Protein AF-0000000066098433 (afdb_homodimer)

Structure (mmCIF, N/CA/C/O backbone):
data_AF-0000000066098433-model_v1
#
loop_
_entity.id
_entity.type
_entity.pdbx_description
1 polymer 'Bifunctional purine biosynthesis protein PurH'
#
loop_
_atom_site.group_PDB
_atom_site.id
_atom_site.type_symbol
_atom_site.label_atom_id
_atom_site.label_alt_id
_atom_site.label_comp_id
_atom_site.label_asym_id
_atom_site.label_entity_id
_atom_site.label_seq_id
_atom_site.pdbx_PDB_ins_code
_atom_site.Cartn_x
_atom_site.Cartn_y
_atom_site.Cartn_z
_atom_site.occupancy
_atom_site.B_iso_or_equiv
_atom_site.auth_seq_id
_atom_site.auth_comp_id
_atom_site.auth_asym_id
_atom_site.auth_atom_id
_atom_site.pdbx_PDB_model_num
ATOM 1 N N . MET A 1 1 ? 29.031 -22.375 -23.031 1 30.39 1 MET A N 1
ATOM 2 C CA . MET A 1 1 ? 28.344 -21.531 -24.016 1 30.39 1 MET A CA 1
ATOM 3 C C . MET A 1 1 ? 26.906 -21.984 -24.219 1 30.39 1 MET A C 1
ATOM 5 O O . MET A 1 1 ? 26.656 -23.125 -24.594 1 30.39 1 MET A O 1
ATOM 9 N N . ILE A 1 2 ? 26.047 -21.672 -23.312 1 41.44 2 ILE A N 1
ATOM 10 C CA . ILE A 1 2 ? 24.641 -22.016 -23.422 1 41.44 2 ILE A CA 1
ATOM 11 C C . ILE A 1 2 ? 24.172 -21.812 -24.859 1 41.44 2 ILE A C 1
ATOM 13 O O . ILE A 1 2 ? 24.219 -20.703 -25.391 1 41.44 2 ILE A O 1
ATOM 17 N N . GLY A 1 3 ? 24.453 -22.688 -25.75 1 43.81 3 GLY A N 1
ATOM 18 C CA . GLY A 1 3 ? 24.234 -22.734 -27.188 1 43.81 3 GLY A CA 1
ATOM 19 C C . GLY A 1 3 ? 22.938 -22.078 -27.609 1 43.81 3 GLY A C 1
ATOM 20 O O . GLY A 1 3 ? 22.031 -21.875 -26.781 1 43.81 3 GLY A O 1
ATOM 21 N N . GLU A 1 4 ? 23.016 -21.25 -28.703 1 53.62 4 GLU A N 1
ATOM 22 C CA . GLU A 1 4 ? 21.922 -20.641 -29.453 1 53.62 4 GLU A CA 1
ATOM 23 C C . GLU A 1 4 ? 20.75 -21.609 -29.594 1 53.62 4 GLU A C 1
ATOM 25 O O . GLU A 1 4 ? 20.844 -22.625 -30.281 1 53.62 4 GLU A O 1
ATOM 30 N N . GLU A 1 5 ? 19.953 -21.797 -28.484 1 64.69 5 GLU A N 1
ATOM 31 C CA . GLU A 1 5 ? 18.875 -22.797 -28.547 1 64.69 5 GLU A CA 1
ATOM 32 C C . GLU A 1 5 ? 17.859 -22.438 -29.641 1 64.69 5 GLU A C 1
ATOM 34 O O . GLU A 1 5 ? 17.203 -21.406 -29.562 1 64.69 5 GLU A O 1
ATOM 39 N N . ARG A 1 6 ? 18.016 -23.031 -30.734 1 83.06 6 ARG A N 1
ATOM 40 C CA . ARG A 1 6 ? 17.094 -22.906 -31.859 1 83.06 6 ARG A CA 1
ATOM 41 C C . ARG A 1 6 ? 15.695 -23.391 -31.469 1 83.06 6 ARG A C 1
ATOM 43 O O . ARG A 1 6 ? 15.562 -24.422 -30.797 1 83.06 6 ARG A O 1
ATOM 50 N N . VAL A 1 7 ? 14.641 -22.547 -31.688 1 92.88 7 VAL A N 1
ATOM 51 C CA . VAL A 1 7 ? 13.25 -22.922 -31.453 1 92.88 7 VAL A CA 1
ATOM 52 C C . VAL A 1 7 ? 12.766 -23.812 -32.594 1 92.88 7 VAL A C 1
ATOM 54 O O . VAL A 1 7 ? 12.75 -23.406 -33.75 1 92.88 7 VAL A O 1
ATOM 57 N N . VAL A 1 8 ? 12.414 -25.047 -32.25 1 95.19 8 VAL A N 1
ATOM 58 C CA . VAL A 1 8 ? 12.016 -26.016 -33.25 1 95.19 8 VAL A CA 1
ATOM 59 C C . VAL A 1 8 ? 10.555 -26.422 -33.031 1 95.19 8 VAL A C 1
ATOM 61 O O . VAL A 1 8 ? 9.875 -26.844 -33.969 1 95.19 8 VAL A O 1
ATOM 64 N N . ARG A 1 9 ? 10.07 -26.281 -31.812 1 97.81 9 ARG A N 1
ATOM 65 C CA . ARG A 1 9 ? 8.727 -26.75 -31.453 1 97.81 9 ARG A CA 1
ATOM 66 C C . ARG A 1 9 ? 8.055 -25.766 -30.5 1 97.81 9 ARG A C 1
ATOM 68 O O . ARG A 1 9 ? 8.688 -25.297 -29.547 1 97.81 9 ARG A O 1
ATOM 75 N N . ALA A 1 10 ? 6.828 -25.406 -30.844 1 98.5 10 ALA A N 1
ATOM 76 C CA . ALA A 1 10 ? 6.043 -24.484 -30.031 1 98.5 10 ALA A CA 1
ATOM 77 C C . ALA A 1 10 ? 4.734 -25.125 -29.594 1 98.5 10 ALA A C 1
ATOM 79 O O . ALA A 1 10 ? 4.105 -25.875 -30.344 1 98.5 10 ALA A O 1
ATOM 80 N N . LEU A 1 11 ? 4.363 -24.891 -28.344 1 98.75 11 LEU A N 1
ATOM 81 C CA . LEU A 1 11 ? 3.064 -25.297 -27.828 1 98.75 11 LEU A CA 1
ATOM 82 C C . LEU A 1 11 ? 2.166 -24.094 -27.578 1 98.75 11 LEU A C 1
ATOM 84 O O . LEU A 1 11 ? 2.549 -23.172 -26.844 1 98.75 11 LEU A O 1
ATOM 88 N N . MET A 1 12 ? 0.951 -24.078 -28.219 1 98.44 12 MET A N 1
ATOM 89 C CA . MET A 1 12 ? 0.042 -22.953 -28.125 1 98.44 12 MET A CA 1
ATOM 90 C C . MET A 1 12 ? -1.306 -23.375 -27.547 1 98.44 12 MET A C 1
ATOM 92 O O . MET A 1 12 ? -1.923 -24.312 -28.047 1 98.44 12 MET A O 1
ATOM 96 N N . SER A 1 13 ? -1.738 -22.781 -26.531 1 97.69 13 SER A N 1
ATOM 97 C CA . SER A 1 13 ? -3.039 -22.953 -25.891 1 97.69 13 SER A CA 1
ATOM 98 C C . SER A 1 13 ? -3.535 -21.641 -25.281 1 97.69 13 SER A C 1
ATOM 100 O O . SER A 1 13 ? -3.24 -21.344 -24.125 1 97.69 13 SER A O 1
ATOM 102 N N . VAL A 1 14 ? -4.336 -20.859 -26.062 1 97.62 14 VAL A N 1
ATOM 103 C CA . VAL A 1 14 ? -4.684 -19.5 -25.641 1 97.62 14 VAL A CA 1
ATOM 104 C C . VAL A 1 14 ? -6.203 -19.359 -25.562 1 97.62 14 VAL A C 1
ATOM 106 O O . VAL A 1 14 ? -6.93 -19.938 -26.375 1 97.62 14 VAL A O 1
ATOM 109 N N . TYR A 1 15 ? -6.656 -18.703 -24.562 1 96.06 15 TYR A N 1
ATOM 110 C CA . TYR A 1 15 ? -8.047 -18.266 -24.5 1 96.06 15 TYR A CA 1
ATOM 111 C C . TYR A 1 15 ? -8.273 -17.031 -25.359 1 96.06 15 TYR A C 1
ATOM 113 O O . TYR A 1 15 ? -9.148 -17.016 -26.234 1 96.06 15 TYR A O 1
ATOM 121 N N . ASP A 1 16 ? -7.527 -15.984 -25.016 1 95.94 16 ASP A N 1
ATOM 122 C CA . ASP A 1 16 ? -7.504 -14.789 -25.859 1 95.94 16 ASP A CA 1
ATOM 123 C C . ASP A 1 16 ? -6.785 -15.07 -27.188 1 95.94 16 ASP A C 1
ATOM 125 O O . ASP A 1 16 ? -5.559 -15.203 -27.219 1 95.94 16 ASP A O 1
ATOM 129 N N . LYS A 1 17 ? -7.457 -15.047 -28.25 1 96.88 17 LYS A N 1
ATOM 130 C CA . LYS A 1 17 ? -6.918 -15.477 -29.531 1 96.88 17 LYS A CA 1
ATOM 131 C C . LYS A 1 17 ? -6.402 -14.281 -30.344 1 96.88 17 LYS A C 1
ATOM 133 O O . LYS A 1 17 ? -6.09 -14.414 -31.531 1 96.88 17 LYS A O 1
ATOM 138 N N . THR A 1 18 ? -6.262 -13.172 -29.672 1 97.12 18 THR A N 1
ATOM 139 C CA . THR A 1 18 ? -5.777 -11.977 -30.359 1 97.12 18 THR A CA 1
ATOM 140 C C . THR A 1 18 ? -4.414 -12.234 -31 1 97.12 18 THR A C 1
ATOM 142 O O . THR A 1 18 ? -3.445 -12.539 -30.297 1 97.12 18 THR A O 1
ATOM 145 N N . GLY A 1 19 ? -4.367 -12.188 -32.312 1 97.88 19 GLY A N 1
ATOM 146 C CA . GLY A 1 19 ? -3.121 -12.211 -33.062 1 97.88 19 GLY A CA 1
ATOM 147 C C . GLY A 1 19 ? -2.508 -13.594 -33.156 1 97.88 19 GLY A C 1
ATOM 148 O O . GLY A 1 19 ? -1.406 -13.758 -33.688 1 97.88 19 GLY A O 1
ATOM 149 N N . ILE A 1 20 ? -3.209 -14.641 -32.688 1 98.19 20 ILE A N 1
ATOM 150 C CA . ILE A 1 20 ? -2.582 -15.953 -32.531 1 98.19 20 ILE A CA 1
ATOM 151 C C . ILE A 1 20 ? -2.377 -16.578 -33.938 1 98.19 20 ILE A C 1
ATOM 153 O O . ILE A 1 20 ? -1.396 -17.281 -34.156 1 98.19 20 ILE A O 1
ATOM 157 N N . VAL A 1 21 ? -3.283 -16.312 -34.844 1 98.44 21 VAL A N 1
ATOM 158 C CA . VAL A 1 21 ? -3.197 -16.891 -36.188 1 98.44 21 VAL A CA 1
ATOM 159 C C . VAL A 1 21 ? -1.983 -16.328 -36.938 1 98.44 21 VAL A C 1
ATOM 161 O O . VAL A 1 21 ? -1.161 -17.078 -37.469 1 98.44 21 VAL A O 1
ATOM 164 N N . GLU A 1 22 ? -1.842 -14.977 -36.906 1 98.44 22 GLU A N 1
ATOM 165 C CA . GLU A 1 22 ? -0.705 -14.328 -37.531 1 98.44 22 GLU A CA 1
ATOM 166 C C . GLU A 1 22 ? 0.613 -14.773 -36.906 1 98.44 22 GLU A C 1
ATOM 168 O O . GLU A 1 22 ? 1.592 -15.016 -37.625 1 98.44 22 GLU A O 1
ATOM 173 N N . PHE A 1 23 ? 0.611 -14.867 -35.688 1 98.44 23 PHE A N 1
ATOM 174 C CA . PHE A 1 23 ? 1.812 -15.281 -34.969 1 98.44 23 PHE A CA 1
ATOM 175 C C . PHE A 1 23 ? 2.193 -16.703 -35.344 1 98.44 23 PHE A C 1
ATOM 177 O O . PHE A 1 23 ? 3.35 -16.984 -35.656 1 98.44 23 PHE A O 1
ATOM 184 N N . ALA A 1 24 ? 1.218 -17.641 -35.281 1 98.5 24 ALA A N 1
ATOM 185 C CA . ALA A 1 24 ? 1.436 -19.047 -35.594 1 98.5 24 ALA A CA 1
ATOM 186 C C . ALA A 1 24 ? 1.896 -19.219 -37.031 1 98.5 24 ALA A C 1
ATOM 188 O O . ALA A 1 24 ? 2.75 -20.047 -37.344 1 98.5 24 ALA A O 1
ATOM 189 N N . GLN A 1 25 ? 1.317 -18.438 -37.906 1 98.38 25 GLN A N 1
ATOM 190 C CA . GLN A 1 25 ? 1.718 -18.484 -39.312 1 98.38 25 GLN A CA 1
ATOM 191 C C . GLN A 1 25 ? 3.186 -18.094 -39.5 1 98.38 25 GLN A C 1
ATOM 193 O O . GLN A 1 25 ? 3.916 -18.734 -40.25 1 98.38 25 GLN A O 1
ATOM 198 N N . ALA A 1 26 ? 3.531 -17.047 -38.844 1 98.19 26 ALA A N 1
ATOM 199 C CA . ALA A 1 26 ? 4.922 -16.609 -38.875 1 98.19 26 ALA A CA 1
ATOM 200 C C . ALA A 1 26 ? 5.859 -17.688 -38.375 1 98.19 26 ALA A C 1
ATOM 202 O O . ALA A 1 26 ? 6.93 -17.922 -38.938 1 98.19 26 ALA A O 1
ATOM 203 N N . LEU A 1 27 ? 5.504 -18.359 -37.281 1 98 27 LEU A N 1
ATOM 204 C CA . LEU A 1 27 ? 6.316 -19.438 -36.719 1 98 27 LEU A CA 1
ATOM 205 C C . LEU A 1 27 ? 6.414 -20.609 -37.688 1 98 27 LEU A C 1
ATOM 207 O O . LEU A 1 27 ? 7.492 -21.172 -37.875 1 98 27 LEU A O 1
ATOM 211 N N . HIS A 1 28 ? 5.316 -20.922 -38.281 1 98 28 HIS A N 1
ATOM 212 C CA . HIS A 1 28 ? 5.289 -21.984 -39.25 1 98 28 HIS A CA 1
ATOM 213 C C . HIS A 1 28 ? 6.211 -21.688 -40.438 1 98 28 HIS A C 1
ATOM 215 O O . HIS A 1 28 ? 6.914 -22.562 -40.938 1 98 28 HIS A O 1
ATOM 221 N N . ASN A 1 29 ? 6.18 -20.484 -40.844 1 97.31 29 ASN A N 1
ATOM 222 C CA . ASN A 1 29 ? 7.035 -20.047 -41.938 1 97.31 29 ASN A CA 1
ATOM 223 C C . ASN A 1 29 ? 8.516 -20.156 -41.562 1 97.31 29 ASN A C 1
ATOM 225 O O . ASN A 1 29 ? 9.367 -20.281 -42.469 1 97.31 29 ASN A O 1
ATOM 229 N N . LEU A 1 30 ? 8.82 -20.094 -40.375 1 96.19 30 LEU A N 1
ATOM 230 C CA . LEU A 1 30 ? 10.195 -20.219 -39.906 1 96.19 30 LEU A CA 1
ATOM 231 C C . LEU A 1 30 ? 10.562 -21.688 -39.719 1 96.19 30 LEU A C 1
ATOM 233 O O . LEU A 1 30 ? 11.664 -22 -39.281 1 96.19 30 LEU A O 1
ATOM 237 N N . GLY A 1 31 ? 9.602 -22.578 -39.938 1 96.06 31 GLY A N 1
ATOM 238 C CA . GLY A 1 31 ? 9.859 -24.016 -39.875 1 96.06 31 GLY A CA 1
ATOM 239 C C . GLY A 1 31 ? 9.625 -24.578 -38.5 1 96.06 31 GLY A C 1
ATOM 240 O O . GLY A 1 31 ? 10.086 -25.688 -38.188 1 96.06 31 GLY A O 1
ATOM 241 N N . ILE A 1 32 ? 8.953 -23.906 -37.625 1 97.19 32 ILE A N 1
ATOM 242 C CA . ILE A 1 32 ? 8.703 -24.344 -36.25 1 97.19 32 ILE A CA 1
ATOM 243 C C . ILE A 1 32 ? 7.434 -25.188 -36.219 1 97.19 32 ILE A C 1
ATOM 245 O O . ILE A 1 32 ? 6.391 -24.797 -36.719 1 97.19 32 ILE A O 1
ATOM 249 N N . GLU A 1 33 ? 7.531 -26.375 -35.625 1 98.12 33 GLU A N 1
ATOM 250 C CA . GLU A 1 33 ? 6.375 -27.25 -35.438 1 98.12 33 GLU A CA 1
ATOM 251 C C . GLU A 1 33 ? 5.457 -26.703 -34.344 1 98.12 33 GLU A C 1
ATOM 253 O O . GLU A 1 33 ? 5.926 -26.281 -33.281 1 98.12 33 GLU A O 1
ATOM 258 N N . ILE A 1 34 ? 4.18 -26.734 -34.625 1 98.38 34 ILE A N 1
ATOM 259 C CA . ILE A 1 34 ? 3.227 -26.172 -33.688 1 98.38 34 ILE A CA 1
ATOM 260 C C . ILE A 1 34 ? 2.373 -27.281 -33.094 1 98.38 34 ILE A C 1
ATOM 262 O O . ILE A 1 34 ? 1.786 -28.078 -33.812 1 98.38 34 ILE A O 1
ATOM 266 N N . ILE A 1 35 ? 2.393 -27.375 -31.75 1 98.38 35 ILE A N 1
ATOM 267 C CA . ILE A 1 35 ? 1.49 -28.219 -30.953 1 98.38 35 ILE A CA 1
ATOM 268 C C . ILE A 1 35 ? 0.381 -27.359 -30.359 1 98.38 35 ILE A C 1
ATOM 270 O O . ILE A 1 35 ? 0.627 -26.219 -29.922 1 98.38 35 ILE A O 1
ATOM 274 N N . SER A 1 36 ? -0.822 -27.828 -30.359 1 97.38 36 SER A N 1
ATOM 275 C CA . SER A 1 36 ? -1.912 -27.047 -29.797 1 97.38 36 SER A CA 1
ATOM 276 C C . SER A 1 36 ? -3.02 -27.938 -29.25 1 97.38 36 SER A C 1
ATOM 278 O O . SER A 1 36 ? -2.904 -29.172 -29.281 1 97.38 36 SER A O 1
ATOM 280 N N . THR A 1 37 ? -3.973 -27.344 -28.562 1 91 37 THR A N 1
ATOM 281 C CA . THR A 1 37 ? -5.07 -28.125 -27.984 1 91 37 THR A CA 1
ATOM 282 C C . THR A 1 37 ? -6.383 -27.344 -28.094 1 91 37 THR A C 1
ATOM 284 O O . THR A 1 37 ? -6.383 -26.125 -28.281 1 91 37 THR A O 1
ATOM 287 N N . GLY A 1 38 ? -7.449 -28.188 -28.094 1 89.06 38 GLY A N 1
ATOM 288 C CA . GLY A 1 38 ? -8.781 -27.625 -27.922 1 89.06 38 GLY A CA 1
ATOM 289 C C . GLY A 1 38 ? -9.141 -26.609 -28.969 1 89.06 38 GLY A C 1
ATOM 290 O O . GLY A 1 38 ? -8.984 -26.844 -30.172 1 89.06 38 GLY A O 1
ATOM 291 N N . GLN A 1 39 ? -9.656 -25.453 -28.484 1 90.25 39 GLN A N 1
ATOM 292 C CA . GLN A 1 39 ? -10.18 -24.406 -29.344 1 90.25 39 GLN A CA 1
ATOM 293 C C . GLN A 1 39 ? -9.055 -23.719 -30.109 1 90.25 39 GLN A C 1
ATOM 295 O O . GLN A 1 39 ? -9.242 -23.312 -31.266 1 90.25 39 GLN A O 1
ATOM 300 N N . THR A 1 40 ? -7.906 -23.625 -29.516 1 95.81 40 THR A N 1
ATOM 301 C CA . THR A 1 40 ? -6.77 -23.016 -30.203 1 95.81 40 THR A CA 1
ATOM 302 C C . THR A 1 40 ? -6.379 -23.828 -31.422 1 95.81 40 THR A C 1
ATOM 304 O O . THR A 1 40 ? -6.145 -23.266 -32.5 1 95.81 40 THR A O 1
ATOM 307 N N . GLN A 1 41 ? -6.336 -25.125 -31.297 1 95.62 41 GLN A N 1
ATOM 308 C CA . GLN A 1 41 ? -5.996 -26.016 -32.406 1 95.62 41 GLN A CA 1
ATOM 309 C C . GLN A 1 41 ? -6.973 -25.828 -33.562 1 95.62 41 GLN A C 1
ATOM 311 O O . GLN A 1 41 ? -6.559 -25.75 -34.719 1 95.62 41 GLN A O 1
ATOM 316 N N . ARG A 1 42 ? -8.234 -25.781 -33.188 1 95.44 42 ARG A N 1
ATOM 317 C CA . ARG A 1 42 ? -9.266 -25.625 -34.219 1 95.44 42 ARG A CA 1
ATOM 318 C C . ARG A 1 42 ? -9.07 -24.328 -35 1 95.44 42 ARG A C 1
ATOM 320 O O . ARG A 1 42 ? -9.141 -24.328 -36.219 1 95.44 42 ARG A O 1
ATOM 327 N N . VAL A 1 43 ? -8.797 -23.25 -34.312 1 97.19 43 VAL A N 1
ATOM 328 C CA . VAL A 1 43 ? -8.625 -21.938 -34.906 1 97.19 43 VAL A CA 1
ATOM 329 C C . VAL A 1 43 ? -7.422 -21.969 -35.844 1 97.19 43 VAL A C 1
ATOM 331 O O . VAL A 1 43 ? -7.48 -21.422 -36.969 1 97.19 43 VAL A O 1
ATOM 334 N N . LEU A 1 44 ? -6.336 -22.578 -35.469 1 97.94 44 LEU A N 1
ATOM 335 C CA . LEU A 1 44 ? -5.133 -22.656 -36.281 1 97.94 44 LEU A CA 1
ATOM 336 C C . LEU A 1 44 ? -5.371 -23.5 -37.531 1 97.94 44 LEU A C 1
ATOM 338 O O . LEU A 1 44 ? -4.996 -23.109 -38.625 1 97.94 44 LEU A O 1
ATOM 342 N N . ARG A 1 45 ? -6.027 -24.594 -37.375 1 96.81 45 ARG A N 1
ATOM 343 C CA . ARG A 1 45 ? -6.305 -25.484 -38.5 1 96.81 45 ARG A CA 1
ATOM 344 C C . ARG A 1 45 ? -7.238 -24.812 -39.5 1 96.81 45 ARG A C 1
ATOM 346 O O . ARG A 1 45 ? -7.055 -24.953 -40.719 1 96.81 45 ARG A O 1
ATOM 353 N N . GLU A 1 46 ? -8.227 -24.219 -38.969 1 97.62 46 GLU A N 1
ATOM 354 C CA . GLU A 1 46 ? -9.164 -23.5 -39.844 1 97.62 46 GLU A CA 1
ATOM 355 C C . GLU A 1 46 ? -8.453 -22.422 -40.625 1 97.62 46 GLU A C 1
ATOM 357 O O . GLU A 1 46 ? -8.883 -22.078 -41.75 1 97.62 46 GLU A O 1
ATOM 362 N N . ALA A 1 47 ? -7.371 -21.891 -40.094 1 97.56 47 ALA A N 1
ATOM 363 C CA . ALA A 1 47 ? -6.59 -20.875 -40.781 1 97.56 47 ALA A CA 1
ATOM 364 C C . ALA A 1 47 ? -5.57 -21.5 -41.75 1 97.56 47 ALA A C 1
ATOM 366 O O . ALA A 1 47 ? -4.781 -20.797 -42.375 1 97.56 47 ALA A O 1
ATOM 367 N N . GLY A 1 48 ? -5.48 -22.812 -41.781 1 97.5 48 GLY A N 1
ATOM 368 C CA . GLY A 1 48 ? -4.594 -23.531 -42.688 1 97.5 48 GLY A CA 1
ATOM 369 C C . GLY A 1 48 ? -3.205 -23.75 -42.125 1 97.5 48 GLY A C 1
ATOM 370 O O . GLY A 1 48 ? -2.266 -24.047 -42.875 1 97.5 48 GLY A O 1
ATOM 371 N N . ILE A 1 49 ? -3.006 -23.531 -40.906 1 98 49 ILE A N 1
ATOM 372 C CA . ILE A 1 49 ? -1.717 -23.734 -40.25 1 98 49 ILE A CA 1
ATOM 373 C C . ILE A 1 49 ? -1.65 -25.125 -39.625 1 98 49 ILE A C 1
ATOM 375 O O . ILE A 1 49 ? -2.469 -25.469 -38.781 1 98 49 ILE A O 1
ATOM 379 N N . PRO A 1 50 ? -0.739 -25.953 -40.094 1 96.94 50 PRO A N 1
ATOM 380 C CA . PRO A 1 50 ? -0.62 -27.266 -39.469 1 96.94 50 PRO A CA 1
ATOM 381 C C . PRO A 1 50 ? -0.313 -27.188 -37.969 1 96.94 50 PRO A C 1
ATOM 383 O O . PRO A 1 50 ? 0.64 -26.516 -37.562 1 96.94 50 PRO A O 1
ATOM 386 N N . ALA A 1 51 ? -1.106 -27.797 -37.188 1 96.88 51 ALA A N 1
ATOM 387 C CA . ALA A 1 51 ? -0.931 -27.859 -35.719 1 96.88 51 ALA A CA 1
ATOM 388 C C . ALA A 1 51 ? -1.193 -29.266 -35.188 1 96.88 51 ALA A C 1
ATOM 390 O O . ALA A 1 51 ? -2.293 -29.797 -35.344 1 96.88 51 ALA A O 1
ATOM 391 N N . LEU A 1 52 ? -0.212 -29.844 -34.562 1 96.5 52 LEU A N 1
ATOM 392 C CA . LEU A 1 52 ? -0.298 -31.188 -34 1 96.5 52 LEU A CA 1
ATOM 393 C C . LEU A 1 52 ? -1.102 -31.172 -32.688 1 96.5 52 LEU A C 1
ATOM 395 O O . LEU A 1 52 ? -0.788 -30.422 -31.781 1 96.5 52 LEU A O 1
ATOM 399 N N . PRO A 1 53 ? -2.188 -31.969 -32.656 1 96.38 53 PRO A N 1
ATOM 400 C CA . PRO A 1 53 ? -2.918 -32.031 -31.375 1 96.38 53 PRO A CA 1
ATOM 401 C C . PRO A 1 53 ? -2.08 -32.594 -30.234 1 96.38 53 PRO A C 1
ATOM 403 O O . PRO A 1 53 ? -1.298 -33.5 -30.438 1 96.38 53 PRO A O 1
ATOM 406 N N . VAL A 1 54 ? -2.266 -32.062 -29.062 1 96.38 54 VAL A N 1
ATOM 407 C CA . VAL A 1 54 ? -1.51 -32.469 -27.875 1 96.38 54 VAL A CA 1
ATOM 408 C C . VAL A 1 54 ? -1.704 -33.969 -27.641 1 96.38 54 VAL A C 1
ATOM 410 O O . VAL A 1 54 ? -0.78 -34.656 -27.219 1 96.38 54 VAL A O 1
ATOM 413 N N . SER A 1 55 ? -2.867 -34.5 -27.938 1 95.5 55 SER A N 1
ATOM 414 C CA . SER A 1 55 ? -3.166 -35.938 -27.75 1 95.5 55 SER A CA 1
ATOM 415 C C . SER A 1 55 ? -2.248 -36.812 -28.594 1 95.5 55 SER A C 1
ATOM 417 O O . SER A 1 55 ? -1.917 -37.938 -28.188 1 95.5 55 SER A O 1
ATOM 419 N N . ASP A 1 56 ? -1.795 -36.25 -29.688 1 95.38 56 ASP A N 1
ATOM 420 C CA . ASP A 1 56 ? -0.876 -37 -30.547 1 95.38 56 ASP A CA 1
ATOM 421 C C . ASP A 1 56 ? 0.521 -37.062 -29.938 1 95.38 56 ASP A C 1
ATOM 423 O O . ASP A 1 56 ? 1.274 -38 -30.172 1 95.38 56 ASP A O 1
ATOM 427 N N . VAL A 1 57 ? 0.802 -36.094 -29.203 1 95.69 57 VAL A N 1
ATOM 428 C CA . VAL A 1 57 ? 2.104 -36 -28.547 1 95.69 57 VAL A CA 1
ATOM 429 C C . VAL A 1 57 ? 2.109 -36.875 -27.297 1 95.69 57 VAL A C 1
ATOM 431 O O . VAL A 1 57 ? 3.082 -37.594 -27.047 1 95.69 57 VAL A O 1
ATOM 434 N N . THR A 1 58 ? 1.001 -36.938 -26.547 1 95.38 58 THR A N 1
ATOM 435 C CA . THR A 1 58 ? 0.945 -37.594 -25.25 1 95.38 58 THR A CA 1
ATOM 436 C C . THR A 1 58 ? 0.505 -39.031 -25.406 1 95.38 58 THR A C 1
ATOM 438 O O . THR A 1 58 ? 0.773 -39.875 -24.531 1 95.38 58 THR A O 1
ATOM 441 N N . GLY A 1 59 ? -0.319 -39.281 -26.438 1 94.06 59 GLY A N 1
ATOM 442 C CA . GLY A 1 59 ? -0.958 -40.594 -26.578 1 94.06 59 GLY A CA 1
ATOM 443 C C . GLY A 1 59 ? -2.123 -40.812 -25.625 1 94.06 59 GLY A C 1
ATOM 444 O O . GLY A 1 59 ? -2.564 -41.938 -25.422 1 94.06 59 GLY A O 1
ATOM 445 N N . PHE A 1 60 ? -2.559 -39.844 -24.984 1 93.88 60 PHE A N 1
ATOM 446 C CA . PHE A 1 60 ? -3.66 -39.844 -24.031 1 93.88 60 PHE A CA 1
ATOM 447 C C . PHE A 1 60 ? -4.746 -38.875 -24.453 1 93.88 60 PHE A C 1
ATOM 449 O O . PHE A 1 60 ? -4.449 -37.75 -24.844 1 93.88 60 PHE A O 1
ATOM 456 N N . PRO A 1 61 ? -6.023 -39.281 -24.391 1 93.44 61 PRO A N 1
ATOM 457 C CA . PRO A 1 61 ? -7.105 -38.375 -24.828 1 93.44 61 PRO A CA 1
ATOM 458 C C . PRO A 1 61 ? -7.383 -37.25 -23.812 1 93.44 61 PRO A C 1
ATOM 460 O O . PRO A 1 61 ? -6.988 -37.375 -22.656 1 93.44 61 PRO A O 1
ATOM 463 N N . GLU A 1 62 ? -8 -36.219 -24.312 1 92.94 62 GLU A N 1
ATOM 464 C CA . GLU A 1 62 ? -8.555 -35.219 -23.406 1 92.94 62 GLU A CA 1
ATOM 465 C C . GLU A 1 62 ? -9.758 -35.781 -22.641 1 92.94 62 GLU A C 1
ATOM 467 O O . GLU A 1 62 ? -10.68 -36.312 -23.25 1 92.94 62 GLU A O 1
ATOM 472 N N . ILE A 1 63 ? -9.781 -35.625 -21.312 1 95.19 63 ILE A N 1
ATOM 473 C CA . ILE A 1 63 ? -10.883 -36.188 -20.547 1 95.19 63 ILE A CA 1
ATOM 474 C C . ILE A 1 63 ? -11.391 -35.156 -19.547 1 95.19 63 ILE A C 1
ATOM 476 O O . ILE A 1 63 ? -10.781 -34.094 -19.375 1 95.19 63 ILE A O 1
ATOM 480 N N . LEU A 1 64 ? -12.664 -35.5 -18.922 1 97.44 64 LEU A N 1
ATOM 481 C CA . LEU A 1 64 ? -13.281 -34.656 -17.891 1 97.44 64 LEU A CA 1
ATOM 482 C C . LEU A 1 64 ? -13.602 -33.25 -18.438 1 97.44 64 LEU A C 1
ATOM 484 O O . LEU A 1 64 ? -13.258 -32.25 -17.812 1 97.44 64 LEU A O 1
ATOM 488 N N . ASP A 1 65 ? -14.117 -33.25 -19.625 1 93.69 65 ASP A N 1
ATOM 489 C CA . ASP A 1 65 ? -14.539 -32 -20.281 1 93.69 65 ASP A CA 1
ATOM 490 C C . ASP A 1 65 ? -13.359 -31.047 -20.469 1 93.69 65 ASP A C 1
ATOM 492 O O . ASP A 1 65 ? -13.492 -29.844 -20.234 1 93.69 65 ASP A O 1
ATOM 496 N N . GLY A 1 66 ? -12.148 -31.641 -20.75 1 92.12 66 GLY A N 1
ATOM 497 C CA . GLY A 1 66 ? -10.992 -30.828 -21.094 1 92.12 66 GLY A CA 1
ATOM 498 C C . GLY A 1 66 ? -10.164 -30.438 -19.875 1 92.12 66 GLY A C 1
ATOM 499 O O . GLY A 1 66 ? -9.148 -29.75 -20 1 92.12 66 GLY A O 1
ATOM 500 N N . ARG A 1 67 ? -10.516 -30.875 -18.656 1 94.88 67 ARG A N 1
ATOM 501 C CA . ARG A 1 67 ? -9.789 -30.547 -17.438 1 94.88 67 ARG A CA 1
ATOM 502 C C . ARG A 1 67 ? -8.398 -31.156 -17.438 1 94.88 67 ARG A C 1
ATOM 504 O O . ARG A 1 67 ? -7.484 -30.641 -16.797 1 94.88 67 ARG A O 1
ATOM 511 N N . VAL A 1 68 ? -8.227 -32.25 -18.125 1 95.88 68 VAL A N 1
ATOM 512 C CA . VAL A 1 68 ? -6.938 -32.906 -18.234 1 95.88 68 VAL A CA 1
ATOM 513 C C . VAL A 1 68 ? -6.574 -33.125 -19.703 1 95.88 68 VAL A C 1
ATOM 515 O O . VAL A 1 68 ? -7.18 -33.938 -20.391 1 95.88 68 VAL A O 1
ATOM 518 N N . LYS A 1 69 ? -5.645 -32.312 -20.141 1 93 69 LYS A N 1
ATOM 519 C CA . LYS A 1 69 ? -5.219 -32.375 -21.531 1 93 69 LYS A CA 1
ATOM 520 C C . LYS A 1 69 ? -3.701 -32.312 -21.641 1 93 69 LYS A C 1
ATOM 522 O O . LYS A 1 69 ? -3.082 -33.062 -22.375 1 93 69 LYS A O 1
ATOM 527 N N . THR A 1 70 ? -3.15 -31.406 -20.875 1 95.06 70 THR A N 1
ATOM 528 C CA . THR A 1 70 ? -1.73 -31.125 -21.062 1 95.06 70 THR A CA 1
ATOM 529 C C . THR A 1 70 ? -0.917 -31.656 -19.891 1 95.06 70 THR A C 1
ATOM 531 O O . THR A 1 70 ? 0.314 -31.703 -19.953 1 95.06 70 THR A O 1
ATOM 534 N N . LEU A 1 71 ? -1.522 -32.031 -18.781 1 97.44 71 LEU A N 1
ATOM 535 C CA . LEU A 1 71 ? -0.828 -32.531 -17.594 1 97.44 71 LEU A CA 1
ATOM 536 C C . LEU A 1 71 ? -0.306 -33.938 -17.828 1 97.44 71 LEU A C 1
ATOM 538 O O . LEU A 1 71 ? -0.881 -34.906 -17.344 1 97.44 71 LEU A O 1
ATOM 542 N N . HIS A 1 72 ? 0.825 -34 -18.547 1 97.75 72 HIS A N 1
ATOM 543 C CA . HIS A 1 72 ? 1.398 -35.25 -19.016 1 97.75 72 HIS A CA 1
ATOM 544 C C . HIS A 1 72 ? 2.922 -35.188 -19.062 1 97.75 72 HIS A C 1
ATOM 546 O O . HIS A 1 72 ? 3.488 -34.156 -19.422 1 97.75 72 HIS A O 1
ATOM 552 N N . PRO A 1 73 ? 3.629 -36.281 -18.75 1 97.62 73 PRO A N 1
ATOM 553 C CA . PRO A 1 73 ? 5.094 -36.25 -18.766 1 97.62 73 PRO A CA 1
ATOM 554 C C . PRO A 1 73 ? 5.668 -35.906 -20.141 1 97.62 73 PRO A C 1
ATOM 556 O O . PRO A 1 73 ? 6.699 -35.25 -20.219 1 97.62 73 PRO A O 1
ATOM 559 N N . ALA A 1 74 ? 4.996 -36.312 -21.172 1 97.38 74 ALA A N 1
ATOM 560 C CA . ALA A 1 74 ? 5.492 -36.062 -22.531 1 97.38 74 ALA A CA 1
ATOM 561 C C . ALA A 1 74 ? 5.566 -34.562 -22.812 1 97.38 74 ALA A C 1
ATOM 563 O O . ALA A 1 74 ? 6.398 -34.125 -23.594 1 97.38 74 ALA A O 1
ATOM 564 N N . ILE A 1 75 ? 4.695 -33.844 -22.203 1 98.31 75 ILE A N 1
ATOM 565 C CA . ILE A 1 75 ? 4.684 -32.375 -22.359 1 98.31 75 ILE A CA 1
ATOM 566 C C . ILE A 1 75 ? 5.668 -31.75 -21.391 1 98.31 75 ILE A C 1
ATOM 568 O O . ILE A 1 75 ? 6.586 -31.047 -21.797 1 98.31 75 ILE A O 1
ATOM 572 N N . HIS A 1 76 ? 5.609 -32.125 -20.156 1 98.69 76 HIS A N 1
ATOM 573 C CA . HIS A 1 76 ? 6.34 -31.391 -19.109 1 98.69 76 HIS A CA 1
ATOM 574 C C . HIS A 1 76 ? 7.801 -31.828 -19.062 1 98.69 76 HIS A C 1
ATOM 576 O O . HIS A 1 76 ? 8.68 -31.031 -18.719 1 98.69 76 HIS A O 1
ATOM 582 N N . ALA A 1 77 ? 8.078 -33.094 -19.422 1 98.5 77 ALA A N 1
ATOM 583 C CA . ALA A 1 77 ? 9.492 -33.438 -19.578 1 98.5 77 ALA A CA 1
ATOM 584 C C . ALA A 1 77 ? 10.141 -32.656 -20.703 1 98.5 77 ALA A C 1
ATOM 586 O O . ALA A 1 77 ? 11.297 -32.219 -20.578 1 98.5 77 ALA A O 1
ATOM 587 N N . GLY A 1 78 ? 9.406 -32.469 -21.766 1 98.25 78 GLY A N 1
ATOM 588 C CA . GLY A 1 78 ? 9.906 -31.656 -22.875 1 98.25 78 GLY A CA 1
ATOM 589 C C . GLY A 1 78 ? 10.172 -30.219 -22.484 1 98.25 78 GLY A C 1
ATOM 590 O O . GLY A 1 78 ? 11.094 -29.578 -23 1 98.25 78 GLY A O 1
ATOM 591 N N . LEU A 1 79 ? 9.438 -29.672 -21.578 1 98.62 79 LEU A N 1
ATOM 592 C CA . LEU A 1 79 ? 9.57 -28.281 -21.156 1 98.62 79 LEU A CA 1
ATOM 593 C C . LEU A 1 79 ? 10.641 -28.156 -20.078 1 98.62 79 LEU A C 1
ATOM 595 O O . LEU A 1 79 ? 11.367 -27.156 -20.031 1 98.62 79 LEU A O 1
ATOM 599 N N . LEU A 1 80 ? 10.805 -29.172 -19.203 1 98.62 80 LEU A N 1
ATOM 600 C CA . LEU A 1 80 ? 11.547 -29.016 -17.969 1 98.62 80 LEU A CA 1
ATOM 601 C C . LEU A 1 80 ? 12.969 -29.562 -18.109 1 98.62 80 LEU A C 1
ATOM 603 O O . LEU A 1 80 ? 13.828 -29.297 -17.266 1 98.62 80 LEU A O 1
ATOM 607 N N . ALA A 1 81 ? 13.258 -30.328 -19.172 1 98.25 81 ALA A N 1
ATOM 608 C CA . ALA A 1 81 ? 14.609 -30.844 -19.359 1 98.25 81 ALA A CA 1
ATOM 609 C C . ALA A 1 81 ? 15.609 -29.703 -19.562 1 98.25 81 ALA A C 1
ATOM 611 O O . ALA A 1 81 ? 15.422 -28.844 -20.406 1 98.25 81 ALA A O 1
ATOM 612 N N . ARG A 1 82 ? 16.609 -29.75 -18.734 1 96.88 82 ARG A N 1
ATOM 613 C CA . ARG A 1 82 ? 17.734 -28.859 -18.953 1 96.88 82 ARG A CA 1
ATOM 614 C C . ARG A 1 82 ? 18.562 -29.297 -20.141 1 96.88 82 ARG A C 1
ATOM 616 O O . ARG A 1 82 ? 19.125 -30.406 -20.141 1 96.88 82 ARG A O 1
ATOM 623 N N . ARG A 1 83 ? 18.719 -28.375 -21.016 1 95.5 83 ARG A N 1
ATOM 624 C CA . ARG A 1 83 ? 19.359 -28.75 -22.266 1 95.5 83 ARG A CA 1
ATOM 625 C C . ARG A 1 83 ? 20.875 -28.844 -22.094 1 95.5 83 ARG A C 1
ATOM 627 O O . ARG A 1 83 ? 21.562 -29.484 -22.906 1 95.5 83 ARG A O 1
ATOM 634 N N . ASP A 1 84 ? 21.391 -28.188 -21.078 1 93.12 84 ASP A N 1
ATOM 635 C CA . ASP A 1 84 ? 22.828 -28.188 -20.828 1 93.12 84 ASP A CA 1
ATOM 636 C C . ASP A 1 84 ? 23.234 -29.391 -19.969 1 93.12 84 ASP A C 1
ATOM 638 O O . ASP A 1 84 ? 24.422 -29.578 -19.703 1 93.12 84 ASP A O 1
ATOM 642 N N . VAL A 1 85 ? 22.312 -30.234 -19.594 1 95.81 85 VAL A N 1
ATOM 643 C CA . VAL A 1 85 ? 22.594 -31.406 -18.781 1 95.81 85 VAL A CA 1
ATOM 644 C C . VAL A 1 85 ? 22.453 -32.656 -19.625 1 95.81 85 VAL A C 1
ATOM 646 O O . VAL A 1 85 ? 21.328 -33.125 -19.875 1 95.81 85 VAL A O 1
ATOM 649 N N . PRO A 1 86 ? 23.5 -33.312 -19.969 1 96.88 86 PRO A N 1
ATOM 650 C CA . PRO A 1 86 ? 23.453 -34.469 -20.859 1 96.88 86 PRO A CA 1
ATOM 651 C C . PRO A 1 86 ? 22.547 -35.594 -20.328 1 96.88 86 PRO A C 1
ATOM 653 O O . PRO A 1 86 ? 21.844 -36.219 -21.109 1 96.88 86 PRO A O 1
ATOM 656 N N . ALA A 1 87 ? 22.516 -35.781 -19.078 1 97.38 87 ALA A N 1
ATOM 657 C CA . ALA A 1 87 ? 21.672 -36.812 -18.484 1 97.38 87 ALA A CA 1
ATOM 658 C C . ALA A 1 87 ? 20.203 -36.531 -18.75 1 97.38 87 ALA A C 1
ATOM 660 O O . ALA A 1 87 ? 19.422 -37.469 -18.953 1 97.38 87 ALA A O 1
ATOM 661 N N . HIS A 1 88 ? 19.766 -35.312 -18.719 1 97.56 88 HIS A N 1
ATOM 662 C CA . HIS A 1 88 ? 18.391 -34.969 -19.031 1 97.56 88 HIS A CA 1
ATOM 663 C C . HIS A 1 88 ? 18.047 -35.312 -20.484 1 97.56 88 HIS A C 1
ATOM 665 O O . HIS A 1 88 ? 17 -35.906 -20.75 1 97.56 88 HIS A O 1
ATOM 671 N N . MET A 1 89 ? 18.969 -35 -21.344 1 97.19 89 MET A N 1
ATOM 672 C CA . MET A 1 89 ? 18.734 -35.25 -22.75 1 97.19 89 MET A CA 1
ATOM 673 C C . MET A 1 89 ? 18.703 -36.75 -23.047 1 97.19 89 MET A C 1
ATOM 675 O O . MET A 1 89 ? 17.922 -37.219 -23.875 1 97.19 89 MET A O 1
ATOM 679 N N . ALA A 1 90 ? 19.516 -37.438 -22.375 1 97.88 90 ALA A N 1
ATOM 680 C CA . ALA A 1 90 ? 19.547 -38.906 -22.516 1 97.88 90 ALA A CA 1
ATOM 681 C C . ALA A 1 90 ? 18.234 -39.531 -22.047 1 97.88 90 ALA A C 1
ATOM 683 O O . ALA A 1 90 ? 17.734 -40.469 -22.656 1 97.88 90 ALA A O 1
ATOM 684 N N . GLU A 1 91 ? 17.719 -39 -21.016 1 97.25 91 GLU A N 1
ATOM 685 C CA . GLU A 1 91 ? 16.453 -39.5 -20.484 1 97.25 91 GLU A CA 1
ATOM 686 C C . GLU A 1 91 ? 15.297 -39.219 -21.438 1 97.25 91 GLU A C 1
ATOM 688 O O . GLU A 1 91 ? 14.406 -40.062 -21.625 1 97.25 91 GLU A O 1
ATOM 693 N N . LEU A 1 92 ? 15.273 -38.031 -22.031 1 97.44 92 LEU A N 1
ATOM 694 C CA . LEU A 1 92 ? 14.258 -37.75 -23.047 1 97.44 92 LEU A CA 1
ATOM 695 C C . LEU A 1 92 ? 14.312 -38.781 -24.172 1 97.44 92 LEU A C 1
ATOM 697 O O . LEU A 1 92 ? 13.281 -39.312 -24.562 1 97.44 92 LEU A O 1
ATOM 701 N N . ALA A 1 93 ? 15.5 -39.031 -24.609 1 97.38 93 ALA A N 1
ATOM 702 C CA . ALA A 1 93 ? 15.688 -39.969 -25.703 1 97.38 93 ALA A CA 1
ATOM 703 C C . ALA A 1 93 ? 15.234 -41.375 -25.312 1 97.38 93 ALA A C 1
ATOM 705 O O . ALA A 1 93 ? 14.562 -42.062 -26.078 1 97.38 93 ALA A O 1
ATOM 706 N N . ALA A 1 94 ? 15.555 -41.719 -24.125 1 97.38 94 ALA A N 1
ATOM 707 C CA . ALA A 1 94 ? 15.234 -43.062 -23.641 1 97.38 94 ALA A CA 1
ATOM 708 C C . ALA A 1 94 ? 13.727 -43.281 -23.562 1 97.38 94 ALA A C 1
ATOM 710 O O . ALA A 1 94 ? 13.242 -44.406 -23.719 1 97.38 94 ALA A O 1
ATOM 711 N N . HIS A 1 95 ? 12.977 -42.25 -23.359 1 96 95 HIS A N 1
ATOM 712 C CA . HIS A 1 95 ? 11.531 -42.344 -23.219 1 96 95 HIS A CA 1
ATOM 713 C C . HIS A 1 95 ? 10.82 -41.812 -24.469 1 96 95 HIS A C 1
ATOM 715 O O . HIS A 1 95 ? 9.602 -41.625 -24.453 1 96 95 HIS A O 1
ATOM 721 N N . ASN A 1 96 ? 11.562 -41.5 -25.516 1 95.94 96 ASN A N 1
ATOM 722 C CA . ASN A 1 96 ? 11.031 -41 -26.797 1 95.94 96 ASN A CA 1
ATOM 723 C C . ASN A 1 96 ? 10.242 -39.719 -26.609 1 95.94 96 ASN A C 1
ATOM 725 O O . ASN A 1 96 ? 9.117 -39.594 -27.094 1 95.94 96 ASN A O 1
ATOM 729 N N . LEU A 1 97 ? 10.766 -38.906 -25.797 1 96.75 97 LEU A N 1
ATOM 730 C CA . LEU A 1 97 ? 10.188 -37.594 -25.547 1 96.75 97 LEU A CA 1
ATOM 731 C C . LEU A 1 97 ? 10.969 -36.5 -26.266 1 96.75 97 LEU A C 1
ATOM 733 O O . LEU A 1 97 ? 12.188 -36.594 -26.422 1 96.75 97 LEU A O 1
ATOM 737 N N . GLN A 1 98 ? 10.305 -35.469 -26.719 1 96.69 98 GLN A N 1
ATOM 738 C CA . GLN A 1 98 ? 10.938 -34.406 -27.469 1 96.69 98 GLN A CA 1
ATOM 739 C C . GLN A 1 98 ? 10.828 -33.062 -26.719 1 96.69 98 GLN A C 1
ATOM 741 O O . GLN A 1 98 ? 9.812 -32.781 -26.078 1 96.69 98 GLN A O 1
ATOM 746 N N . PRO A 1 99 ? 11.859 -32.219 -26.875 1 97.38 99 PRO A N 1
ATOM 747 C CA . PRO A 1 99 ? 11.805 -30.891 -26.234 1 97.38 99 PRO A CA 1
ATOM 748 C C . PRO A 1 99 ? 10.742 -29.984 -26.844 1 97.38 99 PRO A C 1
ATOM 750 O O . PRO A 1 99 ? 10.344 -30.172 -28 1 97.38 99 PRO A O 1
ATOM 753 N N . ILE A 1 100 ? 10.219 -29.109 -26.109 1 98.31 100 ILE A N 1
ATOM 754 C CA . ILE A 1 100 ? 9.375 -27.984 -26.5 1 98.31 100 ILE A CA 1
ATOM 755 C C . ILE A 1 100 ? 10.078 -26.672 -26.172 1 98.31 100 ILE A C 1
ATOM 757 O O . ILE A 1 100 ? 10.531 -26.469 -25.047 1 98.31 100 ILE A O 1
ATOM 761 N N . ASP A 1 101 ? 10.148 -25.719 -27.125 1 97.88 101 ASP A N 1
ATOM 762 C CA . ASP A 1 101 ? 11.062 -24.594 -27.016 1 97.88 101 ASP A CA 1
ATOM 763 C C . ASP A 1 101 ? 10.305 -23.281 -26.781 1 97.88 101 ASP A C 1
ATOM 765 O O . ASP A 1 101 ? 10.898 -22.281 -26.406 1 97.88 101 ASP A O 1
ATOM 769 N N . LEU A 1 102 ? 9.062 -23.266 -27.062 1 98.44 102 LEU A N 1
ATOM 770 C CA . LEU A 1 102 ? 8.234 -22.062 -26.969 1 98.44 102 LEU A CA 1
ATOM 771 C C . LEU A 1 102 ? 6.828 -22.422 -26.484 1 98.44 102 LEU A C 1
ATOM 773 O O . LEU A 1 102 ? 6.195 -23.328 -27.031 1 98.44 102 LEU A O 1
ATOM 777 N N . VAL A 1 103 ? 6.422 -21.766 -25.438 1 98.88 103 VAL A N 1
ATOM 778 C CA . VAL A 1 103 ? 5.07 -21.938 -24.922 1 98.88 103 VAL A CA 1
ATOM 779 C C . VAL A 1 103 ? 4.297 -20.625 -25.047 1 98.88 103 VAL A C 1
ATOM 781 O O . VAL A 1 103 ? 4.762 -19.578 -24.578 1 98.88 103 VAL A O 1
ATOM 784 N N . VAL A 1 104 ? 3.182 -20.609 -25.719 1 98.75 104 VAL A N 1
ATOM 785 C CA . VAL A 1 104 ? 2.27 -19.469 -25.828 1 98.75 104 VAL A CA 1
ATOM 786 C C . VAL A 1 104 ? 0.936 -19.812 -25.156 1 98.75 104 VAL A C 1
ATOM 788 O O . VAL A 1 104 ? 0.115 -20.531 -25.75 1 98.75 104 VAL A O 1
ATOM 791 N N . VAL A 1 105 ? 0.756 -19.344 -23.984 1 98.5 105 VAL A N 1
ATOM 792 C CA . VAL A 1 105 ? -0.43 -19.672 -23.203 1 98.5 105 VAL A CA 1
ATOM 793 C C . VAL A 1 105 ? -0.953 -18.422 -22.5 1 98.5 105 VAL A C 1
ATOM 795 O O . VAL A 1 105 ? -0.177 -17.656 -21.922 1 98.5 105 VAL A O 1
ATOM 798 N N . ASN A 1 106 ? -2.154 -18.109 -22.656 1 97.31 106 ASN A N 1
ATOM 799 C CA . ASN A 1 106 ? -2.846 -17.219 -21.734 1 97.31 106 ASN A CA 1
ATOM 800 C C . ASN A 1 106 ? -4.039 -17.906 -21.078 1 97.31 106 ASN A C 1
ATOM 802 O O . ASN A 1 106 ? -4.594 -18.859 -21.641 1 97.31 106 ASN A O 1
ATOM 806 N N . LEU A 1 107 ? -4.422 -17.516 -19.922 1 97.31 107 LEU A N 1
ATOM 807 C CA . LEU A 1 107 ? -5.25 -18.297 -19.016 1 97.31 107 LEU A CA 1
ATOM 808 C C . LEU A 1 107 ? -6.723 -17.938 -19.172 1 97.31 107 LEU A C 1
ATOM 810 O O . LEU A 1 107 ? -7.055 -16.906 -19.75 1 97.31 107 LEU A O 1
ATOM 814 N N . TYR A 1 108 ? -7.617 -18.797 -18.656 1 94.62 108 TYR A N 1
ATOM 815 C CA . TYR A 1 108 ? -9.055 -18.531 -18.641 1 94.62 108 TYR A CA 1
ATOM 816 C C . TYR A 1 108 ? -9.352 -17.219 -17.906 1 94.62 108 TYR A C 1
ATOM 818 O O . TYR A 1 108 ? -8.648 -16.859 -16.969 1 94.62 108 TYR A O 1
ATOM 826 N N . PRO A 1 109 ? -10.359 -16.594 -18.328 1 95.19 109 PRO A N 1
ATOM 827 C CA . PRO A 1 109 ? -10.648 -15.258 -17.812 1 95.19 109 PRO A CA 1
ATOM 828 C C . PRO A 1 109 ? -11.367 -15.281 -16.469 1 95.19 109 PRO A C 1
ATOM 830 O O . PRO A 1 109 ? -12.508 -14.828 -16.375 1 95.19 109 PRO A O 1
ATOM 833 N N . PHE A 1 110 ? -10.727 -15.742 -15.445 1 97.44 110 PHE A N 1
ATOM 834 C CA . PHE A 1 110 ? -11.328 -15.891 -14.125 1 97.44 110 PHE A CA 1
ATOM 835 C C . PHE A 1 110 ? -11.859 -14.562 -13.617 1 97.44 110 PHE A C 1
ATOM 837 O O . PHE A 1 110 ? -13.031 -14.461 -13.227 1 97.44 110 PHE A O 1
ATOM 844 N N . ALA A 1 111 ? -11.008 -13.523 -13.648 1 95.38 111 ALA A N 1
ATOM 845 C CA . ALA A 1 111 ? -11.391 -12.211 -13.133 1 95.38 111 ALA A CA 1
ATOM 846 C C . ALA A 1 111 ? -12.633 -11.68 -13.836 1 95.38 111 ALA A C 1
ATOM 848 O O . ALA A 1 111 ? -13.555 -11.172 -13.188 1 95.38 111 ALA A O 1
ATOM 849 N N . ALA A 1 112 ? -12.648 -11.773 -15.141 1 94.56 112 ALA A N 1
ATOM 850 C CA . ALA A 1 112 ? -13.797 -11.32 -15.906 1 94.56 112 ALA A CA 1
ATOM 851 C C . ALA A 1 112 ? -15.047 -12.125 -15.555 1 94.56 112 ALA A C 1
ATOM 853 O O . ALA A 1 112 ? -16.156 -11.57 -15.5 1 94.56 112 ALA A O 1
ATOM 854 N N . THR A 1 113 ? -14.883 -13.383 -15.297 1 95.94 113 THR A N 1
ATOM 855 C CA . THR A 1 113 ? -16 -14.266 -14.992 1 95.94 113 THR A CA 1
ATOM 856 C C . THR A 1 113 ? -16.641 -13.883 -13.656 1 95.94 113 THR A C 1
ATOM 858 O O . THR A 1 113 ? -17.859 -13.742 -13.562 1 95.94 113 THR A O 1
ATOM 861 N N . ILE A 1 114 ? -15.859 -13.695 -12.656 1 96.25 114 ILE A N 1
ATOM 862 C CA . ILE A 1 114 ? -16.406 -13.453 -11.328 1 96.25 114 ILE A CA 1
ATOM 863 C C . ILE A 1 114 ? -16.953 -12.031 -11.242 1 96.25 114 ILE A C 1
ATOM 865 O O . ILE A 1 114 ? -17.656 -11.68 -10.297 1 96.25 114 ILE A O 1
ATOM 869 N N . ALA A 1 115 ? -16.578 -11.18 -12.18 1 92.69 115 ALA A N 1
ATOM 870 C CA . ALA A 1 115 ? -17.094 -9.82 -12.219 1 92.69 115 ALA A CA 1
ATOM 871 C C . ALA A 1 115 ? -18.547 -9.797 -12.703 1 92.69 115 ALA A C 1
ATOM 873 O O . ALA A 1 115 ? -19.234 -8.797 -12.547 1 92.69 115 ALA A O 1
ATOM 874 N N . ARG A 1 116 ? -18.984 -10.93 -13.352 1 93.5 116 ARG A N 1
ATOM 875 C CA . ARG A 1 116 ? -20.359 -11.023 -13.805 1 93.5 116 ARG A CA 1
ATOM 876 C C . ARG A 1 116 ? -21.312 -11.156 -12.617 1 93.5 116 ARG A C 1
ATOM 878 O O . ARG A 1 116 ? -21.062 -11.914 -11.68 1 93.5 116 ARG A O 1
ATOM 885 N N . PRO A 1 117 ? -22.484 -10.43 -12.867 1 90.12 117 PRO A N 1
ATOM 886 C CA . PRO A 1 117 ? -23.469 -10.586 -11.797 1 90.12 117 PRO A CA 1
ATOM 887 C C . PRO A 1 117 ? -24.031 -12 -11.711 1 90.12 117 PRO A C 1
ATOM 889 O O . PRO A 1 117 ? -24.188 -12.672 -12.742 1 90.12 117 PRO A O 1
ATOM 892 N N . ASP A 1 118 ? -24.125 -12.719 -10.688 1 92.69 118 ASP A N 1
ATOM 893 C CA . ASP A 1 118 ? -24.828 -13.961 -10.406 1 92.69 118 ASP A CA 1
ATOM 894 C C . ASP A 1 118 ? -23.953 -15.172 -10.719 1 92.69 118 ASP A C 1
ATOM 896 O O . ASP A 1 118 ? -24.469 -16.281 -10.93 1 92.69 118 ASP A O 1
ATOM 900 N N . VAL A 1 119 ? -22.703 -14.922 -11.094 1 96.12 119 VAL A N 1
ATOM 901 C CA . VAL A 1 119 ? -21.812 -16.047 -11.305 1 96.12 119 VAL A CA 1
ATOM 902 C C . VAL A 1 119 ? -21.922 -17.031 -10.133 1 96.12 119 VAL A C 1
ATOM 904 O O . VAL A 1 119 ? -22.047 -16.609 -8.977 1 96.12 119 VAL A O 1
ATOM 907 N N . THR A 1 120 ? -22 -18.281 -10.398 1 95.81 120 THR A N 1
ATOM 908 C CA . THR A 1 120 ? -22.031 -19.297 -9.344 1 95.81 120 THR A CA 1
ATOM 909 C C . THR A 1 120 ? -20.625 -19.781 -9.023 1 95.81 120 THR A C 1
ATOM 911 O O . THR A 1 120 ? -19.703 -19.609 -9.828 1 95.81 120 THR A O 1
ATOM 914 N N . MET A 1 121 ? -20.484 -20.375 -7.855 1 94.94 121 MET A N 1
ATOM 915 C CA . MET A 1 121 ? -19.219 -20.969 -7.449 1 94.94 121 MET A CA 1
ATOM 916 C C . MET A 1 121 ? -18.75 -22 -8.469 1 94.94 121 MET A C 1
ATOM 918 O O . MET A 1 121 ? -17.578 -22.047 -8.82 1 94.94 121 MET A O 1
ATOM 922 N N . ALA A 1 122 ? -19.641 -22.781 -8.961 1 94.25 122 ALA A N 1
ATOM 923 C CA . ALA A 1 122 ? -19.328 -23.844 -9.922 1 94.25 122 ALA A CA 1
ATOM 924 C C . ALA A 1 122 ? -18.797 -23.25 -11.227 1 94.25 122 ALA A C 1
ATOM 926 O O . ALA A 1 122 ? -17.828 -23.75 -11.797 1 94.25 122 ALA A O 1
ATOM 927 N N . GLU A 1 123 ? -19.406 -22.172 -11.688 1 95.38 123 GLU A N 1
ATOM 928 C CA . GLU A 1 123 ? -18.969 -21.484 -12.906 1 95.38 123 GLU A CA 1
ATOM 929 C C . GLU A 1 123 ? -17.562 -20.891 -12.719 1 95.38 123 GLU A C 1
ATOM 931 O O . GLU A 1 123 ? -16.719 -21 -13.609 1 95.38 123 GLU A O 1
ATOM 936 N N . ALA A 1 124 ? -17.359 -20.234 -11.562 1 97.25 124 ALA A N 1
ATOM 937 C CA . ALA A 1 124 ? -16.062 -19.641 -11.266 1 97.25 124 ALA A CA 1
ATOM 938 C C . ALA A 1 124 ? -14.969 -20.703 -11.219 1 97.25 124 ALA A C 1
ATOM 940 O O . ALA A 1 124 ? -13.891 -20.516 -11.781 1 97.25 124 ALA A O 1
ATOM 941 N N . GLN A 1 125 ? -15.258 -21.812 -10.602 1 96.56 125 GLN A N 1
ATOM 942 C CA . GLN A 1 125 ? -14.289 -22.906 -10.445 1 96.56 125 GLN A CA 1
ATOM 943 C C . GLN A 1 125 ? -13.852 -23.453 -11.805 1 96.56 125 GLN A C 1
ATOM 945 O O . GLN A 1 125 ? -12.695 -23.844 -11.977 1 96.56 125 GLN A O 1
ATOM 950 N N . GLU A 1 126 ? -14.758 -23.438 -12.711 1 96 126 GLU A N 1
ATOM 951 C CA . GLU A 1 126 ? -14.445 -23.969 -14.039 1 96 126 GLU A CA 1
ATOM 952 C C . GLU A 1 126 ? -13.453 -23.078 -14.773 1 96 126 GLU A C 1
ATOM 954 O O . GLU A 1 126 ? -12.844 -23.5 -15.758 1 96 126 GLU A O 1
ATOM 959 N N . GLN A 1 127 ? -13.328 -21.844 -14.32 1 96.94 127 GLN A N 1
ATOM 960 C CA . GLN A 1 127 ? -12.43 -20.906 -14.977 1 96.94 127 GLN A CA 1
ATOM 961 C C . GLN A 1 127 ? -11.047 -20.922 -14.32 1 96.94 127 GLN A C 1
ATOM 963 O O . GLN A 1 127 ? -10.164 -20.156 -14.703 1 96.94 127 GLN A O 1
ATOM 968 N N . ILE A 1 128 ? -10.875 -21.812 -13.336 1 98.38 128 ILE A N 1
ATOM 969 C CA . ILE A 1 128 ? -9.547 -21.969 -12.75 1 98.38 128 ILE A CA 1
ATOM 970 C C . ILE A 1 128 ? -8.703 -22.891 -13.625 1 98.38 128 ILE A C 1
ATOM 972 O O . ILE A 1 128 ? -8.984 -24.094 -13.734 1 98.38 128 ILE A O 1
ATOM 976 N N . ASP A 1 129 ? -7.77 -22.344 -14.219 1 97.81 129 ASP A N 1
ATOM 977 C CA . ASP A 1 129 ? -6.91 -23.047 -15.172 1 97.81 129 ASP A CA 1
ATOM 978 C C . ASP A 1 129 ? -5.797 -23.812 -14.453 1 97.81 129 ASP A C 1
ATOM 980 O O . ASP A 1 129 ? -4.996 -23.203 -13.734 1 97.81 129 ASP A O 1
ATOM 984 N N . ILE A 1 130 ? -5.691 -25.094 -14.609 1 98.31 130 ILE A N 1
ATOM 985 C CA . ILE A 1 130 ? -4.664 -25.922 -13.977 1 98.31 130 ILE A CA 1
ATOM 986 C C . ILE A 1 130 ? -3.539 -26.203 -14.969 1 98.31 130 ILE A C 1
ATOM 988 O O . ILE A 1 130 ? -2.379 -25.859 -14.719 1 98.31 130 ILE A O 1
ATOM 992 N N . GLY A 1 131 ? -3.91 -26.688 -16.125 1 97.69 131 GLY A N 1
ATOM 993 C CA . GLY A 1 131 ? -2.934 -27.047 -17.141 1 97.69 131 GLY A CA 1
ATOM 994 C C . GLY A 1 131 ? -2.15 -25.859 -17.672 1 97.69 131 GLY A C 1
ATOM 995 O O . GLY A 1 131 ? -0.924 -25.922 -17.781 1 97.69 131 GLY A O 1
ATOM 996 N N . GLY A 1 132 ? -2.904 -24.781 -18 1 98 132 GLY A N 1
ATOM 997 C CA . GLY A 1 132 ? -2.252 -23.594 -18.516 1 98 132 GLY A CA 1
ATOM 998 C C . GLY A 1 132 ? -1.197 -23.047 -17.562 1 98 132 GLY A C 1
ATOM 999 O O . GLY A 1 132 ? -0.09 -22.703 -18 1 98 132 GLY A O 1
ATOM 1000 N N . VAL A 1 133 ? -1.536 -23 -16.312 1 98.69 133 VAL A N 1
ATOM 1001 C CA . VAL A 1 133 ? -0.596 -22.484 -15.32 1 98.69 133 VAL A CA 1
ATOM 1002 C C . VAL A 1 133 ? 0.62 -23.406 -15.234 1 98.69 133 VAL A C 1
ATOM 1004 O O . VAL A 1 133 ? 1.758 -22.938 -15.148 1 98.69 133 VAL A O 1
ATOM 1007 N N . ALA A 1 134 ? 0.415 -24.672 -15.273 1 98.62 134 ALA A N 1
ATOM 1008 C CA . ALA A 1 134 ? 1.521 -25.625 -15.211 1 98.62 134 ALA A CA 1
ATOM 1009 C C . ALA A 1 134 ? 2.463 -25.453 -16.406 1 98.62 134 ALA A C 1
ATOM 1011 O O . ALA A 1 134 ? 3.686 -25.5 -16.25 1 98.62 134 ALA A O 1
ATOM 1012 N N . LEU A 1 135 ? 1.918 -25.25 -17.594 1 98.75 135 LEU A N 1
ATOM 1013 C CA . LEU A 1 135 ? 2.717 -25.031 -18.781 1 98.75 135 LEU A CA 1
ATOM 1014 C C . LEU A 1 135 ? 3.566 -23.766 -18.656 1 98.75 135 LEU A C 1
ATOM 1016 O O . LEU A 1 135 ? 4.77 -23.797 -18.922 1 98.75 135 LEU A O 1
ATOM 1020 N N . LEU A 1 136 ? 2.906 -22.719 -18.219 1 98.88 136 LEU A N 1
ATOM 1021 C CA . LEU A 1 136 ? 3.588 -21.438 -18.078 1 98.88 136 LEU A CA 1
ATOM 1022 C C . LEU A 1 136 ? 4.742 -21.531 -17.094 1 98.88 136 LEU A C 1
ATOM 1024 O O . LEU A 1 136 ? 5.855 -21.078 -17.375 1 98.88 136 LEU A O 1
ATOM 1028 N N . ARG A 1 137 ? 4.473 -22.156 -16 1 98.81 137 ARG A N 1
ATOM 1029 C CA . ARG A 1 137 ? 5.492 -22.234 -14.961 1 98.81 137 ARG A CA 1
ATOM 1030 C C . ARG A 1 137 ? 6.66 -23.109 -15.406 1 98.81 137 ARG A C 1
ATOM 1032 O O . ARG A 1 137 ? 7.82 -22.781 -15.164 1 98.81 137 ARG A O 1
ATOM 1039 N N . ALA A 1 138 ? 6.363 -24.219 -16.031 1 98.81 138 ALA A N 1
ATOM 1040 C CA . ALA A 1 138 ? 7.414 -25.109 -16.516 1 98.81 138 ALA A CA 1
ATOM 1041 C C . ALA A 1 138 ? 8.32 -24.406 -17.516 1 98.81 138 ALA A C 1
ATOM 1043 O O . ALA A 1 138 ? 9.547 -24.484 -17.406 1 98.81 138 ALA A O 1
ATOM 1044 N N . ALA A 1 139 ? 7.691 -23.734 -18.422 1 98.81 139 ALA A N 1
ATOM 1045 C CA . ALA A 1 139 ? 8.453 -22.984 -19.438 1 98.81 139 ALA A CA 1
ATOM 1046 C C . ALA A 1 139 ? 9.281 -21.875 -18.781 1 98.81 139 ALA A C 1
ATOM 1048 O O . ALA A 1 139 ? 10.469 -21.734 -19.094 1 98.81 139 ALA A O 1
ATOM 1049 N N . ALA A 1 140 ? 8.656 -21.141 -17.891 1 98.81 140 ALA A N 1
ATOM 1050 C CA . ALA A 1 140 ? 9.32 -20.016 -17.25 1 98.81 140 ALA A CA 1
ATOM 1051 C C . ALA A 1 140 ? 10.492 -20.484 -16.391 1 98.81 140 ALA A C 1
ATOM 1053 O O . ALA A 1 140 ? 11.531 -19.844 -16.328 1 98.81 140 ALA A O 1
ATOM 1054 N N . LYS A 1 141 ? 10.281 -21.625 -15.648 1 98.56 141 LYS A N 1
ATOM 1055 C CA . LYS A 1 141 ? 11.375 -22.188 -14.867 1 98.56 141 LYS A CA 1
ATOM 1056 C C . LYS A 1 141 ? 12.594 -22.469 -15.742 1 98.56 141 LYS A C 1
ATOM 1058 O O . LYS A 1 141 ? 13.727 -22.266 -15.312 1 98.56 141 LYS A O 1
ATOM 1063 N N . ASN A 1 142 ? 12.398 -22.891 -16.922 1 98.19 142 ASN A N 1
ATOM 1064 C CA . ASN A 1 142 ? 13.469 -23.281 -17.844 1 98.19 142 ASN A CA 1
ATOM 1065 C C . ASN A 1 142 ? 13.688 -22.234 -18.922 1 98.19 142 ASN A C 1
ATOM 1067 O O . ASN A 1 142 ? 14 -22.562 -20.062 1 98.19 142 ASN A O 1
ATOM 1071 N N . PHE A 1 143 ? 13.633 -20.969 -18.562 1 97.62 143 PHE A N 1
ATOM 1072 C CA . PHE A 1 143 ? 13.57 -19.859 -19.516 1 97.62 143 PHE A CA 1
ATOM 1073 C C . PHE A 1 143 ? 14.859 -19.781 -20.328 1 97.62 143 PHE A C 1
ATOM 1075 O O . PHE A 1 143 ? 14.867 -19.25 -21.438 1 97.62 143 PHE A O 1
ATOM 1082 N N . PRO A 1 144 ? 16.047 -20.25 -19.844 1 96.25 144 PRO A N 1
ATOM 1083 C CA . PRO A 1 144 ? 17.219 -20.203 -20.719 1 96.25 144 PRO A CA 1
ATOM 1084 C C . PRO A 1 144 ? 17.031 -21.031 -21.984 1 96.25 144 PRO A C 1
ATOM 1086 O O . PRO A 1 144 ? 17.609 -20.719 -23.031 1 96.25 144 PRO A O 1
ATOM 1089 N N . ALA A 1 145 ? 16.156 -22.109 -21.891 1 95.88 145 ALA A N 1
ATOM 1090 C CA . ALA A 1 145 ? 15.977 -23.016 -23.031 1 95.88 145 ALA A CA 1
ATOM 1091 C C . ALA A 1 145 ? 14.594 -22.859 -23.641 1 95.88 145 ALA A C 1
ATOM 1093 O O . ALA A 1 145 ? 14.383 -23.234 -24.797 1 95.88 145 ALA A O 1
ATOM 1094 N N . VAL A 1 146 ? 13.641 -22.328 -22.922 1 98.06 146 VAL A N 1
ATOM 1095 C CA . VAL A 1 146 ? 12.258 -22.312 -23.359 1 98.06 146 VAL A CA 1
ATOM 1096 C C . VAL A 1 146 ? 11.695 -20.891 -23.297 1 98.06 146 VAL A C 1
ATOM 1098 O O . VAL A 1 146 ? 11.734 -20.266 -22.234 1 98.06 146 VAL A O 1
ATOM 1101 N N . LEU A 1 147 ? 11.188 -20.359 -24.375 1 98.12 147 LEU A N 1
ATOM 1102 C CA . LEU A 1 147 ? 10.477 -19.094 -24.391 1 98.12 147 LEU A CA 1
ATOM 1103 C C . LEU A 1 147 ? 9.055 -19.25 -23.875 1 98.12 147 LEU A C 1
ATOM 1105 O O . LEU A 1 147 ? 8.406 -20.281 -24.125 1 98.12 147 LEU A O 1
ATOM 1109 N N . VAL A 1 148 ? 8.586 -18.297 -23.172 1 98.81 148 VAL A N 1
ATOM 1110 C CA . VAL A 1 148 ? 7.23 -18.344 -22.641 1 98.81 148 VAL A CA 1
ATOM 1111 C C . VAL A 1 148 ? 6.516 -17.016 -22.922 1 98.81 148 VAL A C 1
ATOM 1113 O O . VAL A 1 148 ? 7.047 -15.945 -22.641 1 98.81 148 VAL A O 1
ATOM 1116 N N . LEU A 1 149 ? 5.328 -17.078 -23.5 1 98.69 149 LEU A N 1
ATOM 1117 C CA . LEU A 1 149 ? 4.527 -15.898 -23.828 1 98.69 149 LEU A CA 1
ATOM 1118 C C . LEU A 1 149 ? 3.143 -15.992 -23.188 1 98.69 149 LEU A C 1
ATOM 1120 O O . LEU A 1 149 ? 2.414 -16.953 -23.422 1 98.69 149 LEU A O 1
ATOM 1124 N N . VAL A 1 150 ? 2.756 -15.023 -22.438 1 98.25 150 VAL A N 1
ATOM 1125 C CA . VAL A 1 150 ? 1.439 -15.008 -21.812 1 98.25 150 VAL A CA 1
ATOM 1126 C C . VAL A 1 150 ? 0.603 -13.875 -22.391 1 98.25 150 VAL A C 1
ATOM 1128 O O . VAL A 1 150 ? -0.614 -13.82 -22.203 1 98.25 150 VAL A O 1
ATOM 1131 N N . ASP A 1 151 ? 1.199 -12.961 -23.172 1 96.94 151 ASP A N 1
ATOM 1132 C CA . ASP A 1 151 ? 0.602 -11.711 -23.625 1 96.94 151 ASP A CA 1
ATOM 1133 C C . ASP A 1 151 ? 0.796 -11.508 -25.125 1 96.94 151 ASP A C 1
ATOM 1135 O O . ASP A 1 151 ? 1.93 -11.461 -25.609 1 96.94 151 ASP A O 1
ATOM 1139 N N . PRO A 1 152 ? -0.3 -11.32 -25.828 1 97.81 152 PRO A N 1
ATOM 1140 C CA . PRO A 1 152 ? -0.18 -11.086 -27.266 1 97.81 152 PRO A CA 1
ATOM 1141 C C . PRO A 1 152 ? 0.721 -9.898 -27.609 1 97.81 152 PRO A C 1
ATOM 1143 O O . PRO A 1 152 ? 1.344 -9.875 -28.672 1 97.81 152 PRO A O 1
ATOM 1146 N N . ALA A 1 153 ? 0.846 -8.977 -26.719 1 96.62 153 ALA A N 1
ATOM 1147 C CA . ALA A 1 153 ? 1.653 -7.781 -26.953 1 96.62 153 ALA A CA 1
ATOM 1148 C C . ALA A 1 153 ? 3.127 -8.141 -27.125 1 96.62 153 ALA A C 1
ATOM 1150 O O . ALA A 1 153 ? 3.912 -7.34 -27.641 1 96.62 153 ALA A O 1
ATOM 1151 N N . ASP A 1 154 ? 3.555 -9.336 -26.734 1 97.56 154 ASP A N 1
ATOM 1152 C CA . ASP A 1 154 ? 4.957 -9.742 -26.797 1 97.56 154 ASP A CA 1
ATOM 1153 C C . ASP A 1 154 ? 5.246 -10.5 -28.094 1 97.56 154 ASP A C 1
ATOM 1155 O O . ASP A 1 154 ? 6.402 -10.789 -28.406 1 97.56 154 ASP A O 1
ATOM 1159 N N . TYR A 1 155 ? 4.191 -10.875 -28.922 1 98.25 155 TYR A N 1
ATOM 1160 C CA . TYR A 1 155 ? 4.363 -11.711 -30.109 1 98.25 155 TYR A CA 1
ATOM 1161 C C . TYR A 1 155 ? 5.371 -11.086 -31.078 1 98.25 155 TYR A C 1
ATOM 1163 O O . TYR A 1 155 ? 6.32 -11.742 -31.5 1 98.25 155 TYR A O 1
ATOM 1171 N N . ALA A 1 156 ? 5.211 -9.781 -31.328 1 97.38 156 ALA A N 1
ATOM 1172 C CA . ALA A 1 156 ? 6.02 -9.109 -32.344 1 97.38 156 ALA A CA 1
ATOM 1173 C C . ALA A 1 156 ? 7.492 -9.094 -31.953 1 97.38 156 ALA A C 1
ATOM 1175 O O . ALA A 1 156 ? 8.367 -9.398 -32.781 1 97.38 156 ALA A O 1
ATOM 1176 N N . GLY A 1 157 ? 7.742 -8.711 -30.703 1 96.19 157 GLY A N 1
ATOM 1177 C CA . GLY A 1 157 ? 9.117 -8.656 -30.25 1 96.19 157 GLY A CA 1
ATOM 1178 C C . GLY A 1 157 ? 9.82 -10 -30.297 1 96.19 157 GLY A C 1
ATOM 1179 O O . GLY A 1 157 ? 10.984 -10.086 -30.703 1 96.19 157 GLY A O 1
ATOM 1180 N N . VAL A 1 158 ? 9.188 -11.047 -29.891 1 97.38 158 VAL A N 1
ATOM 1181 C CA . VAL A 1 158 ? 9.773 -12.383 -29.875 1 97.38 158 VAL A CA 1
ATOM 1182 C C . VAL A 1 158 ? 10 -12.867 -31.297 1 97.38 158 VAL A C 1
ATOM 1184 O O . VAL A 1 158 ? 11.031 -13.469 -31.609 1 97.38 158 VAL A O 1
ATOM 1187 N N . LEU A 1 159 ? 9.047 -12.586 -32.219 1 96.94 159 LEU A N 1
ATOM 1188 C CA . LEU A 1 159 ? 9.188 -12.961 -33.625 1 96.94 159 LEU A CA 1
ATOM 1189 C C . LEU A 1 159 ? 10.414 -12.305 -34.219 1 96.94 159 LEU A C 1
ATOM 1191 O O . LEU A 1 159 ? 11.148 -12.945 -35 1 96.94 159 LEU A O 1
ATOM 1195 N N . ASP A 1 160 ? 10.594 -11.039 -33.906 1 96.5 160 ASP A N 1
ATOM 1196 C CA . ASP A 1 160 ? 11.773 -10.336 -34.406 1 96.5 160 ASP A CA 1
ATOM 1197 C C . ASP A 1 160 ? 13.055 -11.023 -33.938 1 96.5 160 ASP A C 1
ATOM 1199 O O . ASP A 1 160 ? 14 -11.172 -34.719 1 96.5 160 ASP A O 1
ATOM 1203 N N . GLY A 1 161 ? 13.055 -11.383 -32.688 1 95.5 161 GLY A N 1
ATOM 1204 C CA . GLY A 1 161 ? 14.211 -12.094 -32.156 1 95.5 161 GLY A CA 1
ATOM 1205 C C . GLY A 1 161 ? 14.453 -13.422 -32.844 1 95.5 161 GLY A C 1
ATOM 1206 O O . GLY A 1 161 ? 15.594 -13.766 -33.156 1 95.5 161 GLY A O 1
ATOM 1207 N N . LEU A 1 162 ? 13.422 -14.203 -33.125 1 95.69 162 LEU A N 1
ATOM 1208 C CA . LEU A 1 162 ? 13.523 -15.508 -33.781 1 95.69 162 LEU A CA 1
ATOM 1209 C C . LEU A 1 162 ? 14.039 -15.352 -35.219 1 95.69 162 LEU A C 1
ATOM 1211 O O . LEU A 1 162 ? 14.867 -16.141 -35.656 1 95.69 162 LEU A O 1
ATOM 1215 N N . ARG A 1 163 ? 13.602 -14.328 -35.875 1 94.62 163 ARG A N 1
ATOM 1216 C CA . ARG A 1 163 ? 14.055 -14.055 -37.25 1 94.62 163 ARG A CA 1
ATOM 1217 C C . ARG A 1 163 ? 15.531 -13.68 -37.281 1 94.62 163 ARG A C 1
ATOM 1219 O O . ARG A 1 163 ? 16.25 -14.008 -38.219 1 94.62 163 ARG A O 1
ATOM 1226 N N . ALA A 1 164 ? 15.844 -12.992 -36.25 1 92.12 164 ALA A N 1
ATOM 1227 C CA . ALA A 1 164 ? 17.25 -12.586 -36.125 1 92.12 164 ALA A CA 1
ATOM 1228 C C . ALA A 1 164 ? 18.125 -13.75 -35.688 1 92.12 164 ALA A C 1
ATOM 1230 O O . ALA A 1 164 ? 19.359 -13.656 -35.75 1 92.12 164 ALA A O 1
ATOM 1231 N N . GLY A 1 165 ? 17.641 -14.82 -35.375 1 86.81 165 GLY A N 1
ATOM 1232 C CA . GLY A 1 165 ? 18.375 -16.047 -35.094 1 86.81 165 GLY A CA 1
ATOM 1233 C C . GLY A 1 165 ? 18.359 -16.422 -33.625 1 86.81 165 GLY A C 1
ATOM 1234 O O . GLY A 1 165 ? 18.641 -17.562 -33.281 1 86.81 165 GLY A O 1
ATOM 1235 N N . ASP A 1 166 ? 18.203 -15.383 -32.781 1 84 166 ASP A N 1
ATOM 1236 C CA . ASP A 1 166 ? 18.156 -15.773 -31.391 1 84 166 ASP A CA 1
ATOM 1237 C C . ASP A 1 166 ? 17.469 -14.711 -30.547 1 84 166 ASP A C 1
ATOM 1239 O O . ASP A 1 166 ? 17.516 -13.523 -30.875 1 84 166 ASP A O 1
ATOM 1243 N N . VAL A 1 167 ? 16.703 -15.125 -29.5 1 94.38 167 VAL A N 1
ATOM 1244 C CA . VAL A 1 167 ? 16.156 -14.258 -28.469 1 94.38 167 VAL A CA 1
ATOM 1245 C C . VAL A 1 167 ? 17.109 -14.188 -27.281 1 94.38 167 VAL A C 1
ATOM 1247 O O . VAL A 1 167 ? 17.406 -15.211 -26.656 1 94.38 167 VAL A O 1
ATOM 1250 N N . PRO A 1 168 ? 17.609 -13.016 -26.969 1 94.38 168 PRO A N 1
ATOM 1251 C CA . PRO A 1 168 ? 18.609 -12.883 -25.906 1 94.38 168 PRO A CA 1
ATOM 1252 C C . PRO A 1 168 ? 18.125 -13.391 -24.562 1 94.38 168 PRO A C 1
ATOM 1254 O O . PRO A 1 168 ? 16.922 -13.336 -24.281 1 94.38 168 PRO A O 1
ATOM 1257 N N . LEU A 1 169 ? 19.094 -13.844 -23.703 1 95.31 169 LEU A N 1
ATOM 1258 C CA . LEU A 1 169 ? 18.797 -14.406 -22.391 1 95.31 169 LEU A CA 1
ATOM 1259 C C . LEU A 1 169 ? 18.047 -13.391 -21.531 1 95.31 169 LEU A C 1
ATOM 1261 O O . LEU A 1 169 ? 17.156 -13.758 -20.766 1 95.31 169 LEU A O 1
ATOM 1265 N N . SER A 1 170 ? 18.438 -12.133 -21.656 1 95.56 170 SER A N 1
ATOM 1266 C CA . SER A 1 170 ? 17.781 -11.086 -20.875 1 95.56 170 SER A CA 1
ATOM 1267 C C . SER A 1 170 ? 16.297 -10.984 -21.203 1 95.56 170 SER A C 1
ATOM 1269 O O . SER A 1 170 ? 15.461 -10.789 -20.312 1 95.56 170 SER A O 1
ATOM 1271 N N . GLU A 1 171 ? 16 -11.109 -22.453 1 96.25 171 GLU A N 1
ATOM 1272 C CA . GLU A 1 171 ? 14.602 -11.078 -22.875 1 96.25 171 GLU A CA 1
ATOM 1273 C C . GLU A 1 171 ? 13.859 -12.328 -22.422 1 96.25 171 GLU A C 1
ATOM 1275 O O . GLU A 1 171 ? 12.703 -12.258 -22.016 1 96.25 171 GLU A O 1
ATOM 1280 N N . ARG A 1 172 ? 14.5 -13.469 -22.516 1 97.44 172 ARG A N 1
ATOM 1281 C CA . ARG A 1 172 ? 13.906 -14.711 -22.031 1 97.44 172 ARG A CA 1
ATOM 1282 C C . ARG A 1 172 ? 13.57 -14.617 -20.547 1 97.44 172 ARG A C 1
ATOM 1284 O O . ARG A 1 172 ? 12.492 -15.039 -20.125 1 97.44 172 ARG A O 1
ATOM 1291 N N . GLN A 1 173 ? 14.5 -14.039 -19.812 1 97.88 173 GLN A N 1
ATOM 1292 C CA . GLN A 1 173 ? 14.289 -13.852 -18.391 1 97.88 173 GLN A CA 1
ATOM 1293 C C . GLN A 1 173 ? 13.125 -12.898 -18.125 1 97.88 173 GLN A C 1
ATOM 1295 O O . GLN A 1 173 ? 12.305 -13.148 -17.234 1 97.88 173 GLN A O 1
ATOM 1300 N N . ARG A 1 174 ? 13.07 -11.797 -18.875 1 97.56 174 ARG A N 1
ATOM 1301 C CA . ARG A 1 174 ? 11.977 -10.844 -18.734 1 97.56 174 ARG A CA 1
ATOM 1302 C C . ARG A 1 174 ? 10.625 -11.516 -18.969 1 97.56 174 ARG A C 1
ATOM 1304 O O . ARG A 1 174 ? 9.672 -11.289 -18.219 1 97.56 174 ARG A O 1
ATOM 1311 N N . LEU A 1 175 ? 10.555 -12.32 -19.969 1 98.19 175 LEU A N 1
ATOM 1312 C CA . LEU A 1 175 ? 9.32 -13.023 -20.312 1 98.19 175 LEU A CA 1
ATOM 1313 C C . LEU A 1 175 ? 8.953 -14.031 -19.234 1 98.19 175 LEU A C 1
ATOM 1315 O O . LEU A 1 175 ? 7.773 -14.211 -18.922 1 98.19 175 LEU A O 1
ATOM 1319 N N . ALA A 1 176 ? 9.969 -14.703 -18.656 1 98.75 176 ALA A N 1
ATOM 1320 C CA . ALA A 1 176 ? 9.734 -15.633 -17.562 1 98.75 176 ALA A CA 1
ATOM 1321 C C . ALA A 1 176 ? 9.172 -14.906 -16.344 1 98.75 176 ALA A C 1
ATOM 1323 O O . ALA A 1 176 ? 8.211 -15.367 -15.719 1 98.75 176 ALA A O 1
ATOM 1324 N N . ALA A 1 177 ? 9.773 -13.766 -16.016 1 98.56 177 ALA A N 1
ATOM 1325 C CA . ALA A 1 177 ? 9.281 -12.945 -14.914 1 98.56 177 ALA A CA 1
ATOM 1326 C C . ALA A 1 177 ? 7.824 -12.539 -15.148 1 98.56 177 ALA A C 1
ATOM 1328 O O . ALA A 1 177 ? 7.004 -12.602 -14.227 1 98.56 177 ALA A O 1
ATOM 1329 N N . LYS A 1 178 ? 7.543 -12.164 -16.375 1 98.12 178 LYS A N 1
ATOM 1330 C CA . LYS A 1 178 ? 6.191 -11.766 -16.75 1 98.12 178 LYS A CA 1
ATOM 1331 C C . LYS A 1 178 ? 5.211 -12.922 -16.578 1 98.12 178 LYS A C 1
ATOM 1333 O O . LYS A 1 178 ? 4.082 -12.727 -16.125 1 98.12 178 LYS A O 1
ATOM 1338 N N . ALA A 1 179 ? 5.641 -14.078 -16.891 1 98.75 179 ALA A N 1
ATOM 1339 C CA . ALA A 1 179 ? 4.793 -15.266 -16.766 1 98.75 179 ALA A CA 1
ATOM 1340 C C . ALA A 1 179 ? 4.477 -15.555 -15.297 1 98.75 179 ALA A C 1
ATOM 1342 O O . ALA A 1 179 ? 3.324 -15.812 -14.945 1 98.75 179 ALA A O 1
ATOM 1343 N N . PHE A 1 180 ? 5.5 -15.516 -14.438 1 98.81 180 PHE A N 1
ATOM 1344 C CA . PHE A 1 180 ? 5.27 -15.766 -13.023 1 98.81 180 PHE A CA 1
ATOM 1345 C C . PHE A 1 180 ? 4.422 -14.656 -12.406 1 98.81 180 PHE A C 1
ATOM 1347 O O . PHE A 1 180 ? 3.621 -14.914 -11.5 1 98.81 180 PHE A O 1
ATOM 1354 N N . ALA A 1 181 ? 4.582 -13.438 -12.867 1 98.56 181 ALA A N 1
ATOM 1355 C CA . ALA A 1 181 ? 3.711 -12.352 -12.414 1 98.56 181 ALA A CA 1
ATOM 1356 C C . ALA A 1 181 ? 2.262 -12.617 -12.812 1 98.56 181 ALA A C 1
ATOM 1358 O O . ALA A 1 181 ? 1.341 -12.367 -12.031 1 98.56 181 ALA A O 1
ATOM 1359 N N . HIS A 1 182 ? 2.102 -13.109 -14 1 98.25 182 HIS A N 1
ATOM 1360 C CA . HIS A 1 182 ? 0.775 -13.414 -14.516 1 98.25 182 HIS A CA 1
ATOM 1361 C C . HIS A 1 182 ? 0.099 -14.508 -13.688 1 98.25 182 HIS A C 1
ATOM 1363 O O . HIS A 1 182 ? -1.071 -14.375 -13.32 1 98.25 182 HIS A O 1
ATOM 1369 N N . THR A 1 183 ? 0.813 -15.516 -13.359 1 98.75 183 THR A N 1
ATOM 1370 C CA . THR A 1 183 ? 0.231 -16.594 -12.57 1 98.75 183 THR A CA 1
ATOM 1371 C C . THR A 1 183 ? -0.004 -16.156 -11.133 1 98.75 183 THR A C 1
ATOM 1373 O O . THR A 1 183 ? -0.963 -16.594 -10.492 1 98.75 183 THR A O 1
ATOM 1376 N N . ALA A 1 184 ? 0.87 -15.328 -10.602 1 98.69 184 ALA A N 1
ATOM 1377 C CA . ALA A 1 184 ? 0.658 -14.773 -9.266 1 98.69 184 ALA A CA 1
ATOM 1378 C C . ALA A 1 184 ? -0.626 -13.945 -9.211 1 98.69 184 ALA A C 1
ATOM 1380 O O . ALA A 1 184 ? -1.417 -14.078 -8.273 1 98.69 184 ALA A O 1
ATOM 1381 N N . GLU A 1 185 ? -0.81 -13.086 -10.219 1 98.38 185 GLU A N 1
ATOM 1382 C CA . GLU A 1 185 ? -2.033 -12.297 -10.312 1 98.38 185 GLU A CA 1
ATOM 1383 C C . GLU A 1 185 ? -3.266 -13.195 -10.383 1 98.38 185 GLU A C 1
ATOM 1385 O O . GLU A 1 185 ? -4.266 -12.938 -9.711 1 98.38 185 GLU A O 1
ATOM 1390 N N . TYR A 1 186 ? -3.178 -14.219 -11.219 1 98.62 186 TYR A N 1
ATOM 1391 C CA . TYR A 1 186 ? -4.266 -15.172 -11.414 1 98.62 186 TYR A CA 1
ATOM 1392 C C . TYR A 1 186 ? -4.652 -15.828 -10.094 1 98.62 186 TYR A C 1
ATOM 1394 O O . TYR A 1 186 ? -5.824 -15.805 -9.703 1 98.62 186 TYR A O 1
ATOM 1402 N N . ASP A 1 187 ? -3.682 -16.328 -9.359 1 98.81 187 ASP A N 1
ATOM 1403 C CA . ASP A 1 187 ? -3.936 -17.031 -8.109 1 98.81 187 ASP A CA 1
ATOM 1404 C C . ASP A 1 187 ? -4.371 -16.078 -7.004 1 98.81 187 ASP A C 1
ATOM 1406 O O . ASP A 1 187 ? -5.176 -16.422 -6.141 1 98.81 187 ASP A O 1
ATOM 1410 N N . ALA A 1 188 ? -3.828 -14.867 -6.992 1 98.5 188 ALA A N 1
ATOM 1411 C CA . ALA A 1 188 ? -4.281 -13.875 -6.027 1 98.5 188 ALA A CA 1
ATOM 1412 C C . ALA A 1 188 ? -5.773 -13.594 -6.184 1 98.5 188 ALA A C 1
ATOM 1414 O O . ALA A 1 188 ? -6.496 -13.461 -5.195 1 98.5 188 ALA A O 1
ATOM 1415 N N . THR A 1 189 ? -6.223 -13.492 -7.406 1 98.25 189 THR A N 1
ATOM 1416 C CA . THR A 1 189 ? -7.629 -13.234 -7.695 1 98.25 189 THR A CA 1
ATOM 1417 C C . THR A 1 189 ? -8.5 -14.391 -7.223 1 98.25 189 THR A C 1
ATOM 1419 O O . THR A 1 189 ? -9.562 -14.18 -6.633 1 98.25 189 THR A O 1
ATOM 1422 N N . ILE A 1 190 ? -8.055 -15.594 -7.449 1 98.75 190 ILE A N 1
ATOM 1423 C CA . ILE A 1 190 ? -8.797 -16.781 -7.035 1 98.75 190 ILE A CA 1
ATOM 1424 C C . ILE A 1 190 ? -8.859 -16.844 -5.512 1 98.75 190 ILE A C 1
ATOM 1426 O O . ILE A 1 190 ? -9.922 -17.094 -4.938 1 98.75 190 ILE A O 1
ATOM 1430 N N . ALA A 1 191 ? -7.715 -16.641 -4.852 1 98.5 191 ALA A N 1
ATOM 1431 C CA . ALA A 1 191 ? -7.664 -16.641 -3.391 1 98.5 191 ALA A CA 1
ATOM 1432 C C . ALA A 1 191 ? -8.656 -15.641 -2.807 1 98.5 191 ALA A C 1
ATOM 1434 O O . ALA A 1 191 ? -9.367 -15.945 -1.846 1 98.5 191 ALA A O 1
ATOM 1435 N N . ALA A 1 192 ? -8.703 -14.453 -3.363 1 96.94 192 ALA A N 1
ATOM 1436 C CA . ALA A 1 192 ? -9.602 -13.414 -2.887 1 96.94 192 ALA A CA 1
ATOM 1437 C C . ALA A 1 192 ? -11.062 -13.836 -3.041 1 96.94 192 ALA A C 1
ATOM 1439 O O . ALA A 1 192 ? -11.898 -13.531 -2.184 1 96.94 192 ALA A O 1
ATOM 1440 N N . TYR A 1 193 ? -11.383 -14.492 -4.105 1 97.25 193 TYR A N 1
ATOM 1441 C CA . TYR A 1 193 ? -12.75 -14.922 -4.383 1 97.25 193 TYR A CA 1
ATOM 1442 C C . TYR A 1 193 ? -13.188 -16.016 -3.41 1 97.25 193 TYR A C 1
ATOM 1444 O O . TYR A 1 193 ? -14.336 -16.047 -2.98 1 97.25 193 TYR A O 1
ATOM 1452 N N . LEU A 1 194 ? -12.211 -16.859 -3.043 1 97.75 194 LEU A N 1
ATOM 1453 C CA . LEU A 1 194 ? -12.547 -18.031 -2.238 1 97.75 194 LEU A CA 1
ATOM 1454 C C . LEU A 1 194 ? -12.453 -17.719 -0.75 1 97.75 194 LEU A C 1
ATOM 1456 O O . LEU A 1 194 ? -12.953 -18.484 0.083 1 97.75 194 LEU A O 1
ATOM 1460 N N . ARG A 1 195 ? -11.773 -16.656 -0.394 1 95.25 195 ARG A N 1
ATOM 1461 C CA . ARG A 1 195 ? -11.445 -16.406 1.006 1 95.25 195 ARG A CA 1
ATOM 1462 C C . ARG A 1 195 ? -12.711 -16.25 1.843 1 95.25 195 ARG A C 1
ATOM 1464 O O . ARG A 1 195 ? -13.695 -15.656 1.39 1 95.25 195 ARG A O 1
ATOM 1471 N N . THR A 1 196 ? -12.68 -16.766 3.018 1 92.06 196 THR A N 1
ATOM 1472 C CA . THR A 1 196 ? -13.789 -16.703 3.955 1 92.06 196 THR A CA 1
ATOM 1473 C C . THR A 1 196 ? -13.516 -15.664 5.043 1 92.06 196 THR A C 1
ATOM 1475 O O . THR A 1 196 ? -14.438 -15.211 5.723 1 92.06 196 THR A O 1
ATOM 1478 N N . GLU A 1 197 ? -12.266 -15.352 5.223 1 91.75 197 GLU A N 1
ATOM 1479 C CA . GLU A 1 197 ? -11.836 -14.305 6.152 1 91.75 197 GLU A CA 1
ATOM 1480 C C . GLU A 1 197 ? -11.273 -13.102 5.402 1 91.75 197 GLU A C 1
ATOM 1482 O O . GLU A 1 197 ? -10.375 -13.242 4.574 1 91.75 197 GLU A O 1
ATOM 1487 N N . PRO A 1 198 ? -11.766 -11.922 5.711 1 92 198 PRO A N 1
ATOM 1488 C CA . PRO A 1 198 ? -11.383 -10.742 4.938 1 92 198 PRO A CA 1
ATOM 1489 C C . PRO A 1 198 ? -9.891 -10.422 5.055 1 92 198 PRO A C 1
ATOM 1491 O O . PRO A 1 198 ? -9.297 -9.906 4.105 1 92 198 PRO A O 1
ATOM 1494 N N . LEU A 1 199 ? -9.289 -10.633 6.211 1 96.44 199 LEU A N 1
ATOM 1495 C CA . LEU A 1 199 ? -7.867 -10.414 6.438 1 96.44 199 LEU A CA 1
ATOM 1496 C C . LEU A 1 199 ? -7.156 -11.734 6.742 1 96.44 199 LEU A C 1
ATOM 1498 O O . LEU A 1 199 ? -6.898 -12.047 7.906 1 96.44 199 LEU A O 1
ATOM 1502 N N . PRO A 1 200 ? -6.773 -12.438 5.664 1 96.38 200 PRO A N 1
ATOM 1503 C CA . PRO A 1 200 ? -6.266 -13.805 5.812 1 96.38 200 PRO A CA 1
ATOM 1504 C C . PRO A 1 200 ? -4.828 -13.852 6.32 1 96.38 200 PRO A C 1
ATOM 1506 O O . PRO A 1 200 ? -4.191 -12.805 6.48 1 96.38 200 PRO A O 1
ATOM 1509 N N . ASP A 1 201 ? -4.316 -15.047 6.586 1 95.31 201 ASP A N 1
ATOM 1510 C CA . ASP A 1 201 ? -2.957 -15.25 7.074 1 95.31 201 ASP A CA 1
ATOM 1511 C C . ASP A 1 201 ? -1.93 -14.836 6.023 1 95.31 201 ASP A C 1
ATOM 1513 O O . ASP A 1 201 ? -0.876 -14.289 6.355 1 95.31 201 ASP A O 1
ATOM 1517 N N . VAL A 1 202 ? -2.258 -15.195 4.773 1 97.12 202 VAL A N 1
ATOM 1518 C CA . VAL A 1 202 ? -1.472 -14.734 3.637 1 97.12 202 VAL A CA 1
ATOM 1519 C C . VAL A 1 202 ? -2.33 -13.836 2.746 1 97.12 202 VAL A C 1
ATOM 1521 O O . VAL A 1 202 ? -3.443 -14.211 2.367 1 97.12 202 VAL A O 1
ATOM 1524 N N . LEU A 1 203 ? -1.79 -12.641 2.502 1 97.81 203 LEU A N 1
ATOM 1525 C CA . LEU A 1 203 ? -2.523 -11.68 1.686 1 97.81 203 LEU A CA 1
ATOM 1526 C C . LEU A 1 203 ? -1.812 -11.438 0.358 1 97.81 203 LEU A C 1
ATOM 1528 O O . LEU A 1 203 ? -0.934 -10.578 0.267 1 97.81 203 LEU A O 1
ATOM 1532 N N . PRO A 1 204 ? -2.18 -12.172 -0.675 1 98.12 204 PRO A N 1
ATOM 1533 C CA . PRO A 1 204 ? -1.635 -11.883 -2.004 1 98.12 204 PRO A CA 1
ATOM 1534 C C . PRO A 1 204 ? -2.422 -10.805 -2.742 1 98.12 204 PRO A C 1
ATOM 1536 O O . PRO A 1 204 ? -3.656 -10.812 -2.719 1 98.12 204 PRO A O 1
ATOM 1539 N N . LEU A 1 205 ? -1.739 -9.883 -3.299 1 97.38 205 LEU A N 1
ATOM 1540 C CA . LEU A 1 205 ? -2.316 -8.844 -4.145 1 97.38 205 LEU A CA 1
ATOM 1541 C C . LEU A 1 205 ? -1.518 -8.68 -5.43 1 97.38 205 LEU A C 1
ATOM 1543 O O . LEU A 1 205 ? -0.332 -9.016 -5.477 1 97.38 205 LEU A O 1
ATOM 1547 N N . ALA A 1 206 ? -2.145 -8.25 -6.441 1 97.81 206 ALA A N 1
ATOM 1548 C CA . ALA A 1 206 ? -1.487 -7.941 -7.707 1 97.81 206 ALA A CA 1
ATOM 1549 C C . ALA A 1 206 ? -2.207 -6.812 -8.445 1 97.81 206 ALA A C 1
ATOM 1551 O O . ALA A 1 206 ? -3.439 -6.754 -8.445 1 97.81 206 ALA A O 1
ATOM 1552 N N . TRP A 1 207 ? -1.427 -5.922 -9.062 1 97.44 207 TRP A N 1
ATOM 1553 C CA . TRP A 1 207 ? -1.984 -4.82 -9.844 1 97.44 207 TRP A CA 1
ATOM 1554 C C . TRP A 1 207 ? -1.28 -4.695 -11.188 1 97.44 207 TRP A C 1
ATOM 1556 O O . TRP A 1 207 ? -0.088 -4.988 -11.305 1 97.44 207 TRP A O 1
ATOM 1566 N N . ARG A 1 208 ? -1.949 -4.324 -12.18 1 97.5 208 ARG A N 1
ATOM 1567 C CA . ARG A 1 208 ? -1.36 -3.971 -13.469 1 97.5 208 ARG A CA 1
ATOM 1568 C C . ARG A 1 208 ? -1.012 -2.486 -13.516 1 97.5 208 ARG A C 1
ATOM 1570 O O . ARG A 1 208 ? -1.757 -1.649 -13.008 1 97.5 208 ARG A O 1
ATOM 1577 N N . LYS A 1 209 ? 0.074 -2.201 -14.188 1 97.81 209 LYS A N 1
ATOM 1578 C CA . LYS A 1 209 ? 0.525 -0.815 -14.281 1 97.81 209 LYS A CA 1
ATOM 1579 C C . LYS A 1 209 ? -0.467 0.036 -15.07 1 97.81 209 LYS A C 1
ATOM 1581 O O . LYS A 1 209 ? -0.863 -0.328 -16.172 1 97.81 209 LYS A O 1
ATOM 1586 N N . TYR A 1 210 ? -0.931 1.113 -14.438 1 97.81 210 TYR A N 1
ATOM 1587 C CA . TYR A 1 210 ? -1.792 2.072 -15.117 1 97.81 210 TYR A CA 1
ATOM 1588 C C . TYR A 1 210 ? -0.967 3.08 -15.906 1 97.81 210 TYR A C 1
ATOM 1590 O O . TYR A 1 210 ? -1.232 3.318 -17.094 1 97.81 210 TYR A O 1
ATOM 1598 N N . GLN A 1 211 ? 0.101 3.604 -15.266 1 97.5 211 GLN A N 1
ATOM 1599 C CA . GLN A 1 211 ? 1.021 4.508 -15.953 1 97.5 211 GLN A CA 1
ATOM 1600 C C . GLN A 1 211 ? 2.312 4.68 -15.164 1 97.5 211 GLN A C 1
ATOM 1602 O O . GLN A 1 211 ? 2.309 4.602 -13.93 1 97.5 211 GLN A O 1
ATOM 1607 N N . PRO A 1 212 ? 3.449 4.879 -15.859 1 97.25 212 PRO A N 1
ATOM 1608 C CA . PRO A 1 212 ? 4.637 5.363 -15.156 1 97.25 212 PRO A CA 1
ATOM 1609 C C . PRO A 1 212 ? 4.473 6.789 -14.641 1 97.25 212 PRO A C 1
ATOM 1611 O O . PRO A 1 212 ? 3.592 7.52 -15.102 1 97.25 212 PRO A O 1
ATOM 1614 N N . LEU A 1 213 ? 5.195 7.113 -13.648 1 98.25 213 LEU A N 1
ATOM 1615 C CA . LEU A 1 213 ? 5.238 8.484 -13.156 1 98.25 213 LEU A CA 1
ATOM 1616 C C . LEU A 1 213 ? 6.629 9.086 -13.336 1 98.25 213 LEU A C 1
ATOM 1618 O O . LEU A 1 213 ? 7.633 8.375 -13.258 1 98.25 213 LEU A O 1
ATOM 1622 N N . ARG A 1 214 ? 6.645 10.328 -13.586 1 96.75 214 ARG A N 1
ATOM 1623 C CA . ARG A 1 214 ? 7.93 11 -13.75 1 96.75 214 ARG A CA 1
ATOM 1624 C C . ARG A 1 214 ? 8.805 10.805 -12.516 1 96.75 214 ARG A C 1
ATOM 1626 O O . ARG A 1 214 ? 10.016 10.602 -12.633 1 96.75 214 ARG A O 1
ATOM 1633 N N . TYR A 1 215 ? 8.305 10.875 -11.398 1 97.19 215 TYR A N 1
ATOM 1634 C CA . TYR A 1 215 ? 8.938 10.633 -10.109 1 97.19 215 TYR A CA 1
ATOM 1635 C C . TYR A 1 215 ? 7.902 10.461 -9.008 1 97.19 215 TYR A C 1
ATOM 1637 O O . TYR A 1 215 ? 6.695 10.508 -9.273 1 97.19 215 TYR A O 1
ATOM 1645 N N . GLY A 1 216 ? 8.359 10.18 -7.789 1 97.31 216 GLY A N 1
ATOM 1646 C CA . GLY A 1 216 ? 7.48 10.047 -6.641 1 97.31 216 GLY A CA 1
ATOM 1647 C C . GLY A 1 216 ? 7.09 11.375 -6.031 1 97.31 216 GLY A C 1
ATOM 1648 O O . GLY A 1 216 ? 6.871 12.352 -6.75 1 97.31 216 GLY A O 1
ATOM 1649 N N . GLU A 1 217 ? 6.891 11.406 -4.715 1 97.19 217 GLU A N 1
ATOM 1650 C CA . GLU A 1 217 ? 6.617 12.672 -4.043 1 97.19 217 GLU A CA 1
ATOM 1651 C C . GLU A 1 217 ? 7.719 13.695 -4.324 1 97.19 217 GLU A C 1
ATOM 1653 O O . GLU A 1 217 ? 7.461 14.898 -4.359 1 97.19 217 GLU A O 1
ATOM 1658 N N . ASN A 1 218 ? 8.898 13.109 -4.48 1 96.25 218 ASN A N 1
ATOM 1659 C CA . ASN A 1 218 ? 10.07 13.93 -4.777 1 96.25 218 ASN A CA 1
ATOM 1660 C C . ASN A 1 218 ? 10.766 13.469 -6.059 1 96.25 218 ASN A C 1
ATOM 1662 O O . ASN A 1 218 ? 10.672 12.305 -6.438 1 96.25 218 ASN A O 1
ATOM 1666 N N . PRO A 1 219 ? 11.508 14.375 -6.77 1 95.12 219 PRO A N 1
ATOM 1667 C CA . PRO A 1 219 ? 12.07 14.086 -8.094 1 95.12 219 PRO A CA 1
ATOM 1668 C C . PRO A 1 219 ? 13.062 12.93 -8.07 1 95.12 219 PRO A C 1
ATOM 1670 O O . PRO A 1 219 ? 13.234 12.242 -9.078 1 95.12 219 PRO A O 1
ATOM 1673 N N . HIS A 1 220 ? 13.734 12.688 -6.98 1 93.62 220 HIS A N 1
ATOM 1674 C CA . HIS A 1 220 ? 14.766 11.656 -6.934 1 93.62 220 HIS A CA 1
ATOM 1675 C C . HIS A 1 220 ? 14.164 10.289 -6.656 1 93.62 220 HIS A C 1
ATOM 1677 O O . HIS A 1 220 ? 14.883 9.281 -6.656 1 93.62 220 HIS A O 1
ATOM 1683 N N . GLN A 1 221 ? 12.891 10.203 -6.445 1 95.69 221 GLN A N 1
ATOM 1684 C CA . GLN A 1 221 ? 12.211 8.945 -6.141 1 95.69 221 GLN A CA 1
ATOM 1685 C C . GLN A 1 221 ? 11.523 8.383 -7.383 1 95.69 221 GLN A C 1
ATOM 1687 O O . GLN A 1 221 ? 10.609 9 -7.926 1 95.69 221 GLN A O 1
ATOM 1692 N N . ALA A 1 222 ? 11.898 7.152 -7.828 1 96.94 222 ALA A N 1
ATOM 1693 C CA . ALA A 1 222 ? 11.164 6.477 -8.891 1 96.94 222 ALA A CA 1
ATOM 1694 C C . ALA A 1 222 ? 9.766 6.086 -8.43 1 96.94 222 ALA A C 1
ATOM 1696 O O . ALA A 1 222 ? 9.547 5.812 -7.25 1 96.94 222 ALA A O 1
ATOM 1697 N N . ALA A 1 223 ? 8.812 6.066 -9.383 1 98.31 223 ALA A N 1
ATOM 1698 C CA . ALA A 1 223 ? 7.434 5.801 -8.961 1 98.31 223 ALA A CA 1
ATOM 1699 C C . ALA A 1 223 ? 6.582 5.332 -10.133 1 98.31 223 ALA A C 1
ATOM 1701 O O . ALA A 1 223 ? 6.977 5.48 -11.297 1 98.31 223 ALA A O 1
ATOM 1702 N N . ALA A 1 224 ? 5.434 4.719 -9.836 1 98.69 224 ALA A N 1
ATOM 1703 C CA . ALA A 1 224 ? 4.418 4.324 -10.812 1 98.69 224 ALA A CA 1
ATOM 1704 C C . ALA A 1 224 ? 3.041 4.23 -10.156 1 98.69 224 ALA A C 1
ATOM 1706 O O . ALA A 1 224 ? 2.934 4.145 -8.93 1 98.69 224 ALA A O 1
ATOM 1707 N N . LEU A 1 225 ? 2.051 4.363 -10.961 1 98.75 225 LEU A N 1
ATOM 1708 C CA . LEU A 1 225 ? 0.667 4.133 -10.555 1 98.75 225 LEU A CA 1
ATOM 1709 C C . LEU A 1 225 ? 0.18 2.771 -11.047 1 98.75 225 LEU A C 1
ATOM 1711 O O . LEU A 1 225 ? 0.306 2.451 -12.234 1 98.75 225 LEU A O 1
ATOM 1715 N N . TYR A 1 226 ? -0.299 1.942 -10.18 1 98.5 226 TYR A N 1
ATOM 1716 C CA . TYR A 1 226 ? -0.854 0.635 -10.508 1 98.5 226 TYR A CA 1
ATOM 1717 C C . TYR A 1 226 ? -2.348 0.585 -10.211 1 98.5 226 TYR A C 1
ATOM 1719 O O . TYR A 1 226 ? -2.832 1.279 -9.312 1 98.5 226 TYR A O 1
ATOM 1727 N N . GLY A 1 227 ? -3.1 -0.294 -10.914 1 97.12 227 GLY A N 1
ATOM 1728 C CA . GLY A 1 227 ? -4.531 -0.47 -10.719 1 97.12 227 GLY A CA 1
ATOM 1729 C C . GLY A 1 227 ? -5.367 0.125 -11.836 1 97.12 227 GLY A C 1
ATOM 1730 O O . GLY A 1 227 ? -4.957 0.117 -12.992 1 97.12 227 GLY A O 1
ATOM 1731 N N . ASP A 1 228 ? -6.57 0.535 -11.516 1 95.31 228 ASP A N 1
ATOM 1732 C CA . ASP A 1 228 ? -7.508 1.032 -12.523 1 95.31 228 ASP A CA 1
ATOM 1733 C C . ASP A 1 228 ? -8.016 2.426 -12.156 1 95.31 228 ASP A C 1
ATOM 1735 O O . ASP A 1 228 ? -9.219 2.637 -12 1 95.31 228 ASP A O 1
ATOM 1739 N N . PHE A 1 229 ? -7.051 3.369 -12.078 1 96.69 229 PHE A N 1
ATOM 1740 C CA . PHE A 1 229 ? -7.367 4.758 -11.758 1 96.69 229 PHE A CA 1
ATOM 1741 C C . PHE A 1 229 ? -8.32 5.348 -12.789 1 96.69 229 PHE A C 1
ATOM 1743 O O . PHE A 1 229 ? -9.18 6.16 -12.445 1 96.69 229 PHE A O 1
ATOM 1750 N N . GLY A 1 230 ? -8.305 4.84 -14.031 1 95.94 230 GLY A N 1
ATOM 1751 C CA . GLY A 1 230 ? -9.125 5.316 -15.133 1 95.94 230 GLY A CA 1
ATOM 1752 C C . GLY A 1 230 ? -10.586 4.945 -14.992 1 95.94 230 GLY A C 1
ATOM 1753 O O . GLY A 1 230 ? -11.445 5.504 -15.68 1 95.94 230 GLY A O 1
ATOM 1754 N N . ALA A 1 231 ? -10.883 4 -14.156 1 95.38 231 ALA A N 1
ATOM 1755 C CA . ALA A 1 231 ? -12.273 3.654 -13.891 1 95.38 231 ALA A CA 1
ATOM 1756 C C . ALA A 1 231 ? -12.977 4.762 -13.109 1 95.38 231 ALA A C 1
ATOM 1758 O O . ALA A 1 231 ? -14.203 4.855 -13.117 1 95.38 231 ALA A O 1
ATOM 1759 N N . PHE A 1 232 ? -12.172 5.637 -12.5 1 97.25 232 PHE A N 1
ATOM 1760 C CA . PHE A 1 232 ? -12.742 6.652 -11.625 1 97.25 232 PHE A CA 1
ATOM 1761 C C . PHE A 1 232 ? -12.578 8.039 -12.227 1 97.25 232 PHE A C 1
ATOM 1763 O O . PHE A 1 232 ? -13.391 8.938 -11.977 1 97.25 232 PHE A O 1
ATOM 1770 N N . PHE A 1 233 ? -11.461 8.242 -13.023 1 98 233 PHE A N 1
ATOM 1771 C CA . PHE A 1 233 ? -11.141 9.578 -13.523 1 98 233 PHE A CA 1
ATOM 1772 C C . PHE A 1 233 ? -10.711 9.523 -14.984 1 98 233 PHE A C 1
ATOM 1774 O O . PHE A 1 233 ? -9.844 8.727 -15.344 1 98 233 PHE A O 1
ATOM 1781 N N . HIS A 1 234 ? -11.312 10.328 -15.82 1 98.25 234 HIS A N 1
ATOM 1782 C CA . HIS A 1 234 ? -10.859 10.547 -17.188 1 98.25 234 HIS A CA 1
ATOM 1783 C C . HIS A 1 234 ? -10.18 11.906 -17.328 1 98.25 234 HIS A C 1
ATOM 1785 O O . HIS A 1 234 ? -10.781 12.945 -17.031 1 98.25 234 HIS A O 1
ATOM 1791 N N . GLN A 1 235 ? -8.984 11.906 -17.703 1 98.19 235 GLN A N 1
ATOM 1792 C CA . GLN A 1 235 ? -8.281 13.172 -17.906 1 98.19 235 GLN A CA 1
ATOM 1793 C C . GLN A 1 235 ? -8.633 13.797 -19.25 1 98.19 235 GLN A C 1
ATOM 1795 O O . GLN A 1 235 ? -8.312 13.242 -20.297 1 98.19 235 GLN A O 1
ATOM 1800 N N . LEU A 1 236 ? -9.188 14.914 -19.234 1 98.38 236 LEU A N 1
ATOM 1801 C CA . LEU A 1 236 ? -9.695 15.586 -20.422 1 98.38 236 LEU A CA 1
ATOM 1802 C C . LEU A 1 236 ? -8.664 16.547 -20.984 1 98.38 236 LEU A C 1
ATOM 1804 O O . LEU A 1 236 ? -8.75 16.953 -22.141 1 98.38 236 LEU A O 1
ATOM 1808 N N . HIS A 1 237 ? -7.734 16.984 -20.156 1 98.12 237 HIS A N 1
ATOM 1809 C CA . HIS A 1 237 ? -6.777 18 -20.547 1 98.12 237 HIS A CA 1
ATOM 1810 C C . HIS A 1 237 ? -5.559 18 -19.641 1 98.12 237 HIS A C 1
ATOM 1812 O O . HIS A 1 237 ? -5.621 17.5 -18.516 1 98.12 237 HIS A O 1
ATOM 1818 N N . GLY A 1 238 ? -4.465 18.5 -20.156 1 97 238 GLY A N 1
ATOM 1819 C CA . GLY A 1 238 ? -3.271 18.766 -19.375 1 97 238 GLY A CA 1
ATOM 1820 C C . GLY A 1 238 ? -2.223 17.672 -19.484 1 97 238 GLY A C 1
ATOM 1821 O O . GLY A 1 238 ? -2.412 16.703 -20.234 1 97 238 GLY A O 1
ATOM 1822 N N . LYS A 1 239 ? -1.142 17.875 -18.781 1 93.5 239 LYS A N 1
ATOM 1823 C CA . LYS A 1 239 ? -0.03 16.938 -18.781 1 93.5 239 LYS A CA 1
ATOM 1824 C C . LYS A 1 239 ? -0.365 15.695 -17.953 1 93.5 239 LYS A C 1
ATOM 1826 O O . LYS A 1 239 ? -1.391 15.664 -17.266 1 93.5 239 LYS A O 1
ATOM 1831 N N . GLU A 1 240 ? 0.504 14.719 -17.969 1 95.19 240 GLU A N 1
ATOM 1832 C CA . GLU A 1 240 ? 0.35 13.508 -17.172 1 95.19 240 GLU A CA 1
ATOM 1833 C C . GLU A 1 240 ? 0.312 13.836 -15.688 1 95.19 240 GLU A C 1
ATOM 1835 O O . GLU A 1 240 ? 1.037 14.711 -15.219 1 95.19 240 GLU A O 1
ATOM 1840 N N . LEU A 1 241 ? -0.449 13.133 -15.023 1 97.5 241 LEU A N 1
ATOM 1841 C CA . LEU A 1 241 ? -0.581 13.344 -13.586 1 97.5 241 LEU A CA 1
ATOM 1842 C C . LEU A 1 241 ? 0.699 12.945 -12.852 1 97.5 241 LEU A C 1
ATOM 1844 O O . LEU A 1 241 ? 1.321 11.938 -13.188 1 97.5 241 LEU A O 1
ATOM 1848 N N . SER A 1 242 ? 1.122 13.758 -11.906 1 97.25 242 SER A N 1
ATOM 1849 C CA . SER A 1 242 ? 2.227 13.406 -11.023 1 97.25 242 SER A CA 1
ATOM 1850 C C . SER A 1 242 ? 1.74 12.57 -9.844 1 97.25 242 SER A C 1
ATOM 1852 O O . SER A 1 242 ? 0.535 12.422 -9.633 1 97.25 242 SER A O 1
ATOM 1854 N N . TYR A 1 243 ? 2.703 12.039 -9.109 1 98.12 243 TYR A N 1
ATOM 1855 C CA . TYR A 1 243 ? 2.412 11.297 -7.883 1 98.12 243 TYR A CA 1
ATOM 1856 C C . TYR A 1 243 ? 1.535 12.117 -6.945 1 98.12 243 TYR A C 1
ATOM 1858 O O . TYR A 1 243 ? 0.491 11.641 -6.488 1 98.12 243 TYR A O 1
ATOM 1866 N N . ASN A 1 244 ? 1.896 13.297 -6.691 1 97.31 244 ASN A N 1
ATOM 1867 C CA . ASN A 1 244 ? 1.186 14.156 -5.75 1 97.31 244 ASN A CA 1
ATOM 1868 C C . ASN A 1 244 ? -0.167 14.602 -6.301 1 97.31 244 ASN A C 1
ATOM 1870 O O . ASN A 1 244 ? -1.123 14.781 -5.547 1 97.31 244 ASN A O 1
ATOM 1874 N N . ASN A 1 245 ? -0.236 14.789 -7.652 1 97.5 245 ASN A N 1
ATOM 1875 C CA . ASN A 1 245 ? -1.532 15.055 -8.266 1 97.5 245 ASN A CA 1
ATOM 1876 C C . ASN A 1 245 ? -2.549 13.969 -7.926 1 97.5 245 ASN A C 1
ATOM 1878 O O . ASN A 1 245 ? -3.697 14.273 -7.594 1 97.5 245 ASN A O 1
ATOM 1882 N N . ILE A 1 246 ? -2.098 12.75 -8.008 1 98.25 246 ILE A N 1
ATOM 1883 C CA . ILE A 1 246 ? -2.986 11.617 -7.809 1 98.25 246 ILE A CA 1
ATOM 1884 C C . ILE A 1 246 ? -3.422 11.547 -6.348 1 98.25 246 ILE A C 1
ATOM 1886 O O . ILE A 1 246 ? -4.598 11.328 -6.051 1 98.25 246 ILE A O 1
ATOM 1890 N N . LEU A 1 247 ? -2.5 11.828 -5.434 1 97 247 LEU A N 1
ATOM 1891 C CA . LEU A 1 247 ? -2.828 11.859 -4.012 1 97 247 LEU A CA 1
ATOM 1892 C C . LEU A 1 247 ? -3.869 12.938 -3.723 1 97 247 LEU A C 1
ATOM 1894 O O . LEU A 1 247 ? -4.863 12.672 -3.039 1 97 247 LEU A O 1
ATOM 1898 N N . ASP A 1 248 ? -3.646 14.086 -4.223 1 97.19 248 ASP A N 1
ATOM 1899 C CA . ASP A 1 248 ? -4.547 15.211 -3.986 1 97.19 248 ASP A CA 1
ATOM 1900 C C . ASP A 1 248 ? -5.91 14.969 -4.633 1 97.19 248 ASP A C 1
ATOM 1902 O O . ASP A 1 248 ? -6.941 15.359 -4.086 1 97.19 248 ASP A O 1
ATOM 1906 N N . THR A 1 249 ? -5.84 14.336 -5.832 1 97.88 249 THR A N 1
ATOM 1907 C CA . THR A 1 249 ? -7.09 14.008 -6.512 1 97.88 249 THR A CA 1
ATOM 1908 C C . THR A 1 249 ? -7.938 13.062 -5.66 1 97.88 249 THR A C 1
ATOM 1910 O O . THR A 1 249 ? -9.141 13.281 -5.496 1 97.88 249 THR A O 1
ATOM 1913 N N . ALA A 1 250 ? -7.285 12.102 -5.129 1 95.94 250 ALA A N 1
ATOM 1914 C CA . ALA A 1 250 ? -7.992 11.156 -4.266 1 95.94 250 ALA A CA 1
ATOM 1915 C C . ALA A 1 250 ? -8.594 11.867 -3.057 1 95.94 250 ALA A C 1
ATOM 1917 O O . ALA A 1 250 ? -9.758 11.641 -2.717 1 95.94 250 ALA A O 1
ATOM 1918 N N . ALA A 1 251 ? -7.844 12.734 -2.426 1 96.06 251 ALA A N 1
ATOM 1919 C CA . ALA A 1 251 ? -8.305 13.469 -1.253 1 96.06 251 ALA A CA 1
ATOM 1920 C C . ALA A 1 251 ? -9.484 14.367 -1.601 1 96.06 251 ALA A C 1
ATOM 1922 O O . ALA A 1 251 ? -10.477 14.414 -0.869 1 96.06 251 ALA A O 1
ATOM 1923 N N . ALA A 1 252 ? -9.406 15.039 -2.715 1 97.5 252 ALA A N 1
ATOM 1924 C CA . ALA A 1 252 ? -10.445 15.969 -3.156 1 97.5 252 ALA A CA 1
ATOM 1925 C C . ALA A 1 252 ? -11.75 15.234 -3.451 1 97.5 252 ALA A C 1
ATOM 1927 O O . ALA A 1 252 ? -12.828 15.672 -3.039 1 97.5 252 ALA A O 1
ATOM 1928 N N . GLN A 1 253 ? -11.562 14.141 -4.129 1 96.94 253 GLN A N 1
ATOM 1929 C CA . GLN A 1 253 ? -12.75 13.375 -4.523 1 96.94 253 GLN A CA 1
ATOM 1930 C C . GLN A 1 253 ? -13.461 12.797 -3.309 1 96.94 253 GLN A C 1
ATOM 1932 O O . GLN A 1 253 ? -14.695 12.82 -3.232 1 96.94 253 GLN A O 1
ATOM 1937 N N . GLU A 1 254 ? -12.703 12.266 -2.381 1 95.06 254 GLU A N 1
ATOM 1938 C CA . GLU A 1 254 ? -13.289 11.727 -1.16 1 95.06 254 GLU A CA 1
ATOM 1939 C C . GLU A 1 254 ? -14.109 12.781 -0.426 1 95.06 254 GLU A C 1
ATOM 1941 O O . GLU A 1 254 ? -15.211 12.508 0.05 1 95.06 254 GLU A O 1
ATOM 1946 N N . LEU A 1 255 ? -13.57 13.945 -0.342 1 96.5 255 LEU A N 1
ATOM 1947 C CA . LEU A 1 255 ? -14.219 15.031 0.382 1 96.5 255 LEU A CA 1
ATOM 1948 C C . LEU A 1 255 ? -15.477 15.5 -0.346 1 96.5 255 LEU A C 1
ATOM 1950 O O . LEU A 1 255 ? -16.531 15.648 0.267 1 96.5 255 LEU A O 1
ATOM 1954 N N . ILE A 1 256 ? -15.352 15.695 -1.666 1 97.19 256 ILE A N 1
ATOM 1955 C CA . ILE A 1 256 ? -16.469 16.281 -2.395 1 97.19 256 ILE A CA 1
ATOM 1956 C C . ILE A 1 256 ? -17.656 15.328 -2.398 1 97.19 256 ILE A C 1
ATOM 1958 O O . ILE A 1 256 ? -18.812 15.75 -2.451 1 97.19 256 ILE A O 1
ATOM 1962 N N . GLU A 1 257 ? -17.391 14.039 -2.27 1 95 257 GLU A N 1
ATOM 1963 C CA . GLU A 1 257 ? -18.453 13.023 -2.273 1 95 257 GLU A CA 1
ATOM 1964 C C . GLU A 1 257 ? -19.266 13.07 -0.983 1 95 257 GLU A C 1
ATOM 1966 O O . GLU A 1 257 ? -20.344 12.477 -0.901 1 95 257 GLU A O 1
ATOM 1971 N N . GLU A 1 258 ? -18.75 13.766 0.056 1 94.62 258 GLU A N 1
ATOM 1972 C CA . GLU A 1 258 ? -19.531 13.984 1.271 1 94.62 258 GLU A CA 1
ATOM 1973 C C . GLU A 1 258 ? -20.766 14.844 0.992 1 94.62 258 GLU A C 1
ATOM 1975 O O . GLU A 1 258 ? -21.672 14.922 1.82 1 94.62 258 GLU A O 1
ATOM 1980 N N . PHE A 1 259 ? -20.766 15.508 -0.136 1 95.81 259 PHE A N 1
ATOM 1981 C CA . PHE A 1 259 ? -21.828 16.469 -0.454 1 95.81 259 PHE A CA 1
ATOM 1982 C C . PHE A 1 259 ? -22.594 16.031 -1.689 1 95.81 259 PHE A C 1
ATOM 1984 O O . PHE A 1 259 ? -22.172 16.297 -2.818 1 95.81 259 PHE A O 1
ATOM 1991 N N . PRO A 1 260 ? -23.75 15.406 -1.51 1 94.06 260 PRO A N 1
ATOM 1992 C CA . PRO A 1 260 ? -24.562 14.984 -2.654 1 94.06 260 PRO A CA 1
ATOM 1993 C C . PRO A 1 260 ? -24.984 16.156 -3.533 1 94.06 260 PRO A C 1
ATOM 1995 O O . PRO A 1 260 ? -25.469 17.172 -3.023 1 94.06 260 PRO A O 1
ATOM 1998 N N . ALA A 1 261 ? -24.891 15.992 -4.793 1 95.88 261 ALA A N 1
ATOM 1999 C CA . ALA A 1 261 ? -25.203 17.047 -5.762 1 95.88 261 ALA A CA 1
ATOM 2000 C C . ALA A 1 261 ? -26.672 17.422 -5.707 1 95.88 261 ALA A C 1
ATOM 2002 O O . ALA A 1 261 ? -27.047 18.547 -6.086 1 95.88 261 ALA A O 1
ATOM 2003 N N . THR A 1 262 ? -27.516 16.531 -5.238 1 96 262 THR A N 1
ATOM 2004 C CA . THR A 1 262 ? -28.953 16.766 -5.16 1 96 262 THR A CA 1
ATOM 2005 C C . THR A 1 262 ? -29.281 17.734 -4.039 1 96 262 THR A C 1
ATOM 2007 O O . THR A 1 262 ? -30.328 18.391 -4.066 1 96 262 THR A O 1
ATOM 2010 N N . GLU A 1 263 ? -28.359 17.891 -3.064 1 94.56 263 GLU A N 1
ATOM 2011 C CA . GLU A 1 263 ? -28.609 18.75 -1.913 1 94.56 263 GLU A CA 1
ATOM 2012 C C . GLU A 1 263 ? -28.156 20.188 -2.182 1 94.56 263 GLU A C 1
ATOM 2014 O O . GLU A 1 263 ? -28.906 21.125 -1.93 1 94.56 263 GLU A O 1
ATOM 2019 N N . ALA A 1 264 ? -27.031 20.312 -2.66 1 97.56 264 ALA A N 1
ATOM 2020 C CA . ALA A 1 264 ? -26.422 21.625 -2.926 1 97.56 264 ALA A CA 1
ATOM 2021 C C . ALA A 1 264 ? -25.219 21.5 -3.842 1 97.56 264 ALA A C 1
ATOM 2023 O O . ALA A 1 264 ? -24.656 20.406 -3.986 1 97.56 264 ALA A O 1
ATOM 2024 N N . ALA A 1 265 ? -24.922 22.625 -4.566 1 98.62 265 ALA A N 1
ATOM 2025 C CA . ALA A 1 265 ? -23.609 22.688 -5.211 1 98.62 265 ALA A CA 1
ATOM 2026 C C . ALA A 1 265 ? -22.484 22.797 -4.176 1 98.62 265 ALA A C 1
ATOM 2028 O O . ALA A 1 265 ? -22.625 23.484 -3.166 1 98.62 265 ALA A O 1
ATOM 2029 N N . ALA A 1 266 ? -21.438 22.078 -4.398 1 98.81 266 ALA A N 1
ATOM 2030 C CA . ALA A 1 266 ? -20.328 22.078 -3.445 1 98.81 266 ALA A CA 1
ATOM 2031 C C . ALA A 1 266 ? -18.984 22.281 -4.16 1 98.81 266 ALA A C 1
ATOM 2033 O O . ALA A 1 266 ? -18.812 21.828 -5.289 1 98.81 266 ALA A O 1
ATOM 2034 N N . VAL A 1 267 ? -18.109 23 -3.551 1 98.88 267 VAL A N 1
ATOM 2035 C CA . VAL A 1 267 ? -16.734 23.188 -4 1 98.88 267 VAL A CA 1
ATOM 2036 C C . VAL A 1 267 ? -15.766 22.844 -2.875 1 98.88 267 VAL A C 1
ATOM 2038 O O . VAL A 1 267 ? -15.953 23.25 -1.729 1 98.88 267 VAL A O 1
ATOM 2041 N N . ALA A 1 268 ? -14.805 22.016 -3.176 1 98.75 268 ALA A N 1
ATOM 2042 C CA . ALA A 1 268 ? -13.703 21.719 -2.266 1 98.75 268 ALA A CA 1
ATOM 2043 C C . ALA A 1 268 ? -12.359 22.125 -2.879 1 98.75 268 ALA A C 1
ATOM 2045 O O . ALA A 1 268 ? -12.039 21.719 -3.996 1 98.75 268 ALA A O 1
ATOM 2046 N N . ILE A 1 269 ? -11.68 22.938 -2.225 1 98.38 269 ILE A N 1
ATOM 2047 C CA . ILE A 1 269 ? -10.344 23.344 -2.641 1 98.38 269 ILE A CA 1
ATOM 2048 C C . ILE A 1 269 ? -9.289 22.625 -1.804 1 98.38 269 ILE A C 1
ATOM 2050 O O . ILE A 1 269 ? -9.273 22.75 -0.577 1 98.38 269 ILE A O 1
ATOM 2054 N N . ILE A 1 270 ? -8.453 21.859 -2.475 1 97.38 270 ILE A N 1
ATOM 2055 C CA . ILE A 1 270 ? -7.5 21 -1.792 1 97.38 270 ILE A CA 1
ATOM 2056 C C . ILE A 1 270 ? -6.074 21.391 -2.17 1 97.38 270 ILE A C 1
ATOM 2058 O O . ILE A 1 270 ? -5.801 21.719 -3.328 1 97.38 270 ILE A O 1
ATOM 2062 N N . LYS A 1 271 ? -5.215 21.344 -1.214 1 94.5 271 LYS A N 1
ATOM 2063 C CA . LYS A 1 271 ? -3.775 21.469 -1.417 1 94.5 271 LYS A CA 1
ATOM 2064 C C . LYS A 1 271 ? -3 20.594 -0.433 1 94.5 271 LYS A C 1
ATOM 2066 O O . LYS A 1 271 ? -3.207 20.688 0.779 1 94.5 271 LYS A O 1
ATOM 2071 N N . HIS A 1 272 ? -2.082 19.75 -0.996 1 93.06 272 HIS A N 1
ATOM 2072 C CA . HIS A 1 272 ? -1.295 18.812 -0.198 1 93.06 272 HIS A CA 1
ATOM 2073 C C . HIS A 1 272 ? -2.191 17.953 0.675 1 93.06 272 HIS A C 1
ATOM 2075 O O . HIS A 1 272 ? -1.98 17.859 1.887 1 93.06 272 HIS A O 1
ATOM 2081 N N . THR A 1 273 ? -3.26 17.438 0.129 1 94.44 273 THR A N 1
ATOM 2082 C CA . THR A 1 273 ? -4.176 16.422 0.632 1 94.44 273 THR A CA 1
ATOM 2083 C C . THR A 1 273 ? -5.09 17 1.707 1 94.44 273 THR A C 1
ATOM 2085 O O . THR A 1 273 ? -5.898 16.281 2.297 1 94.44 273 THR A O 1
ATOM 2088 N N . ASN A 1 274 ? -5.008 18.359 2.014 1 96.5 274 ASN A N 1
ATOM 2089 C CA . ASN A 1 274 ? -5.871 19.016 2.988 1 96.5 274 ASN A CA 1
ATOM 2090 C C . ASN A 1 274 ? -6.797 20.031 2.324 1 96.5 274 ASN A C 1
ATOM 2092 O O . ASN A 1 274 ? -6.398 20.734 1.385 1 96.5 274 ASN A O 1
ATOM 2096 N N . PRO A 1 275 ? -7.996 20.203 2.795 1 97.25 275 PRO A N 1
ATOM 2097 C CA . PRO A 1 275 ? -8.844 21.281 2.287 1 97.25 275 PRO A CA 1
ATOM 2098 C C . PRO A 1 275 ? -8.391 22.672 2.756 1 97.25 275 PRO A C 1
ATOM 2100 O O . PRO A 1 275 ? -7.977 22.828 3.906 1 97.25 275 PRO A O 1
ATOM 2103 N N . CYS A 1 276 ? -8.492 23.625 1.846 1 95.56 276 CYS A N 1
ATOM 2104 C CA . CYS A 1 276 ? -8.242 25.031 2.137 1 95.56 276 CYS A CA 1
ATOM 2105 C C . CYS A 1 276 ? -9.555 25.797 2.297 1 95.56 276 CYS A C 1
ATOM 2107 O O . CYS A 1 276 ? -9.586 26.859 2.912 1 95.56 276 CYS A O 1
ATOM 2109 N N . GLY A 1 277 ? -10.492 25.266 1.713 1 98.06 277 GLY A N 1
ATOM 2110 C CA . GLY A 1 277 ? -11.82 25.844 1.721 1 98.06 277 GLY A CA 1
ATOM 2111 C C . GLY A 1 277 ? -12.875 24.922 1.118 1 98.06 277 GLY A C 1
ATOM 2112 O O . GLY A 1 277 ? -12.633 24.281 0.092 1 98.06 277 GLY A O 1
ATOM 2113 N N . VAL A 1 278 ? -13.938 24.828 1.734 1 98.81 278 VAL A N 1
ATOM 2114 C CA . VAL A 1 278 ? -15.086 24.047 1.282 1 98.81 278 VAL A CA 1
ATOM 2115 C C . VAL A 1 278 ? -16.359 24.844 1.468 1 98.81 278 VAL A C 1
ATOM 2117 O O . VAL A 1 278 ? -16.531 25.531 2.479 1 98.81 278 VAL A O 1
ATOM 2120 N N . ALA A 1 279 ? -17.234 24.797 0.523 1 98.88 279 ALA A N 1
ATOM 2121 C CA . ALA A 1 279 ? -18.5 25.516 0.667 1 98.88 279 ALA A CA 1
ATOM 2122 C C . ALA A 1 279 ? -19.609 24.844 -0.15 1 98.88 279 ALA A C 1
ATOM 2124 O O . ALA A 1 279 ? -19.328 24.078 -1.076 1 98.88 279 ALA A O 1
ATOM 2125 N N . ILE A 1 280 ? -20.781 25.047 0.224 1 98.75 280 ILE A N 1
ATOM 2126 C CA . ILE A 1 280 ? -21.969 24.656 -0.525 1 98.75 280 ILE A CA 1
ATOM 2127 C C . ILE A 1 280 ? -22.812 25.891 -0.826 1 98.75 280 ILE A C 1
ATOM 2129 O O . ILE A 1 280 ? -22.75 26.875 -0.092 1 98.75 280 ILE A O 1
ATOM 2133 N N . ALA A 1 281 ? -23.516 25.891 -1.893 1 98.69 281 ALA A N 1
ATOM 2134 C CA . ALA A 1 281 ? -24.391 26.984 -2.314 1 98.69 281 ALA A CA 1
ATOM 2135 C C . ALA A 1 281 ? -25.406 26.5 -3.359 1 98.69 281 ALA A C 1
ATOM 2137 O O . ALA A 1 281 ? -25.5 25.297 -3.613 1 98.69 281 ALA A O 1
ATOM 2138 N N . ALA A 1 282 ? -26.172 27.469 -3.84 1 97.94 282 ALA A N 1
ATOM 2139 C CA . ALA A 1 282 ? -27.188 27.156 -4.836 1 97.94 282 ALA A CA 1
ATOM 2140 C C . ALA A 1 282 ? -26.547 26.75 -6.164 1 97.94 282 ALA A C 1
ATOM 2142 O O . ALA A 1 282 ? -27.109 25.953 -6.914 1 97.94 282 ALA A O 1
ATOM 2143 N N . ASP A 1 283 ? -25.438 27.359 -6.449 1 98.19 283 ASP A N 1
ATOM 2144 C CA . ASP A 1 283 ? -24.703 27.031 -7.668 1 98.19 283 ASP A CA 1
ATOM 2145 C C . ASP A 1 283 ? -23.188 27.031 -7.414 1 98.19 283 ASP A C 1
ATOM 2147 O O . ASP A 1 283 ? -22.734 27.438 -6.352 1 98.19 283 ASP A O 1
ATOM 2151 N N . LEU A 1 284 ? -22.5 26.531 -8.406 1 98.75 284 LEU A N 1
ATOM 2152 C CA . LEU A 1 284 ? -21.062 26.312 -8.234 1 98.75 284 LEU A CA 1
ATOM 2153 C C . LEU A 1 284 ? -20.328 27.641 -8.102 1 98.75 284 LEU A C 1
ATOM 2155 O O . LEU A 1 284 ? -19.328 27.734 -7.383 1 98.75 284 LEU A O 1
ATOM 2159 N N . HIS A 1 285 ? -20.812 28.656 -8.828 1 98.56 285 HIS A N 1
ATOM 2160 C CA . HIS A 1 285 ? -20.156 29.969 -8.773 1 98.56 285 HIS A CA 1
ATOM 2161 C C . HIS A 1 285 ? -20.172 30.531 -7.363 1 98.56 285 HIS A C 1
ATOM 2163 O O . HIS A 1 285 ? -19.125 30.953 -6.848 1 98.56 285 HIS A O 1
ATOM 2169 N N . ARG A 1 286 ? -21.312 30.516 -6.738 1 98.44 286 ARG A N 1
ATOM 2170 C CA . ARG A 1 286 ? -21.453 31 -5.371 1 98.44 286 ARG A CA 1
ATOM 2171 C C . ARG A 1 286 ? -20.672 30.141 -4.391 1 98.44 286 ARG A C 1
ATOM 2173 O O . ARG A 1 286 ? -20.062 30.656 -3.457 1 98.44 286 ARG A O 1
ATOM 2180 N N . ALA A 1 287 ? -20.688 28.844 -4.578 1 98.75 287 ALA A N 1
ATOM 2181 C CA . ALA A 1 287 ? -19.922 27.953 -3.723 1 98.75 287 ALA A CA 1
ATOM 2182 C C . ALA A 1 287 ? -18.422 28.234 -3.822 1 98.75 287 ALA A C 1
ATOM 2184 O O . ALA A 1 287 ? -17.719 28.219 -2.814 1 98.75 287 ALA A O 1
ATOM 2185 N N . TRP A 1 288 ? -17.969 28.516 -5.035 1 98.44 288 TRP A N 1
ATOM 2186 C CA . TRP A 1 288 ? -16.562 28.859 -5.254 1 98.44 288 TRP A CA 1
ATOM 2187 C C . TRP A 1 288 ? -16.188 30.109 -4.477 1 98.44 288 TRP A C 1
ATOM 2189 O O . TRP A 1 288 ? -15.188 30.125 -3.756 1 98.44 288 TRP A O 1
ATOM 2199 N N . GLU A 1 289 ? -17 31.109 -4.59 1 97.81 289 GLU A N 1
ATOM 2200 C CA . GLU A 1 289 ? -16.703 32.375 -3.906 1 97.81 289 GLU A CA 1
ATOM 2201 C C . GLU A 1 289 ? -16.625 32.156 -2.396 1 97.81 289 GLU A C 1
ATOM 2203 O O . GLU A 1 289 ? -15.703 32.688 -1.751 1 97.81 289 GLU A O 1
ATOM 2208 N N . ALA A 1 290 ? -17.531 31.406 -1.906 1 98.06 290 ALA A N 1
ATOM 2209 C CA . ALA A 1 290 ? -17.578 31.141 -0.469 1 98.06 290 ALA A CA 1
ATOM 2210 C C . ALA A 1 290 ? -16.375 30.312 -0.026 1 98.06 290 ALA A C 1
ATOM 2212 O O . ALA A 1 290 ? -15.742 30.594 0.992 1 98.06 290 ALA A O 1
ATOM 2213 N N . ALA A 1 291 ? -16.078 29.266 -0.757 1 98.44 291 ALA A N 1
ATOM 2214 C CA . ALA A 1 291 ? -14.938 28.422 -0.422 1 98.44 291 ALA A CA 1
ATOM 2215 C C . ALA A 1 291 ? -13.625 29.188 -0.503 1 98.44 291 ALA A C 1
ATOM 2217 O O . ALA A 1 291 ? -12.781 29.094 0.391 1 98.44 291 ALA A O 1
ATOM 2218 N N . PHE A 1 292 ? -13.492 29.953 -1.56 1 97.5 292 PHE A N 1
ATOM 2219 C CA . PHE A 1 292 ? -12.273 30.703 -1.813 1 97.5 292 PHE A CA 1
ATOM 2220 C C . PHE A 1 292 ? -12.055 31.766 -0.737 1 97.5 292 PHE A C 1
ATOM 2222 O O . PHE A 1 292 ? -10.914 32.094 -0.412 1 97.5 292 PHE A O 1
ATOM 2229 N N . ALA A 1 293 ? -13.109 32.25 -0.177 1 96.56 293 ALA A N 1
ATOM 2230 C CA . ALA A 1 293 ? -13.039 33.281 0.842 1 96.56 293 ALA A CA 1
ATOM 2231 C C . ALA A 1 293 ? -12.406 32.75 2.125 1 96.56 293 ALA A C 1
ATOM 2233 O O . ALA A 1 293 ? -11.906 33.531 2.945 1 96.56 293 ALA A O 1
ATOM 2234 N N . THR A 1 294 ? -12.438 31.453 2.332 1 96.75 294 THR A N 1
ATOM 2235 C CA . THR A 1 294 ? -11.859 30.859 3.531 1 96.75 294 THR A CA 1
ATOM 2236 C C . THR A 1 294 ? -10.352 31.094 3.578 1 96.75 294 THR A C 1
ATOM 2238 O O . THR A 1 294 ? -9.797 31.391 4.641 1 96.75 294 THR A O 1
ATOM 2241 N N . ASP A 1 295 ? -9.711 30.922 2.531 1 93.81 295 ASP A N 1
ATOM 2242 C CA . ASP A 1 295 ? -8.273 31.109 2.326 1 93.81 295 ASP A CA 1
ATOM 2243 C C . ASP A 1 295 ? -7.977 31.516 0.885 1 93.81 295 ASP A C 1
ATOM 2245 O O . ASP A 1 295 ? -8.125 30.719 -0.037 1 93.81 295 ASP A O 1
ATOM 2249 N N . ARG A 1 296 ? -7.504 32.656 0.66 1 91.88 296 ARG A N 1
ATOM 2250 C CA . ARG A 1 296 ? -7.297 33.156 -0.699 1 91.88 296 ARG A CA 1
ATOM 2251 C C . ARG A 1 296 ? -5.859 32.906 -1.152 1 91.88 296 ARG A C 1
ATOM 2253 O O . ARG A 1 296 ? -5.535 33.094 -2.326 1 91.88 296 ARG A O 1
ATOM 2260 N N . GLU A 1 297 ? -5.051 32.406 -0.278 1 86.25 297 GLU A N 1
ATOM 2261 C CA . GLU A 1 297 ? -3.631 32.25 -0.576 1 86.25 297 GLU A CA 1
ATOM 2262 C C . GLU A 1 297 ? -3.309 30.797 -0.931 1 86.25 297 GLU A C 1
ATOM 2264 O O . GLU A 1 297 ? -2.67 30.531 -1.95 1 86.25 297 GLU A O 1
ATOM 2269 N N . ALA A 1 298 ? -3.76 29.859 -0.223 1 86 298 ALA A N 1
ATOM 2270 C CA . ALA A 1 298 ? -3.355 28.469 -0.286 1 86 298 ALA A CA 1
ATOM 2271 C C . ALA A 1 298 ? -3.797 27.828 -1.6 1 86 298 ALA A C 1
ATOM 2273 O O . ALA A 1 298 ? -3.092 26.984 -2.154 1 86 298 ALA A O 1
ATOM 2274 N N . PRO A 1 299 ? -4.906 28.266 -2.225 1 86.56 299 PRO A N 1
ATOM 2275 C CA . PRO A 1 299 ? -5.457 27.547 -3.381 1 86.56 299 PRO A CA 1
ATOM 2276 C C . PRO A 1 299 ? -4.562 27.641 -4.613 1 86.56 299 PRO A C 1
ATOM 2278 O O . PRO A 1 299 ? -4.754 26.906 -5.578 1 86.56 299 PRO A O 1
ATOM 2281 N N . PHE A 1 300 ? -3.695 28.562 -4.594 1 85.12 300 PHE A N 1
ATOM 2282 C CA . PHE A 1 300 ? -2.846 28.719 -5.77 1 85.12 300 PHE A CA 1
ATOM 2283 C C . PHE A 1 300 ? -2.082 27.422 -6.051 1 85.12 300 PHE A C 1
ATOM 2285 O O . PHE A 1 300 ? -1.31 26.969 -5.207 1 85.12 300 PHE A O 1
ATOM 2292 N N . GLY A 1 301 ? -2.326 26.891 -7.219 1 88.75 301 GLY A N 1
ATOM 2293 C CA . GLY A 1 301 ? -1.685 25.641 -7.602 1 88.75 301 GLY A CA 1
ATOM 2294 C C . GLY A 1 301 ? -2.32 24.422 -6.957 1 88.75 301 GLY A C 1
ATOM 2295 O O . GLY A 1 301 ? -1.723 23.344 -6.93 1 88.75 301 GLY A O 1
ATOM 2296 N N . GLY A 1 302 ? -3.461 24.625 -6.422 1 94.25 302 GLY A N 1
ATOM 2297 C CA . GLY A 1 302 ? -4.133 23.531 -5.75 1 94.25 302 GLY A CA 1
ATOM 2298 C C . GLY A 1 302 ? -5.105 22.781 -6.648 1 94.25 302 GLY A C 1
ATOM 2299 O O . GLY A 1 302 ? -4.973 22.812 -7.875 1 94.25 302 GLY A O 1
ATOM 2300 N N . ILE A 1 303 ? -5.953 21.984 -6.066 1 97.69 303 ILE A N 1
ATOM 2301 C CA . ILE A 1 303 ? -6.953 21.172 -6.746 1 97.69 303 ILE A CA 1
ATOM 2302 C C . ILE A 1 303 ? -8.352 21.625 -6.336 1 97.69 303 ILE A C 1
ATOM 2304 O O . ILE A 1 303 ? -8.594 21.906 -5.164 1 97.69 303 ILE A O 1
ATOM 2308 N N . ILE A 1 304 ? -9.211 21.75 -7.297 1 98.5 304 ILE A N 1
ATOM 2309 C CA . ILE A 1 304 ? -10.594 22.141 -7.047 1 98.5 304 ILE A CA 1
ATOM 2310 C C . ILE A 1 304 ? -11.523 21.016 -7.48 1 98.5 304 ILE A C 1
ATOM 2312 O O . ILE A 1 304 ? -11.477 20.562 -8.625 1 98.5 304 ILE A O 1
ATOM 2316 N N . ALA A 1 305 ? -12.312 20.469 -6.645 1 98.75 305 ALA A N 1
ATOM 2317 C CA . ALA A 1 305 ? -13.312 19.453 -6.953 1 98.75 305 ALA A CA 1
ATOM 2318 C C . ALA A 1 305 ? -14.727 20 -6.77 1 98.75 305 ALA A C 1
ATOM 2320 O O . ALA A 1 305 ? -15 20.719 -5.805 1 98.75 305 ALA A O 1
ATOM 2321 N N . VAL A 1 306 ? -15.602 19.703 -7.672 1 98.88 306 VAL A N 1
ATOM 2322 C CA . VAL A 1 306 ? -17 20.141 -7.586 1 98.88 306 VAL A CA 1
ATOM 2323 C C . VAL A 1 306 ? -17.922 18.922 -7.773 1 98.88 306 VAL A C 1
ATOM 2325 O O . VAL A 1 306 ? -17.5 17.906 -8.336 1 98.88 306 VAL A O 1
ATOM 2328 N N . ASN A 1 307 ? -19.141 19.016 -7.266 1 98.5 307 ASN A N 1
ATOM 2329 C CA . ASN A 1 307 ? -20.031 17.859 -7.262 1 98.5 307 ASN A CA 1
ATOM 2330 C C . ASN A 1 307 ? -21.094 17.969 -8.359 1 98.5 307 ASN A C 1
ATOM 2332 O O . ASN A 1 307 ? -22 17.141 -8.43 1 98.5 307 ASN A O 1
ATOM 2336 N N . ARG A 1 308 ? -21.016 19.047 -9.164 1 98.62 308 ARG A N 1
ATOM 2337 C CA . ARG A 1 308 ? -21.922 19.25 -10.281 1 98.62 308 ARG A CA 1
ATOM 2338 C C . ARG A 1 308 ? -21.141 19.609 -11.555 1 98.62 308 ARG A C 1
ATOM 2340 O O . ARG A 1 308 ? -19.953 19.953 -11.492 1 98.62 308 ARG A O 1
ATOM 2347 N N . PRO A 1 309 ? -21.781 19.5 -12.75 1 98.69 309 PRO A N 1
ATOM 2348 C CA . PRO A 1 309 ? -21.094 19.875 -13.984 1 98.69 309 PRO A CA 1
ATOM 2349 C C . PRO A 1 309 ? -20.641 21.328 -13.977 1 98.69 309 PRO A C 1
ATOM 2351 O O . PRO A 1 309 ? -21.359 22.203 -13.492 1 98.69 309 PRO A O 1
ATOM 2354 N N . VAL A 1 310 ? -19.484 21.562 -14.477 1 98.75 310 VAL A N 1
ATOM 2355 C CA . VAL A 1 310 ? -18.891 22.891 -14.516 1 98.75 310 VAL A CA 1
ATOM 2356 C C . VAL A 1 310 ? -19.562 23.734 -15.602 1 98.75 310 VAL A C 1
ATOM 2358 O O . VAL A 1 310 ? -19.625 23.312 -16.766 1 98.75 310 VAL A O 1
ATOM 2361 N N . ASP A 1 311 ? -20.078 24.844 -15.234 1 98.44 311 ASP A N 1
ATOM 2362 C CA . ASP A 1 311 ? -20.656 25.781 -16.188 1 98.44 311 ASP A CA 1
ATOM 2363 C C . ASP A 1 311 ? -19.719 26.938 -16.453 1 98.44 311 ASP A C 1
ATOM 2365 O O . ASP A 1 311 ? -18.641 27.016 -15.859 1 98.44 311 ASP A O 1
ATOM 2369 N N . ILE A 1 312 ? -20.094 27.812 -17.328 1 98.38 312 ILE A N 1
ATOM 2370 C CA . ILE A 1 312 ? -19.219 28.875 -17.781 1 98.38 312 ILE A CA 1
ATOM 2371 C C . ILE A 1 312 ? -19 29.891 -16.656 1 98.38 312 ILE A C 1
ATOM 2373 O O . ILE A 1 312 ? -17.922 30.469 -16.547 1 98.38 312 ILE A O 1
ATOM 2377 N N . ALA A 1 313 ? -20.016 30.109 -15.859 1 98.25 313 ALA A N 1
ATOM 2378 C CA . ALA A 1 313 ? -19.906 31.078 -14.766 1 98.25 313 ALA A CA 1
ATOM 2379 C C . ALA A 1 313 ? -18.844 30.641 -13.766 1 98.25 313 ALA A C 1
ATOM 2381 O O . ALA A 1 313 ? -17.984 31.438 -13.383 1 98.25 313 ALA A O 1
ATOM 2382 N N . PHE A 1 314 ? -18.906 29.422 -13.359 1 98.56 314 PHE A N 1
ATOM 2383 C CA . PHE A 1 314 ? -17.891 28.875 -12.469 1 98.56 314 PHE A CA 1
ATOM 2384 C C . PHE A 1 314 ? -16.516 28.875 -13.133 1 98.56 314 PHE A C 1
ATOM 2386 O O . PHE A 1 314 ? -15.523 29.281 -12.516 1 98.56 314 PHE A O 1
ATOM 2393 N N . ALA A 1 315 ? -16.469 28.422 -14.344 1 98.62 315 ALA A N 1
ATOM 2394 C CA . ALA A 1 315 ? -15.203 28.312 -15.078 1 98.62 315 ALA A CA 1
ATOM 2395 C C . ALA A 1 315 ? -14.5 29.672 -15.141 1 98.62 315 ALA A C 1
ATOM 2397 O O . ALA A 1 315 ? -13.289 29.75 -14.93 1 98.62 315 ALA A O 1
ATOM 2398 N N . GLU A 1 316 ? -15.242 30.703 -15.461 1 98.19 316 GLU A N 1
ATOM 2399 C CA . GLU A 1 316 ? -14.672 32.031 -15.547 1 98.19 316 GLU A CA 1
ATOM 2400 C C . GLU A 1 316 ? -14.109 32.5 -14.203 1 98.19 316 GLU A C 1
ATOM 2402 O O . GLU A 1 316 ? -13.023 33.094 -14.148 1 98.19 316 GLU A O 1
ATOM 2407 N N . ALA A 1 317 ? -14.812 32.219 -13.156 1 97.44 317 ALA A N 1
ATOM 2408 C CA . ALA A 1 317 ? -14.391 32.625 -11.82 1 97.44 317 ALA A CA 1
ATOM 2409 C C . ALA A 1 317 ? -13.125 31.906 -11.391 1 97.44 317 ALA A C 1
ATOM 2411 O O . ALA A 1 317 ? -12.172 32.531 -10.922 1 97.44 317 ALA A O 1
ATOM 2412 N N . VAL A 1 318 ? -13.086 30.625 -11.57 1 96.94 318 VAL A N 1
ATOM 2413 C CA . VAL A 1 318 ? -11.977 29.828 -11.086 1 96.94 318 VAL A CA 1
ATOM 2414 C C . VAL A 1 318 ? -10.742 30.078 -11.945 1 96.94 318 VAL A C 1
ATOM 2416 O O . VAL A 1 318 ? -9.609 29.953 -11.469 1 96.94 318 VAL A O 1
ATOM 2419 N N . ASP A 1 319 ? -10.961 30.453 -13.195 1 96.56 319 ASP A N 1
ATOM 2420 C CA . ASP A 1 319 ? -9.859 30.672 -14.133 1 96.56 319 ASP A CA 1
ATOM 2421 C C . ASP A 1 319 ? -9.047 31.906 -13.734 1 96.56 319 ASP A C 1
ATOM 2423 O O . ASP A 1 319 ? -7.965 32.156 -14.281 1 96.56 319 ASP A O 1
ATOM 2427 N N . GLU A 1 320 ? -9.547 32.656 -12.812 1 93.69 320 GLU A N 1
ATOM 2428 C CA . GLU A 1 320 ? -8.82 33.844 -12.328 1 93.69 320 GLU A CA 1
ATOM 2429 C C . GLU A 1 320 ? -7.543 33.438 -11.602 1 93.69 320 GLU A C 1
ATOM 2431 O O . GLU A 1 320 ? -6.602 34.219 -11.508 1 93.69 320 GLU A O 1
ATOM 2436 N N . ILE A 1 321 ? -7.551 32.25 -11.062 1 90.44 321 ILE A N 1
ATOM 2437 C CA . ILE A 1 321 ? -6.328 31.734 -10.453 1 90.44 321 ILE A CA 1
ATOM 2438 C C . ILE A 1 321 ? -5.902 30.453 -11.164 1 90.44 321 ILE A C 1
ATOM 2440 O O . ILE A 1 321 ? -6.707 29.828 -11.867 1 90.44 321 ILE A O 1
ATOM 2444 N N . PHE A 1 322 ? -4.641 30.156 -11.008 1 90.5 322 PHE A N 1
ATOM 2445 C CA . PHE A 1 322 ? -4.188 28.891 -11.562 1 90.5 322 PHE A CA 1
ATOM 2446 C C . PHE A 1 322 ? -4.438 27.75 -10.586 1 90.5 322 PHE A C 1
ATOM 2448 O O . PHE A 1 322 ? -3.992 27.797 -9.438 1 90.5 322 PHE A O 1
ATOM 2455 N N . SER A 1 323 ? -5.195 26.844 -11.047 1 94.56 323 SER A N 1
ATOM 2456 C CA . SER A 1 323 ? -5.375 25.562 -10.352 1 94.56 323 SER A CA 1
ATOM 2457 C C . SER A 1 323 ? -4.73 24.422 -11.125 1 94.56 323 SER A C 1
ATOM 2459 O O . SER A 1 323 ? -4.848 24.344 -12.352 1 94.56 323 SER A O 1
ATOM 2461 N N . GLU A 1 324 ? -4.062 23.594 -10.43 1 96.38 324 GLU A N 1
ATOM 2462 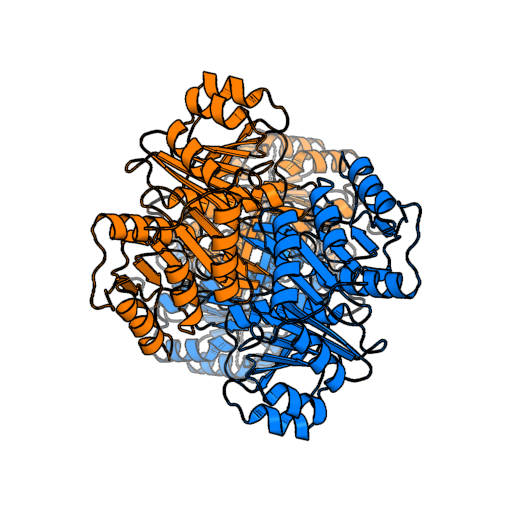C CA . GLU A 1 324 ? -3.385 22.469 -11.055 1 96.38 324 GLU A CA 1
ATOM 2463 C C . GLU A 1 324 ? -4.391 21.484 -11.656 1 96.38 324 GLU A C 1
ATOM 2465 O O . GLU A 1 324 ? -4.148 20.922 -12.727 1 96.38 324 GLU A O 1
ATOM 2470 N N . ILE A 1 325 ? -5.414 21.203 -10.938 1 98.5 325 ILE A N 1
ATOM 2471 C CA . ILE A 1 325 ? -6.41 20.234 -11.375 1 98.5 325 ILE A CA 1
ATOM 2472 C C . ILE A 1 325 ? -7.812 20.75 -11.031 1 98.5 325 ILE A C 1
ATOM 2474 O O . ILE A 1 325 ? -8.031 21.281 -9.953 1 98.5 325 ILE A O 1
ATOM 2478 N N . ILE A 1 326 ? -8.727 20.625 -11.906 1 98.69 326 ILE A N 1
ATOM 2479 C CA . ILE A 1 326 ? -10.148 20.781 -11.641 1 98.69 326 ILE A CA 1
ATOM 2480 C C . ILE A 1 326 ? -10.867 19.453 -11.898 1 98.69 326 ILE A C 1
ATOM 2482 O O . ILE A 1 326 ? -10.742 18.875 -12.977 1 98.69 326 ILE A O 1
ATOM 2486 N N . ILE A 1 327 ? -11.562 18.922 -10.953 1 98.81 327 ILE A N 1
ATOM 2487 C CA . ILE A 1 327 ? -12.297 17.672 -11.031 1 98.81 327 ILE A CA 1
ATOM 2488 C C . ILE A 1 327 ? -13.797 17.953 -11.023 1 98.81 327 ILE A C 1
ATOM 2490 O O . ILE A 1 327 ? -14.297 18.688 -10.164 1 98.81 327 ILE A O 1
ATOM 2494 N N . ALA A 1 328 ? -14.516 17.406 -11.891 1 98.88 328 ALA A N 1
ATOM 2495 C CA . ALA A 1 328 ? -15.961 17.578 -11.961 1 98.88 328 ALA A CA 1
ATOM 2496 C C . ALA A 1 328 ? -16.625 16.344 -12.578 1 98.88 328 ALA A C 1
ATOM 2498 O O . ALA A 1 328 ? -15.984 15.594 -13.305 1 98.88 328 ALA A O 1
ATOM 2499 N N . PRO A 1 329 ? -17.875 16.141 -12.25 1 98.56 329 PRO A N 1
ATOM 2500 C CA . PRO A 1 329 ? -18.562 15.047 -12.93 1 98.56 329 PRO A CA 1
ATOM 2501 C C . PRO A 1 329 ? -18.688 15.258 -14.438 1 98.56 329 PRO A C 1
ATOM 2503 O O . PRO A 1 329 ? -18.781 14.289 -15.195 1 98.56 329 PRO A O 1
ATOM 2506 N N . ASP A 1 330 ? -18.719 16.531 -14.812 1 98.56 330 ASP A N 1
ATOM 2507 C CA . ASP A 1 330 ? -18.797 16.891 -16.219 1 98.56 330 ASP A CA 1
ATOM 2508 C C . ASP A 1 330 ? -18.422 18.359 -16.438 1 98.56 330 ASP A C 1
ATOM 2510 O O . ASP A 1 330 ? -18.281 19.109 -15.469 1 98.56 330 ASP A O 1
ATOM 2514 N N . PHE A 1 331 ? -18.188 18.734 -17.703 1 98.69 331 PHE A N 1
ATOM 2515 C CA . PHE A 1 331 ? -17.875 20.094 -18.094 1 98.69 331 PHE A CA 1
ATOM 2516 C C . PHE A 1 331 ? -18.75 20.531 -19.266 1 98.69 331 PHE A C 1
ATOM 2518 O O . PHE A 1 331 ? -18.797 19.859 -20.297 1 98.69 331 PHE A O 1
ATOM 2525 N N . ALA A 1 332 ? -19.422 21.672 -19.062 1 98.56 332 ALA A N 1
ATOM 2526 C CA . ALA A 1 332 ? -20.109 22.25 -20.219 1 98.56 332 ALA A CA 1
ATOM 2527 C C . ALA A 1 332 ? -19.109 22.578 -21.328 1 98.56 332 ALA A C 1
ATOM 2529 O O . ALA A 1 332 ? -17.984 23.016 -21.047 1 98.56 332 ALA A O 1
ATOM 2530 N N . PRO A 1 333 ? -19.516 22.438 -22.625 1 98.38 333 PRO A N 1
ATOM 2531 C CA . PRO A 1 333 ? -18.578 22.625 -23.734 1 98.38 333 PRO A CA 1
ATOM 2532 C C . PRO A 1 333 ? -17.875 23.969 -23.688 1 98.38 333 PRO A C 1
ATOM 2534 O O . PRO A 1 333 ? -16.656 24.047 -23.922 1 98.38 333 PRO A O 1
ATOM 2537 N N . ASP A 1 334 ? -18.578 25.016 -23.406 1 98.44 334 ASP A N 1
ATOM 2538 C CA . ASP A 1 334 ? -17.969 26.344 -23.359 1 98.44 334 ASP A CA 1
ATOM 2539 C C . ASP A 1 334 ? -17.031 26.484 -22.156 1 98.44 334 ASP A C 1
ATOM 2541 O O . ASP A 1 334 ? -15.969 27.109 -22.266 1 98.44 334 ASP A O 1
ATOM 2545 N N . ALA A 1 335 ? -17.422 25.938 -21.016 1 98.56 335 ALA A N 1
ATOM 2546 C CA . ALA A 1 335 ? -16.562 25.922 -19.844 1 98.56 335 ALA A CA 1
ATOM 2547 C C . ALA A 1 335 ? -15.266 25.141 -20.109 1 98.56 335 ALA A C 1
ATOM 2549 O O . ALA A 1 335 ? -14.18 25.594 -19.75 1 98.56 335 ALA A O 1
ATOM 2550 N N . LEU A 1 336 ? -15.406 24 -20.734 1 98.5 336 LEU A N 1
ATOM 2551 C CA . LEU A 1 336 ? -14.266 23.156 -21.078 1 98.5 336 LEU A CA 1
ATOM 2552 C C . LEU A 1 336 ? -13.305 23.906 -22 1 98.5 336 LEU A C 1
ATOM 2554 O O . LEU A 1 336 ? -12.094 23.875 -21.797 1 98.5 336 LEU A O 1
ATOM 2558 N N . ALA A 1 337 ? -13.875 24.516 -23.031 1 98.31 337 ALA A N 1
ATOM 2559 C CA . ALA A 1 337 ? -13.07 25.266 -23.984 1 98.31 337 ALA A CA 1
ATOM 2560 C C . ALA A 1 337 ? -12.273 26.359 -23.281 1 98.31 337 ALA A C 1
ATOM 2562 O O . ALA A 1 337 ? -11.086 26.562 -23.578 1 98.31 337 ALA A O 1
ATOM 2563 N N . LEU A 1 338 ? -12.898 27.078 -22.406 1 98.38 338 LEU A N 1
ATOM 2564 C CA . LEU A 1 338 ? -12.227 28.141 -21.656 1 98.38 338 LEU A CA 1
ATOM 2565 C C . LEU A 1 338 ? -11.094 27.578 -20.797 1 98.38 338 LEU A C 1
ATOM 2567 O O . LEU A 1 338 ? -9.969 28.062 -20.859 1 98.38 338 LEU A O 1
ATOM 2571 N N . LEU A 1 339 ? -11.383 26.531 -20 1 98.12 339 LEU A N 1
ATOM 2572 C CA . LEU A 1 339 ? -10.445 26 -19.031 1 98.12 339 LEU A CA 1
ATOM 2573 C C . LEU A 1 339 ? -9.258 25.328 -19.719 1 98.12 339 LEU A C 1
ATOM 2575 O O . LEU A 1 339 ? -8.195 25.172 -19.109 1 98.12 339 LEU A O 1
ATOM 2579 N N . ARG A 1 340 ? -9.398 24.906 -20.969 1 97.62 340 ARG A N 1
ATOM 2580 C CA . ARG A 1 340 ? -8.352 24.234 -21.734 1 97.62 340 ARG A CA 1
ATOM 2581 C C . ARG A 1 340 ? -7.309 25.234 -22.219 1 97.62 340 ARG A C 1
ATOM 2583 O O . ARG A 1 340 ? -6.25 24.844 -22.719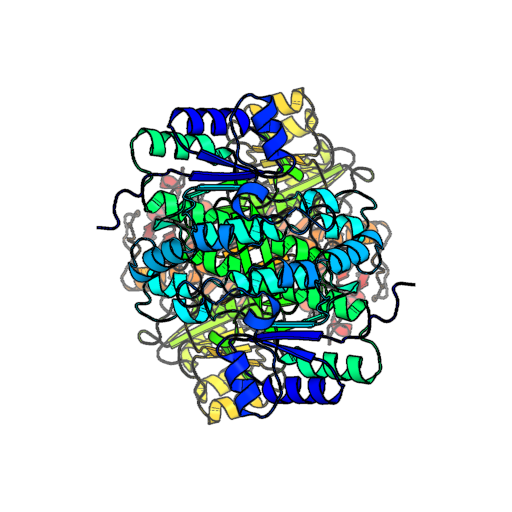 1 97.62 340 ARG A O 1
ATOM 2590 N N . ARG A 1 341 ? -7.609 26.5 -22.062 1 96.88 341 ARG A N 1
ATOM 2591 C CA . ARG A 1 341 ? -6.684 27.516 -22.547 1 96.88 341 ARG A CA 1
ATOM 2592 C C . ARG A 1 341 ? -5.371 27.469 -21.766 1 96.88 341 ARG A C 1
ATOM 2594 O O . ARG A 1 341 ? -4.316 27.812 -22.312 1 96.88 341 ARG A O 1
ATOM 2601 N N . LYS A 1 342 ? -5.43 27.156 -20.531 1 95.44 342 LYS A N 1
ATOM 2602 C CA . LYS A 1 342 ? -4.207 26.953 -19.75 1 95.44 342 LYS A CA 1
ATOM 2603 C C . LYS A 1 342 ? -3.65 25.547 -19.953 1 95.44 342 LYS A C 1
ATOM 2605 O O . LYS A 1 342 ? -4.203 24.578 -19.438 1 95.44 342 LYS A O 1
ATOM 2610 N N . LYS A 1 343 ? -2.545 25.484 -20.547 1 94 343 LYS A N 1
ATOM 2611 C CA . LYS A 1 343 ? -2.006 24.234 -21.062 1 94 343 LYS A CA 1
ATOM 2612 C C . LYS A 1 343 ? -1.632 23.281 -19.938 1 94 343 LYS A C 1
ATOM 2614 O O . LYS A 1 343 ? -1.751 22.062 -20.078 1 94 343 LYS A O 1
ATOM 2619 N N . ASN A 1 344 ? -1.204 23.781 -18.812 1 93.38 344 ASN A N 1
ATOM 2620 C CA . ASN A 1 344 ? -0.664 22.938 -17.75 1 93.38 344 ASN A CA 1
ATOM 2621 C C . ASN A 1 344 ? -1.753 22.484 -16.781 1 93.38 344 ASN A C 1
ATOM 2623 O O . ASN A 1 344 ? -1.518 21.625 -15.93 1 93.38 344 ASN A O 1
ATOM 2627 N N . ARG A 1 345 ? -2.934 23.047 -16.891 1 96.56 345 ARG A N 1
ATOM 2628 C CA . ARG A 1 345 ? -4.047 22.672 -16.031 1 96.56 345 ARG A CA 1
ATOM 2629 C C . ARG A 1 345 ? -4.613 21.312 -16.406 1 96.56 345 ARG A C 1
ATOM 2631 O O . ARG A 1 345 ? -4.875 21.047 -17.578 1 96.56 345 ARG A O 1
ATOM 2638 N N . ARG A 1 346 ? -4.719 20.469 -15.492 1 98.38 346 ARG A N 1
ATOM 2639 C CA . ARG A 1 346 ? -5.387 19.203 -15.734 1 98.38 346 ARG A CA 1
ATOM 2640 C C . ARG A 1 346 ? -6.883 19.297 -15.453 1 98.38 346 ARG A C 1
ATOM 2642 O O . ARG A 1 346 ? -7.293 19.922 -14.469 1 98.38 346 ARG A O 1
ATOM 2649 N N . LEU A 1 347 ? -7.68 18.828 -16.297 1 98.75 347 LEU A N 1
ATOM 2650 C CA . LEU A 1 347 ? -9.117 18.688 -16.125 1 98.75 347 LEU A CA 1
ATOM 2651 C C . LEU A 1 347 ? -9.516 17.219 -16.047 1 98.75 347 LEU A C 1
ATOM 2653 O O . LEU A 1 347 ? -9.25 16.453 -16.969 1 98.75 347 LEU A O 1
ATOM 2657 N N . LEU A 1 348 ? -10.07 16.812 -14.922 1 98.81 348 LEU A N 1
ATOM 2658 C CA . LEU A 1 348 ? -10.445 15.43 -14.695 1 98.81 348 LEU A CA 1
ATOM 2659 C C . LEU A 1 348 ? -11.961 15.281 -14.578 1 98.81 348 LEU A C 1
ATOM 2661 O O . LEU A 1 348 ? -12.594 16 -13.805 1 98.81 348 LEU A O 1
ATOM 2665 N N . GLN A 1 349 ? -12.516 14.43 -15.305 1 98.75 349 GLN A N 1
ATOM 2666 C CA . GLN A 1 349 ? -13.906 14.039 -15.133 1 98.75 349 GLN A CA 1
ATOM 2667 C C . GLN A 1 349 ? -14.039 12.891 -14.133 1 98.75 349 GLN A C 1
ATOM 2669 O O . GLN A 1 349 ? -13.438 11.828 -14.312 1 98.75 349 GLN A O 1
ATOM 2674 N N . SER A 1 350 ? -14.742 13.094 -13.039 1 97.88 350 SER A N 1
ATOM 2675 C CA . SER A 1 350 ? -15.062 12.023 -12.094 1 97.88 350 SER A CA 1
ATOM 2676 C C . SER A 1 350 ? -16.172 11.133 -12.625 1 97.88 350 SER A C 1
ATOM 2678 O O . SER A 1 350 ? -17.344 11.531 -12.664 1 97.88 350 SER A O 1
ATOM 2680 N N . VAL A 1 351 ? -15.836 9.914 -12.969 1 95.44 351 VAL A N 1
ATOM 2681 C CA . VAL A 1 351 ? -16.781 9.086 -13.719 1 95.44 351 VAL A CA 1
ATOM 2682 C C . VAL A 1 351 ? -17.516 8.156 -12.758 1 95.44 351 VAL A C 1
ATOM 2684 O O . VAL A 1 351 ? -18.641 7.715 -13.047 1 95.44 351 VAL A O 1
ATOM 2687 N N . ARG A 1 352 ? -16.922 7.793 -11.656 1 93.56 352 ARG A N 1
ATOM 2688 C CA . ARG A 1 352 ? -17.562 6.961 -10.648 1 93.56 352 ARG A CA 1
ATOM 2689 C C . ARG A 1 352 ? -17.109 7.355 -9.242 1 93.56 352 ARG A C 1
ATOM 2691 O O . ARG A 1 352 ? -15.992 7.84 -9.062 1 93.56 352 ARG A O 1
ATOM 2698 N N . PRO A 1 353 ? -18 7.191 -8.203 1 93.25 353 PRO A N 1
ATOM 2699 C CA . PRO A 1 353 ? -17.578 7.473 -6.832 1 93.25 353 PRO A CA 1
ATOM 2700 C C . PRO A 1 353 ? -16.438 6.566 -6.359 1 93.25 353 PRO A C 1
ATOM 2702 O O . PRO A 1 353 ? -16.344 5.422 -6.809 1 93.25 353 PRO A O 1
ATOM 2705 N N . ILE A 1 354 ? -15.594 7.156 -5.57 1 92.31 354 ILE A N 1
ATOM 2706 C CA . ILE A 1 354 ? -14.5 6.332 -5.074 1 92.31 354 ILE A CA 1
ATOM 2707 C C . ILE A 1 354 ? -14.891 5.711 -3.734 1 92.31 354 ILE A C 1
ATOM 2709 O O . ILE A 1 354 ? -14.25 4.758 -3.277 1 92.31 354 ILE A O 1
ATOM 2713 N N . THR A 1 355 ? -15.961 6.293 -3.117 1 83.94 355 THR A N 1
ATOM 2714 C CA . THR A 1 355 ? -16.406 5.77 -1.832 1 83.94 355 THR A CA 1
ATOM 2715 C C . THR A 1 355 ? -17.078 4.406 -2.006 1 83.94 355 THR A C 1
ATOM 2717 O O . THR A 1 355 ? -17.938 4.234 -2.873 1 83.94 355 THR A O 1
ATOM 2720 N N . GLY A 1 356 ? -16.594 3.314 -1.43 1 74.94 356 GLY A N 1
ATOM 2721 C CA . GLY A 1 356 ? -17.188 1.987 -1.493 1 74.94 356 GLY A CA 1
ATOM 2722 C C . GLY A 1 356 ? -16.531 1.085 -2.514 1 74.94 356 GLY A C 1
ATOM 2723 O O . GLY A 1 356 ? -16.859 -0.098 -2.617 1 74.94 356 GLY A O 1
ATOM 2724 N N . ALA A 1 357 ? -15.672 1.677 -3.34 1 74.94 357 ALA A N 1
ATOM 2725 C CA . ALA A 1 357 ? -15.062 0.904 -4.422 1 74.94 357 ALA A CA 1
ATOM 2726 C C . ALA A 1 357 ? -14 -0.047 -3.885 1 74.94 357 ALA A C 1
ATOM 2728 O O . ALA A 1 357 ? -13.875 -1.183 -4.352 1 74.94 357 ALA A O 1
ATOM 2729 N N . ASP A 1 358 ? -13.258 0.483 -2.85 1 80.31 358 ASP A N 1
ATOM 2730 C CA . ASP A 1 358 ? -12.164 -0.335 -2.324 1 80.31 358 ASP A CA 1
ATOM 2731 C C . ASP A 1 358 ? -12.492 -0.848 -0.923 1 80.31 358 ASP A C 1
ATOM 2733 O O . ASP A 1 358 ? -12.969 -0.09 -0.073 1 80.31 358 ASP A O 1
ATOM 2737 N N . ARG A 1 359 ? -12.18 -2.02 -0.703 1 86.06 359 ARG A N 1
ATOM 2738 C CA . ARG A 1 359 ? -12.477 -2.596 0.605 1 86.06 359 ARG A CA 1
ATOM 2739 C C . ARG A 1 359 ? -11.359 -2.289 1.602 1 86.06 359 ARG A C 1
ATOM 2741 O O . ARG A 1 359 ? -11.609 -2.156 2.801 1 86.06 359 ARG A O 1
ATOM 2748 N N . TRP A 1 360 ? -10.125 -2.184 1.081 1 94.94 360 TRP A N 1
ATOM 2749 C CA . TRP A 1 360 ? -8.984 -2.031 1.977 1 94.94 360 TRP A CA 1
ATOM 2750 C C . TRP A 1 360 ? -8.078 -0.893 1.519 1 94.94 360 TRP A C 1
ATOM 2752 O O . TRP A 1 360 ? -7.992 -0.605 0.323 1 94.94 360 TRP A O 1
ATOM 2762 N N . GLN A 1 361 ? -7.484 -0.258 2.436 1 96.44 361 GLN A N 1
ATOM 2763 C CA . GLN A 1 361 ? -6.41 0.705 2.217 1 96.44 361 GLN A CA 1
ATOM 2764 C C . GLN A 1 361 ? -5.078 0.172 2.736 1 96.44 361 GLN A C 1
ATOM 2766 O O . GLN A 1 361 ? -5.02 -0.426 3.812 1 96.44 361 GLN A O 1
ATOM 2771 N N . LEU A 1 362 ? -4.09 0.354 1.934 1 97.5 362 LEU A N 1
ATOM 2772 C CA . LEU A 1 362 ? -2.754 -0.123 2.279 1 97.5 362 LEU A CA 1
ATOM 2773 C C . LEU A 1 362 ? -1.81 1.046 2.539 1 97.5 362 LEU A C 1
ATOM 2775 O O . LEU A 1 362 ? -1.888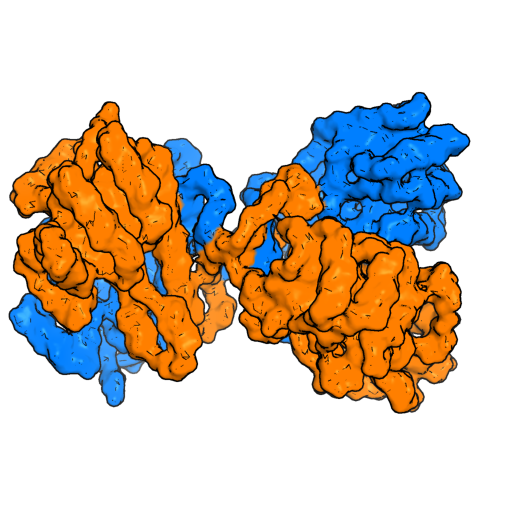 2.074 1.862 1 97.5 362 LEU A O 1
ATOM 2779 N N . ARG A 1 363 ? -0.946 0.85 3.447 1 96.62 363 ARG A N 1
ATOM 2780 C CA . ARG A 1 363 ? 0.148 1.779 3.711 1 96.62 363 ARG A CA 1
ATOM 2781 C C . ARG A 1 363 ? 1.405 1.035 4.148 1 96.62 363 ARG A C 1
ATOM 2783 O O . ARG A 1 363 ? 1.356 0.209 5.062 1 96.62 363 ARG A O 1
ATOM 2790 N N . SER A 1 364 ? 2.504 1.337 3.555 1 97 364 SER A N 1
ATOM 2791 C CA . SER A 1 364 ? 3.754 0.647 3.857 1 97 364 SER A CA 1
ATOM 2792 C C . SER A 1 364 ? 4.262 1.01 5.25 1 97 364 SER A C 1
ATOM 2794 O O . SER A 1 364 ? 4.18 2.168 5.664 1 97 364 SER A O 1
ATOM 2796 N N . VAL A 1 365 ? 4.703 0.117 5.957 1 96.62 365 VAL A N 1
ATOM 2797 C CA . VAL A 1 365 ? 5.484 0.229 7.184 1 96.62 365 VAL A CA 1
ATOM 2798 C C . VAL A 1 365 ? 6.723 -0.659 7.09 1 96.62 365 VAL A C 1
ATOM 2800 O O . VAL A 1 365 ? 6.863 -1.444 6.152 1 96.62 365 VAL A O 1
ATOM 2803 N N . PRO A 1 366 ? 7.672 -0.509 8 1 95.56 366 PRO A N 1
ATOM 2804 C CA . PRO A 1 366 ? 8.891 -1.314 7.895 1 95.56 366 PRO A CA 1
ATOM 2805 C C . PRO A 1 366 ? 8.602 -2.814 7.84 1 95.56 366 PRO A C 1
ATOM 2807 O O . PRO A 1 366 ? 8.016 -3.367 8.766 1 95.56 366 PRO A O 1
ATOM 2810 N N . GLY A 1 367 ? 9.039 -3.451 6.707 1 95.19 367 GLY A N 1
ATOM 2811 C CA . GLY A 1 367 ? 8.961 -4.898 6.582 1 95.19 367 GLY A CA 1
ATOM 2812 C C . GLY A 1 367 ? 7.617 -5.375 6.062 1 95.19 367 GLY A C 1
ATOM 2813 O O . GLY A 1 367 ? 7.391 -6.578 5.926 1 95.19 367 GLY A O 1
ATOM 2814 N N . GLY A 1 368 ? 6.699 -4.348 5.758 1 96.81 368 GLY A N 1
ATOM 2815 C CA . GLY A 1 368 ? 5.398 -4.805 5.301 1 96.81 368 GLY A CA 1
ATOM 2816 C C . GLY A 1 368 ? 4.41 -3.676 5.078 1 96.81 368 GLY A C 1
ATOM 2817 O O . GLY A 1 368 ? 4.777 -2.621 4.551 1 96.81 368 GLY A O 1
ATOM 2818 N N . VAL A 1 369 ? 3.076 -4.004 5.406 1 98.06 369 VAL A N 1
ATOM 2819 C CA . VAL A 1 369 ? 2.02 -3.037 5.129 1 98.06 369 VAL A CA 1
ATOM 2820 C C . VAL A 1 369 ? 0.964 -3.094 6.23 1 98.06 369 VAL A C 1
ATOM 2822 O O . VAL A 1 369 ? 0.72 -4.152 6.812 1 98.06 369 VAL A O 1
ATOM 2825 N N . LEU A 1 370 ? 0.436 -1.976 6.551 1 98.62 370 LEU A N 1
ATOM 2826 C CA . LEU A 1 370 ? -0.82 -1.868 7.289 1 98.62 370 LEU A CA 1
ATOM 2827 C C . LEU A 1 370 ? -2.012 -1.918 6.336 1 98.62 370 LEU A C 1
ATOM 2829 O O . LEU A 1 370 ? -2 -1.274 5.285 1 98.62 370 LEU A O 1
ATOM 2833 N N . VAL A 1 371 ? -2.957 -2.721 6.68 1 98.44 371 VAL A N 1
ATOM 2834 C CA . VAL A 1 371 ? -4.195 -2.84 5.914 1 98.44 371 VAL A CA 1
ATOM 2835 C C . VAL A 1 371 ? -5.383 -2.439 6.785 1 98.44 371 VAL A C 1
ATOM 2837 O O . VAL A 1 371 ? -5.512 -2.906 7.918 1 98.44 371 VAL A O 1
ATOM 2840 N N . GLN A 1 372 ? -6.293 -1.556 6.32 1 97.75 372 GLN A N 1
ATOM 2841 C CA . GLN A 1 372 ? -7.48 -1.173 7.074 1 97.75 372 GLN A CA 1
ATOM 2842 C C . GLN A 1 372 ? -8.656 -0.89 6.141 1 97.75 372 GLN A C 1
ATOM 2844 O O . GLN A 1 372 ? -8.469 -0.677 4.941 1 97.75 372 GLN A O 1
ATOM 2849 N N . GLU A 1 373 ? -9.836 -0.851 6.688 1 95.88 373 GLU A N 1
ATOM 2850 C CA . GLU A 1 373 ? -11.008 -0.344 5.98 1 95.88 373 GLU A CA 1
ATOM 2851 C C . GLU A 1 373 ? -10.93 1.168 5.793 1 95.88 373 GLU A C 1
ATOM 2853 O O . GLU A 1 373 ? -10.406 1.878 6.652 1 95.88 373 GLU A O 1
ATOM 2858 N N . PRO A 1 374 ? -11.445 1.677 4.629 1 94.12 374 PRO A N 1
ATOM 2859 C CA . PRO A 1 374 ? -11.539 3.133 4.508 1 94.12 374 PRO A CA 1
ATOM 2860 C C . PRO A 1 374 ? -12.594 3.736 5.43 1 94.12 374 PRO A C 1
ATOM 2862 O O . PRO A 1 374 ? -13.523 3.041 5.844 1 94.12 374 PRO A O 1
ATOM 2865 N N . ASP A 1 375 ? -12.422 4.938 5.844 1 92.69 375 ASP A N 1
ATOM 2866 C CA . ASP A 1 375 ? -13.375 5.684 6.66 1 92.69 375 ASP A CA 1
ATOM 2867 C C . ASP A 1 375 ? -14.422 6.371 5.789 1 92.69 375 ASP A C 1
ATOM 2869 O O . ASP A 1 375 ? -14.453 7.598 5.691 1 92.69 375 ASP A O 1
ATOM 2873 N N . HIS A 1 376 ? -15.328 5.578 5.109 1 81.06 376 HIS A N 1
ATOM 2874 C CA . HIS A 1 376 ? -16.312 6.125 4.176 1 81.06 376 HIS A CA 1
ATOM 2875 C C . HIS A 1 376 ? -17.688 6.195 4.812 1 81.06 376 HIS A C 1
ATOM 2877 O O . HIS A 1 376 ? -18.641 6.672 4.191 1 81.06 376 HIS A O 1
ATOM 2883 N N . ALA A 1 377 ? -17.828 5.84 6.047 1 67.81 377 ALA A N 1
ATOM 2884 C CA . ALA A 1 377 ? -19.156 5.797 6.652 1 67.81 377 ALA A CA 1
ATOM 2885 C C . ALA A 1 377 ? -19.812 7.176 6.637 1 67.81 377 ALA A C 1
ATOM 2887 O O . ALA A 1 377 ? -19.156 8.18 6.926 1 67.81 377 ALA A O 1
ATOM 2888 N N . PRO A 1 378 ? -21.094 7.098 6.105 1 65.94 378 PRO A N 1
ATOM 2889 C CA . PRO A 1 378 ? -21.797 8.391 6.098 1 65.94 378 PRO A CA 1
ATOM 2890 C C . PRO A 1 378 ? -21.953 8.984 7.496 1 65.94 378 PRO A C 1
ATOM 2892 O O . PRO A 1 378 ? -22.25 8.258 8.445 1 65.94 378 PRO A O 1
ATOM 2895 N N . LEU A 1 379 ? -21.594 10.234 7.609 1 65.75 379 LEU A N 1
ATOM 2896 C CA . LEU A 1 379 ? -21.656 10.953 8.875 1 65.75 379 LEU A CA 1
ATOM 2897 C C . LEU A 1 379 ? -23.094 11.18 9.305 1 65.75 379 LEU A C 1
ATOM 2899 O O . LEU A 1 379 ? -23.391 11.266 10.492 1 65.75 379 LEU A O 1
ATOM 2903 N N . VAL A 1 380 ? -24.016 11.336 8.25 1 57.72 380 VAL A N 1
ATOM 2904 C CA . VAL A 1 380 ? -25.422 11.703 8.484 1 57.72 380 VAL A CA 1
ATOM 2905 C C . VAL A 1 380 ? -26.062 10.672 9.414 1 57.72 380 VAL A C 1
ATOM 2907 O O . VAL A 1 380 ? -26.922 11.023 10.234 1 57.72 380 VAL A O 1
ATOM 2910 N N . ALA A 1 381 ? -25.531 9.523 9.422 1 58.66 381 ALA A N 1
ATOM 2911 C CA . ALA A 1 381 ? -26.188 8.414 10.117 1 58.66 381 ALA A CA 1
ATOM 2912 C C . ALA A 1 381 ? -25.734 8.344 11.578 1 58.66 381 ALA A C 1
ATOM 2914 O O . ALA A 1 381 ? -26.281 7.574 12.359 1 58.66 381 ALA A O 1
ATOM 2915 N N . GLU A 1 382 ? -24.953 9.359 11.93 1 64.69 382 GLU A N 1
ATOM 2916 C CA . GLU A 1 382 ? -24.391 9.203 13.273 1 64.69 382 GLU A CA 1
ATOM 2917 C C . GLU A 1 382 ? -25.312 9.812 14.328 1 64.69 382 GLU A C 1
ATOM 2919 O O . GLU A 1 382 ? -25.844 10.914 14.133 1 64.69 382 GLU A O 1
ATOM 2924 N N . GLU A 1 383 ? -25.797 9.078 15.148 1 78.44 383 GLU A N 1
ATOM 2925 C CA . GLU A 1 383 ? -26.594 9.562 16.266 1 78.44 383 GLU A CA 1
ATOM 2926 C C . GLU A 1 383 ? -25.781 10.492 17.172 1 78.44 383 GLU A C 1
ATOM 2928 O O . GLU A 1 383 ? -24.688 10.141 17.609 1 78.44 383 GLU A O 1
ATOM 2933 N N . TRP A 1 384 ? -26.141 11.844 17.078 1 89.5 384 TRP A N 1
ATOM 2934 C CA . TRP A 1 384 ? -25.484 12.82 17.938 1 89.5 384 TRP A CA 1
ATOM 2935 C C . TRP A 1 384 ? -26.172 12.883 19.297 1 89.5 384 TRP A C 1
ATOM 2937 O O . TRP A 1 384 ? -27.391 12.719 19.391 1 89.5 384 TRP A O 1
ATOM 2947 N N . ARG A 1 385 ? -25.422 12.906 20.375 1 94.12 385 ARG A N 1
ATOM 2948 C CA . ARG A 1 385 ? -25.969 13.133 21.719 1 94.12 385 ARG A CA 1
ATOM 2949 C C . ARG A 1 385 ? -25.625 14.531 22.219 1 94.12 385 ARG A C 1
ATOM 2951 O O . ARG A 1 385 ? -24.453 14.891 22.344 1 94.12 385 ARG A O 1
ATOM 2958 N N . VAL A 1 386 ? -26.688 15.328 22.422 1 97.44 386 VAL A N 1
ATOM 2959 C CA . VAL A 1 386 ? -26.453 16.625 23.047 1 97.44 386 VAL A CA 1
ATOM 2960 C C . VAL A 1 386 ? -25.984 16.438 24.484 1 97.44 386 VAL A C 1
ATOM 2962 O O . VAL A 1 386 ? -26.672 15.805 25.297 1 97.44 386 VAL A O 1
ATOM 2965 N N . VAL A 1 387 ? -24.844 17.031 24.859 1 98.19 387 VAL A N 1
ATOM 2966 C CA . VAL A 1 387 ? -24.281 16.734 26.172 1 98.19 387 VAL A CA 1
ATOM 2967 C C . VAL A 1 387 ? -24.266 18 27.031 1 98.19 387 VAL A C 1
ATOM 2969 O O . VAL A 1 387 ? -24 17.953 28.234 1 98.19 387 VAL A O 1
ATOM 2972 N N . THR A 1 388 ? -24.5 19.141 26.406 1 98.44 388 THR A N 1
ATOM 2973 C CA . THR A 1 388 ? -24.594 20.391 27.141 1 98.44 388 THR A CA 1
ATOM 2974 C C . THR A 1 388 ? -26.047 20.688 27.516 1 98.44 388 THR A C 1
ATOM 2976 O O . THR A 1 388 ? -26.969 20.031 27.031 1 98.44 388 THR A O 1
ATOM 2979 N N . LYS A 1 389 ? -26.219 21.703 28.328 1 98 389 LYS A N 1
ATOM 2980 C CA . LYS A 1 389 ? -27.547 22.141 28.719 1 98 389 LYS A CA 1
ATOM 2981 C C . LYS A 1 389 ? -28.312 22.719 27.516 1 98 389 LYS A C 1
ATOM 2983 O O . LYS A 1 389 ? -29.484 22.422 27.328 1 98 389 LYS A O 1
ATOM 2988 N N . ARG A 1 390 ? -27.547 23.453 26.766 1 97.69 390 ARG A N 1
ATOM 2989 C CA . ARG A 1 390 ? -28.125 24.031 25.562 1 97.69 390 ARG A CA 1
ATOM 2990 C C . ARG A 1 390 ? -27.984 23.078 24.375 1 97.69 390 ARG A C 1
ATOM 2992 O O . ARG A 1 390 ? -26.891 22.531 24.141 1 97.69 390 ARG A O 1
ATOM 2999 N N . ALA A 1 391 ? -29.078 22.953 23.703 1 97.38 391 ALA A N 1
ATOM 3000 C CA . ALA A 1 391 ? -29.016 22.234 22.422 1 97.38 391 ALA A CA 1
ATOM 3001 C C . ALA A 1 391 ? -28.703 23.172 21.281 1 97.38 391 ALA A C 1
ATOM 3003 O O . ALA A 1 391 ? -28.984 24.375 21.344 1 97.38 391 ALA A O 1
ATOM 3004 N N . PRO A 1 392 ? -28.078 22.672 20.25 1 97.62 392 PRO A N 1
ATOM 3005 C CA . PRO A 1 392 ? -27.859 23.531 19.078 1 97.62 392 PRO A CA 1
ATOM 3006 C C . PRO A 1 392 ? -29.172 23.984 18.438 1 97.62 392 PRO A C 1
ATOM 3008 O O . PRO A 1 392 ? -30.156 23.234 18.406 1 97.62 392 PRO A O 1
ATOM 3011 N N . THR A 1 393 ? -29.188 25.203 17.953 1 97.19 393 THR A N 1
ATOM 3012 C CA . THR A 1 393 ? -30.297 25.641 17.109 1 97.19 393 THR A CA 1
ATOM 3013 C C . THR A 1 393 ? -30.281 24.875 15.781 1 97.19 393 THR A C 1
ATOM 3015 O O . THR A 1 393 ? -29.328 24.141 15.484 1 97.19 393 THR A O 1
ATOM 3018 N N . ASP A 1 394 ? -31.312 25.047 15.008 1 95.62 394 ASP A N 1
ATOM 3019 C CA . ASP A 1 394 ? -31.375 24.391 13.695 1 95.62 394 ASP A CA 1
ATOM 3020 C C . ASP A 1 394 ? -30.219 24.859 12.805 1 95.62 394 ASP A C 1
ATOM 3022 O O . ASP A 1 394 ? -29.609 24.047 12.102 1 95.62 394 ASP A O 1
ATOM 3026 N N . ALA A 1 395 ? -29.984 26.094 12.875 1 96.19 395 ALA A N 1
ATOM 3027 C CA . ALA A 1 395 ? -28.891 26.672 12.078 1 96.19 395 ALA A CA 1
ATOM 3028 C C . ALA A 1 395 ? -27.547 26.109 12.531 1 96.19 395 ALA A C 1
ATOM 3030 O O . ALA A 1 395 ? -26.703 25.781 11.695 1 96.19 395 ALA A O 1
ATOM 3031 N N . GLU A 1 396 ? -27.391 26.047 13.852 1 97.31 396 GLU A N 1
ATOM 3032 C CA . GLU A 1 396 ? -26.156 25.484 14.391 1 97.31 396 GLU A CA 1
ATOM 3033 C C . GLU A 1 396 ? -26 24.016 14.031 1 97.31 396 GLU A C 1
ATOM 3035 O O . GLU A 1 396 ? -24.906 23.547 13.703 1 97.31 396 GLU A O 1
ATOM 3040 N N . ALA A 1 397 ? -27.109 23.328 14.062 1 95.44 397 ALA A N 1
ATOM 3041 C CA . ALA A 1 397 ? -27.094 21.906 13.727 1 95.44 397 ALA A CA 1
ATOM 3042 C C . ALA A 1 397 ? -26.672 21.703 12.273 1 95.44 397 ALA A C 1
ATOM 3044 O O . ALA A 1 397 ? -25.891 20.781 11.969 1 95.44 397 ALA A O 1
ATOM 3045 N N . ALA A 1 398 ? -27.203 22.516 11.422 1 94.75 398 ALA A N 1
ATOM 3046 C CA . ALA A 1 398 ? -26.828 22.438 10.016 1 94.75 398 ALA A CA 1
ATOM 3047 C C . ALA A 1 398 ? -25.328 22.734 9.836 1 94.75 398 ALA A C 1
ATOM 3049 O O . ALA A 1 398 ? -24.641 22.062 9.07 1 94.75 398 ALA A O 1
ATOM 3050 N N . ALA A 1 399 ? -24.859 23.688 10.547 1 97.25 399 ALA A N 1
ATOM 3051 C CA . ALA A 1 399 ? -23.438 24.047 10.484 1 97.25 399 ALA A CA 1
ATOM 3052 C C . ALA A 1 399 ? -22.562 22.938 11.031 1 97.25 399 ALA A C 1
ATOM 3054 O O . ALA A 1 399 ? -21.5 22.656 10.484 1 97.25 399 ALA A O 1
ATOM 3055 N N . LEU A 1 400 ? -23.031 22.328 12.117 1 97 400 LEU A N 1
ATOM 3056 C CA . LEU A 1 400 ? -22.281 21.219 12.711 1 97 400 LEU A CA 1
ATOM 3057 C C . LEU A 1 400 ? -22.188 20.047 11.742 1 97 400 LEU A C 1
ATOM 3059 O O . LEU A 1 400 ? -21.125 19.438 11.625 1 97 400 LEU A O 1
ATOM 3063 N N . ARG A 1 401 ? -23.25 19.766 11.039 1 94.88 401 ARG A N 1
ATOM 3064 C CA . ARG A 1 401 ? -23.219 18.672 10.07 1 94.88 401 ARG A CA 1
ATOM 3065 C C . ARG A 1 401 ? -22.25 18.969 8.938 1 94.88 401 ARG A C 1
ATOM 3067 O O . ARG A 1 401 ? -21.484 18.094 8.516 1 94.88 401 ARG A O 1
ATOM 3074 N N . PHE A 1 402 ? -22.297 20.188 8.477 1 96.31 402 PHE A N 1
ATOM 3075 C CA . PHE A 1 402 ? -21.375 20.609 7.434 1 96.31 402 PHE A CA 1
ATOM 3076 C C . PHE A 1 402 ? -19.922 20.469 7.902 1 96.31 402 PHE A C 1
ATOM 3078 O O . PHE A 1 402 ? -19.109 19.859 7.215 1 96.31 402 PHE A O 1
ATOM 3085 N N . ALA A 1 403 ? -19.641 20.984 9.062 1 97.31 403 ALA A N 1
ATOM 3086 C CA . ALA A 1 403 ? -18.281 20.969 9.609 1 97.31 403 ALA A CA 1
ATOM 3087 C C . ALA A 1 403 ? -17.797 19.547 9.828 1 97.31 403 ALA A C 1
ATOM 3089 O O . ALA A 1 403 ? -16.625 19.234 9.609 1 97.31 403 ALA A O 1
ATOM 3090 N N . TRP A 1 404 ? -18.688 18.719 10.281 1 96.12 404 TRP A N 1
ATOM 3091 C CA . TRP A 1 404 ? -18.359 17.328 10.578 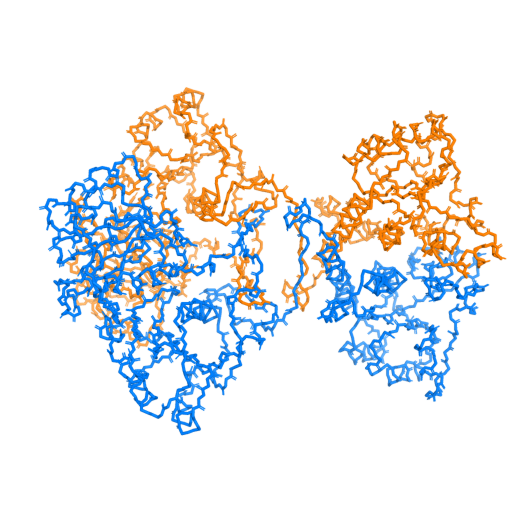1 96.12 404 TRP A CA 1
ATOM 3092 C C . TRP A 1 404 ? -17.953 16.578 9.312 1 96.12 404 TRP A C 1
ATOM 3094 O O . TRP A 1 404 ? -16.984 15.82 9.312 1 96.12 404 TRP A O 1
ATOM 3104 N N . ARG A 1 405 ? -18.625 16.844 8.18 1 95.31 405 ARG A N 1
ATOM 3105 C CA . ARG A 1 405 ? -18.281 16.266 6.891 1 95.31 405 ARG A CA 1
ATOM 3106 C C . ARG A 1 405 ? -16.875 16.656 6.461 1 95.31 405 ARG A C 1
ATOM 3108 O O . ARG A 1 405 ? -16.125 15.844 5.914 1 95.31 405 ARG A O 1
ATOM 3115 N N . VAL A 1 406 ? -16.516 17.891 6.785 1 97.25 406 VAL A N 1
ATOM 3116 C CA . VAL A 1 406 ? -15.25 18.438 6.305 1 97.25 406 VAL A CA 1
ATOM 3117 C C . VAL A 1 406 ? -14.102 17.938 7.188 1 97.25 406 VAL A C 1
ATOM 3119 O O . VAL A 1 406 ? -13.062 17.516 6.684 1 97.25 406 VAL A O 1
ATOM 3122 N N . VAL A 1 407 ? -14.297 17.922 8.539 1 97.06 407 VAL A N 1
ATOM 3123 C CA . VAL A 1 407 ? -13.203 17.656 9.469 1 97.06 407 VAL A CA 1
ATOM 3124 C C . VAL A 1 407 ? -12.703 16.219 9.281 1 97.06 407 VAL A C 1
ATOM 3126 O O . VAL A 1 407 ? -11.516 15.945 9.484 1 97.06 407 VAL A O 1
ATOM 3129 N N . LYS A 1 408 ? -13.562 15.344 8.812 1 95.56 408 LYS A N 1
ATOM 3130 C CA . LYS A 1 408 ? -13.234 13.953 8.516 1 95.56 408 LYS A CA 1
ATOM 3131 C C . LYS A 1 408 ? -12.086 13.859 7.512 1 95.56 408 LYS A C 1
ATOM 3133 O O . LYS A 1 408 ? -11.352 12.875 7.484 1 95.56 408 LYS A O 1
ATOM 3138 N N . HIS A 1 409 ? -11.906 14.875 6.73 1 96.38 409 HIS A N 1
ATOM 3139 C CA . HIS A 1 409 ? -10.984 14.836 5.602 1 96.38 409 HIS A CA 1
ATOM 3140 C C . HIS A 1 409 ? -9.797 15.766 5.836 1 96.38 409 HIS A C 1
ATOM 3142 O O . HIS A 1 409 ? -9.047 16.062 4.906 1 96.38 409 HIS A O 1
ATOM 3148 N N . VAL A 1 410 ? -9.641 16.297 7.035 1 97.06 410 VAL A N 1
ATOM 3149 C CA . VAL A 1 410 ? -8.508 17.125 7.422 1 97.06 410 VAL A CA 1
ATOM 3150 C C . VAL A 1 410 ? -7.504 16.297 8.219 1 97.06 410 VAL A C 1
ATOM 3152 O O . VAL A 1 410 ? -7.891 15.523 9.094 1 97.06 410 VAL A O 1
ATOM 3155 N N . LYS A 1 411 ? -6.277 16.438 7.914 1 96.31 411 LYS A N 1
ATOM 3156 C CA . LYS A 1 411 ? -5.238 15.703 8.633 1 96.31 411 LYS A CA 1
ATOM 3157 C C . LYS A 1 411 ? -5.312 15.977 10.133 1 96.31 411 LYS A C 1
ATOM 3159 O O . LYS A 1 411 ? -5.508 17.125 10.555 1 96.31 411 LYS A O 1
ATOM 3164 N N . SER A 1 412 ? -5.105 14.969 10.93 1 95.81 412 SER A N 1
ATOM 3165 C CA . SER A 1 412 ? -5.184 15.055 12.383 1 95.81 412 SER A CA 1
ATOM 3166 C C . SER A 1 412 ? -3.9 15.625 12.977 1 95.81 412 SER A C 1
ATOM 3168 O O . SER A 1 412 ? -2.814 15.422 12.43 1 95.81 412 SER A O 1
ATOM 3170 N N . ASN A 1 413 ? -4.07 16.219 14.164 1 94.75 413 ASN A N 1
ATOM 3171 C CA . ASN A 1 413 ? -5.328 16.641 14.773 1 94.75 413 ASN A CA 1
ATOM 3172 C C . ASN A 1 413 ? -5.988 17.75 13.969 1 94.75 413 ASN A C 1
ATOM 3174 O O . ASN A 1 413 ? -5.32 18.688 13.539 1 94.75 413 ASN A O 1
ATOM 3178 N N . ALA A 1 414 ? -7.277 17.641 13.852 1 96.88 414 ALA A N 1
ATOM 3179 C CA . ALA A 1 414 ? -7.984 18.547 12.961 1 96.88 414 ALA A CA 1
ATOM 3180 C C . ALA A 1 414 ? -9.07 19.312 13.711 1 96.88 414 ALA A C 1
ATOM 3182 O O . ALA A 1 414 ? -9.797 18.734 14.523 1 96.88 414 ALA A O 1
ATOM 3183 N N . ILE A 1 415 ? -9.156 20.609 13.477 1 97.62 415 ILE A N 1
ATOM 3184 C CA . ILE A 1 415 ? -10.234 21.469 13.945 1 97.62 415 ILE A CA 1
ATOM 3185 C C . ILE A 1 415 ? -10.797 22.281 12.781 1 97.62 415 ILE A C 1
ATOM 3187 O O . ILE A 1 415 ? -10.031 22.891 12.016 1 97.62 415 ILE A O 1
ATOM 3191 N N . VAL A 1 416 ? -12.086 22.297 12.609 1 98.38 416 VAL A N 1
ATOM 3192 C CA . VAL A 1 416 ? -12.711 23.062 11.539 1 98.38 416 VAL A CA 1
ATOM 3193 C C . VAL A 1 416 ? -13.742 24.016 12.133 1 98.38 416 VAL A C 1
ATOM 3195 O O . VAL A 1 416 ? -14.648 23.609 12.859 1 98.38 416 VAL A O 1
ATOM 3198 N N . TYR A 1 417 ? -13.602 25.312 11.93 1 98.62 417 TYR A N 1
ATOM 3199 C CA . TYR A 1 417 ? -14.633 26.312 12.148 1 98.62 417 TYR A CA 1
ATOM 3200 C C . TYR A 1 417 ? -15.508 26.484 10.906 1 98.62 417 TYR A C 1
ATOM 3202 O O . TYR A 1 417 ? -14.992 26.578 9.789 1 98.62 417 TYR A O 1
ATOM 3210 N N . ALA A 1 418 ? -16.766 26.531 11.133 1 98.62 418 ALA A N 1
ATOM 3211 C CA . ALA A 1 418 ? -17.609 26.578 9.945 1 98.62 418 ALA A CA 1
ATOM 3212 C C . ALA A 1 418 ? -18.906 27.344 10.219 1 98.62 418 ALA A C 1
ATOM 3214 O O . ALA A 1 418 ? -19.328 27.469 11.367 1 98.62 418 ALA A O 1
ATOM 3215 N N . ALA A 1 419 ? -19.453 27.922 9.203 1 98 419 ALA A N 1
ATOM 3216 C CA . ALA A 1 419 ? -20.859 28.281 9.102 1 98 419 ALA A CA 1
ATOM 3217 C C . ALA A 1 419 ? -21.656 27.156 8.453 1 98 419 ALA A C 1
ATOM 3219 O O . ALA A 1 419 ? -21.125 26.062 8.195 1 98 419 ALA A O 1
ATOM 3220 N N . HIS A 1 420 ? -22.938 27.391 8.258 1 96 420 HIS A N 1
ATOM 3221 C CA . HIS A 1 420 ? -23.797 26.328 7.754 1 96 420 HIS A CA 1
ATOM 3222 C C . HIS A 1 420 ? -23.469 26 6.301 1 96 420 HIS A C 1
ATOM 3224 O O . HIS A 1 420 ? -23.828 24.922 5.805 1 96 420 HIS A O 1
ATOM 3230 N N . ASP A 1 421 ? -22.656 26.875 5.633 1 97.62 421 ASP A N 1
ATOM 3231 C CA . ASP A 1 421 ? -22.516 26.656 4.191 1 97.62 421 ASP A CA 1
ATOM 3232 C C . ASP A 1 421 ? -21.062 26.719 3.768 1 97.62 421 ASP A C 1
ATOM 3234 O O . ASP A 1 421 ? -20.734 26.547 2.59 1 97.62 421 ASP A O 1
ATOM 3238 N N . ARG A 1 422 ? -20.109 26.969 4.723 1 98.56 422 ARG A N 1
ATOM 3239 C CA . ARG A 1 422 ? -18.719 27.094 4.312 1 98.56 422 ARG A CA 1
ATOM 3240 C C . ARG A 1 422 ? -17.781 26.922 5.504 1 98.56 422 ARG A C 1
ATOM 3242 O O . ARG A 1 422 ? -18.188 27.094 6.656 1 98.56 422 ARG A O 1
ATOM 3249 N N . THR A 1 423 ? -16.641 26.594 5.211 1 98.75 423 THR A N 1
ATOM 3250 C CA . THR A 1 423 ? -15.586 26.641 6.223 1 98.75 423 THR A CA 1
ATOM 3251 C C . THR A 1 423 ? -15.148 28.078 6.488 1 98.75 423 THR A C 1
ATOM 3253 O O . THR A 1 423 ? -15.148 28.906 5.578 1 98.75 423 THR A O 1
ATOM 3256 N N . LEU A 1 424 ? -14.758 28.328 7.723 1 98.5 424 LEU A N 1
ATOM 3257 C CA . LEU A 1 424 ? -14.289 29.641 8.117 1 98.5 424 LEU A CA 1
ATOM 3258 C C . LEU A 1 424 ? -12.836 29.594 8.562 1 98.5 424 LEU A C 1
ATOM 3260 O O . LEU A 1 424 ? -12.117 30.594 8.453 1 98.5 424 LEU A O 1
ATOM 3264 N N . GLY A 1 425 ? -12.406 28.547 9.055 1 97.31 425 GLY A N 1
ATOM 3265 C CA . GLY A 1 425 ? -11.047 28.281 9.492 1 97.31 425 GLY A CA 1
ATOM 3266 C C . GLY A 1 425 ? -10.742 26.797 9.609 1 97.31 425 GLY A C 1
ATOM 3267 O O . GLY A 1 425 ? -11.555 26.031 10.141 1 97.31 425 GLY A O 1
ATOM 3268 N N . ILE A 1 426 ? -9.617 26.406 9.102 1 97.12 426 ILE A N 1
ATOM 3269 C CA . ILE A 1 426 ? -9.234 25 9.117 1 97.12 426 ILE A CA 1
ATOM 3270 C C . ILE A 1 426 ? -7.863 24.844 9.773 1 97.12 426 ILE A C 1
ATOM 3272 O O . ILE A 1 426 ? -6.867 25.391 9.297 1 97.12 426 ILE A O 1
ATOM 3276 N N . GLY A 1 427 ? -7.793 24.203 10.93 1 95.38 427 GLY A N 1
ATOM 3277 C CA . GLY A 1 427 ? -6.559 23.797 11.578 1 95.38 427 GLY A CA 1
ATOM 3278 C C . GLY A 1 427 ? -6.184 22.359 11.312 1 95.38 427 GLY A C 1
ATOM 3279 O O . GLY A 1 427 ? -6.711 21.438 11.953 1 95.38 427 GLY A O 1
ATOM 3280 N N . ALA A 1 428 ? -5.133 22.141 10.477 1 94.56 428 ALA A N 1
ATOM 3281 C CA . ALA A 1 428 ? -4.832 20.797 9.992 1 94.56 428 ALA A CA 1
ATOM 3282 C C . ALA A 1 428 ? -3.5 20.297 10.547 1 94.56 428 ALA A C 1
ATOM 3284 O O . ALA A 1 428 ? -2.531 21.062 10.625 1 94.56 428 ALA A O 1
ATOM 3285 N N . GLY A 1 429 ? -3.418 19.016 10.93 1 90.5 429 GLY A N 1
ATOM 3286 C CA . GLY A 1 429 ? -2.205 18.219 11.008 1 90.5 429 GLY A CA 1
ATOM 3287 C C . GLY A 1 429 ? -1.274 18.656 12.125 1 90.5 429 GLY A C 1
ATOM 3288 O O . GLY A 1 429 ? -0.056 18.688 11.945 1 90.5 429 GLY A O 1
ATOM 3289 N N . GLN A 1 430 ? -1.81 19.062 13.242 1 90.56 430 GLN A N 1
ATOM 3290 C CA . GLN A 1 430 ? -0.933 19.484 14.328 1 90.56 430 GLN A CA 1
ATOM 3291 C C . GLN A 1 430 ? -0.774 18.375 15.367 1 90.56 430 GLN A C 1
ATOM 3293 O O . GLN A 1 430 ? -1.637 17.5 15.492 1 90.56 430 GLN A O 1
ATOM 3298 N N . MET A 1 431 ? 0.316 18.344 16.062 1 90.56 431 MET A N 1
ATOM 3299 C CA . MET A 1 431 ? 0.615 17.359 17.094 1 90.56 431 MET A CA 1
ATOM 3300 C C . MET A 1 431 ? -0.294 17.547 18.297 1 90.56 431 MET A C 1
ATOM 3302 O O . MET A 1 431 ? -0.556 16.594 19.031 1 90.56 431 MET A O 1
ATOM 3306 N N . SER A 1 432 ? -0.78 18.75 18.5 1 90.12 432 SER A N 1
ATOM 3307 C CA . SER A 1 432 ? -1.723 19.031 19.578 1 90.12 432 SER A CA 1
ATOM 3308 C C . SER A 1 432 ? -3.023 19.609 19.031 1 90.12 432 SER A C 1
ATOM 3310 O O . SER A 1 432 ? -3.008 20.438 18.109 1 90.12 432 SER A O 1
ATOM 3312 N N . ARG A 1 433 ? -4.102 19.219 19.656 1 90.56 433 ARG A N 1
ATOM 3313 C CA . ARG A 1 433 ? -5.41 19.656 19.188 1 90.56 433 ARG A CA 1
ATOM 3314 C C . ARG A 1 433 ? -5.617 21.141 19.469 1 90.56 433 ARG A C 1
ATOM 3316 O O . ARG A 1 433 ? -6.242 21.844 18.672 1 90.56 433 ARG A O 1
ATOM 3323 N N . VAL A 1 434 ? -5.105 21.609 20.562 1 89 434 VAL A N 1
ATOM 3324 C CA . VAL A 1 434 ? -5.242 23.031 20.875 1 89 434 VAL A CA 1
ATOM 3325 C C . VAL A 1 434 ? -4.504 23.875 19.844 1 89 434 VAL A C 1
ATOM 3327 O O . VAL A 1 434 ? -4.957 24.953 19.484 1 89 434 VAL A O 1
ATOM 3330 N N . ASP A 1 435 ? -3.359 23.344 19.328 1 89.12 435 ASP A N 1
ATOM 3331 C CA . ASP A 1 435 ? -2.627 24.047 18.281 1 89.12 435 ASP A CA 1
ATOM 3332 C C . ASP A 1 435 ? -3.439 24.094 17 1 89.12 435 ASP A C 1
ATOM 3334 O O . ASP A 1 435 ? -3.41 25.109 16.281 1 89.12 435 ASP A O 1
ATOM 3338 N N . SER A 1 436 ? -4.168 23.062 16.734 1 92.12 436 SER A N 1
ATOM 3339 C CA . SER A 1 436 ? -5.039 23.062 15.555 1 92.12 436 SER A CA 1
ATOM 3340 C C . SER A 1 436 ? -6.129 24.125 15.688 1 92.12 436 SER A C 1
ATOM 3342 O O . SER A 1 436 ? -6.453 24.812 14.719 1 92.12 436 SER A O 1
ATOM 3344 N N . SER A 1 437 ? -6.703 24.219 16.891 1 91.69 437 SER A N 1
ATOM 3345 C CA . SER A 1 437 ? -7.73 25.234 17.125 1 91.69 437 SER A CA 1
ATOM 3346 C C . SER A 1 437 ? -7.172 26.641 16.953 1 91.69 437 SER A C 1
ATOM 3348 O O . SER A 1 437 ? -7.754 27.453 16.234 1 91.69 437 SER A O 1
ATOM 3350 N N . ARG A 1 438 ? -6.055 26.891 17.531 1 88.88 438 ARG A N 1
ATOM 3351 C CA . ARG A 1 438 ? -5.414 28.188 17.438 1 88.88 438 ARG A CA 1
ATOM 3352 C C . ARG A 1 438 ? -5.035 28.516 16 1 88.88 438 ARG A C 1
ATOM 3354 O O . ARG A 1 438 ? -5.188 29.656 15.562 1 88.88 438 ARG A O 1
ATOM 3361 N N . LEU A 1 439 ? -4.535 27.531 15.344 1 91.94 439 LEU A N 1
ATOM 3362 C CA . LEU A 1 439 ? -4.164 27.703 13.945 1 91.94 439 LEU A CA 1
ATOM 3363 C C . LEU A 1 439 ? -5.375 28.109 13.102 1 91.94 439 LEU A C 1
ATOM 3365 O O . LEU A 1 439 ? -5.293 29.031 12.289 1 91.94 439 LEU A O 1
ATOM 3369 N N . ALA A 1 440 ? -6.465 27.422 13.297 1 94.44 440 ALA A N 1
ATOM 3370 C CA . ALA A 1 440 ? -7.688 27.734 12.562 1 94.44 440 ALA A CA 1
ATOM 3371 C C . ALA A 1 440 ? -8.125 29.172 12.812 1 94.44 440 ALA A C 1
ATOM 3373 O O . ALA A 1 440 ? -8.5 29.891 11.883 1 94.44 440 ALA A O 1
ATOM 3374 N N . VAL A 1 441 ? -8.07 29.578 14.055 1 93.88 441 VAL A N 1
ATOM 3375 C CA . VAL A 1 441 ? -8.461 30.938 14.438 1 93.88 441 VAL A CA 1
ATOM 3376 C C . VAL A 1 441 ? -7.531 31.938 13.773 1 93.88 441 VAL A C 1
ATOM 3378 O O . VAL A 1 441 ? -7.988 32.938 13.203 1 93.88 441 VAL A O 1
ATOM 3381 N N . TRP A 1 442 ? -6.312 31.656 13.859 1 91.31 442 TRP A N 1
ATOM 3382 C CA . TRP A 1 442 ? -5.312 32.531 13.258 1 91.31 442 TRP A CA 1
ATOM 3383 C C . TRP A 1 442 ? -5.551 32.688 11.758 1 91.31 442 TRP A C 1
ATOM 3385 O O . TRP A 1 442 ? -5.512 33.812 11.234 1 91.31 442 TRP A O 1
ATOM 3395 N N . LYS A 1 443 ? -5.777 31.641 11.117 1 92.12 443 LYS A N 1
ATOM 3396 C CA . LYS A 1 443 ? -6.004 31.672 9.672 1 92.12 443 LYS A CA 1
ATOM 3397 C C . LYS A 1 443 ? -7.266 32.469 9.336 1 92.12 443 LYS A C 1
ATOM 3399 O O . LYS A 1 443 ? -7.289 33.219 8.359 1 92.12 443 LYS A O 1
ATOM 3404 N N . ALA A 1 444 ? -8.297 32.281 10.078 1 95.5 444 ALA A N 1
ATOM 3405 C CA . ALA A 1 444 ? -9.523 33.031 9.891 1 95.5 444 ALA A CA 1
ATOM 3406 C C . ALA A 1 444 ? -9.258 34.531 10.031 1 95.5 444 ALA A C 1
ATOM 3408 O O . ALA A 1 444 ? -9.727 35.344 9.219 1 95.5 444 ALA A O 1
ATOM 3409 N N . GLN A 1 445 ? -8.484 34.844 11.023 1 92.75 445 GLN A N 1
ATOM 3410 C CA . GLN A 1 445 ? -8.141 36.25 11.258 1 92.75 445 GLN A CA 1
ATOM 3411 C C . GLN A 1 445 ? -7.359 36.812 10.078 1 92.75 445 GLN A C 1
ATOM 3413 O O . GLN A 1 445 ? -7.637 37.938 9.633 1 92.75 445 GLN A O 1
ATOM 3418 N N . GLN A 1 446 ? -6.418 36.094 9.609 1 88.38 446 GLN A N 1
ATOM 3419 C CA . GLN A 1 446 ? -5.617 36.531 8.477 1 88.38 446 GLN A CA 1
ATOM 3420 C C . GLN A 1 446 ? -6.492 36.781 7.246 1 88.38 446 GLN A C 1
ATOM 3422 O O . GLN A 1 446 ? -6.215 37.656 6.441 1 88.38 446 GLN A O 1
ATOM 3427 N N . ALA A 1 447 ? -7.523 36 7.137 1 92.56 447 ALA A N 1
ATOM 3428 C CA . ALA A 1 447 ? -8.43 36.094 5.996 1 92.56 447 ALA A CA 1
ATOM 3429 C C . ALA A 1 447 ? -9.5 37.156 6.242 1 92.56 447 ALA A C 1
ATOM 3431 O O . ALA A 1 447 ? -10.344 37.438 5.383 1 92.56 447 ALA A O 1
ATOM 3432 N N . GLY A 1 448 ? -9.539 37.812 7.395 1 95 448 GLY A N 1
ATOM 3433 C CA . GLY A 1 448 ? -10.539 38.812 7.746 1 95 448 GLY A CA 1
ATOM 3434 C C . GLY A 1 448 ? -11.906 38.219 8.023 1 95 448 GLY A C 1
ATOM 3435 O O . GLY A 1 448 ? -12.922 38.844 7.805 1 95 448 GLY A O 1
ATOM 3436 N N . ILE A 1 449 ? -11.906 37 8.438 1 96.88 449 ILE A N 1
ATOM 3437 C CA . ILE A 1 449 ? -13.172 36.312 8.68 1 96.88 449 ILE A CA 1
ATOM 3438 C C . ILE A 1 449 ? -13.531 36.375 10.164 1 96.88 449 ILE A C 1
ATOM 3440 O O . ILE A 1 449 ? -12.703 36.062 11.023 1 96.88 449 ILE A O 1
ATOM 3444 N N . ASP A 1 450 ? -14.711 36.781 10.43 1 96.62 450 ASP A N 1
ATOM 3445 C CA . ASP A 1 450 ? -15.25 36.812 11.781 1 96.62 450 ASP A CA 1
ATOM 3446 C C . ASP A 1 450 ? -15.812 35.469 12.195 1 96.62 450 ASP A C 1
ATOM 3448 O O . ASP A 1 450 ? -16.672 34.906 11.516 1 96.62 450 ASP A O 1
ATOM 3452 N N . LEU A 1 451 ? -15.352 34.906 13.297 1 97.94 451 LEU A N 1
ATOM 3453 C CA . LEU A 1 451 ? -15.734 33.562 13.727 1 97.94 451 LEU A CA 1
ATOM 3454 C C . LEU A 1 451 ? -16.922 33.625 14.688 1 97.94 451 LEU A C 1
ATOM 3456 O O . LEU A 1 451 ? -17.438 32.594 15.094 1 97.94 451 LEU A O 1
ATOM 3460 N N . ARG A 1 452 ? -17.344 34.844 15.086 1 96.69 452 ARG A N 1
ATOM 3461 C CA . ARG A 1 452 ? -18.5 34.969 15.977 1 96.69 452 ARG A CA 1
ATOM 3462 C C . ARG A 1 452 ? -19.734 34.312 15.359 1 96.69 452 ARG A C 1
ATOM 3464 O O . ARG A 1 452 ? -20.109 34.625 14.234 1 96.69 452 ARG A O 1
ATOM 3471 N N . GLY A 1 453 ? -20.281 33.375 16.156 1 97.62 453 GLY A N 1
ATOM 3472 C CA . GLY A 1 453 ? -21.469 32.656 15.711 1 97.62 453 GLY A CA 1
ATOM 3473 C C . GLY A 1 453 ? -21.141 31.391 14.945 1 97.62 453 GLY A C 1
ATOM 3474 O O . GLY A 1 453 ? -22.047 30.656 14.539 1 97.62 453 GLY A O 1
ATOM 3475 N N . SER A 1 454 ? -19.859 31.062 14.734 1 98.44 454 SER A N 1
ATOM 3476 C CA . SER A 1 454 ? -19.438 29.844 14.023 1 98.44 454 SER A CA 1
ATOM 3477 C C . SER A 1 454 ? -19.609 28.609 14.906 1 98.44 454 SER A C 1
ATOM 3479 O O . SER A 1 454 ? -19.953 28.719 16.078 1 98.44 454 SER A O 1
ATOM 3481 N N . VAL A 1 455 ? -19.453 27.469 14.297 1 98.44 455 VAL A N 1
ATOM 3482 C CA . VAL A 1 455 ? -19.391 26.203 15.023 1 98.44 455 VAL A CA 1
ATOM 3483 C C . VAL A 1 455 ? -18 25.594 14.844 1 98.44 455 VAL A C 1
ATOM 3485 O O . VAL A 1 455 ? -17.234 26 13.969 1 98.44 455 VAL A O 1
ATOM 3488 N N . VAL A 1 456 ? -17.719 24.562 15.695 1 98.5 456 VAL A N 1
ATOM 3489 C CA . VAL A 1 456 ? -16.422 23.906 15.617 1 98.5 456 VAL A CA 1
ATOM 3490 C C . VAL A 1 456 ? -16.609 22.391 15.562 1 98.5 456 VAL A C 1
ATOM 3492 O O . VAL A 1 456 ? -17.469 21.844 16.266 1 98.5 456 VAL A O 1
ATOM 3495 N N . ALA A 1 457 ? -15.867 21.766 14.672 1 97.56 457 ALA A N 1
ATOM 3496 C CA . ALA A 1 457 ? -15.773 20.312 14.633 1 97.56 457 ALA A CA 1
ATOM 3497 C C . ALA A 1 457 ? -14.359 19.828 14.945 1 97.56 457 ALA A C 1
ATOM 3499 O O . ALA A 1 457 ? -13.383 20.391 14.438 1 97.56 457 ALA A O 1
ATOM 3500 N N . SER A 1 458 ? -14.289 18.859 15.812 1 97.81 458 SER A N 1
ATOM 3501 C CA . SER A 1 458 ? -13.023 18.203 16.125 1 97.81 458 SER A CA 1
ATOM 3502 C C . SER A 1 458 ? -13.055 16.734 15.727 1 97.81 458 SER A C 1
ATOM 3504 O O . SER A 1 458 ? -13.984 16 16.078 1 97.81 458 SER A O 1
ATOM 3506 N N . ASP A 1 459 ? -12.008 16.234 15.062 1 96.25 459 ASP A N 1
ATOM 3507 C CA . ASP A 1 459 ? -11.992 14.867 14.531 1 96.25 459 ASP A CA 1
ATOM 3508 C C . ASP A 1 459 ? -11.844 13.844 15.656 1 96.25 459 ASP A C 1
ATOM 3510 O O . ASP A 1 459 ? -12.086 12.656 15.453 1 96.25 459 ASP A O 1
ATOM 3514 N N . ALA A 1 460 ? -11.398 14.305 16.797 1 96.5 460 ALA A N 1
ATOM 3515 C CA . ALA A 1 460 ? -11.289 13.477 17.984 1 96.5 460 ALA A CA 1
ATOM 3516 C C . ALA A 1 460 ? -11.672 14.266 19.234 1 96.5 460 ALA A C 1
ATOM 3518 O O . ALA A 1 460 ? -11.984 15.453 19.156 1 96.5 460 ALA A O 1
ATOM 3519 N N . LEU A 1 461 ? -11.695 13.617 20.375 1 96.25 461 LEU A N 1
ATOM 3520 C CA . LEU A 1 461 ? -12.133 14.219 21.625 1 96.25 461 LEU A CA 1
ATOM 3521 C C . LEU A 1 461 ? -11.211 15.359 22.031 1 96.25 461 LEU A C 1
ATOM 3523 O O . LEU A 1 461 ? -10.023 15.352 21.703 1 96.25 461 LEU A O 1
ATOM 3527 N N . PHE A 1 462 ? -11.75 16.344 22.641 1 95.31 462 PHE A N 1
ATOM 3528 C CA . PHE A 1 462 ? -10.922 17.297 23.359 1 95.31 462 PHE A CA 1
ATOM 3529 C C . PHE A 1 462 ? -10.406 16.688 24.656 1 95.31 462 PHE A C 1
ATOM 3531 O O . PHE A 1 462 ? -11.188 16.344 25.547 1 95.31 462 PHE A O 1
ATOM 3538 N N . PRO A 1 463 ? -9.109 16.625 24.719 1 91.19 463 PRO A N 1
ATOM 3539 C CA . PRO A 1 463 ? -8.578 15.984 25.922 1 91.19 463 PRO A CA 1
ATOM 3540 C C . PRO A 1 463 ? -8.781 16.844 27.172 1 91.19 463 PRO A C 1
ATOM 3542 O O . PRO A 1 463 ? -8.867 16.297 28.281 1 91.19 463 PRO A O 1
ATOM 3545 N N . PHE A 1 464 ? -8.773 18.203 26.953 1 91.25 464 PHE A N 1
ATOM 3546 C CA . PHE A 1 464 ? -8.945 19.188 28.031 1 91.25 464 PHE A CA 1
ATOM 3547 C C . PHE A 1 464 ? -9.883 20.312 27.594 1 91.25 464 PHE A C 1
ATOM 3549 O O . PHE A 1 464 ? -10.258 20.391 26.422 1 91.25 464 PHE A O 1
ATOM 3556 N N . ALA A 1 465 ? -10.203 21.094 28.594 1 93.69 465 ALA A N 1
ATOM 3557 C CA . ALA A 1 465 ? -11.156 22.156 28.312 1 93.69 465 ALA A CA 1
ATOM 3558 C C . ALA A 1 465 ? -10.523 23.25 27.469 1 93.69 465 ALA A C 1
ATOM 3560 O O . ALA A 1 465 ? -11.227 24.062 26.859 1 93.69 465 ALA A O 1
ATOM 3561 N N . ASP A 1 466 ? -9.219 23.297 27.391 1 89.75 466 ASP A N 1
ATOM 3562 C CA . ASP A 1 466 ? -8.492 24.391 26.766 1 89.75 466 ASP A CA 1
ATOM 3563 C C . ASP A 1 466 ? -8.867 24.547 25.297 1 89.75 466 ASP A C 1
ATOM 3565 O O . ASP A 1 466 ? -9.039 25.656 24.797 1 89.75 466 ASP A O 1
ATOM 3569 N N . GLY A 1 467 ? -8.977 23.438 24.609 1 89.69 467 GLY A N 1
ATOM 3570 C CA . GLY A 1 467 ? -9.367 23.5 23.203 1 89.69 467 GLY A CA 1
ATOM 3571 C C . GLY A 1 467 ? -10.75 24.078 23 1 89.69 467 GLY A C 1
ATOM 3572 O O . GLY A 1 467 ? -10.961 24.891 22.094 1 89.69 467 GLY A O 1
ATOM 3573 N N . VAL A 1 468 ? -11.625 23.703 23.844 1 94.12 468 VAL A N 1
ATOM 3574 C CA . VAL A 1 468 ? -13 24.203 23.781 1 94.12 468 VAL A CA 1
ATOM 3575 C C . VAL A 1 468 ? -13.039 25.672 24.156 1 94.12 468 VAL A C 1
ATOM 3577 O O . VAL A 1 468 ? -13.719 26.484 23.516 1 94.12 468 VAL A O 1
ATOM 3580 N N . GLU A 1 469 ? -12.32 25.969 25.141 1 94.69 469 GLU A N 1
ATOM 3581 C CA . GLU A 1 469 ? -12.25 27.359 25.578 1 94.69 469 GLU A CA 1
ATOM 3582 C C . GLU A 1 469 ? -11.695 28.266 24.484 1 94.69 469 GLU A C 1
ATOM 3584 O O . GLU A 1 469 ? -12.203 29.359 24.266 1 94.69 469 GLU A O 1
ATOM 3589 N N . ALA A 1 470 ? -10.648 27.781 23.828 1 91.31 470 ALA A N 1
ATOM 3590 C CA . ALA A 1 470 ? -10.078 28.531 22.719 1 91.31 470 ALA A CA 1
ATOM 3591 C C . ALA A 1 470 ? -11.117 28.75 21.625 1 91.31 470 ALA A C 1
ATOM 3593 O O . ALA A 1 470 ? -11.211 29.844 21.047 1 91.31 470 ALA A O 1
ATOM 3594 N N . ALA A 1 471 ? -11.906 27.766 21.344 1 94.31 471 ALA A N 1
ATOM 3595 C CA . ALA A 1 471 ? -12.93 27.844 20.297 1 94.31 471 ALA A CA 1
ATOM 3596 C C . ALA A 1 471 ? -14.016 28.844 20.672 1 94.31 471 ALA A C 1
ATOM 3598 O O . ALA A 1 471 ? -14.445 29.641 19.844 1 94.31 471 ALA A O 1
ATOM 3599 N N . ILE A 1 472 ? -14.414 28.781 21.938 1 95.94 472 ILE A N 1
ATOM 3600 C CA . ILE A 1 472 ? -15.477 29.656 22.438 1 95.94 472 ILE A CA 1
ATOM 3601 C C . ILE A 1 472 ? -14.984 31.109 22.453 1 95.94 472 ILE A C 1
ATOM 3603 O O . ILE A 1 472 ? -15.703 32.031 22.047 1 95.94 472 ILE A O 1
ATOM 3607 N N . ALA A 1 473 ? -13.766 31.266 22.891 1 95.75 473 ALA A N 1
ATOM 3608 C CA . ALA A 1 473 ? -13.172 32.594 22.906 1 95.75 473 ALA A CA 1
ATOM 3609 C C . ALA A 1 473 ? -13.125 33.188 21.516 1 95.75 473 ALA A C 1
ATOM 3611 O O . ALA A 1 473 ? -13.25 34.406 21.344 1 95.75 473 ALA A O 1
ATOM 3612 N N . ALA A 1 474 ? -12.977 32.375 20.516 1 95.62 474 ALA A N 1
ATOM 3613 C CA . ALA A 1 474 ? -12.914 32.812 19.141 1 95.62 474 ALA A CA 1
ATOM 3614 C C . ALA A 1 474 ? -14.305 33.125 18.609 1 95.62 474 ALA A C 1
ATOM 3616 O O . ALA A 1 474 ? -14.445 33.781 17.547 1 95.62 474 ALA A O 1
ATOM 3617 N N . GLY A 1 475 ? -15.352 32.688 19.328 1 97.12 475 GLY A N 1
ATOM 3618 C CA . GLY A 1 475 ? -16.703 33.062 18.953 1 97.12 475 GLY A CA 1
ATOM 3619 C C . GLY A 1 475 ? -17.578 31.891 18.594 1 97.12 475 GLY A C 1
ATOM 3620 O O . GLY A 1 475 ? -18.734 32.062 18.203 1 97.12 475 GLY A O 1
ATOM 3621 N N . ALA A 1 476 ? -17.109 30.703 18.719 1 98.06 476 ALA A N 1
ATOM 3622 C CA . ALA A 1 476 ? -17.906 29.531 18.375 1 98.06 476 ALA A CA 1
ATOM 3623 C C . ALA A 1 476 ? -19.062 29.344 19.359 1 98.06 476 ALA A C 1
ATOM 3625 O O . ALA A 1 476 ? -18.906 29.547 20.562 1 98.06 476 ALA A O 1
ATOM 3626 N N . THR A 1 477 ? -20.203 28.938 18.828 1 98.56 477 THR A N 1
ATOM 3627 C CA . THR A 1 477 ? -21.391 28.828 19.672 1 98.56 477 THR A CA 1
ATOM 3628 C C . THR A 1 477 ? -21.828 27.375 19.812 1 98.56 477 THR A C 1
ATOM 3630 O O . THR A 1 477 ? -22.672 27.062 20.656 1 98.56 477 THR A O 1
ATOM 3633 N N . ALA A 1 478 ? -21.266 26.5 19.031 1 98.44 478 ALA A N 1
ATOM 3634 C CA . ALA A 1 478 ? -21.578 25.078 19.109 1 98.44 478 ALA A CA 1
ATOM 3635 C C . ALA A 1 478 ? -20.375 24.234 18.719 1 98.44 478 ALA A C 1
ATOM 3637 O O . ALA A 1 478 ? -19.547 24.672 17.922 1 98.44 478 ALA A O 1
ATOM 3638 N N . ILE A 1 479 ? -20.297 23.016 19.297 1 98.31 479 ILE A N 1
ATOM 3639 C CA . ILE A 1 479 ? -19.125 22.156 19.109 1 98.31 479 ILE A CA 1
ATOM 3640 C C . ILE A 1 479 ? -19.578 20.719 18.859 1 98.31 479 ILE A C 1
ATOM 3642 O O . ILE A 1 479 ? -20.484 20.219 19.547 1 98.31 479 ILE A O 1
ATOM 3646 N N . ILE A 1 480 ? -19 20.078 17.859 1 96.88 480 ILE A N 1
ATOM 3647 C CA . ILE A 1 480 ? -19.234 18.656 17.609 1 96.88 480 ILE A CA 1
ATOM 3648 C C . ILE A 1 480 ? -17.922 17.891 17.75 1 96.88 480 ILE A C 1
ATOM 3650 O O . ILE A 1 480 ? -16.891 18.297 17.219 1 96.88 480 ILE A O 1
ATOM 3654 N N . GLN A 1 481 ? -17.906 16.812 18.453 1 97 481 GLN A N 1
ATOM 3655 C CA . GLN A 1 481 ? -16.75 15.938 18.688 1 97 481 GLN A CA 1
ATOM 3656 C C . GLN A 1 481 ? -17.203 14.531 19.062 1 97 481 GLN A C 1
ATOM 3658 O O . GLN A 1 481 ? -18.375 14.305 19.359 1 97 481 GLN A O 1
ATOM 3663 N N . PRO A 1 482 ? -16.312 13.562 19.109 1 95.25 482 PRO A N 1
ATOM 3664 C CA . PRO A 1 482 ? -16.703 12.188 19.438 1 95.25 482 PRO A CA 1
ATOM 3665 C C . PRO A 1 482 ? -17.047 12.016 20.922 1 95.25 482 PRO A C 1
ATOM 3667 O O . PRO A 1 482 ? -17.906 11.203 21.281 1 95.25 482 PRO A O 1
ATOM 3670 N N . GLY A 1 483 ? -16.406 12.734 21.812 1 95.44 483 GLY A N 1
ATOM 3671 C CA . GLY A 1 483 ? -16.438 12.414 23.234 1 95.44 483 GLY A CA 1
ATOM 3672 C C . GLY A 1 483 ? -15.555 11.227 23.578 1 95.44 483 GLY A C 1
ATOM 3673 O O . GLY A 1 483 ? -14.883 10.664 22.719 1 95.44 483 GLY A O 1
ATOM 3674 N N . GLY A 1 484 ? -15.438 10.945 24.938 1 93.25 484 GLY A N 1
ATOM 3675 C CA . GLY A 1 484 ? -14.719 9.766 25.375 1 93.25 484 GLY A CA 1
ATOM 3676 C C . GLY A 1 484 ? -13.484 10.094 26.188 1 93.25 484 GLY A C 1
ATOM 3677 O O . GLY A 1 484 ? -12.719 9.203 26.562 1 93.25 484 GLY A O 1
ATOM 3678 N N . SER A 1 485 ? -13.258 11.344 26.391 1 93.06 485 SER A N 1
ATOM 3679 C CA . SER A 1 485 ? -12.156 11.734 27.281 1 93.06 485 SER A CA 1
ATOM 3680 C C . SER A 1 485 ? -12.484 11.453 28.734 1 93.06 485 SER A C 1
ATOM 3682 O O . SER A 1 485 ? -13.641 11.562 29.156 1 93.06 485 SER A O 1
ATOM 3684 N N . VAL A 1 486 ? -11.484 11.148 29.484 1 92.25 486 VAL A N 1
ATOM 3685 C CA . VAL A 1 486 ? -11.656 11.016 30.922 1 92.25 486 VAL A CA 1
ATOM 3686 C C . VAL A 1 486 ? -12.055 12.367 31.531 1 92.25 486 VAL A C 1
ATOM 3688 O O . VAL A 1 486 ? -12.633 12.43 32.625 1 92.25 486 VAL A O 1
ATOM 3691 N N . ARG A 1 487 ? -11.828 13.43 30.75 1 94.69 487 ARG A N 1
ATOM 3692 C CA . ARG A 1 487 ? -12.117 14.773 31.234 1 94.69 487 ARG A CA 1
ATOM 3693 C C . ARG A 1 487 ? -13.305 15.383 30.5 1 94.69 487 ARG A C 1
ATOM 3695 O O . ARG A 1 487 ? -13.391 16.594 30.344 1 94.69 487 ARG A O 1
ATOM 3702 N N . ASP A 1 488 ? -14.133 14.57 29.969 1 96.75 488 ASP A N 1
ATOM 3703 C CA . ASP A 1 488 ? -15.297 15.055 29.219 1 96.75 488 ASP A CA 1
ATOM 3704 C C . ASP A 1 488 ? -16.141 16.016 30.062 1 96.75 488 ASP A C 1
ATOM 3706 O O . ASP A 1 488 ? -16.641 17.016 29.547 1 96.75 488 ASP A O 1
ATOM 3710 N N . GLU A 1 489 ? -16.234 15.68 31.328 1 97.25 489 GLU A N 1
ATOM 3711 C CA . GLU A 1 489 ? -17.078 16.516 32.188 1 97.25 489 GLU A CA 1
ATOM 3712 C C . GLU A 1 489 ? -16.547 17.938 32.281 1 97.25 489 GLU A C 1
ATOM 3714 O O . GLU A 1 489 ? -17.328 18.891 32.25 1 97.25 489 GLU A O 1
ATOM 3719 N N . GLU A 1 490 ? -15.258 18.047 32.344 1 96.81 490 GLU A N 1
ATOM 3720 C CA . GLU A 1 490 ? -14.641 19.359 32.375 1 96.81 490 GLU A CA 1
ATOM 3721 C C . GLU A 1 490 ? -14.859 20.109 31.047 1 96.81 490 GLU A C 1
ATOM 3723 O O . GLU A 1 490 ? -15.102 21.312 31.047 1 96.81 490 GLU A O 1
ATOM 3728 N N . VAL A 1 491 ? -14.766 19.406 29.969 1 97.25 491 VAL A N 1
ATOM 3729 C CA . VAL A 1 491 ? -14.945 19.953 28.641 1 97.25 491 VAL A CA 1
ATOM 3730 C C . VAL A 1 491 ? -16.391 20.438 28.469 1 97.25 491 VAL A C 1
ATOM 3732 O O . VAL A 1 491 ? -16.625 21.547 27.984 1 97.25 491 VAL A O 1
ATOM 3735 N N . ILE A 1 492 ? -17.328 19.625 28.922 1 98.12 492 ILE A N 1
ATOM 3736 C CA . ILE A 1 492 ? -18.75 19.938 28.859 1 98.12 492 ILE A CA 1
ATOM 3737 C C . ILE A 1 492 ? -19.047 21.156 29.734 1 98.12 492 ILE A C 1
ATOM 3739 O O . ILE A 1 492 ? -19.766 22.062 29.328 1 98.12 492 ILE A O 1
ATOM 3743 N N . ALA A 1 493 ? -18.484 21.172 30.875 1 98.06 493 ALA A N 1
ATOM 3744 C CA . ALA A 1 493 ? -18.688 22.266 31.828 1 98.06 493 ALA A CA 1
ATOM 3745 C C . ALA A 1 493 ? -18.234 23.594 31.234 1 98.06 493 ALA A C 1
ATOM 3747 O O . ALA A 1 493 ? -18.875 24.625 31.422 1 98.06 493 ALA A O 1
ATOM 3748 N N . ALA A 1 494 ? -17.078 23.531 30.578 1 97.56 494 ALA A N 1
ATOM 3749 C CA . ALA A 1 494 ? -16.578 24.734 29.922 1 97.56 494 ALA A CA 1
ATOM 3750 C C . ALA A 1 494 ? -17.562 25.25 28.891 1 97.56 494 ALA A C 1
ATOM 3752 O O . ALA A 1 494 ? -17.797 26.469 28.797 1 97.56 494 ALA A O 1
ATOM 3753 N N . ALA A 1 495 ? -18.125 24.422 28.094 1 98.25 495 ALA A N 1
ATOM 3754 C CA . ALA A 1 495 ? -19.125 24.797 27.094 1 98.25 495 ALA A CA 1
ATOM 3755 C C . ALA A 1 495 ? -20.375 25.359 27.75 1 98.25 495 ALA A C 1
ATOM 3757 O O . ALA A 1 495 ? -20.891 26.391 27.344 1 98.25 495 ALA A O 1
ATOM 3758 N N . ASP A 1 496 ? -20.844 24.719 28.812 1 98.38 496 ASP A N 1
ATOM 3759 C CA . ASP A 1 496 ? -22.031 25.156 29.547 1 98.38 496 ASP A CA 1
ATOM 3760 C C . ASP A 1 496 ? -21.828 26.562 30.125 1 98.38 496 ASP A C 1
ATOM 3762 O O . ASP A 1 496 ? -22.734 27.406 30.047 1 98.38 496 ASP A O 1
ATOM 3766 N N . ALA A 1 497 ? -20.703 26.719 30.688 1 98 497 ALA A N 1
ATOM 3767 C CA . ALA A 1 497 ? -20.422 28.016 31.312 1 98 497 ALA A CA 1
ATOM 3768 C C . ALA A 1 497 ? -20.5 29.156 30.297 1 98 497 ALA A C 1
ATOM 3770 O O . ALA A 1 497 ? -20.891 30.266 30.641 1 98 497 ALA A O 1
ATOM 3771 N N . ALA A 1 498 ? -20.156 28.891 29.109 1 97.62 498 ALA A N 1
ATOM 3772 C CA . ALA A 1 498 ? -20.141 29.906 28.062 1 97.62 498 ALA A CA 1
ATOM 3773 C C . ALA A 1 498 ? -21.453 29.922 27.297 1 97.62 498 ALA A C 1
ATOM 3775 O O . ALA A 1 498 ? -21.656 30.734 26.391 1 97.62 498 ALA A O 1
ATOM 3776 N N . GLY A 1 499 ? -22.391 28.969 27.594 1 97.69 499 GLY A N 1
ATOM 3777 C CA . GLY A 1 499 ? -23.656 28.859 26.891 1 97.69 499 GLY A CA 1
ATOM 3778 C C . GLY A 1 499 ? -23.516 28.281 25.5 1 97.69 499 GLY A C 1
ATOM 3779 O O . GLY A 1 499 ? -24.328 28.562 24.609 1 97.69 499 GLY A O 1
ATOM 3780 N N . ALA A 1 500 ? -22.438 27.594 25.219 1 98.44 500 ALA A N 1
ATOM 3781 C CA . ALA A 1 500 ? -22.234 26.922 23.938 1 98.44 500 ALA A CA 1
ATOM 3782 C C . ALA A 1 500 ? -22.859 25.547 23.922 1 98.44 500 ALA A C 1
ATOM 3784 O O . ALA A 1 500 ? -22.875 24.844 24.938 1 98.44 500 ALA A O 1
ATOM 3785 N N . ALA A 1 501 ? -23.375 25.141 22.797 1 98.38 501 ALA A N 1
ATOM 3786 C CA . ALA A 1 501 ? -23.875 23.781 22.641 1 98.38 501 ALA A CA 1
ATOM 3787 C C . ALA A 1 501 ? -22.766 22.812 22.281 1 98.38 501 ALA A C 1
ATOM 3789 O O . ALA A 1 501 ? -21.781 23.188 21.656 1 98.38 501 ALA A O 1
ATOM 3790 N N . MET A 1 502 ? -22.922 21.594 22.734 1 98.44 502 MET A N 1
ATOM 3791 C CA . MET A 1 502 ? -21.953 20.562 22.375 1 98.44 502 MET A CA 1
ATOM 3792 C C . MET A 1 502 ? -22.656 19.234 22.094 1 98.44 502 MET A C 1
ATOM 3794 O O . MET A 1 502 ? -23.578 18.859 22.812 1 98.44 502 MET A O 1
ATOM 3798 N N . VAL A 1 503 ? -22.266 18.609 21.047 1 97.06 503 VAL A N 1
ATOM 3799 C CA . VAL A 1 503 ? -22.797 17.281 20.719 1 97.06 503 VAL A CA 1
ATOM 3800 C C . VAL A 1 503 ? -21.656 16.281 20.625 1 97.06 503 VAL A C 1
ATOM 3802 O O . VAL A 1 503 ? -20.562 16.609 20.125 1 97.06 503 VAL A O 1
ATOM 3805 N N . PHE A 1 504 ? -21.844 15.047 21.109 1 96.94 504 PHE A N 1
ATOM 3806 C CA . PHE A 1 504 ? -20.953 13.906 20.969 1 96.94 504 PHE A CA 1
ATOM 3807 C C . PHE A 1 504 ? -21.453 12.953 19.875 1 96.94 504 PHE A C 1
ATOM 3809 O O . PHE A 1 504 ? -22.641 12.656 19.812 1 96.94 504 PHE A O 1
ATOM 3816 N N . THR A 1 505 ? -20.578 12.547 19 1 94.19 505 THR A N 1
ATOM 3817 C CA . THR A 1 505 ? -20.969 11.625 17.922 1 94.19 505 THR A CA 1
ATOM 3818 C C . THR A 1 505 ? -20.609 10.188 18.297 1 94.19 505 THR A C 1
ATOM 3820 O O . THR A 1 505 ? -21.156 9.242 17.719 1 94.19 505 THR A O 1
ATOM 3823 N N . GLY A 1 506 ? -19.547 10.039 19.172 1 92.75 506 GLY A N 1
ATOM 3824 C CA . GLY A 1 506 ? -19.062 8.711 19.516 1 92.75 506 GLY A CA 1
ATOM 3825 C C . GLY A 1 506 ? -18.125 8.125 18.484 1 92.75 506 GLY A C 1
ATOM 3826 O O . GLY A 1 506 ? -17.594 7.027 18.672 1 92.75 506 GLY A O 1
ATOM 3827 N N . ARG A 1 507 ? -17.859 8.836 17.453 1 92.94 507 ARG A N 1
ATOM 3828 C CA . ARG A 1 507 ? -17.047 8.297 16.375 1 92.94 507 ARG A CA 1
ATOM 3829 C C . ARG A 1 507 ? -15.867 9.211 16.062 1 92.94 507 ARG A C 1
ATOM 3831 O O . ARG A 1 507 ? -16.062 10.398 15.758 1 92.94 507 ARG A O 1
ATOM 3838 N N . ARG A 1 508 ? -14.703 8.695 16.156 1 94.06 508 ARG A N 1
ATOM 3839 C CA . ARG A 1 508 ? -13.469 9.406 15.844 1 94.06 508 ARG A CA 1
ATOM 3840 C C . ARG A 1 508 ? -13.133 9.297 14.359 1 94.06 508 ARG A C 1
ATOM 3842 O O . ARG A 1 508 ? -13.352 8.258 13.742 1 94.06 508 ARG A O 1
ATOM 3849 N N . HIS A 1 509 ? -12.547 10.336 13.766 1 95 509 HIS A N 1
ATOM 3850 C CA . HIS A 1 509 ? -12.148 10.336 12.359 1 95 509 HIS A CA 1
ATOM 3851 C C . HIS A 1 509 ? -10.711 10.805 12.203 1 95 509 HIS A C 1
ATOM 3853 O O . HIS A 1 509 ? -10.438 11.742 11.445 1 95 509 HIS A O 1
ATOM 3859 N N . PHE A 1 510 ? -9.797 10.062 12.844 1 95.62 510 PHE A N 1
ATOM 3860 C CA . PHE A 1 510 ? -8.375 10.336 12.656 1 95.62 510 PHE A CA 1
ATOM 3861 C C . PHE A 1 510 ? -7.961 10.094 11.203 1 95.62 510 PHE A C 1
ATOM 3863 O O . PHE A 1 510 ? -8.414 9.133 10.578 1 95.62 510 PHE A O 1
ATOM 3870 N N . ARG A 1 511 ? -7.16 10.969 10.742 1 95 511 ARG A N 1
ATOM 3871 C CA . ARG A 1 511 ? -6.551 10.844 9.422 1 95 511 ARG A CA 1
ATOM 3872 C C . ARG A 1 511 ? -5.062 11.164 9.469 1 95 511 ARG A C 1
ATOM 3874 O O . ARG A 1 511 ? -4.676 12.336 9.492 1 95 511 ARG A O 1
ATOM 3881 N N . HIS A 1 512 ? -4.223 10.102 9.445 1 92.44 512 HIS A N 1
ATOM 3882 C CA . HIS A 1 512 ? -2.781 10.297 9.531 1 92.44 512 HIS A CA 1
ATOM 3883 C C . HIS A 1 512 ? -2.109 10.047 8.18 1 92.44 512 HIS A C 1
ATOM 3885 O O . HIS A 1 512 ? -2.441 9.086 7.488 1 92.44 512 HIS A O 1
ATOM 3891 N N . MET B 1 1 ? -27.5 -33.219 -3.064 1 30.83 1 MET B N 1
ATOM 3892 C CA . MET B 1 1 ? -26.844 -33.406 -1.771 1 30.83 1 MET B CA 1
ATOM 3893 C C . MET B 1 1 ? -25.375 -33.781 -1.95 1 30.83 1 MET B C 1
ATOM 3895 O O . MET B 1 1 ? -25.062 -34.781 -2.598 1 30.83 1 MET B O 1
ATOM 3899 N N . ILE B 1 2 ? -24.547 -32.844 -2.238 1 41.84 2 ILE B N 1
ATOM 3900 C CA . ILE B 1 2 ? -23.109 -33.094 -2.371 1 41.84 2 ILE B CA 1
ATOM 3901 C C . ILE B 1 2 ? -22.641 -34.062 -1.29 1 41.84 2 ILE B C 1
ATOM 3903 O O . ILE B 1 2 ? -22.75 -33.781 -0.096 1 41.84 2 ILE B O 1
ATOM 3907 N N . GLY B 1 3 ? -22.906 -35.312 -1.401 1 44.12 3 GLY B N 1
ATOM 3908 C CA . GLY B 1 3 ? -22.672 -36.438 -0.515 1 44.12 3 GLY B CA 1
ATOM 3909 C C . GLY B 1 3 ? -21.391 -36.312 0.284 1 44.12 3 GLY B C 1
ATOM 3910 O O . GLY B 1 3 ? -20.5 -35.5 -0.066 1 44.12 3 GLY B O 1
ATOM 3911 N N . GLU B 1 4 ? -21.469 -36.656 1.61 1 53.75 4 GLU B N 1
ATOM 3912 C CA . GLU B 1 4 ? -20.391 -36.812 2.574 1 53.75 4 GLU B CA 1
ATOM 3913 C C . GLU B 1 4 ? -19.172 -37.469 1.929 1 53.75 4 GLU B C 1
ATOM 3915 O O . GLU B 1 4 ? -19.203 -38.656 1.578 1 53.75 4 GLU B O 1
ATOM 3920 N N . GLU B 1 5 ? -18.391 -36.719 1.106 1 64.94 5 GLU B N 1
ATOM 3921 C CA . GLU B 1 5 ? -17.281 -37.344 0.396 1 64.94 5 GLU B CA 1
ATOM 3922 C C . GLU B 1 5 ? -16.266 -37.906 1.37 1 64.94 5 GLU B C 1
ATOM 3924 O O . GLU B 1 5 ? -15.633 -37.156 2.127 1 64.94 5 GLU B O 1
ATOM 3929 N N . ARG B 1 6 ? -16.375 -39.156 1.613 1 82.94 6 ARG B N 1
ATOM 3930 C CA . ARG B 1 6 ? -15.422 -39.875 2.439 1 82.94 6 ARG B CA 1
ATOM 3931 C C . ARG B 1 6 ? -14.023 -39.844 1.838 1 82.94 6 ARG B C 1
ATOM 3933 O O . ARG B 1 6 ? -13.859 -39.969 0.623 1 82.94 6 ARG B O 1
ATOM 3940 N N . VAL B 1 7 ? -12.992 -39.438 2.652 1 92.88 7 VAL B N 1
ATOM 3941 C CA . VAL B 1 7 ? -11.594 -39.438 2.236 1 92.88 7 VAL B CA 1
ATOM 3942 C C . VAL B 1 7 ? -11.055 -40.875 2.271 1 92.88 7 VAL B C 1
ATOM 3944 O O . VAL B 1 7 ? -11.039 -41.5 3.326 1 92.88 7 VAL B O 1
ATOM 3947 N N . VAL B 1 8 ? -10.672 -41.344 1.104 1 95.12 8 VAL B N 1
ATOM 3948 C CA . VAL B 1 8 ? -10.219 -42.75 0.995 1 95.12 8 VAL B CA 1
ATOM 3949 C C . VAL B 1 8 ? -8.75 -42.781 0.574 1 95.12 8 VAL B C 1
ATOM 3951 O O . VAL B 1 8 ? -8.039 -43.75 0.862 1 95.12 8 VAL B O 1
ATOM 3954 N N . ARG B 1 9 ? -8.281 -41.75 -0.079 1 97.81 9 ARG B N 1
ATOM 3955 C CA . ARG B 1 9 ? -6.934 -41.688 -0.638 1 97.81 9 ARG B CA 1
ATOM 3956 C C . ARG B 1 9 ? -6.32 -40.312 -0.479 1 97.81 9 ARG B C 1
ATOM 3958 O O . ARG B 1 9 ? -6.98 -39.312 -0.719 1 97.81 9 ARG B O 1
ATOM 3965 N N . ALA B 1 10 ? -5.098 -40.312 0.045 1 98.56 10 ALA B N 1
ATOM 3966 C CA . ALA B 1 10 ? -4.363 -39.062 0.255 1 98.56 10 ALA B CA 1
ATOM 3967 C C . ALA B 1 10 ? -3.037 -39.062 -0.5 1 98.56 10 ALA B C 1
ATOM 3969 O O . ALA B 1 10 ? -2.367 -40.125 -0.574 1 98.56 10 ALA B O 1
ATOM 3970 N N . LEU B 1 11 ? -2.703 -37.938 -1.099 1 98.75 11 LEU B N 1
ATOM 3971 C CA . LEU B 1 11 ? -1.397 -37.75 -1.724 1 98.75 11 LEU B CA 1
ATOM 3972 C C . LEU B 1 11 ? -0.551 -36.781 -0.929 1 98.75 11 LEU B C 1
ATOM 3974 O O . LEU B 1 11 ? -0.978 -35.656 -0.681 1 98.75 11 LEU B O 1
ATOM 3978 N N . MET B 1 12 ? 0.672 -37.219 -0.489 1 98.44 12 MET B N 1
ATOM 3979 C CA . MET B 1 12 ? 1.537 -36.406 0.346 1 98.44 12 MET B CA 1
ATOM 3980 C C . MET B 1 12 ? 2.891 -36.188 -0.322 1 98.44 12 MET B C 1
ATOM 3982 O O . MET B 1 12 ? 3.553 -37.125 -0.72 1 98.44 12 MET B O 1
ATOM 3986 N N . SER B 1 13 ? 3.287 -35 -0.508 1 97.69 13 SER B N 1
ATOM 3987 C CA . SER B 1 13 ? 4.582 -34.562 -1.027 1 97.69 13 SER B CA 1
ATOM 3988 C C . SER B 1 13 ? 5.02 -33.25 -0.399 1 97.69 13 SER B C 1
ATOM 3990 O O . SER B 1 13 ? 4.699 -32.188 -0.912 1 97.69 13 SER B O 1
ATOM 3992 N N . VAL B 1 14 ? 5.809 -33.312 0.729 1 97.62 14 VAL B N 1
ATOM 3993 C CA . VAL B 1 14 ? 6.098 -32.125 1.5 1 97.62 14 VAL B CA 1
ATOM 3994 C C . VAL B 1 14 ? 7.605 -31.906 1.583 1 97.62 14 VAL B C 1
ATOM 3996 O O . VAL B 1 14 ? 8.367 -32.875 1.683 1 97.62 14 VAL B O 1
ATOM 3999 N N . TYR B 1 15 ? 8.016 -30.703 1.476 1 96.12 15 TYR B N 1
ATOM 4000 C CA . TYR B 1 15 ? 9.391 -30.344 1.798 1 96.12 15 TYR B CA 1
ATOM 4001 C C . TYR B 1 15 ? 9.578 -30.203 3.305 1 96.12 15 TYR B C 1
ATOM 4003 O O . TYR B 1 15 ? 10.477 -30.844 3.879 1 96.12 15 TYR B O 1
ATOM 4011 N N . ASP B 1 16 ? 8.789 -29.312 3.883 1 96.06 16 ASP B N 1
ATOM 4012 C CA . ASP B 1 16 ? 8.734 -29.203 5.34 1 96.06 16 ASP B CA 1
ATOM 4013 C C . ASP B 1 16 ? 8.055 -30.422 5.949 1 96.06 16 ASP B C 1
ATOM 4015 O O . ASP B 1 16 ? 6.836 -30.578 5.848 1 96.06 16 ASP B O 1
ATOM 4019 N N . LYS B 1 17 ? 8.75 -31.203 6.66 1 96.94 17 LYS B N 1
ATOM 4020 C CA . LYS B 1 17 ? 8.25 -32.5 7.137 1 96.94 17 LYS B CA 1
ATOM 4021 C C . LYS B 1 17 ? 7.703 -32.375 8.555 1 96.94 17 LYS B C 1
ATOM 4023 O O . LYS B 1 17 ? 7.406 -33.406 9.195 1 96.94 17 LYS B O 1
ATOM 4028 N N . THR B 1 18 ? 7.5 -31.172 8.992 1 97.19 18 THR B N 1
ATOM 4029 C CA . THR B 1 18 ? 6.984 -30.969 10.336 1 97.19 18 THR B CA 1
ATOM 4030 C C . THR B 1 18 ? 5.641 -31.656 10.523 1 97.19 18 THR B C 1
ATOM 4032 O O . THR B 1 18 ? 4.672 -31.359 9.82 1 97.19 18 THR B O 1
ATOM 4035 N N . GLY B 1 19 ? 5.617 -32.656 11.383 1 97.94 19 GLY B N 1
ATOM 4036 C CA . GLY B 1 19 ? 4.391 -33.312 11.82 1 97.94 19 GLY B CA 1
ATOM 4037 C C . GLY B 1 19 ? 3.834 -34.281 10.797 1 97.94 19 GLY B C 1
ATOM 4038 O O . GLY B 1 19 ? 2.748 -34.812 10.984 1 97.94 19 GLY B O 1
ATOM 4039 N N . ILE B 1 20 ? 4.562 -34.531 9.711 1 98.19 20 ILE B N 1
ATOM 4040 C CA . ILE B 1 20 ? 3.982 -35.281 8.602 1 98.19 20 ILE B CA 1
ATOM 4041 C C . ILE B 1 20 ? 3.826 -36.75 8.992 1 98.19 20 ILE B C 1
ATOM 4043 O O . ILE B 1 20 ? 2.879 -37.406 8.562 1 98.19 20 ILE B O 1
ATOM 4047 N N . VAL B 1 21 ? 4.742 -37.281 9.805 1 98.44 21 VAL B N 1
ATOM 4048 C CA . VAL B 1 21 ? 4.703 -38.688 10.203 1 98.44 21 VAL B CA 1
ATOM 4049 C C . VAL B 1 21 ? 3.482 -38.938 11.086 1 98.44 21 VAL B C 1
ATOM 4051 O O . VAL B 1 21 ? 2.699 -39.844 10.82 1 98.44 21 VAL B O 1
ATOM 4054 N N . GLU B 1 22 ? 3.287 -38.062 12.094 1 98.44 22 GLU B N 1
ATOM 4055 C CA . GLU B 1 22 ? 2.137 -38.188 12.984 1 98.44 22 GLU B CA 1
ATOM 4056 C C . GLU B 1 22 ? 0.826 -38.031 12.219 1 98.44 22 GLU B C 1
ATOM 4058 O O . GLU B 1 22 ? -0.13 -38.781 12.461 1 98.44 22 GLU B O 1
ATOM 4063 N N . PHE B 1 23 ? 0.819 -37.156 11.367 1 98.44 23 PHE B N 1
ATOM 4064 C CA . PHE B 1 23 ? -0.377 -36.906 10.57 1 98.44 23 PHE B CA 1
ATOM 4065 C C . PHE B 1 23 ? -0.698 -38.094 9.688 1 98.44 23 PHE B C 1
ATOM 4067 O O . PHE B 1 23 ? -1.839 -38.562 9.656 1 98.44 23 PHE B O 1
ATOM 4074 N N . ALA B 1 24 ? 0.31 -38.625 8.938 1 98.5 24 ALA B N 1
ATOM 4075 C CA . ALA B 1 24 ? 0.15 -39.75 8.055 1 98.5 24 ALA B CA 1
ATOM 4076 C C . ALA B 1 24 ? -0.279 -41 8.844 1 98.5 24 ALA B C 1
ATOM 4078 O O . ALA B 1 24 ? -1.098 -41.781 8.367 1 98.5 24 ALA B O 1
ATOM 4079 N N . GLN B 1 25 ? 0.284 -41.156 10.008 1 98.38 25 GLN B N 1
ATOM 4080 C CA . GLN B 1 25 ? -0.094 -42.281 10.859 1 98.38 25 GLN B CA 1
ATOM 4081 C C . GLN B 1 25 ? -1.571 -42.219 11.234 1 98.38 25 GLN B C 1
ATOM 4083 O O . GLN B 1 25 ? -2.268 -43.25 11.219 1 98.38 25 GLN B O 1
ATOM 4088 N N . ALA B 1 26 ? -1.966 -41.062 11.617 1 98.19 26 ALA B N 1
ATOM 4089 C CA . ALA B 1 26 ? -3.373 -40.875 11.969 1 98.19 26 ALA B CA 1
ATOM 4090 C C . ALA B 1 26 ? -4.277 -41.188 10.781 1 98.19 26 ALA B C 1
ATOM 4092 O O . ALA B 1 26 ? -5.328 -41.812 10.938 1 98.19 26 ALA B O 1
ATOM 4093 N N . LEU B 1 27 ? -3.92 -40.781 9.578 1 98 27 LEU B N 1
ATOM 4094 C CA . LEU B 1 27 ? -4.699 -41.062 8.383 1 98 27 LEU B CA 1
ATOM 4095 C C . LEU B 1 27 ? -4.738 -42.562 8.102 1 98 27 LEU B C 1
ATOM 4097 O O . LEU B 1 27 ? -5.789 -43.094 7.766 1 98 27 LEU B O 1
ATOM 4101 N N . HIS B 1 28 ? -3.615 -43.156 8.242 1 98 28 HIS B N 1
ATOM 4102 C CA . HIS B 1 28 ? -3.529 -44.594 8.039 1 98 28 HIS B CA 1
ATOM 4103 C C . HIS B 1 28 ? -4.441 -45.344 9.008 1 98 28 HIS B C 1
ATOM 4105 O O . HIS B 1 28 ? -5.102 -46.312 8.625 1 98 28 HIS B O 1
ATOM 4111 N N . ASN B 1 29 ? -4.453 -44.875 10.203 1 97.31 29 ASN B N 1
ATOM 4112 C CA . ASN B 1 29 ? -5.305 -45.5 11.219 1 97.31 29 ASN B CA 1
ATOM 4113 C C . ASN B 1 29 ? -6.785 -45.344 10.875 1 97.31 29 ASN B C 1
ATOM 4115 O O . ASN B 1 29 ? -7.617 -46.125 11.32 1 97.31 29 ASN B O 1
ATOM 4119 N N . LEU B 1 30 ? -7.113 -44.406 10.156 1 96.19 30 LEU B N 1
ATOM 4120 C CA . LEU B 1 30 ? -8.484 -44.156 9.727 1 96.19 30 LEU B CA 1
ATOM 4121 C C . LEU B 1 30 ? -8.805 -44.969 8.469 1 96.19 30 LEU B C 1
ATOM 4123 O O . LEU B 1 30 ? -9.906 -44.844 7.914 1 96.19 30 LEU B O 1
ATOM 4127 N N . GLY B 1 31 ? -7.812 -45.656 7.953 1 96.06 31 GLY B N 1
ATOM 4128 C CA . GLY B 1 31 ? -8.023 -46.531 6.793 1 96.06 31 GLY B CA 1
ATOM 4129 C C . GLY B 1 31 ? -7.789 -45.812 5.477 1 96.06 31 GLY B C 1
ATOM 4130 O O . GLY B 1 31 ? -8.211 -46.281 4.422 1 96.06 31 GLY B O 1
ATOM 4131 N N . ILE B 1 32 ? -7.148 -44.688 5.469 1 97.19 32 ILE B N 1
ATOM 4132 C CA . ILE B 1 32 ? -6.91 -43.875 4.27 1 97.19 32 ILE B CA 1
ATOM 4133 C C . ILE B 1 32 ? -5.613 -44.344 3.602 1 97.19 32 ILE B C 1
ATOM 4135 O O . ILE B 1 32 ? -4.574 -44.438 4.258 1 97.19 32 ILE B O 1
ATOM 4139 N N . GLU B 1 33 ? -5.672 -44.656 2.316 1 98.12 33 GLU B N 1
ATOM 4140 C CA . GLU B 1 33 ? -4.488 -45 1.54 1 98.12 33 GLU B CA 1
ATOM 4141 C C . GLU B 1 33 ? -3.609 -43.781 1.284 1 98.12 33 GLU B C 1
ATOM 4143 O O . GLU B 1 33 ? -4.113 -42.719 0.931 1 98.12 33 GLU B O 1
ATOM 4148 N N . ILE B 1 34 ? -2.33 -43.969 1.461 1 98.38 34 ILE B N 1
ATOM 4149 C CA . ILE B 1 34 ? -1.415 -42.844 1.313 1 98.38 34 ILE B CA 1
ATOM 4150 C C . ILE B 1 34 ? -0.532 -43.062 0.086 1 98.38 34 ILE B C 1
ATOM 4152 O O . ILE B 1 34 ? 0.093 -44.125 -0.065 1 98.38 34 ILE B O 1
ATOM 4156 N N . ILE B 1 35 ? -0.57 -42.094 -0.841 1 98.38 35 ILE B N 1
ATOM 4157 C CA . ILE B 1 35 ? 0.347 -41.969 -1.97 1 98.38 35 ILE B CA 1
ATOM 4158 C C . ILE B 1 35 ? 1.411 -40.938 -1.665 1 98.38 35 ILE B C 1
ATOM 4160 O O . ILE B 1 35 ? 1.115 -39.875 -1.066 1 98.38 35 ILE B O 1
ATOM 4164 N N . SER B 1 36 ? 2.635 -41.188 -2.006 1 97.38 36 SER B N 1
ATOM 4165 C CA . SER B 1 36 ? 3.682 -40.188 -1.73 1 97.38 36 SER B CA 1
ATOM 4166 C C . SER B 1 36 ? 4.809 -40.281 -2.752 1 97.38 36 SER B C 1
ATOM 4168 O O . SER B 1 36 ? 4.742 -41.094 -3.686 1 97.38 36 SER B O 1
ATOM 4170 N N . THR B 1 37 ? 5.719 -39.344 -2.711 1 91.12 37 THR B N 1
ATOM 4171 C CA . THR B 1 37 ? 6.828 -39.344 -3.658 1 91.12 37 THR B CA 1
ATOM 4172 C C . THR B 1 37 ? 8.117 -38.906 -2.973 1 91.12 37 THR B C 1
ATOM 4174 O O . THR B 1 37 ? 8.086 -38.281 -1.901 1 91.12 37 THR B O 1
ATOM 4177 N N . GLY B 1 38 ? 9.219 -39.375 -3.607 1 89.19 38 GLY B N 1
ATOM 4178 C CA . GLY B 1 38 ? 10.531 -38.875 -3.268 1 89.19 38 GLY B CA 1
ATOM 4179 C C . GLY B 1 38 ? 10.875 -39.031 -1.797 1 89.19 38 GLY B C 1
ATOM 4180 O O . GLY B 1 38 ? 10.734 -40.094 -1.231 1 89.19 38 GLY B O 1
ATOM 4181 N N . GLN B 1 39 ? 11.344 -37.906 -1.215 1 90.31 39 GLN B N 1
ATOM 4182 C CA . GLN B 1 39 ? 11.844 -37.906 0.155 1 90.31 39 GLN B CA 1
ATOM 4183 C C . GLN B 1 39 ? 10.711 -38.094 1.157 1 90.31 39 GLN B C 1
ATOM 4185 O O . GLN B 1 39 ? 10.898 -38.719 2.201 1 90.31 39 GLN B O 1
ATOM 4190 N N . THR B 1 40 ? 9.547 -37.594 0.842 1 95.81 40 THR B N 1
ATOM 4191 C CA . THR B 1 40 ? 8.398 -37.781 1.729 1 95.81 40 THR B CA 1
ATOM 4192 C C . THR B 1 40 ? 8.062 -39.281 1.869 1 95.81 40 THR B C 1
ATOM 4194 O O . THR B 1 40 ? 7.828 -39.75 2.979 1 95.81 40 THR B O 1
ATOM 4197 N N . GLN B 1 41 ? 8.055 -39.969 0.78 1 95.62 41 GLN B N 1
ATOM 4198 C CA . GLN B 1 41 ? 7.766 -41.406 0.785 1 95.62 41 GLN B CA 1
ATOM 4199 C C . GLN B 1 41 ? 8.75 -42.156 1.669 1 95.62 41 GLN B C 1
ATOM 4201 O O . GLN B 1 41 ? 8.359 -43.031 2.455 1 95.62 41 GLN B O 1
ATOM 4206 N N . ARG B 1 42 ? 10.008 -41.812 1.499 1 95.44 42 ARG B N 1
ATOM 4207 C CA . ARG B 1 42 ? 11.055 -42.469 2.281 1 95.44 42 ARG B CA 1
ATOM 4208 C C . ARG B 1 42 ? 10.828 -42.25 3.775 1 95.44 42 ARG B C 1
ATOM 4210 O O . ARG B 1 42 ? 10.914 -43.219 4.559 1 95.44 42 ARG B O 1
ATOM 4217 N N . VAL B 1 43 ? 10.5 -41.031 4.164 1 97.19 43 VAL B N 1
ATOM 4218 C CA . VAL B 1 43 ? 10.297 -40.688 5.566 1 97.19 43 VAL B CA 1
ATOM 4219 C C . VAL B 1 43 ? 9.109 -41.5 6.125 1 97.19 43 VAL B C 1
ATOM 4221 O O . VAL B 1 43 ? 9.172 -42 7.246 1 97.19 43 VAL B O 1
ATOM 4224 N N . LEU B 1 44 ? 8.047 -41.625 5.383 1 97.94 44 LEU B N 1
ATOM 4225 C CA . LEU B 1 44 ? 6.855 -42.344 5.824 1 97.94 44 LEU B CA 1
ATOM 4226 C C . LEU B 1 44 ? 7.148 -43.812 5.961 1 97.94 44 LEU B C 1
ATOM 4228 O O . LEU B 1 44 ? 6.777 -44.438 6.961 1 97.94 44 LEU B O 1
ATOM 4232 N N . ARG B 1 45 ? 7.84 -44.375 5.02 1 96.75 45 ARG B N 1
ATOM 4233 C CA . ARG B 1 45 ? 8.172 -45.812 5.047 1 96.75 45 ARG B CA 1
ATOM 4234 C C . ARG B 1 45 ? 9.102 -46.125 6.215 1 96.75 45 ARG B C 1
ATOM 4236 O O . ARG B 1 45 ? 8.945 -47.156 6.875 1 96.75 45 ARG B O 1
ATOM 4243 N N . GLU B 1 46 ? 10.055 -45.281 6.367 1 97.62 46 GLU B N 1
ATOM 4244 C CA . GLU B 1 46 ? 10.984 -45.469 7.48 1 97.62 46 GLU B CA 1
ATOM 4245 C C . GLU B 1 46 ? 10.25 -45.438 8.82 1 97.62 46 GLU B C 1
ATOM 4247 O O . GLU B 1 46 ? 10.68 -46.062 9.789 1 97.62 46 GLU B O 1
ATOM 4252 N N . ALA B 1 47 ? 9.141 -44.719 8.867 1 97.56 47 ALA B N 1
ATOM 4253 C CA . ALA B 1 47 ? 8.336 -44.625 10.086 1 97.56 47 ALA B CA 1
ATOM 4254 C C . ALA B 1 47 ? 7.359 -45.812 10.18 1 97.56 47 ALA B C 1
ATOM 4256 O O . ALA B 1 47 ? 6.562 -45.875 11.117 1 97.56 47 ALA B O 1
ATOM 4257 N N . GLY B 1 48 ? 7.316 -46.688 9.195 1 97.5 48 GLY B N 1
ATOM 4258 C CA . GLY B 1 48 ? 6.477 -47.875 9.203 1 97.5 48 GLY B CA 1
ATOM 4259 C C . GLY B 1 48 ? 5.086 -47.625 8.656 1 97.5 48 GLY B C 1
ATOM 4260 O O . GLY B 1 48 ? 4.172 -48.406 8.875 1 97.5 48 GLY B O 1
ATOM 4261 N N . ILE B 1 49 ? 4.855 -46.531 8.031 1 98 49 ILE B N 1
ATOM 4262 C CA . ILE B 1 49 ? 3.561 -46.219 7.453 1 98 49 ILE B CA 1
ATOM 4263 C C . ILE B 1 49 ? 3.531 -46.625 5.98 1 98 49 ILE B C 1
ATOM 4265 O O . ILE B 1 49 ? 4.34 -46.125 5.18 1 98 49 ILE B O 1
ATOM 4269 N N . PRO B 1 50 ? 2.66 -47.5 5.609 1 96.94 50 PRO B N 1
ATOM 4270 C CA . PRO B 1 50 ? 2.572 -47.875 4.188 1 96.94 50 PRO B CA 1
ATOM 4271 C C . PRO B 1 50 ? 2.236 -46.656 3.303 1 96.94 50 PRO B C 1
ATOM 4273 O O . PRO B 1 50 ? 1.253 -45.969 3.555 1 96.94 50 PRO B O 1
ATOM 4276 N N . ALA B 1 51 ? 3.041 -46.406 2.34 1 96.94 51 ALA B N 1
ATOM 4277 C CA . ALA B 1 51 ? 2.842 -45.344 1.38 1 96.94 51 ALA B CA 1
ATOM 4278 C C . ALA B 1 51 ? 3.148 -45.812 -0.041 1 96.94 51 ALA B C 1
ATOM 4280 O O . ALA B 1 51 ? 4.273 -46.219 -0.337 1 96.94 51 ALA B O 1
ATOM 4281 N N . LEU B 1 52 ? 2.182 -45.719 -0.914 1 96.5 52 LEU B N 1
ATOM 4282 C CA . LEU B 1 52 ? 2.309 -46.125 -2.311 1 96.5 52 LEU B CA 1
ATOM 4283 C C . LEU B 1 52 ? 3.09 -45.094 -3.105 1 96.5 52 LEU B C 1
ATOM 4285 O O . LEU B 1 52 ? 2.73 -43.906 -3.111 1 96.5 52 LEU B O 1
ATOM 4289 N N . PRO B 1 53 ? 4.207 -45.5 -3.736 1 96.38 53 PRO B N 1
ATOM 4290 C CA . PRO B 1 53 ? 4.914 -44.531 -4.562 1 96.38 53 PRO B CA 1
ATOM 4291 C C . PRO B 1 53 ? 4.074 -44.031 -5.738 1 96.38 53 PRO B C 1
ATOM 4293 O O . PRO B 1 53 ? 3.328 -44.812 -6.34 1 96.38 53 PRO B O 1
ATOM 4296 N N . VAL B 1 54 ? 4.215 -42.781 -6.07 1 96.38 54 VAL B N 1
ATOM 4297 C CA . VAL B 1 54 ? 3.451 -42.156 -7.148 1 96.38 54 VAL B CA 1
ATOM 4298 C C . VAL B 1 54 ? 3.695 -42.938 -8.453 1 96.38 54 VAL B C 1
ATOM 4300 O O . VAL B 1 54 ? 2.787 -43.062 -9.281 1 96.38 54 VAL B O 1
ATOM 4303 N N . SER B 1 55 ? 4.883 -43.469 -8.672 1 95.56 55 SER B N 1
ATOM 4304 C CA . SER B 1 55 ? 5.23 -44.188 -9.883 1 95.56 55 SER B CA 1
ATOM 4305 C C . SER B 1 55 ? 4.359 -45.438 -10.047 1 95.56 55 SER B C 1
ATOM 4307 O O . SER B 1 55 ? 4.059 -45.844 -11.172 1 95.56 55 SER B O 1
ATOM 4309 N N . ASP B 1 56 ? 3.898 -45.969 -8.938 1 95.44 56 ASP B N 1
ATOM 4310 C CA . ASP B 1 56 ? 3.023 -47.125 -8.992 1 95.44 56 ASP B CA 1
ATOM 4311 C C . ASP B 1 56 ? 1.617 -46.719 -9.438 1 95.44 56 ASP B C 1
ATOM 4313 O O . ASP B 1 56 ? 0.902 -47.531 -10.031 1 95.44 56 ASP B O 1
ATOM 4317 N N . VAL B 1 57 ? 1.295 -45.562 -9.141 1 95.75 57 VAL B N 1
ATOM 4318 C CA . VAL B 1 57 ? -0.022 -45.062 -9.516 1 95.75 57 VAL B CA 1
ATOM 4319 C C . VAL B 1 57 ? -0.02 -44.656 -10.984 1 95.75 57 VAL B C 1
ATOM 4321 O O . VAL B 1 57 ? -0.974 -44.938 -11.711 1 95.75 57 VAL B O 1
ATOM 4324 N N . THR B 1 58 ? 1.077 -44.031 -11.484 1 95.38 58 THR B N 1
ATOM 4325 C CA . THR B 1 58 ? 1.132 -43.469 -12.82 1 95.38 58 THR B CA 1
ATOM 4326 C C . THR B 1 58 ? 1.626 -44.469 -13.836 1 95.38 58 THR B C 1
ATOM 4328 O O . THR B 1 58 ? 1.369 -44.344 -15.039 1 95.38 58 THR B O 1
ATOM 4331 N N . GLY B 1 59 ? 2.48 -45.406 -13.367 1 94.12 59 GLY B N 1
ATOM 4332 C CA . GLY B 1 59 ? 3.17 -46.312 -14.266 1 94.12 59 GLY B CA 1
ATOM 4333 C C . GLY B 1 59 ? 4.324 -45.656 -15.008 1 94.12 59 GLY B C 1
ATOM 4334 O O . GLY B 1 59 ? 4.809 -46.219 -16 1 94.12 59 GLY B O 1
ATOM 4335 N N . PHE B 1 60 ? 4.707 -44.531 -14.672 1 94 60 PHE B N 1
ATOM 4336 C CA . PHE B 1 60 ? 5.793 -43.781 -15.266 1 94 60 PHE B CA 1
ATOM 4337 C C . PHE B 1 60 ? 6.852 -43.438 -14.219 1 94 60 PHE B C 1
ATOM 4339 O O . PHE B 1 60 ? 6.523 -43.031 -13.102 1 94 60 PHE B O 1
ATOM 4346 N N . PRO B 1 61 ? 8.141 -43.594 -14.539 1 93.62 61 PRO B N 1
ATOM 4347 C CA . PRO B 1 61 ? 9.195 -43.344 -13.562 1 93.62 61 PRO B CA 1
ATOM 4348 C C . PRO B 1 61 ? 9.414 -41.844 -13.336 1 93.62 61 PRO B C 1
ATOM 4350 O O . PRO B 1 61 ? 9 -41.031 -14.156 1 93.62 61 PRO B O 1
ATOM 4353 N N . GLU B 1 62 ? 10.008 -41.531 -12.211 1 93.19 62 GLU B N 1
ATOM 4354 C CA . GLU B 1 62 ? 10.508 -40.188 -12 1 93.19 62 GLU B CA 1
ATOM 4355 C C . GLU B 1 62 ? 11.719 -39.906 -12.891 1 93.19 62 GLU B C 1
ATOM 4357 O O . GLU B 1 62 ? 12.664 -40.688 -12.93 1 93.19 62 GLU B O 1
ATOM 4362 N N . ILE B 1 63 ? 11.711 -38.781 -13.625 1 95.38 63 ILE B N 1
ATOM 4363 C CA . ILE B 1 63 ? 12.82 -38.5 -14.531 1 95.38 63 ILE B CA 1
ATOM 4364 C C . ILE B 1 63 ? 13.273 -37.062 -14.352 1 95.38 63 ILE B C 1
ATOM 4366 O O . ILE B 1 63 ? 12.625 -36.281 -13.648 1 95.38 63 ILE B O 1
ATOM 4370 N N . LEU B 1 64 ? 14.539 -36.75 -14.984 1 97.5 64 LEU B N 1
ATOM 4371 C CA . LEU B 1 64 ? 15.109 -35.406 -14.977 1 97.5 64 LEU B CA 1
ATOM 4372 C C . LEU B 1 64 ? 15.391 -34.938 -13.555 1 97.5 64 LEU B C 1
ATOM 4374 O O . LEU B 1 64 ? 15 -33.812 -13.172 1 97.5 64 LEU B O 1
ATOM 4378 N N . ASP B 1 65 ? 15.93 -35.812 -12.766 1 93.88 65 ASP B N 1
ATOM 4379 C CA . ASP B 1 65 ? 16.312 -35.531 -11.383 1 93.88 65 ASP B CA 1
ATOM 4380 C C . ASP B 1 65 ? 15.109 -35.094 -10.547 1 93.88 65 ASP B C 1
ATOM 4382 O O . ASP B 1 65 ? 15.188 -34.156 -9.758 1 93.88 65 ASP B O 1
ATOM 4386 N N . GLY B 1 66 ? 13.922 -35.75 -10.852 1 92.31 66 GLY B N 1
ATOM 4387 C CA . GLY B 1 66 ? 12.742 -35.531 -10.031 1 92.31 66 GLY B CA 1
ATOM 4388 C C . GLY B 1 66 ? 11.883 -34.375 -10.508 1 92.31 66 GLY B C 1
ATOM 4389 O O . GLY B 1 66 ? 10.844 -34.062 -9.914 1 92.31 66 GLY B O 1
ATOM 4390 N N . ARG B 1 67 ? 12.234 -33.688 -11.602 1 95.06 67 ARG B N 1
ATOM 4391 C CA . ARG B 1 67 ? 11.477 -32.562 -12.141 1 95.06 67 ARG B CA 1
ATOM 4392 C C . ARG B 1 67 ? 10.102 -33 -12.633 1 95.06 67 ARG B C 1
ATOM 4394 O O . ARG B 1 67 ? 9.156 -32.219 -12.664 1 95.06 67 ARG B O 1
ATOM 4401 N N . VAL B 1 68 ? 9.977 -34.25 -13.031 1 95.94 68 VAL B N 1
ATOM 4402 C CA . VAL B 1 68 ? 8.719 -34.781 -13.516 1 95.94 68 VAL B CA 1
ATOM 4403 C C . VAL B 1 68 ? 8.391 -36.062 -12.75 1 95.94 68 VAL B C 1
ATOM 4405 O O . VAL B 1 68 ? 9.039 -37.094 -12.938 1 95.94 68 VAL B O 1
ATOM 4408 N N . LYS B 1 69 ? 7.434 -35.938 -11.891 1 93.19 69 LYS B N 1
ATOM 4409 C CA . LYS B 1 69 ? 7.035 -37.062 -11.062 1 93.19 69 LYS B CA 1
ATOM 4410 C C . LYS B 1 69 ? 5.516 -37.156 -10.945 1 93.19 69 LYS B C 1
ATOM 4412 O O . LYS B 1 69 ? 4.938 -38.25 -11.086 1 93.19 69 LYS B O 1
ATOM 4417 N N . THR B 1 70 ? 4.918 -36.031 -10.75 1 95.31 70 THR B N 1
ATOM 4418 C CA . THR B 1 70 ? 3.492 -36.031 -10.438 1 95.31 70 THR B CA 1
ATOM 4419 C C . THR B 1 70 ? 2.674 -35.5 -11.602 1 95.31 70 THR B C 1
ATOM 4421 O O . THR B 1 70 ? 1.449 -35.625 -11.625 1 95.31 70 THR B O 1
ATOM 4424 N N . LEU B 1 71 ? 3.273 -34.844 -12.578 1 97.5 71 LEU B N 1
ATOM 4425 C CA . LEU B 1 71 ? 2.574 -34.281 -13.734 1 97.5 71 LEU B CA 1
ATOM 4426 C C . LEU B 1 71 ? 2.113 -35.375 -14.68 1 97.5 71 LEU B C 1
ATOM 4428 O O . LEU B 1 71 ? 2.715 -35.594 -15.734 1 97.5 71 LEU B O 1
ATOM 4432 N N . HIS B 1 72 ? 0.993 -36 -14.297 1 97.75 72 HIS B N 1
ATOM 4433 C CA . HIS B 1 72 ? 0.475 -37.188 -14.977 1 97.75 72 HIS B CA 1
ATOM 4434 C C . HIS B 1 72 ? -1.048 -37.219 -14.922 1 97.75 72 HIS B C 1
ATOM 4436 O O . HIS B 1 72 ? -1.646 -36.875 -13.898 1 97.75 72 HIS B O 1
ATOM 4442 N N . PRO B 1 73 ? -1.72 -37.719 -15.969 1 97.56 73 PRO B N 1
ATOM 4443 C CA . PRO B 1 73 ? -3.184 -37.781 -15.977 1 97.56 73 PRO B CA 1
ATOM 4444 C C . PRO B 1 73 ? -3.744 -38.625 -14.844 1 97.56 73 PRO B C 1
ATOM 4446 O O . PRO B 1 73 ? -4.797 -38.312 -14.289 1 97.56 73 PRO B O 1
ATOM 4449 N N . ALA B 1 74 ? -3.039 -39.656 -14.5 1 97.31 74 ALA B N 1
ATOM 4450 C CA . ALA B 1 74 ? -3.52 -40.562 -13.453 1 97.31 74 ALA B CA 1
ATOM 4451 C C . ALA B 1 74 ? -3.646 -39.844 -12.117 1 97.31 74 ALA B C 1
ATOM 4453 O O . ALA B 1 74 ? -4.48 -40.188 -11.281 1 97.31 74 ALA B O 1
ATOM 4454 N N . ILE B 1 75 ? -2.809 -38.875 -11.914 1 98.31 75 ILE B N 1
ATOM 4455 C CA . ILE B 1 75 ? -2.85 -38.094 -10.688 1 98.31 75 ILE B CA 1
ATOM 4456 C C . ILE B 1 75 ? -3.875 -36.969 -10.836 1 98.31 75 ILE B C 1
ATOM 4458 O O . ILE B 1 75 ? -4.809 -36.875 -10.039 1 98.31 75 ILE B O 1
ATOM 4462 N N . HIS B 1 76 ? -3.82 -36.219 -11.898 1 98.69 76 HIS B N 1
ATOM 4463 C CA . HIS B 1 76 ? -4.598 -35 -12 1 98.69 76 HIS B CA 1
ATOM 4464 C C . HIS B 1 76 ? -6.043 -35.281 -12.391 1 98.69 76 HIS B C 1
ATOM 4466 O O . HIS B 1 76 ? -6.953 -34.562 -12.023 1 98.69 76 HIS B O 1
ATOM 4472 N N . ALA B 1 77 ? -6.266 -36.375 -13.148 1 98.5 77 ALA B N 1
ATOM 4473 C CA . ALA B 1 77 ? -7.66 -36.781 -13.352 1 98.5 77 ALA B CA 1
ATOM 4474 C C . ALA B 1 77 ? -8.32 -37.156 -12.031 1 98.5 77 ALA B C 1
ATOM 4476 O O . ALA B 1 77 ? -9.492 -36.844 -11.797 1 98.5 77 ALA B O 1
ATOM 4477 N N . GLY B 1 78 ? -7.578 -37.844 -11.203 1 98.25 78 GLY B N 1
ATOM 4478 C CA . GLY B 1 78 ? -8.086 -38.219 -9.883 1 98.25 78 GLY B CA 1
ATOM 4479 C C . GLY B 1 78 ? -8.414 -37 -9.023 1 98.25 78 GLY B C 1
ATOM 4480 O O . GLY B 1 78 ? -9.352 -37.031 -8.227 1 98.25 78 GLY B O 1
ATOM 4481 N N . LEU B 1 79 ? -7.719 -35.938 -9.156 1 98.62 79 LEU B N 1
ATOM 4482 C CA . LEU B 1 79 ? -7.906 -34.719 -8.359 1 98.62 79 LEU B CA 1
ATOM 4483 C C . LEU B 1 79 ? -9 -33.844 -8.961 1 98.62 79 LEU B C 1
ATOM 4485 O O . LEU B 1 79 ? -9.766 -33.219 -8.234 1 98.62 79 LEU B O 1
ATOM 4489 N N . LEU B 1 80 ? -9.141 -33.844 -10.305 1 98.56 80 LEU B N 1
ATOM 4490 C CA . LEU B 1 80 ? -9.914 -32.812 -10.984 1 98.56 80 LEU B CA 1
ATOM 4491 C C . LEU B 1 80 ? -11.312 -33.312 -11.336 1 98.56 80 LEU B C 1
ATOM 4493 O O . LEU B 1 80 ? -12.195 -32.531 -11.68 1 98.56 80 LEU B O 1
ATOM 4497 N N . ALA B 1 81 ? -11.555 -34.625 -11.266 1 98.25 81 ALA B N 1
ATOM 4498 C CA . ALA B 1 81 ? -12.875 -35.156 -11.57 1 98.25 81 ALA B CA 1
ATOM 4499 C C . ALA B 1 81 ? -13.922 -34.625 -10.594 1 98.25 81 ALA B C 1
ATOM 4501 O O . ALA B 1 81 ? -13.75 -34.719 -9.375 1 98.25 81 ALA B O 1
ATOM 4502 N N . ARG B 1 82 ? -14.922 -34.062 -11.164 1 96.88 82 ARG B N 1
ATOM 4503 C CA . ARG B 1 82 ? -16.078 -33.688 -10.352 1 96.88 82 ARG B CA 1
ATOM 4504 C C . ARG B 1 82 ? -16.875 -34.938 -9.961 1 96.88 82 ARG B C 1
ATOM 4506 O O . ARG B 1 82 ? -17.406 -35.625 -10.828 1 96.88 82 ARG B O 1
ATOM 4513 N N . ARG B 1 83 ? -17.047 -35.031 -8.703 1 95.5 83 ARG B N 1
ATOM 4514 C CA . ARG B 1 83 ? -17.656 -36.25 -8.211 1 95.5 83 ARG B CA 1
ATOM 4515 C C . ARG B 1 83 ? -19.156 -36.25 -8.414 1 95.5 83 ARG B C 1
ATOM 4517 O O . ARG B 1 83 ? -19.797 -37.312 -8.406 1 95.5 83 ARG B O 1
ATOM 4524 N N . ASP B 1 84 ? -19.719 -35.062 -8.562 1 93.12 84 ASP B N 1
ATOM 4525 C CA . ASP B 1 84 ? -21.156 -34.906 -8.742 1 93.12 84 ASP B CA 1
ATOM 4526 C C . ASP B 1 84 ? -21.547 -35.031 -10.219 1 93.12 84 ASP B C 1
ATOM 4528 O O . ASP B 1 84 ? -22.719 -35 -10.562 1 93.12 84 ASP B O 1
ATOM 4532 N N . VAL B 1 85 ? -20.594 -35.25 -11.094 1 95.75 85 VAL B N 1
ATOM 4533 C CA . VAL B 1 85 ? -20.844 -35.344 -12.523 1 95.75 85 VAL B CA 1
ATOM 4534 C C . VAL B 1 85 ? -20.641 -36.812 -12.969 1 95.75 85 VAL B C 1
ATOM 4536 O O . VAL B 1 85 ? -19.5 -37.25 -13.148 1 95.75 85 VAL B O 1
ATOM 4539 N N . PRO B 1 86 ? -21.656 -37.5 -13.266 1 96.88 86 PRO B N 1
ATOM 4540 C CA . PRO B 1 86 ? -21.562 -38.938 -13.602 1 96.88 86 PRO B CA 1
ATOM 4541 C C . PRO B 1 86 ? -20.625 -39.188 -14.781 1 96.88 86 PRO B C 1
ATOM 4543 O O . PRO B 1 86 ? -19.875 -40.188 -14.773 1 96.88 86 PRO B O 1
ATOM 4546 N N . ALA B 1 87 ? -20.609 -38.344 -15.727 1 97.38 87 ALA B N 1
ATOM 4547 C CA . ALA B 1 87 ? -19.734 -38.5 -16.891 1 97.38 87 ALA B CA 1
ATOM 4548 C C . ALA B 1 87 ? -18.266 -38.5 -16.484 1 97.38 87 ALA B C 1
ATOM 4550 O O . ALA B 1 87 ? -17.453 -39.219 -17.062 1 97.38 87 ALA B O 1
ATOM 4551 N N . HIS B 1 88 ? -17.875 -37.688 -15.531 1 97.56 88 HIS B N 1
ATOM 4552 C CA . HIS B 1 88 ? -16.516 -37.625 -15.039 1 97.56 88 HIS B CA 1
ATOM 4553 C C . HIS B 1 88 ? -16.125 -38.969 -14.391 1 97.56 88 HIS B C 1
ATOM 4555 O O . HIS B 1 88 ? -15.062 -39.5 -14.672 1 97.56 88 HIS B O 1
ATOM 4561 N N . MET B 1 89 ? -17.047 -39.469 -13.625 1 97.19 89 MET B N 1
ATOM 4562 C CA . MET B 1 89 ? -16.781 -40.719 -12.922 1 97.19 89 MET B CA 1
ATOM 4563 C C . MET B 1 89 ? -16.688 -41.875 -13.891 1 97.19 89 MET B C 1
ATOM 4565 O O . MET B 1 89 ? -15.875 -42.781 -13.719 1 97.19 89 MET B O 1
ATOM 4569 N N . ALA B 1 90 ? -17.484 -41.844 -14.875 1 97.81 90 ALA B N 1
ATOM 4570 C CA . ALA B 1 90 ? -17.453 -42.875 -15.906 1 97.81 90 ALA B CA 1
ATOM 4571 C C . ALA B 1 90 ? -16.125 -42.844 -16.672 1 97.81 90 ALA B C 1
ATOM 4573 O O . ALA B 1 90 ? -15.586 -43.906 -17.016 1 97.81 90 ALA B O 1
ATOM 4574 N N . GLU B 1 91 ? -15.648 -41.719 -16.906 1 97.25 91 GLU B N 1
ATOM 4575 C CA . GLU B 1 91 ? -14.375 -41.562 -17.609 1 97.25 91 GLU B CA 1
ATOM 4576 C C . GLU B 1 91 ? -13.219 -42.094 -16.75 1 97.25 91 GLU B C 1
ATOM 4578 O O . GLU B 1 91 ? -12.289 -42.719 -17.266 1 97.25 91 GLU B O 1
ATOM 4583 N N . LEU B 1 92 ? -13.227 -41.781 -15.461 1 97.38 92 LEU B N 1
ATOM 4584 C CA . LEU B 1 92 ? -12.211 -42.344 -14.586 1 97.38 92 LEU B CA 1
ATOM 4585 C C . LEU B 1 92 ? -12.203 -43.875 -14.656 1 97.38 92 LEU B C 1
ATOM 4587 O O . LEU B 1 92 ? -11.148 -44.5 -14.812 1 97.38 92 LEU B O 1
ATOM 4591 N N . ALA B 1 93 ? -13.375 -44.438 -14.617 1 97.31 93 ALA B N 1
ATOM 4592 C CA . ALA B 1 93 ? -13.508 -45.875 -14.656 1 97.31 93 ALA B CA 1
ATOM 4593 C C . ALA B 1 93 ? -13 -46.438 -15.984 1 97.31 93 ALA B C 1
ATOM 4595 O O . ALA B 1 93 ? -12.289 -47.438 -16 1 97.31 93 ALA B O 1
ATOM 4596 N N . ALA B 1 94 ? -13.328 -45.781 -17 1 97.38 94 ALA B N 1
ATOM 4597 C CA . ALA B 1 94 ? -12.961 -46.219 -18.344 1 97.38 94 ALA B CA 1
ATOM 4598 C C . ALA B 1 94 ? -11.445 -46.25 -18.531 1 97.38 94 ALA B C 1
ATOM 4600 O O . ALA B 1 94 ? -10.922 -47.062 -19.281 1 97.38 94 ALA B O 1
ATOM 4601 N N . HIS B 1 95 ? -10.742 -45.406 -17.844 1 96 95 HIS B N 1
ATOM 4602 C CA . HIS B 1 95 ? -9.297 -45.312 -17.984 1 96 95 HIS B CA 1
ATOM 4603 C C . HIS B 1 95 ? -8.586 -45.906 -16.766 1 96 95 HIS B C 1
ATOM 4605 O O . HIS B 1 95 ? -7.379 -45.75 -16.594 1 96 95 HIS B O 1
ATOM 4611 N N . ASN B 1 96 ? -9.32 -46.562 -15.867 1 95.88 96 ASN B N 1
ATOM 4612 C CA . ASN B 1 96 ? -8.797 -47.188 -14.664 1 95.88 96 ASN B CA 1
ATOM 4613 C C . ASN B 1 96 ? -8.055 -46.219 -13.773 1 95.88 96 ASN B C 1
ATOM 4615 O O . ASN B 1 96 ? -6.93 -46.469 -13.352 1 95.88 96 ASN B O 1
ATOM 4619 N N . LEU B 1 97 ? -8.625 -45.094 -13.648 1 96.69 97 LEU B N 1
ATOM 4620 C CA . LEU B 1 97 ? -8.102 -44.031 -12.789 1 96.69 97 LEU B CA 1
ATOM 4621 C C . LEU B 1 97 ? -8.906 -43.938 -11.5 1 96.69 97 LEU B C 1
ATOM 4623 O O . LEU B 1 97 ? -10.117 -44.156 -11.5 1 96.69 97 LEU B O 1
ATOM 4627 N N . GLN B 1 98 ? -8.281 -43.625 -10.414 1 96.62 98 GLN B N 1
ATOM 4628 C CA . GLN B 1 98 ? -8.938 -43.531 -9.109 1 96.62 98 GLN B CA 1
ATOM 4629 C C . GLN B 1 98 ? -8.891 -42.094 -8.562 1 96.62 98 GLN B C 1
ATOM 4631 O O . GLN B 1 98 ? -7.898 -41.406 -8.742 1 96.62 98 GLN B O 1
ATOM 4636 N N . PRO B 1 99 ? -9.945 -41.719 -7.809 1 97.38 99 PRO B N 1
ATOM 4637 C CA . PRO B 1 99 ? -9.953 -40.406 -7.195 1 97.38 99 PRO B CA 1
ATOM 4638 C C . PRO B 1 99 ? -8.914 -40.25 -6.086 1 97.38 99 PRO B C 1
ATOM 4640 O O . PRO B 1 99 ? -8.484 -41.25 -5.504 1 97.38 99 PRO B O 1
ATOM 4643 N N . ILE B 1 100 ? -8.43 -39.125 -5.871 1 98.31 100 ILE B N 1
ATOM 4644 C CA . ILE B 1 100 ? -7.621 -38.688 -4.738 1 98.31 100 ILE B CA 1
ATOM 4645 C C . ILE B 1 100 ? -8.383 -37.625 -3.947 1 98.31 100 ILE B C 1
ATOM 4647 O O . ILE B 1 100 ? -8.852 -36.625 -4.516 1 98.31 100 ILE B O 1
ATOM 4651 N N . ASP B 1 101 ? -8.469 -37.75 -2.609 1 97.88 101 ASP B N 1
ATOM 4652 C CA . ASP B 1 101 ? -9.43 -36.969 -1.827 1 97.88 101 ASP B CA 1
ATOM 4653 C C . ASP B 1 101 ? -8.727 -35.938 -0.946 1 97.88 101 ASP B C 1
ATOM 4655 O O . ASP B 1 101 ? -9.359 -35.031 -0.42 1 97.88 101 ASP B O 1
ATOM 4659 N N . LEU B 1 102 ? -7.48 -36.094 -0.731 1 98.5 102 LEU B N 1
ATOM 4660 C CA . LEU B 1 102 ? -6.695 -35.25 0.141 1 98.5 102 LEU B CA 1
ATOM 4661 C C . LEU B 1 102 ? -5.285 -35.062 -0.41 1 98.5 102 LEU B C 1
ATOM 4663 O O . LEU B 1 102 ? -4.613 -36.031 -0.753 1 98.5 102 LEU B O 1
ATOM 4667 N N . VAL B 1 103 ? -4.922 -33.812 -0.557 1 98.88 103 VAL B N 1
ATOM 4668 C CA . VAL B 1 103 ? -3.574 -33.469 -0.997 1 98.88 103 VAL B CA 1
ATOM 4669 C C . VAL B 1 103 ? -2.85 -32.688 0.107 1 98.88 103 VAL B C 1
ATOM 4671 O O . VAL B 1 103 ? -3.359 -31.688 0.609 1 98.88 103 VAL B O 1
ATOM 4674 N N . VAL B 1 104 ? -1.726 -33.156 0.567 1 98.75 104 VAL B N 1
ATOM 4675 C CA . VAL B 1 104 ? -0.854 -32.5 1.53 1 98.75 104 VAL B CA 1
ATOM 4676 C C . VAL B 1 104 ? 0.481 -32.156 0.872 1 98.75 104 VAL B C 1
ATOM 4678 O O . VAL B 1 104 ? 1.338 -33.031 0.708 1 98.75 104 VAL B O 1
ATOM 4681 N N . VAL B 1 105 ? 0.619 -30.938 0.492 1 98.5 105 VAL B N 1
ATOM 4682 C CA . VAL B 1 105 ? 1.802 -30.5 -0.243 1 98.5 105 VAL B CA 1
ATOM 4683 C C . VAL B 1 105 ? 2.266 -29.141 0.283 1 98.5 105 VAL B C 1
ATOM 4685 O O . VAL B 1 105 ? 1.451 -28.25 0.499 1 98.5 105 VAL B O 1
ATOM 4688 N N . ASN B 1 106 ? 3.455 -29.031 0.65 1 97.38 106 ASN B N 1
ATOM 4689 C CA . ASN B 1 106 ? 4.098 -27.719 0.76 1 97.38 106 ASN B CA 1
ATOM 4690 C C . ASN B 1 106 ? 5.301 -27.609 -0.169 1 97.38 106 ASN B C 1
ATOM 4692 O O . ASN B 1 106 ? 5.891 -28.625 -0.555 1 97.38 106 ASN B O 1
ATOM 4696 N N . LEU B 1 107 ? 5.66 -26.453 -0.581 1 97.44 107 LEU B N 1
ATOM 4697 C CA . LEU B 1 107 ? 6.5 -26.219 -1.75 1 97.44 107 LEU B CA 1
ATOM 4698 C C . LEU B 1 107 ? 7.961 -26.062 -1.345 1 97.44 107 LEU B C 1
ATOM 4700 O O . LEU B 1 107 ? 8.266 -25.844 -0.168 1 97.44 107 LEU B O 1
ATOM 4704 N N . TYR B 1 108 ? 8.883 -26.156 -2.316 1 94.88 108 TYR B N 1
ATOM 4705 C CA . TYR B 1 108 ? 10.305 -25.922 -2.1 1 94.88 108 TYR B CA 1
ATOM 4706 C C . TYR B 1 108 ? 10.539 -24.516 -1.551 1 94.88 108 TYR B C 1
ATOM 4708 O O . TYR B 1 108 ? 9.797 -23.578 -1.874 1 94.88 108 TYR B O 1
ATOM 4716 N N . PRO B 1 109 ? 11.523 -24.406 -0.771 1 95.38 109 PRO B N 1
ATOM 4717 C CA . PRO B 1 109 ? 11.758 -23.156 -0.054 1 95.38 109 PRO B CA 1
ATOM 4718 C C . PRO B 1 109 ? 12.453 -22.094 -0.916 1 95.38 109 PRO B C 1
ATOM 4720 O O . PRO B 1 109 ? 13.57 -21.688 -0.607 1 95.38 109 PRO B O 1
ATOM 4723 N N . PHE B 1 110 ? 11.812 -21.625 -1.929 1 97.5 110 PHE B N 1
ATOM 4724 C CA . PHE B 1 110 ? 12.391 -20.672 -2.875 1 97.5 110 PHE B CA 1
ATOM 4725 C C . PHE B 1 110 ? 12.867 -19.422 -2.16 1 97.5 110 PHE B C 1
ATOM 4727 O O . PHE B 1 110 ? 14.023 -19.016 -2.305 1 97.5 110 PHE B O 1
ATOM 4734 N N . ALA B 1 111 ? 11.977 -18.812 -1.345 1 95.5 111 ALA B N 1
ATOM 4735 C CA . ALA B 1 111 ? 12.297 -17.562 -0.652 1 95.5 111 ALA B CA 1
ATOM 4736 C C . ALA B 1 111 ? 13.539 -17.734 0.221 1 95.5 111 ALA B C 1
ATOM 4738 O O . ALA B 1 111 ? 14.422 -16.875 0.22 1 95.5 111 ALA B O 1
ATOM 4739 N N . ALA B 1 112 ? 13.578 -18.797 0.967 1 94.75 112 ALA B N 1
ATOM 4740 C CA . ALA B 1 112 ? 14.727 -19.062 1.828 1 94.75 112 ALA B CA 1
ATOM 4741 C C . ALA B 1 112 ? 16 -19.25 1.004 1 94.75 112 ALA B C 1
ATOM 4743 O O . ALA B 1 112 ? 17.078 -18.812 1.412 1 94.75 112 ALA B O 1
ATOM 4744 N N . THR B 1 113 ? 15.875 -19.859 -0.133 1 96.19 113 THR B N 1
ATOM 4745 C CA . THR B 1 113 ? 17.016 -20.141 -0.992 1 96.19 113 THR B CA 1
ATOM 4746 C C . THR B 1 113 ? 17.609 -18.844 -1.533 1 96.19 113 THR B C 1
ATOM 4748 O O . THR B 1 113 ? 18.828 -18.641 -1.461 1 96.19 113 THR B O 1
ATOM 4751 N N . ILE B 1 114 ? 16.812 -17.984 -2.035 1 96.38 114 ILE B N 1
ATOM 4752 C CA . ILE B 1 114 ? 17.328 -16.781 -2.684 1 96.38 114 ILE B CA 1
ATOM 4753 C C . ILE B 1 114 ? 17.812 -15.789 -1.627 1 96.38 114 ILE B C 1
ATOM 4755 O O . ILE B 1 114 ? 18.484 -14.805 -1.95 1 96.38 114 ILE B O 1
ATOM 4759 N N . ALA B 1 115 ? 17.422 -15.992 -0.379 1 92.81 115 ALA B N 1
ATOM 4760 C CA . ALA B 1 115 ? 17.891 -15.133 0.708 1 92.81 115 ALA B CA 1
ATOM 4761 C C . ALA B 1 115 ? 19.359 -15.438 1.05 1 92.81 115 ALA B C 1
ATOM 4763 O O . ALA B 1 115 ? 20.016 -14.648 1.739 1 92.81 115 ALA B O 1
ATOM 4764 N N . ARG B 1 116 ? 19.859 -16.641 0.592 1 93.62 116 ARG B N 1
ATOM 4765 C CA . ARG B 1 116 ? 21.25 -17 0.827 1 93.62 116 ARG B CA 1
ATOM 4766 C C . ARG B 1 116 ? 22.188 -16.125 -0.007 1 93.62 116 ARG B C 1
ATOM 4768 O O . ARG B 1 116 ? 21.938 -15.891 -1.192 1 93.62 116 ARG B O 1
ATOM 4775 N N . PRO B 1 117 ? 23.328 -15.836 0.747 1 89.88 117 PRO B N 1
ATOM 4776 C CA . PRO B 1 117 ? 24.297 -15.055 -0.03 1 89.88 117 PRO B CA 1
ATOM 4777 C C . PRO B 1 117 ? 24.938 -15.867 -1.163 1 89.88 117 PRO B C 1
ATOM 4779 O O . PRO B 1 117 ? 25.125 -17.078 -1.031 1 89.88 117 PRO B O 1
ATOM 4782 N N . ASP B 1 118 ? 24.969 -15.547 -2.379 1 92.81 118 ASP B N 1
ATOM 4783 C CA . ASP B 1 118 ? 25.719 -16.078 -3.508 1 92.81 118 ASP B CA 1
ATOM 4784 C C . ASP B 1 118 ? 24.906 -17.125 -4.27 1 92.81 118 ASP B C 1
ATOM 4786 O O . ASP B 1 118 ? 25.453 -17.953 -4.988 1 92.81 118 ASP B O 1
ATOM 4790 N N . VAL B 1 119 ? 23.656 -17.281 -3.844 1 96.19 119 VAL B N 1
ATOM 4791 C CA . VAL B 1 119 ? 22.812 -18.188 -4.602 1 96.19 119 VAL B CA 1
ATOM 4792 C C . VAL B 1 119 ? 22.938 -17.906 -6.094 1 96.19 119 VAL B C 1
ATOM 4794 O O . VAL B 1 119 ? 23.031 -16.75 -6.504 1 96.19 119 VAL B O 1
ATOM 4797 N N . THR B 1 120 ? 23.078 -18.891 -6.898 1 95.88 120 THR B N 1
ATOM 4798 C CA . THR B 1 120 ? 23.125 -18.719 -8.352 1 95.88 120 THR B CA 1
ATOM 4799 C C . THR B 1 120 ? 21.734 -18.828 -8.953 1 95.88 120 THR B C 1
ATOM 4801 O O . THR B 1 120 ? 20.812 -19.375 -8.336 1 95.88 120 THR B O 1
ATOM 4804 N N . MET B 1 121 ? 21.594 -18.312 -10.148 1 95 121 MET B N 1
ATOM 4805 C CA . MET B 1 121 ? 20.344 -18.422 -10.891 1 95 121 MET B CA 1
ATOM 4806 C C . MET B 1 121 ? 19.938 -19.875 -11.062 1 95 121 MET B C 1
ATOM 4808 O O . MET B 1 121 ? 18.766 -20.234 -10.891 1 95 121 MET B O 1
ATOM 4812 N N . ALA B 1 122 ? 20.859 -20.719 -11.336 1 94.38 122 ALA B N 1
ATOM 4813 C CA . ALA B 1 122 ? 20.609 -22.141 -11.539 1 94.38 122 ALA B CA 1
ATOM 4814 C C . ALA B 1 122 ? 20.062 -22.797 -10.266 1 94.38 122 ALA B C 1
ATOM 4816 O O . ALA B 1 122 ? 19.125 -23.594 -10.32 1 94.38 122 ALA B O 1
ATOM 4817 N N . GLU B 1 123 ? 20.656 -22.453 -9.133 1 95.44 123 GLU B N 1
ATOM 4818 C CA . GLU B 1 123 ? 20.203 -22.984 -7.852 1 95.44 123 GLU B CA 1
ATOM 4819 C C . GLU B 1 123 ? 18.781 -22.516 -7.535 1 95.44 123 GLU B C 1
ATOM 4821 O O . GLU B 1 123 ? 17.953 -23.312 -7.074 1 95.44 123 GLU B O 1
ATOM 4826 N N . ALA B 1 124 ? 18.531 -21.219 -7.758 1 97.31 124 ALA B N 1
ATOM 4827 C CA . ALA B 1 124 ? 17.203 -20.656 -7.516 1 97.31 124 ALA B CA 1
ATOM 4828 C C . ALA B 1 124 ? 16.156 -21.344 -8.391 1 97.31 124 ALA B C 1
ATOM 4830 O O . ALA B 1 124 ? 15.07 -21.703 -7.906 1 97.31 124 ALA B O 1
ATOM 4831 N N . GLN B 1 125 ? 16.469 -21.547 -9.633 1 96.62 125 GLN B N 1
ATOM 4832 C CA . GLN B 1 125 ? 15.539 -22.156 -10.586 1 96.62 125 GLN B CA 1
ATOM 4833 C C . GLN B 1 125 ? 15.156 -23.562 -10.156 1 96.62 125 GLN B C 1
ATOM 4835 O O . GLN B 1 125 ? 14.023 -24 -10.375 1 96.62 125 GLN B O 1
ATOM 4840 N N . GLU B 1 126 ? 16.062 -24.234 -9.562 1 96.12 126 GLU B N 1
ATOM 4841 C CA . GLU B 1 126 ? 15.805 -25.609 -9.141 1 96.12 126 GLU B CA 1
ATOM 4842 C C . GLU B 1 126 ? 14.797 -25.641 -8 1 96.12 126 GLU B C 1
ATOM 4844 O O . GLU B 1 126 ? 14.219 -26.703 -7.715 1 96.12 126 GLU B O 1
ATOM 4849 N N . GLN B 1 127 ? 14.625 -24.516 -7.336 1 97 127 GLN B N 1
ATOM 4850 C CA . GLN B 1 127 ? 13.703 -24.469 -6.207 1 97 127 GLN B CA 1
ATOM 4851 C C . GLN B 1 127 ? 12.312 -24.031 -6.656 1 97 127 GLN B C 1
ATOM 4853 O O . GLN B 1 127 ? 11.406 -23.875 -5.832 1 97 127 GLN B O 1
ATOM 4858 N N . ILE B 1 128 ? 12.141 -23.828 -7.957 1 98.38 128 ILE B N 1
ATOM 4859 C CA . ILE B 1 128 ? 10.812 -23.516 -8.477 1 98.38 128 ILE B CA 1
ATOM 4860 C C . ILE B 1 128 ? 10.016 -24.812 -8.641 1 98.38 128 ILE B C 1
ATOM 4862 O O . ILE B 1 128 ? 10.344 -25.641 -9.5 1 98.38 128 ILE B O 1
ATOM 4866 N N . ASP B 1 129 ? 9.078 -24.969 -7.867 1 97.88 129 ASP B N 1
ATOM 4867 C CA . ASP B 1 129 ? 8.266 -26.188 -7.824 1 97.88 129 ASP B CA 1
ATOM 4868 C C . ASP B 1 129 ? 7.168 -26.141 -8.883 1 97.88 129 ASP B C 1
ATOM 4870 O O . ASP B 1 129 ? 6.328 -25.25 -8.883 1 97.88 129 ASP B O 1
ATOM 4874 N N . ILE B 1 130 ? 7.113 -27.078 -9.781 1 98.38 130 ILE B N 1
ATOM 4875 C CA . ILE B 1 130 ? 6.102 -27.141 -10.836 1 98.38 130 ILE B CA 1
ATOM 4876 C C . ILE B 1 130 ? 5.008 -28.141 -10.445 1 98.38 130 ILE B C 1
ATOM 4878 O O . ILE B 1 130 ? 3.832 -27.781 -10.375 1 98.38 130 ILE B O 1
ATOM 4882 N N . GLY B 1 131 ? 5.422 -29.328 -10.094 1 97.75 131 GLY B N 1
ATOM 4883 C CA . GLY B 1 131 ? 4.48 -30.391 -9.742 1 97.75 131 GLY B CA 1
ATOM 4884 C C . GLY B 1 131 ? 3.658 -30.062 -8.508 1 97.75 131 GLY B C 1
ATOM 4885 O O . GLY B 1 131 ? 2.438 -30.234 -8.5 1 97.75 131 GLY B O 1
ATOM 4886 N N . GLY B 1 132 ? 4.383 -29.609 -7.445 1 98.06 132 GLY B N 1
ATOM 4887 C CA . GLY B 1 132 ? 3.695 -29.266 -6.211 1 98.06 132 GLY B CA 1
ATOM 4888 C C . GLY B 1 132 ? 2.604 -28.234 -6.402 1 98.06 132 GLY B C 1
ATOM 4889 O O . GLY B 1 132 ? 1.491 -28.391 -5.895 1 98.06 132 GLY B O 1
ATOM 4890 N N . VAL B 1 133 ? 2.916 -27.219 -7.16 1 98.69 133 VAL B N 1
ATOM 4891 C CA . VAL B 1 133 ? 1.938 -26.172 -7.406 1 98.69 133 VAL B CA 1
ATOM 4892 C C . VAL B 1 133 ? 0.757 -26.734 -8.195 1 98.69 133 VAL B C 1
ATOM 4894 O O . VAL B 1 133 ? -0.399 -26.406 -7.902 1 98.69 133 VAL B O 1
ATOM 4897 N N . ALA B 1 134 ? 1.006 -27.562 -9.156 1 98.62 134 ALA B N 1
ATOM 4898 C CA . ALA B 1 134 ? -0.065 -28.156 -9.953 1 98.62 134 ALA B CA 1
ATOM 4899 C C . ALA B 1 134 ? -0.99 -29 -9.078 1 98.62 134 ALA B C 1
ATOM 4901 O O . ALA B 1 134 ? -2.213 -28.969 -9.234 1 98.62 134 ALA B O 1
ATOM 4902 N N . LEU B 1 135 ? -0.431 -29.766 -8.156 1 98.75 135 LEU B N 1
ATOM 4903 C CA . LEU B 1 135 ? -1.215 -30.594 -7.238 1 98.75 135 LEU B CA 1
ATOM 4904 C C . LEU B 1 135 ? -2.113 -29.719 -6.363 1 98.75 135 LEU B C 1
ATOM 4906 O O . LEU B 1 135 ? -3.307 -30 -6.227 1 98.75 135 LEU B O 1
ATOM 4910 N N . LEU B 1 136 ? -1.498 -28.688 -5.812 1 98.88 136 LEU B N 1
ATOM 4911 C CA . LEU B 1 136 ? -2.232 -27.797 -4.918 1 98.88 136 LEU B CA 1
ATOM 4912 C C . LEU B 1 136 ? -3.4 -27.141 -5.645 1 98.88 136 LEU B C 1
ATOM 4914 O O . LEU B 1 136 ? -4.523 -27.125 -5.133 1 98.88 136 LEU B O 1
ATOM 4918 N N . ARG B 1 137 ? -3.129 -26.672 -6.809 1 98.81 137 ARG B N 1
ATOM 4919 C CA . ARG B 1 137 ? -4.16 -25.969 -7.559 1 98.81 137 ARG B CA 1
ATOM 4920 C C . ARG B 1 137 ? -5.285 -26.906 -7.969 1 98.81 137 ARG B C 1
ATOM 4922 O O . ARG B 1 137 ? -6.465 -26.547 -7.887 1 98.81 137 ARG B O 1
ATOM 4929 N N . ALA B 1 138 ? -4.938 -28.078 -8.422 1 98.81 138 ALA B N 1
ATOM 4930 C CA . ALA B 1 138 ? -5.945 -29.062 -8.828 1 98.81 138 ALA B CA 1
ATOM 4931 C C . ALA B 1 138 ? -6.863 -29.422 -7.656 1 98.81 138 ALA B C 1
ATOM 4933 O O . ALA B 1 138 ? -8.086 -29.422 -7.801 1 98.81 138 ALA B O 1
ATOM 4934 N N . ALA B 1 139 ? -6.242 -29.672 -6.547 1 98.81 139 ALA B N 1
ATOM 4935 C CA . ALA B 1 139 ? -7.012 -30 -5.352 1 98.81 139 ALA B CA 1
ATOM 4936 C C . ALA B 1 139 ? -7.895 -28.844 -4.918 1 98.81 139 ALA B C 1
ATOM 4938 O O . ALA B 1 139 ? -9.078 -29.016 -4.629 1 98.81 139 ALA B O 1
ATOM 4939 N N . ALA B 1 140 ? -7.312 -27.672 -4.906 1 98.81 140 ALA B N 1
ATOM 4940 C CA . ALA B 1 140 ? -8.031 -26.469 -4.457 1 98.81 140 ALA B CA 1
ATOM 4941 C C . ALA B 1 140 ? -9.195 -26.156 -5.391 1 98.81 140 ALA B C 1
ATOM 4943 O O . ALA B 1 140 ? -10.258 -25.734 -4.938 1 98.81 140 ALA B O 1
ATOM 4944 N N . LYS B 1 141 ? -8.961 -26.281 -6.723 1 98.56 141 LYS B N 1
ATOM 4945 C CA . LYS B 1 141 ? -10.039 -26.078 -7.684 1 98.56 141 LYS B CA 1
ATOM 4946 C C . LYS B 1 141 ? -11.234 -26.984 -7.367 1 98.56 141 LYS B C 1
ATOM 4948 O O . LYS B 1 141 ? -12.383 -26.562 -7.5 1 98.56 141 LYS B O 1
ATOM 4953 N N . ASN B 1 142 ? -11.008 -28.156 -6.938 1 98.19 142 ASN B N 1
ATOM 4954 C CA . ASN B 1 142 ? -12.047 -29.156 -6.676 1 98.19 142 ASN B CA 1
ATOM 4955 C C . ASN B 1 142 ? -12.289 -29.328 -5.18 1 98.19 142 ASN B C 1
ATOM 4957 O O . ASN B 1 142 ? -12.57 -30.438 -4.719 1 98.19 142 ASN B O 1
ATOM 4961 N N . PHE B 1 143 ? -12.281 -28.25 -4.434 1 97.62 143 PHE B N 1
ATOM 4962 C CA . PHE B 1 143 ? -12.242 -28.281 -2.975 1 97.62 143 PHE B CA 1
ATOM 4963 C C . PHE B 1 143 ? -13.523 -28.891 -2.418 1 97.62 143 PHE B C 1
ATOM 4965 O O . PHE B 1 143 ? -13.531 -29.422 -1.305 1 97.62 143 PHE B O 1
ATOM 4972 N N . PRO B 1 144 ? -14.695 -28.859 -3.096 1 96.25 144 PRO B N 1
ATOM 4973 C CA . PRO B 1 144 ? -15.852 -29.562 -2.521 1 96.25 144 PRO B CA 1
ATOM 4974 C C . PRO B 1 144 ? -15.617 -31.062 -2.371 1 96.25 144 PRO B C 1
ATOM 4976 O O . PRO B 1 144 ? -16.188 -31.688 -1.479 1 96.25 144 PRO B O 1
ATOM 4979 N N . ALA B 1 145 ? -14.695 -31.625 -3.234 1 95.88 145 ALA B N 1
ATOM 4980 C CA . ALA B 1 145 ? -14.477 -33.062 -3.219 1 95.88 145 ALA B CA 1
ATOM 4981 C C . ALA B 1 145 ? -13.086 -33.406 -2.684 1 95.88 145 ALA B C 1
ATOM 4983 O O . ALA B 1 145 ? -12.836 -34.531 -2.24 1 95.88 145 ALA B O 1
ATOM 4984 N N . VAL B 1 146 ? -12.164 -32.469 -2.713 1 98.06 146 VAL B N 1
ATOM 4985 C CA . VAL B 1 146 ? -10.773 -32.75 -2.4 1 98.06 146 VAL B CA 1
ATOM 4986 C C . VAL B 1 146 ? -10.266 -31.781 -1.34 1 98.06 146 VAL B C 1
ATOM 4988 O O . VAL B 1 146 ? -10.352 -30.562 -1.516 1 98.06 146 VAL B O 1
ATOM 4991 N N . LEU B 1 147 ? -9.75 -32.281 -0.231 1 98.19 147 LEU B N 1
ATOM 4992 C CA . LEU B 1 147 ? -9.086 -31.453 0.776 1 98.19 147 LEU B CA 1
ATOM 4993 C C . LEU B 1 147 ? -7.668 -31.094 0.344 1 98.19 147 LEU B C 1
ATOM 4995 O O . LEU B 1 147 ? -6.988 -31.906 -0.281 1 98.19 147 LEU B O 1
ATOM 4999 N N . VAL B 1 148 ? -7.246 -29.938 0.649 1 98.81 148 VAL B N 1
ATOM 5000 C CA . VAL B 1 148 ? -5.902 -29.5 0.298 1 98.81 148 VAL B CA 1
ATOM 5001 C C . VAL B 1 148 ? -5.23 -28.859 1.512 1 98.81 148 VAL B C 1
ATOM 5003 O O . VAL B 1 148 ? -5.805 -27.984 2.154 1 98.81 148 VAL B O 1
ATOM 5006 N N . LEU B 1 149 ? -4.039 -29.297 1.849 1 98.69 149 LEU B N 1
ATOM 5007 C CA . LEU B 1 149 ? -3.275 -28.781 2.98 1 98.69 149 LEU B CA 1
ATOM 5008 C C . LEU B 1 149 ? -1.897 -28.297 2.535 1 98.69 149 LEU B C 1
ATOM 5010 O O . LEU B 1 149 ? -1.128 -29.062 1.954 1 98.69 149 LEU B O 1
ATOM 5014 N N . VAL B 1 150 ? -1.562 -27.094 2.807 1 98.25 150 VAL B N 1
ATOM 5015 C CA . VAL B 1 150 ? -0.26 -26.531 2.445 1 98.25 150 VAL B CA 1
ATOM 5016 C C . VAL B 1 150 ? 0.546 -26.234 3.709 1 98.25 150 VAL B C 1
ATOM 5018 O O . VAL B 1 150 ? 1.756 -26.016 3.643 1 98.25 150 VAL B O 1
ATOM 5021 N N . ASP B 1 151 ? -0.067 -26.281 4.887 1 96.94 151 ASP B N 1
ATOM 5022 C CA . ASP B 1 151 ? 0.491 -25.812 6.152 1 96.94 151 ASP B CA 1
ATOM 5023 C C . ASP B 1 151 ? 0.319 -26.859 7.254 1 96.94 151 ASP B C 1
ATOM 5025 O O . ASP B 1 151 ? -0.806 -27.25 7.578 1 96.94 151 ASP B O 1
ATOM 5029 N N . PRO B 1 152 ? 1.422 -27.234 7.871 1 97.81 152 PRO B N 1
ATOM 5030 C CA . PRO B 1 152 ? 1.32 -28.203 8.961 1 97.81 152 PRO B CA 1
ATOM 5031 C C . PRO B 1 152 ? 0.383 -27.75 10.078 1 97.81 152 PRO B C 1
ATOM 5033 O O . PRO B 1 152 ? -0.221 -28.578 10.758 1 97.81 152 PRO B O 1
ATOM 5036 N N . ALA B 1 153 ? 0.205 -26.484 10.227 1 96.62 153 ALA B N 1
ATOM 5037 C CA . ALA B 1 153 ? -0.642 -25.953 11.289 1 96.62 153 ALA B CA 1
ATOM 5038 C C . ALA B 1 153 ? -2.098 -26.359 11.094 1 96.62 153 ALA B C 1
ATOM 5040 O O . ALA B 1 153 ? -2.904 -26.281 12.023 1 96.62 153 ALA B O 1
ATOM 5041 N N . ASP B 1 154 ? -2.488 -26.828 9.906 1 97.56 154 ASP B N 1
ATOM 5042 C CA . ASP B 1 154 ? -3.871 -27.188 9.617 1 97.56 154 ASP B CA 1
ATOM 5043 C C . ASP B 1 154 ? -4.109 -28.672 9.836 1 97.56 154 ASP B C 1
ATOM 5045 O O . ASP B 1 154 ? -5.25 -29.141 9.789 1 97.56 154 ASP B O 1
ATOM 5049 N N . TYR B 1 155 ? -3.023 -29.531 10.094 1 98.25 155 TYR B N 1
ATOM 5050 C CA . TYR B 1 155 ? -3.145 -30.984 10.203 1 98.25 155 TYR B CA 1
ATOM 5051 C C . TYR B 1 155 ? -4.156 -31.359 11.281 1 98.25 155 TYR B C 1
ATOM 5053 O O . TYR B 1 155 ? -5.078 -32.156 11.023 1 98.25 155 TYR B O 1
ATOM 5061 N N . ALA B 1 156 ? -4.047 -30.734 12.453 1 97.38 156 ALA B N 1
ATOM 5062 C CA . ALA B 1 156 ? -4.863 -31.109 13.602 1 97.38 156 ALA B CA 1
ATOM 5063 C C . ALA B 1 156 ? -6.344 -30.859 13.336 1 97.38 156 ALA B C 1
ATOM 5065 O O . ALA B 1 156 ? -7.191 -31.703 13.609 1 97.38 156 ALA B O 1
ATOM 5066 N N . GLY B 1 157 ? -6.625 -29.656 12.836 1 96.25 157 GLY B N 1
ATOM 5067 C CA . GLY B 1 157 ? -8.008 -29.312 12.562 1 96.25 157 GLY B CA 1
ATOM 5068 C C . GLY B 1 157 ? -8.664 -30.234 11.539 1 96.25 157 GLY B C 1
ATOM 5069 O O . GLY B 1 157 ? -9.812 -30.656 11.719 1 96.25 157 GLY B O 1
ATOM 5070 N N . VAL B 1 158 ? -7.996 -30.562 10.492 1 97.38 158 VAL B N 1
ATOM 5071 C CA . VAL B 1 158 ? -8.531 -31.422 9.438 1 97.38 158 VAL B CA 1
ATOM 5072 C C . VAL B 1 158 ? -8.719 -32.844 9.969 1 97.38 158 VAL B C 1
ATOM 5074 O O . VAL B 1 158 ? -9.719 -33.5 9.68 1 97.38 158 VAL B O 1
ATOM 5077 N N . LEU B 1 159 ? -7.754 -33.344 10.781 1 96.94 159 LEU B N 1
ATOM 5078 C CA . LEU B 1 159 ? -7.855 -34.656 11.375 1 96.94 159 LEU B CA 1
ATOM 5079 C C . LEU B 1 159 ? -9.094 -34.781 12.258 1 96.94 159 LEU B C 1
ATOM 5081 O O . LEU B 1 159 ? -9.789 -35.781 12.234 1 96.94 159 LEU B O 1
ATOM 5085 N N . ASP B 1 160 ? -9.328 -33.719 13.023 1 96.5 160 ASP B N 1
ATOM 5086 C CA . ASP B 1 160 ? -10.523 -33.688 13.859 1 96.5 160 ASP B CA 1
ATOM 5087 C C . ASP B 1 160 ? -11.789 -33.812 13.016 1 96.5 160 ASP B C 1
ATOM 5089 O O . ASP B 1 160 ? -12.719 -34.562 13.383 1 96.5 160 ASP B O 1
ATOM 5093 N N . GLY B 1 161 ? -11.805 -33.094 11.938 1 95.5 161 GLY B N 1
ATOM 5094 C CA . GLY B 1 161 ? -12.938 -33.156 11.031 1 95.5 161 GLY B CA 1
ATOM 5095 C C . GLY B 1 161 ? -13.117 -34.562 10.438 1 95.5 161 GLY B C 1
ATOM 5096 O O . GLY B 1 161 ? -14.242 -35.062 10.352 1 95.5 161 GLY B O 1
ATOM 5097 N N . LEU B 1 162 ? -12.047 -35.219 10.023 1 95.69 162 LEU B N 1
ATOM 5098 C CA . LEU B 1 162 ? -12.094 -36.562 9.438 1 95.69 162 LEU B CA 1
ATOM 5099 C C . LEU B 1 162 ? -12.594 -37.594 10.453 1 95.69 162 LEU B C 1
ATOM 5101 O O . LEU B 1 162 ? -13.383 -38.469 10.117 1 95.69 162 LEU B O 1
ATOM 5105 N N . ARG B 1 163 ? -12.18 -37.438 11.688 1 94.62 163 ARG B N 1
ATOM 5106 C CA . ARG B 1 163 ? -12.617 -38.344 12.75 1 94.62 163 ARG B CA 1
ATOM 5107 C C . ARG B 1 163 ? -14.102 -38.156 13.031 1 94.62 163 ARG B C 1
ATOM 5109 O O . ARG B 1 163 ? -14.797 -39.125 13.367 1 94.62 163 ARG B O 1
ATOM 5116 N N . ALA B 1 164 ? -14.461 -36.938 12.898 1 92.12 164 ALA B N 1
ATOM 5117 C CA . ALA B 1 164 ? -15.875 -36.656 13.125 1 92.12 164 ALA B CA 1
ATOM 5118 C C . ALA B 1 164 ? -16.719 -37.094 11.93 1 92.12 164 ALA B C 1
ATOM 5120 O O . ALA B 1 164 ? -17.953 -37.125 12.016 1 92.12 164 ALA B O 1
ATOM 5121 N N . GLY B 1 165 ? -16.203 -37.5 10.906 1 86.88 165 GLY B N 1
ATOM 5122 C CA . GLY B 1 165 ? -16.906 -38.094 9.766 1 86.88 165 GLY B CA 1
ATOM 5123 C C . GLY B 1 165 ? -16.891 -37.188 8.539 1 86.88 165 GLY B C 1
ATOM 5124 O O . GLY B 1 165 ? -17.125 -37.656 7.422 1 86.88 165 GLY B O 1
ATOM 5125 N N . ASP B 1 166 ? -16.797 -35.875 8.812 1 84.12 166 ASP B N 1
ATOM 5126 C CA . ASP B 1 166 ? -16.75 -35.062 7.613 1 84.12 166 ASP B CA 1
ATOM 5127 C C . ASP B 1 166 ? -16.125 -33.688 7.918 1 84.12 166 ASP B C 1
ATOM 5129 O O . ASP B 1 166 ? -16.219 -33.188 9.039 1 84.12 166 ASP B O 1
ATOM 5133 N N . VAL B 1 167 ? -15.352 -33.125 6.965 1 94.44 167 VAL B N 1
ATOM 5134 C CA . VAL B 1 167 ? -14.859 -31.75 7 1 94.44 167 VAL B CA 1
ATOM 5135 C C . VAL B 1 167 ? -15.844 -30.828 6.285 1 94.44 167 VAL B C 1
ATOM 5137 O O . VAL B 1 167 ? -16.109 -31 5.09 1 94.44 167 VAL B O 1
ATOM 5140 N N . PRO B 1 168 ? -16.391 -29.859 6.98 1 94.44 168 PRO B N 1
ATOM 5141 C CA . PRO B 1 168 ? -17.422 -29.016 6.395 1 94.44 168 PRO B CA 1
ATOM 5142 C C . PRO B 1 168 ? -16.938 -28.266 5.152 1 94.44 168 PRO B C 1
ATOM 5144 O O . PRO B 1 168 ? -15.742 -27.969 5.039 1 94.44 168 PRO B O 1
ATOM 5147 N N . LEU B 1 169 ? -17.906 -27.922 4.246 1 95.31 169 LEU B N 1
ATOM 5148 C CA . LEU B 1 169 ? -17.609 -27.25 2.988 1 95.31 169 LEU B CA 1
ATOM 5149 C C . LEU B 1 169 ? -16.922 -25.906 3.24 1 95.31 169 LEU B C 1
ATOM 5151 O O . LEU B 1 169 ? -16.031 -25.516 2.488 1 95.31 169 LEU B O 1
ATOM 5155 N N . SER B 1 170 ? -17.344 -25.219 4.281 1 95.62 170 SER B N 1
ATOM 5156 C CA . SER B 1 170 ? -16.75 -23.938 4.602 1 95.62 170 SER B CA 1
ATOM 5157 C C . SER B 1 170 ? -15.266 -24.078 4.922 1 95.62 170 SER B C 1
ATOM 5159 O O . SER B 1 170 ? -14.453 -23.234 4.523 1 95.62 170 SER B O 1
ATOM 5161 N N . GLU B 1 171 ? -14.938 -25.109 5.617 1 96.25 171 GLU B N 1
ATOM 5162 C CA . GLU B 1 171 ? -13.539 -25.359 5.938 1 96.25 171 GLU B CA 1
ATOM 5163 C C . GLU B 1 171 ? -12.758 -25.781 4.695 1 96.25 171 GLU B C 1
ATOM 5165 O O . GLU B 1 171 ? -11.609 -25.375 4.512 1 96.25 171 GLU B O 1
ATOM 5170 N N . ARG B 1 172 ? -13.352 -26.594 3.861 1 97.5 172 ARG B N 1
ATOM 5171 C CA . ARG B 1 172 ? -12.719 -26.984 2.604 1 97.5 172 ARG B CA 1
ATOM 5172 C C . ARG B 1 172 ? -12.414 -25.766 1.744 1 97.5 172 ARG B C 1
ATOM 5174 O O . ARG B 1 172 ? -11.328 -25.672 1.163 1 97.5 172 ARG B O 1
ATOM 5181 N N . GLN B 1 173 ? -13.375 -24.859 1.716 1 97.88 173 GLN B N 1
ATOM 5182 C CA . GLN B 1 173 ? -13.195 -23.625 0.958 1 97.88 173 GLN B CA 1
ATOM 5183 C C . GLN B 1 173 ? -12.07 -22.781 1.546 1 97.88 173 GLN B C 1
ATOM 5185 O O . GLN B 1 173 ? -11.258 -22.219 0.808 1 97.88 173 GLN B O 1
ATOM 5190 N N . ARG B 1 174 ? -12.039 -22.672 2.879 1 97.56 174 ARG B N 1
ATOM 5191 C CA . ARG B 1 174 ? -10.984 -21.922 3.549 1 97.56 174 ARG B CA 1
ATOM 5192 C C . ARG B 1 174 ? -9.609 -22.469 3.195 1 97.56 174 ARG B C 1
ATOM 5194 O O . ARG B 1 174 ? -8.68 -21.719 2.912 1 97.56 174 ARG B O 1
ATOM 5201 N N . LEU B 1 175 ? -9.5 -23.75 3.207 1 98.19 175 LEU B N 1
ATOM 5202 C CA . LEU B 1 175 ? -8.234 -24.406 2.9 1 98.19 175 LEU B CA 1
ATOM 5203 C C . LEU B 1 175 ? -7.848 -24.203 1.44 1 98.19 175 LEU B C 1
ATOM 5205 O O . LEU B 1 175 ? -6.668 -24.031 1.123 1 98.19 175 LEU B O 1
ATOM 5209 N N . ALA B 1 176 ? -8.844 -24.234 0.541 1 98.75 176 ALA B N 1
ATOM 5210 C CA . ALA B 1 176 ? -8.594 -23.953 -0.873 1 98.75 176 ALA B CA 1
ATOM 5211 C C . ALA B 1 176 ? -8.086 -22.531 -1.075 1 98.75 176 ALA B C 1
ATOM 5213 O O . ALA B 1 176 ? -7.121 -22.312 -1.807 1 98.75 176 ALA B O 1
ATOM 5214 N N . ALA B 1 177 ? -8.734 -21.578 -0.4 1 98.56 177 ALA B N 1
ATOM 5215 C CA . ALA B 1 177 ? -8.289 -20.188 -0.456 1 98.56 177 ALA B CA 1
ATOM 5216 C C . ALA B 1 177 ? -6.848 -20.062 0.025 1 98.56 177 ALA B C 1
ATOM 5218 O O . ALA B 1 177 ? -6.043 -19.359 -0.592 1 98.56 177 ALA B O 1
ATOM 5219 N N . LYS B 1 178 ? -6.559 -20.766 1.098 1 98.12 178 LYS B N 1
ATOM 5220 C CA . LYS B 1 178 ? -5.211 -20.75 1.665 1 98.12 178 LYS B CA 1
ATOM 5221 C C . LYS B 1 178 ? -4.195 -21.312 0.676 1 98.12 178 LYS B C 1
ATOM 5223 O O . LYS B 1 178 ? -3.08 -20.797 0.562 1 98.12 178 LYS B O 1
ATOM 5228 N N . ALA B 1 179 ? -4.578 -22.297 -0.021 1 98.75 179 ALA B N 1
ATOM 5229 C CA . ALA B 1 179 ? -3.689 -22.922 -1.003 1 98.75 179 ALA B CA 1
ATOM 5230 C C . ALA B 1 179 ? -3.391 -21.953 -2.152 1 98.75 179 ALA B C 1
ATOM 5232 O O . ALA B 1 179 ? -2.234 -21.797 -2.553 1 98.75 179 ALA B O 1
ATOM 5233 N N . PHE B 1 180 ? -4.426 -21.297 -2.682 1 98.81 180 PHE B N 1
ATOM 5234 C CA . PHE B 1 180 ? -4.211 -20.359 -3.771 1 98.81 180 PHE B CA 1
ATOM 5235 C C . PHE B 1 180 ? -3.418 -19.156 -3.293 1 98.81 180 PHE B C 1
ATOM 5237 O O . PHE B 1 180 ? -2.625 -18.578 -4.047 1 98.81 180 PHE B O 1
ATOM 5244 N N . ALA B 1 181 ? -3.615 -18.734 -2.057 1 98.56 181 ALA B N 1
ATOM 5245 C CA . ALA B 1 181 ? -2.793 -17.672 -1.496 1 98.56 181 ALA B CA 1
ATOM 5246 C C . ALA B 1 181 ? -1.327 -18.078 -1.42 1 98.56 181 ALA B C 1
ATOM 5248 O O . ALA B 1 181 ? -0.432 -17.281 -1.709 1 98.56 181 ALA B O 1
ATOM 5249 N N . HIS B 1 182 ? -1.128 -19.297 -1.041 1 98.31 182 HIS B N 1
ATOM 5250 C CA . HIS B 1 182 ? 0.22 -19.844 -0.928 1 98.31 182 HIS B CA 1
ATOM 5251 C C . HIS B 1 182 ? 0.92 -19.875 -2.283 1 98.31 182 HIS B C 1
ATOM 5253 O O . HIS B 1 182 ? 2.078 -19.469 -2.396 1 98.31 182 HIS B O 1
ATOM 5259 N N . THR B 1 183 ? 0.24 -20.297 -3.289 1 98.75 183 THR B N 1
ATOM 5260 C CA . THR B 1 183 ? 0.847 -20.344 -4.613 1 98.75 183 THR B CA 1
ATOM 5261 C C . THR B 1 183 ? 1.037 -18.953 -5.184 1 98.75 183 THR B C 1
ATOM 5263 O O . THR B 1 183 ? 1.999 -18.688 -5.91 1 98.75 183 THR B O 1
ATOM 5266 N N . ALA B 1 184 ? 0.122 -18.047 -4.887 1 98.75 184 ALA B N 1
ATOM 5267 C CA . ALA B 1 184 ? 0.287 -16.656 -5.301 1 98.75 184 ALA B CA 1
ATOM 5268 C C . ALA B 1 184 ? 1.538 -16.047 -4.676 1 98.75 184 ALA B C 1
ATOM 5270 O O . ALA B 1 184 ? 2.314 -15.367 -5.359 1 98.75 184 ALA B O 1
ATOM 5271 N N . GLU B 1 185 ? 1.712 -16.266 -3.373 1 98.38 185 GLU B N 1
ATOM 5272 C CA . GLU B 1 185 ? 2.906 -15.797 -2.684 1 98.38 185 GLU B CA 1
ATOM 5273 C C . GLU B 1 185 ? 4.172 -16.375 -3.309 1 98.38 185 GLU B C 1
ATOM 5275 O O . GLU B 1 185 ? 5.152 -15.656 -3.521 1 98.38 185 GLU B O 1
ATOM 5280 N N . TYR B 1 186 ? 4.137 -17.672 -3.572 1 98.69 186 TYR B N 1
ATOM 5281 C CA . TYR B 1 186 ? 5.262 -18.375 -4.164 1 98.69 186 TYR B CA 1
ATOM 5282 C C . TYR B 1 186 ? 5.652 -17.766 -5.504 1 98.69 186 TYR B C 1
ATOM 5284 O O . TYR B 1 186 ? 6.812 -17.406 -5.715 1 98.69 186 TYR B O 1
ATOM 5292 N N . ASP B 1 187 ? 4.688 -17.547 -6.371 1 98.81 187 ASP B N 1
ATOM 5293 C CA . ASP B 1 187 ? 4.949 -17.016 -7.707 1 98.81 187 ASP B CA 1
ATOM 5294 C C . ASP B 1 187 ? 5.324 -15.539 -7.652 1 98.81 187 ASP B C 1
ATOM 5296 O O . ASP B 1 187 ? 6.129 -15.07 -8.461 1 98.81 187 ASP B O 1
ATOM 5300 N N . ALA B 1 188 ? 4.734 -14.789 -6.742 1 98.5 188 ALA B N 1
ATOM 5301 C CA . ALA B 1 188 ? 5.133 -13.398 -6.574 1 98.5 188 ALA B CA 1
ATOM 5302 C C . ALA B 1 188 ? 6.617 -13.289 -6.23 1 98.5 188 ALA B C 1
ATOM 5304 O O . ALA B 1 188 ? 7.316 -12.414 -6.746 1 98.5 188 ALA B O 1
ATOM 5305 N N . THR B 1 189 ? 7.082 -14.148 -5.379 1 98.25 189 THR B N 1
ATOM 5306 C CA . THR B 1 189 ? 8.477 -14.156 -4.965 1 98.25 189 THR B CA 1
ATOM 5307 C C . THR B 1 189 ? 9.391 -14.492 -6.145 1 98.25 189 THR B C 1
ATOM 5309 O O . THR B 1 189 ? 10.43 -13.859 -6.336 1 98.25 189 THR B O 1
ATOM 5312 N N . ILE B 1 190 ? 8.984 -15.438 -6.934 1 98.75 190 ILE B N 1
ATOM 5313 C CA . ILE B 1 190 ? 9.773 -15.844 -8.094 1 98.75 190 ILE B CA 1
ATOM 5314 C C . ILE B 1 190 ? 9.812 -14.703 -9.109 1 98.75 190 ILE B C 1
ATOM 5316 O O . ILE B 1 190 ? 10.875 -14.375 -9.648 1 98.75 190 ILE B O 1
ATOM 5320 N N . ALA B 1 191 ? 8.648 -14.109 -9.398 1 98.5 191 ALA B N 1
ATOM 5321 C CA . ALA B 1 191 ? 8.578 -12.984 -10.328 1 98.5 191 ALA B CA 1
ATOM 5322 C C . ALA B 1 191 ? 9.516 -11.859 -9.906 1 98.5 191 ALA B C 1
ATOM 5324 O O . ALA B 1 191 ? 10.219 -11.289 -10.734 1 98.5 191 ALA B O 1
ATOM 5325 N N . ALA B 1 192 ? 9.523 -11.539 -8.641 1 96.94 192 ALA B N 1
ATOM 5326 C CA . ALA B 1 192 ? 10.375 -10.469 -8.117 1 96.94 192 ALA B CA 1
ATOM 5327 C C . ALA B 1 192 ? 11.852 -10.805 -8.312 1 96.94 192 ALA B C 1
ATOM 5329 O O . ALA B 1 192 ? 12.656 -9.914 -8.609 1 96.94 192 ALA B O 1
ATOM 5330 N N . TYR B 1 193 ? 12.211 -12.031 -8.141 1 97.25 193 TYR B N 1
ATOM 5331 C CA . TYR B 1 193 ? 13.602 -12.461 -8.273 1 97.25 193 TYR B CA 1
ATOM 5332 C C . TYR B 1 193 ? 14.062 -12.383 -9.727 1 97.25 193 TYR B C 1
ATOM 5334 O O . TYR B 1 193 ? 15.203 -12.023 -10 1 97.25 193 TYR B O 1
ATOM 5342 N N . LEU B 1 194 ? 13.117 -12.68 -10.641 1 97.81 194 LEU B N 1
ATOM 5343 C CA . LEU B 1 194 ? 13.484 -12.789 -12.047 1 97.81 194 LEU B CA 1
ATOM 5344 C C . LEU B 1 194 ? 13.359 -11.445 -12.75 1 97.81 194 LEU B C 1
ATOM 5346 O O . LEU B 1 194 ? 13.883 -11.266 -13.852 1 97.81 194 LEU B O 1
ATOM 5350 N N . ARG B 1 195 ? 12.617 -10.531 -12.18 1 95.31 195 ARG B N 1
ATOM 5351 C CA . ARG B 1 195 ? 12.258 -9.305 -12.891 1 95.31 195 ARG B CA 1
ATOM 5352 C C . ARG B 1 195 ? 13.508 -8.5 -13.258 1 95.31 195 ARG B C 1
ATOM 5354 O O . ARG B 1 195 ? 14.453 -8.43 -12.469 1 95.31 195 ARG B O 1
ATOM 5361 N N . THR B 1 196 ? 13.484 -7.922 -14.398 1 91.75 196 THR B N 1
ATOM 5362 C CA . THR B 1 196 ? 14.578 -7.098 -14.898 1 91.75 196 THR B CA 1
ATOM 5363 C C . THR B 1 196 ? 14.227 -5.613 -14.789 1 91.75 196 THR B C 1
ATOM 5365 O O . THR B 1 196 ? 15.117 -4.758 -14.828 1 91.75 196 THR B O 1
ATOM 5368 N N . GLU B 1 197 ? 12.969 -5.332 -14.703 1 91.62 197 GLU B N 1
ATOM 5369 C CA . GLU B 1 197 ? 12.461 -3.977 -14.5 1 91.62 197 GLU B CA 1
ATOM 5370 C C . GLU B 1 197 ? 11.867 -3.812 -13.109 1 91.62 197 GLU B C 1
ATOM 5372 O O . GLU B 1 197 ? 10.984 -4.578 -12.711 1 91.62 197 GLU B O 1
ATOM 5377 N N . PRO B 1 198 ? 12.312 -2.82 -12.383 1 91.94 198 PRO B N 1
ATOM 5378 C CA . PRO B 1 198 ? 11.898 -2.682 -10.984 1 91.94 198 PRO B CA 1
ATOM 5379 C C . PRO B 1 198 ? 10.398 -2.439 -10.836 1 91.94 198 PRO B C 1
ATOM 5381 O O . PRO B 1 198 ? 9.797 -2.859 -9.844 1 91.94 198 PRO B O 1
ATOM 5384 N N . LEU B 1 199 ? 9.781 -1.71 -11.75 1 96.44 199 LEU B N 1
ATOM 5385 C CA . LEU B 1 199 ? 8.352 -1.443 -11.758 1 96.44 199 LEU B CA 1
ATOM 5386 C C . LEU B 1 199 ? 7.684 -2.066 -12.977 1 96.44 199 LEU B C 1
ATOM 5388 O O . LEU B 1 199 ? 7.418 -1.375 -13.961 1 96.44 199 LEU B O 1
ATOM 5392 N N . PRO B 1 200 ? 7.352 -3.363 -12.852 1 96.38 200 PRO B N 1
ATOM 5393 C CA . PRO B 1 200 ? 6.891 -4.133 -14.008 1 96.38 200 PRO B CA 1
ATOM 5394 C C . PRO B 1 200 ? 5.445 -3.82 -14.391 1 96.38 200 PRO B C 1
ATOM 5396 O O . PRO B 1 200 ? 4.77 -3.062 -13.688 1 96.38 200 PRO B O 1
ATOM 5399 N N . ASP B 1 201 ? 4.977 -4.391 -15.484 1 95.25 201 ASP B N 1
ATOM 5400 C CA . ASP B 1 201 ? 3.613 -4.195 -15.969 1 95.25 201 ASP B CA 1
ATOM 5401 C C . ASP B 1 201 ? 2.592 -4.781 -15 1 95.25 201 ASP B C 1
ATOM 5403 O O . ASP B 1 201 ? 1.514 -4.219 -14.805 1 95.25 201 ASP B O 1
ATOM 5407 N N . VAL B 1 202 ? 2.955 -5.961 -14.477 1 97.12 202 VAL B N 1
ATOM 5408 C CA . VAL B 1 202 ? 2.174 -6.574 -13.406 1 97.12 202 VAL B CA 1
ATOM 5409 C C . VAL B 1 202 ? 3.016 -6.66 -12.141 1 97.12 202 VAL B C 1
ATOM 5411 O O . VAL B 1 202 ? 4.148 -7.145 -12.172 1 97.12 202 VAL B O 1
ATOM 5414 N N . LEU B 1 203 ? 2.438 -6.121 -11.07 1 97.81 203 LEU B N 1
ATOM 5415 C CA . LEU B 1 203 ? 3.148 -6.113 -9.797 1 97.81 203 LEU B CA 1
ATOM 5416 C C . LEU B 1 203 ? 2.453 -7.012 -8.781 1 97.81 203 LEU B C 1
ATOM 5418 O O . LEU B 1 203 ? 1.549 -6.57 -8.07 1 97.81 203 LEU B O 1
ATOM 5422 N N . PRO B 1 204 ? 2.865 -8.266 -8.688 1 98.12 204 PRO B N 1
ATOM 5423 C CA . PRO B 1 204 ? 2.334 -9.125 -7.629 1 98.12 204 PRO B CA 1
ATOM 5424 C C . PRO B 1 204 ? 3.096 -8.984 -6.316 1 98.12 204 PRO B C 1
ATOM 5426 O O . PRO B 1 204 ? 4.328 -8.922 -6.316 1 98.12 204 PRO B O 1
ATOM 5429 N N . LEU B 1 205 ? 2.387 -8.859 -5.258 1 97.38 205 LEU B N 1
ATOM 5430 C CA . LEU B 1 205 ? 2.941 -8.828 -3.908 1 97.38 205 LEU B CA 1
ATOM 5431 C C . LEU B 1 205 ? 2.16 -9.75 -2.979 1 97.38 205 LEU B C 1
ATOM 5433 O O . LEU B 1 205 ? 0.989 -10.039 -3.23 1 97.38 205 LEU B O 1
ATOM 5437 N N . ALA B 1 206 ? 2.789 -10.234 -1.988 1 97.81 206 ALA B N 1
ATOM 5438 C CA . ALA B 1 206 ? 2.143 -11.047 -0.959 1 97.81 206 ALA B CA 1
ATOM 5439 C C . ALA B 1 206 ? 2.832 -10.867 0.39 1 97.81 206 ALA B C 1
ATOM 5441 O O . ALA B 1 206 ? 4.062 -10.789 0.461 1 97.81 206 ALA B O 1
ATOM 5442 N N . TRP B 1 207 ? 2.029 -10.812 1.457 1 97.44 207 TRP B N 1
ATOM 5443 C CA . TRP B 1 207 ? 2.557 -10.695 2.812 1 97.44 207 TRP B CA 1
ATOM 5444 C C . TRP B 1 207 ? 1.871 -11.68 3.75 1 97.44 207 TRP B C 1
ATOM 5446 O O . TRP B 1 207 ? 0.69 -11.992 3.576 1 97.44 207 TRP B O 1
ATOM 5456 N N . ARG B 1 208 ? 2.547 -12.195 4.672 1 97.5 208 ARG B N 1
ATOM 5457 C CA . ARG B 1 208 ? 1.968 -12.984 5.75 1 97.5 208 ARG B CA 1
ATOM 5458 C C . ARG B 1 208 ? 1.562 -12.102 6.926 1 97.5 208 ARG B C 1
ATOM 5460 O O . ARG B 1 208 ? 2.264 -11.141 7.258 1 97.5 208 ARG B O 1
ATOM 5467 N N . LYS B 1 209 ? 0.479 -12.477 7.551 1 97.81 209 LYS B N 1
ATOM 5468 C CA . LYS B 1 209 ? -0.025 -11.688 8.672 1 97.81 209 LYS B CA 1
ATOM 5469 C C . LYS B 1 209 ? 0.948 -11.711 9.852 1 97.81 209 LYS B C 1
ATOM 5471 O O . LYS B 1 209 ? 1.378 -12.789 10.273 1 97.81 209 LYS B O 1
ATOM 5476 N N . TYR B 1 210 ? 1.355 -10.523 10.281 1 97.81 210 TYR B N 1
ATOM 5477 C CA . TYR B 1 210 ? 2.189 -10.406 11.477 1 97.81 210 TYR B CA 1
ATOM 5478 C C . TYR B 1 210 ? 1.339 -10.414 12.734 1 97.81 210 TYR B C 1
ATOM 5480 O O . TYR B 1 210 ? 1.61 -11.172 13.672 1 97.81 210 TYR B O 1
ATOM 5488 N N . GLN B 1 211 ? 0.239 -9.633 12.719 1 97.5 211 GLN B N 1
ATOM 5489 C CA . GLN B 1 211 ? -0.704 -9.625 13.836 1 97.5 211 GLN B CA 1
ATOM 5490 C C . GLN B 1 211 ? -2.014 -8.945 13.445 1 97.5 211 GLN B C 1
ATOM 5492 O O . GLN B 1 211 ? -2.025 -8.047 12.602 1 97.5 211 GLN B O 1
ATOM 5497 N N . PRO B 1 212 ? -3.145 -9.414 14.016 1 97.31 212 PRO B N 1
ATOM 5498 C CA . PRO B 1 212 ? -4.359 -8.602 13.922 1 97.31 212 PRO B CA 1
ATOM 5499 C C . PRO B 1 212 ? -4.258 -7.297 14.711 1 97.31 212 PRO B C 1
ATOM 5501 O O . PRO B 1 212 ? -3.4 -7.164 15.586 1 97.31 212 PRO B O 1
ATOM 5504 N N . LEU B 1 213 ? -5.008 -6.34 14.32 1 98.25 213 LEU B N 1
ATOM 5505 C CA . LEU B 1 213 ? -5.109 -5.094 15.07 1 98.25 213 LEU B CA 1
ATOM 5506 C C . LEU B 1 213 ? -6.516 -4.898 15.625 1 98.25 213 LEU B C 1
ATOM 5508 O O . LEU B 1 213 ? -7.492 -5.328 15 1 98.25 213 LEU B O 1
ATOM 5512 N N . ARG B 1 214 ? -6.574 -4.305 16.75 1 96.75 214 ARG B N 1
ATOM 5513 C CA . ARG B 1 214 ? -7.879 -4.047 17.344 1 96.75 214 ARG B CA 1
ATOM 5514 C C . ARG B 1 214 ? -8.773 -3.252 16.391 1 96.75 214 ARG B C 1
ATOM 5516 O O . ARG B 1 214 ? -9.969 -3.514 16.297 1 96.75 214 ARG B O 1
ATOM 5523 N N . TYR B 1 215 ? -8.289 -2.324 15.75 1 97.19 215 TYR B N 1
ATOM 5524 C CA . TYR B 1 215 ? -8.938 -1.509 14.734 1 97.19 215 TYR B CA 1
ATOM 5525 C C . TYR B 1 215 ? -7.91 -0.732 13.922 1 97.19 215 TYR B C 1
ATOM 5527 O O . TYR B 1 215 ? -6.707 -0.857 14.148 1 97.19 215 TYR B O 1
ATOM 5535 N N . GLY B 1 216 ? -8.375 0.004 12.914 1 97.31 216 GLY B N 1
ATOM 5536 C CA . GLY B 1 216 ? -7.508 0.838 12.094 1 97.31 216 GLY B CA 1
ATOM 5537 C C . GLY B 1 216 ? -7.18 2.17 12.742 1 97.31 216 GLY B C 1
ATOM 5538 O O . GLY B 1 216 ? -6.992 2.246 13.961 1 97.31 216 GLY B O 1
ATOM 5539 N N . GLU B 1 217 ? -7.004 3.217 11.93 1 97.19 217 GLU B N 1
ATOM 5540 C CA . GLU B 1 217 ? -6.793 4.551 12.484 1 97.19 217 GLU B CA 1
ATOM 5541 C C . GLU B 1 217 ? -7.926 4.941 13.43 1 97.19 217 GLU B C 1
ATOM 5543 O O . GLU B 1 217 ? -7.715 5.691 14.383 1 97.19 217 GLU B O 1
ATOM 5548 N N . ASN B 1 218 ? -9.086 4.406 13.055 1 96.19 218 ASN B N 1
ATOM 5549 C CA . ASN B 1 218 ? -10.281 4.656 13.852 1 96.19 218 ASN B CA 1
ATOM 5550 C C . ASN B 1 218 ? -10.938 3.355 14.305 1 96.19 218 ASN B C 1
ATOM 5552 O O . ASN B 1 218 ? -10.805 2.324 13.641 1 96.19 218 ASN B O 1
ATOM 5556 N N . PRO B 1 219 ? -11.703 3.357 15.445 1 95.06 219 PRO B N 1
ATOM 5557 C CA . PRO B 1 219 ? -12.234 2.137 16.047 1 95.06 219 PRO B CA 1
ATOM 5558 C C . PRO B 1 219 ? -13.18 1.376 15.125 1 95.06 219 PRO B C 1
ATOM 5560 O O . PRO B 1 219 ? -13.312 0.155 15.242 1 95.06 219 PRO B O 1
ATOM 5563 N N . HIS B 1 220 ? -13.859 2.045 14.234 1 93.5 220 HIS B N 1
ATOM 5564 C CA . HIS B 1 220 ? -14.859 1.39 13.398 1 93.5 220 HIS B CA 1
ATOM 5565 C C . HIS B 1 220 ? -14.211 0.747 12.172 1 93.5 220 HIS B C 1
ATOM 5567 O O . HIS B 1 220 ? -14.891 0.076 11.391 1 93.5 220 HIS B O 1
ATOM 5573 N N . GLN B 1 221 ? -12.938 0.901 11.992 1 95.62 221 GLN B N 1
ATOM 5574 C CA . GLN B 1 221 ? -12.227 0.36 10.844 1 95.62 221 GLN B CA 1
ATOM 5575 C C . GLN B 1 221 ? -11.492 -0.931 11.203 1 95.62 221 GLN B C 1
ATOM 5577 O O . GLN B 1 221 ? -10.594 -0.927 12.047 1 95.62 221 GLN B O 1
ATOM 5582 N N . ALA B 1 222 ? -11.805 -2.062 10.531 1 96.94 222 ALA B N 1
ATOM 5583 C CA . ALA B 1 222 ? -11.023 -3.287 10.695 1 96.94 222 ALA B CA 1
ATOM 5584 C C . ALA B 1 222 ? -9.617 -3.123 10.133 1 96.94 222 ALA B C 1
ATOM 5586 O O . ALA B 1 222 ? -9.414 -2.377 9.172 1 96.94 222 ALA B O 1
ATOM 5587 N N . ALA B 1 223 ? -8.648 -3.838 10.742 1 98.31 223 ALA B N 1
ATOM 5588 C CA . ALA B 1 223 ? -7.27 -3.629 10.289 1 98.31 223 ALA B CA 1
ATOM 5589 C C . ALA B 1 223 ? -6.379 -4.801 10.688 1 98.31 223 ALA B C 1
ATOM 5591 O O . ALA B 1 223 ? -6.758 -5.617 11.539 1 98.31 223 ALA B O 1
ATOM 5592 N N . ALA B 1 224 ? -5.219 -4.922 10.055 1 98.69 224 ALA B N 1
ATOM 5593 C CA . ALA B 1 224 ? -4.172 -5.883 10.383 1 98.69 224 ALA B CA 1
ATOM 5594 C C . ALA B 1 224 ? -2.805 -5.387 9.922 1 98.69 224 ALA B C 1
ATOM 5596 O O . ALA B 1 224 ? -2.717 -4.492 9.078 1 98.69 224 ALA B O 1
ATOM 5597 N N . LEU B 1 225 ? -1.805 -5.887 10.539 1 98.75 225 LEU B N 1
ATOM 5598 C CA . LEU B 1 225 ? -0.422 -5.672 10.133 1 98.75 225 LEU B CA 1
ATOM 5599 C C . LEU B 1 225 ? 0.124 -6.895 9.398 1 98.75 225 LEU B C 1
ATOM 5601 O O . LEU B 1 225 ? 0.031 -8.016 9.898 1 98.75 225 LEU B O 1
ATOM 5605 N N . TYR B 1 226 ? 0.617 -6.734 8.219 1 98.5 226 TYR B N 1
ATOM 5606 C CA . TYR B 1 226 ? 1.228 -7.797 7.43 1 98.5 226 TYR B CA 1
ATOM 5607 C C . TYR B 1 226 ? 2.717 -7.543 7.23 1 98.5 226 TYR B C 1
ATOM 5609 O O . TYR B 1 226 ? 3.158 -6.391 7.211 1 98.5 226 TYR B O 1
ATOM 5617 N N . GLY B 1 227 ? 3.512 -8.625 7.016 1 97.06 227 GLY B N 1
ATOM 5618 C CA . GLY B 1 227 ? 4.941 -8.523 6.781 1 97.06 227 GLY B CA 1
ATOM 5619 C C . GLY B 1 227 ? 5.773 -8.984 7.961 1 97.06 227 GLY B C 1
ATOM 5620 O O . GLY B 1 227 ? 5.383 -9.906 8.68 1 97.06 227 GLY B O 1
ATOM 5621 N N . ASP B 1 228 ? 6.957 -8.438 8.094 1 95.19 228 ASP B N 1
ATOM 5622 C CA . ASP B 1 228 ? 7.891 -8.859 9.141 1 95.19 228 ASP B CA 1
ATOM 5623 C C . ASP B 1 228 ? 8.344 -7.676 9.984 1 95.19 228 ASP B C 1
ATOM 5625 O O . ASP B 1 228 ? 9.539 -7.375 10.055 1 95.19 228 ASP B O 1
ATOM 5629 N N . PHE B 1 229 ? 7.355 -7.062 10.656 1 96.56 229 PHE B N 1
ATOM 5630 C CA . PHE B 1 229 ? 7.617 -5.926 11.531 1 96.56 229 PHE B CA 1
ATOM 5631 C C . PHE B 1 229 ? 8.57 -6.316 12.656 1 96.56 229 PHE B C 1
ATOM 5633 O O . PHE B 1 229 ? 9.398 -5.508 13.078 1 96.56 229 PHE B O 1
ATOM 5640 N N . GLY B 1 230 ? 8.586 -7.594 13.047 1 95.88 230 GLY B N 1
ATOM 5641 C CA . GLY B 1 230 ? 9.414 -8.117 14.125 1 95.88 230 GLY B CA 1
ATOM 5642 C C . GLY B 1 230 ? 10.891 -8.18 13.773 1 95.88 230 GLY B C 1
ATOM 5643 O O . GLY B 1 230 ? 11.734 -8.328 14.648 1 95.88 230 GLY B O 1
ATOM 5644 N N . ALA B 1 231 ? 11.188 -8.125 12.508 1 95.31 231 ALA B N 1
ATOM 5645 C CA . ALA B 1 231 ? 12.594 -8.086 12.094 1 95.31 231 ALA B CA 1
ATOM 5646 C C . ALA B 1 231 ? 13.234 -6.754 12.469 1 95.31 231 ALA B C 1
ATOM 5648 O O . ALA B 1 231 ? 14.461 -6.652 12.562 1 95.31 231 ALA B O 1
ATOM 5649 N N . PHE B 1 232 ? 12.383 -5.754 12.75 1 97.12 232 PHE B N 1
ATOM 5650 C CA . PHE B 1 232 ? 12.906 -4.41 12.984 1 97.12 232 PHE B CA 1
ATOM 5651 C C . PHE B 1 232 ? 12.703 -4 14.438 1 97.12 232 PHE B C 1
ATOM 5653 O O . PHE B 1 232 ? 13.469 -3.207 14.984 1 97.12 232 PHE B O 1
ATOM 5660 N N . PHE B 1 233 ? 11.594 -4.531 15.078 1 98 233 PHE B N 1
ATOM 5661 C CA . PHE B 1 233 ? 11.234 -4.086 16.422 1 98 233 PHE B CA 1
ATOM 5662 C C . PHE B 1 233 ? 10.836 -5.266 17.297 1 98 233 PHE B C 1
ATOM 5664 O O . PHE B 1 233 ? 10.008 -6.086 16.891 1 98 233 PHE B O 1
ATOM 5671 N N . HIS B 1 234 ? 11.414 -5.367 18.469 1 98.25 234 HIS B N 1
ATOM 5672 C CA . HIS B 1 234 ? 10.977 -6.301 19.5 1 98.25 234 HIS B CA 1
ATOM 5673 C C . HIS B 1 234 ? 10.25 -5.57 20.625 1 98.25 234 HIS B C 1
ATOM 5675 O O . HIS B 1 234 ? 10.812 -4.668 21.25 1 98.25 234 HIS B O 1
ATOM 5681 N N . GLN B 1 235 ? 9.07 -5.906 20.844 1 98.19 235 GLN B N 1
ATOM 5682 C CA . GLN B 1 235 ? 8.32 -5.281 21.938 1 98.19 235 GLN B CA 1
ATOM 5683 C C . GLN B 1 235 ? 8.672 -5.91 23.281 1 98.19 235 GLN B C 1
ATOM 5685 O O . GLN B 1 235 ? 8.391 -7.09 23.516 1 98.19 235 GLN B O 1
ATOM 5690 N N . LEU B 1 236 ? 9.172 -5.168 24.141 1 98.38 236 LEU B N 1
ATOM 5691 C CA . LEU B 1 236 ? 9.68 -5.648 25.422 1 98.38 236 LEU B CA 1
ATOM 5692 C C . LEU B 1 236 ? 8.617 -5.508 26.516 1 98.38 236 LEU B C 1
ATOM 5694 O O . LEU B 1 236 ? 8.711 -6.145 27.562 1 98.38 236 LEU B O 1
ATOM 5698 N N . HIS B 1 237 ? 7.668 -4.633 26.297 1 98.12 237 HIS B N 1
ATOM 5699 C CA . HIS B 1 237 ? 6.68 -4.328 27.328 1 98.12 237 HIS B CA 1
ATOM 5700 C C . HIS B 1 237 ? 5.445 -3.666 26.719 1 98.12 237 HIS B C 1
ATOM 5702 O O . HIS B 1 237 ? 5.504 -3.115 25.625 1 98.12 237 HIS B O 1
ATOM 5708 N N . GLY B 1 238 ? 4.348 -3.793 27.422 1 97 238 GLY B N 1
ATOM 5709 C CA . GLY B 1 238 ? 3.131 -3.064 27.109 1 97 238 GLY B CA 1
ATOM 5710 C C . GLY B 1 238 ? 2.131 -3.891 26.312 1 97 238 GLY B C 1
ATOM 5711 O O . GLY B 1 238 ? 2.373 -5.066 26.031 1 97 238 GLY B O 1
ATOM 5712 N N . LYS B 1 239 ? 1.026 -3.254 26.016 1 93.5 239 LYS B N 1
ATOM 5713 C CA . LYS B 1 239 ? -0.046 -3.895 25.25 1 93.5 239 LYS B CA 1
ATOM 5714 C C . LYS B 1 239 ? 0.321 -4.016 23.781 1 93.5 239 LYS B C 1
ATOM 5716 O O . LYS B 1 239 ? 1.333 -3.469 23.344 1 93.5 239 LYS B O 1
ATOM 5721 N N . GLU B 1 240 ? -0.505 -4.684 23.031 1 95.12 240 GLU B N 1
ATOM 5722 C CA . GLU B 1 240 ? -0.317 -4.828 21.578 1 95.12 240 GLU B CA 1
ATOM 5723 C C . GLU B 1 240 ? -0.324 -3.469 20.891 1 95.12 240 GLU B C 1
ATOM 5725 O O . GLU B 1 240 ? -1.089 -2.578 21.266 1 95.12 240 GLU B O 1
ATOM 5730 N N . LEU B 1 241 ? 0.448 -3.371 19.938 1 97.44 241 LEU B N 1
ATOM 5731 C CA . LEU B 1 241 ? 0.544 -2.121 19.188 1 97.44 241 LEU B CA 1
ATOM 5732 C C . LEU B 1 241 ? -0.734 -1.856 18.406 1 97.44 241 LEU B C 1
ATOM 5734 O O . LEU B 1 241 ? -1.316 -2.779 17.828 1 97.44 241 LEU B O 1
ATOM 5738 N N . SER B 1 242 ? -1.198 -0.622 18.422 1 97.25 242 SER B N 1
ATOM 5739 C CA . SER B 1 242 ? -2.303 -0.201 17.562 1 97.25 242 SER B CA 1
ATOM 5740 C C . SER B 1 242 ? -1.808 0.195 16.188 1 97.25 242 SER B C 1
ATOM 5742 O O . SER B 1 242 ? -0.601 0.304 15.953 1 97.25 242 SER B O 1
ATOM 5744 N N . TYR B 1 243 ? -2.77 0.389 15.289 1 98.12 243 TYR B N 1
ATOM 5745 C CA . TYR B 1 243 ? -2.473 0.873 13.945 1 98.12 243 TYR B CA 1
ATOM 5746 C C . TYR B 1 243 ? -1.643 2.15 14 1 98.12 243 TYR B C 1
ATOM 5748 O O . TYR B 1 243 ? -0.589 2.24 13.359 1 98.12 243 TYR B O 1
ATOM 5756 N N . ASN B 1 244 ? -2.049 3.082 14.742 1 97.31 244 ASN B N 1
ATOM 5757 C CA . ASN B 1 244 ? -1.387 4.379 14.82 1 97.31 244 ASN B CA 1
ATOM 5758 C C . ASN B 1 244 ? -0.043 4.281 15.539 1 97.31 244 ASN B C 1
ATOM 5760 O O . ASN B 1 244 ? 0.892 5.02 15.219 1 97.31 244 ASN B O 1
ATOM 5764 N N . ASN B 1 245 ? 0.041 3.363 16.547 1 97.44 245 ASN B N 1
ATOM 5765 C CA . ASN B 1 245 ? 1.335 3.102 17.156 1 97.44 245 ASN B CA 1
ATOM 5766 C C . ASN B 1 245 ? 2.387 2.717 16.125 1 97.44 245 ASN B C 1
ATOM 5768 O O . ASN B 1 245 ? 3.516 3.205 16.172 1 97.44 245 ASN B O 1
ATOM 5772 N N . ILE B 1 246 ? 1.976 1.864 15.227 1 98.25 246 ILE B N 1
ATOM 5773 C CA . ILE B 1 246 ? 2.904 1.329 14.234 1 98.25 246 ILE B CA 1
ATOM 5774 C C . ILE B 1 246 ? 3.318 2.434 13.266 1 98.25 246 ILE B C 1
ATOM 5776 O O . ILE B 1 246 ? 4.496 2.562 12.922 1 98.25 246 ILE B O 1
ATOM 5780 N N . LEU B 1 247 ? 2.371 3.285 12.883 1 97 247 LEU B N 1
ATOM 5781 C CA . LEU B 1 247 ? 2.674 4.418 12.016 1 97 247 LEU B CA 1
ATOM 5782 C C . LEU B 1 247 ? 3.668 5.363 12.68 1 97 247 LEU B C 1
ATOM 5784 O O . LEU B 1 247 ? 4.656 5.766 12.055 1 97 247 LEU B O 1
ATOM 5788 N N . ASP B 1 248 ? 3.418 5.691 13.875 1 97.19 248 ASP B N 1
ATOM 5789 C CA . ASP B 1 248 ? 4.273 6.617 14.609 1 97.19 248 ASP B CA 1
ATOM 5790 C C . ASP B 1 248 ? 5.656 6.016 14.852 1 97.19 248 ASP B C 1
ATOM 5792 O O . ASP B 1 248 ? 6.66 6.723 14.828 1 97.19 248 ASP B O 1
ATOM 5796 N N . THR B 1 249 ? 5.625 4.688 15.133 1 97.81 249 THR B N 1
ATOM 5797 C CA . THR B 1 249 ? 6.895 3.998 15.328 1 97.81 249 THR B CA 1
ATOM 5798 C C . THR B 1 249 ? 7.762 4.094 14.07 1 97.81 249 THR B C 1
ATOM 5800 O O . THR B 1 249 ? 8.953 4.402 14.156 1 97.81 249 THR B O 1
ATOM 5803 N N . ALA B 1 250 ? 7.137 3.867 12.977 1 95.88 250 ALA B N 1
ATOM 5804 C CA . ALA B 1 250 ? 7.859 3.961 11.711 1 95.88 250 ALA B CA 1
ATOM 5805 C C . ALA B 1 250 ? 8.414 5.367 11.508 1 95.88 250 ALA B C 1
ATOM 5807 O O . ALA B 1 250 ? 9.578 5.531 11.133 1 95.88 250 ALA B O 1
ATOM 5808 N N . ALA B 1 251 ? 7.621 6.379 11.758 1 96.12 251 ALA B N 1
ATOM 5809 C CA . ALA B 1 251 ? 8.039 7.773 11.594 1 96.12 251 ALA B CA 1
ATOM 5810 C C . ALA B 1 251 ? 9.188 8.117 12.531 1 96.12 251 ALA B C 1
ATOM 5812 O O . ALA B 1 251 ? 10.164 8.742 12.117 1 96.12 251 ALA B O 1
ATOM 5813 N N . ALA B 1 252 ? 9.109 7.68 13.75 1 97.5 252 ALA B N 1
ATOM 5814 C CA . ALA B 1 252 ? 10.117 7.965 14.766 1 97.5 252 ALA B CA 1
ATOM 5815 C C . ALA B 1 252 ? 11.453 7.316 14.406 1 97.5 252 ALA B C 1
ATOM 5817 O O . ALA B 1 252 ? 12.508 7.953 14.508 1 97.5 252 ALA B O 1
ATOM 5818 N N . GLN B 1 253 ? 11.32 6.094 13.992 1 96.88 253 GLN B N 1
ATOM 5819 C CA . GLN B 1 253 ? 12.531 5.348 13.68 1 96.88 253 GLN B CA 1
ATOM 5820 C C . GLN B 1 253 ? 13.25 5.945 12.469 1 96.88 253 GLN B C 1
ATOM 5822 O O . GLN B 1 253 ? 14.477 6.07 12.469 1 96.88 253 GLN B O 1
ATOM 5827 N N . GLU B 1 254 ? 12.5 6.293 11.453 1 95 254 GLU B N 1
ATOM 5828 C CA . GLU B 1 254 ? 13.086 6.914 10.273 1 95 254 GLU B CA 1
ATOM 5829 C C . GLU B 1 254 ? 13.852 8.188 10.641 1 95 254 GLU B C 1
ATOM 5831 O O . GLU B 1 254 ? 14.953 8.414 10.148 1 95 254 GLU B O 1
ATOM 5836 N N . LEU B 1 255 ? 13.266 8.969 11.469 1 96.5 255 LEU B N 1
ATOM 5837 C CA . LEU B 1 255 ? 13.859 10.242 11.859 1 96.5 255 LEU B CA 1
ATOM 5838 C C . LEU B 1 255 ? 15.109 10.023 12.703 1 96.5 255 LEU B C 1
ATOM 5840 O O . LEU B 1 255 ? 16.156 10.625 12.445 1 96.5 255 LEU B O 1
ATOM 5844 N N . ILE B 1 256 ? 15.008 9.117 13.688 1 97.12 256 ILE B N 1
ATOM 5845 C CA . ILE B 1 256 ? 16.109 8.969 14.625 1 97.12 256 ILE B CA 1
ATOM 5846 C C . ILE B 1 256 ? 17.328 8.398 13.906 1 97.12 256 ILE B C 1
ATOM 5848 O O . ILE B 1 256 ? 18.469 8.672 14.289 1 97.12 256 ILE B O 1
ATOM 5852 N N . GLU B 1 257 ? 17.125 7.68 12.828 1 94.88 257 GLU B N 1
ATOM 5853 C CA . GLU B 1 257 ? 18.219 7.074 12.062 1 94.88 257 GLU B CA 1
ATOM 5854 C C . GLU B 1 257 ? 19 8.125 11.297 1 94.88 257 GLU B C 1
ATOM 5856 O O . GLU B 1 257 ? 20.094 7.855 10.805 1 94.88 257 GLU B O 1
ATOM 5861 N N . GLU B 1 258 ? 18.438 9.344 11.172 1 94.44 258 GLU B N 1
ATOM 5862 C CA . GLU B 1 258 ? 19.188 10.453 10.578 1 94.44 258 GLU B CA 1
ATOM 5863 C C . GLU B 1 258 ? 20.391 10.828 11.445 1 94.44 258 GLU B C 1
ATOM 5865 O O . GLU B 1 258 ? 21.281 11.555 10.992 1 94.44 258 GLU B O 1
ATOM 5870 N N . PHE B 1 259 ? 20.391 10.391 12.664 1 95.69 259 PHE B N 1
ATOM 5871 C CA . PHE B 1 259 ? 21.422 10.789 13.633 1 95.69 259 PHE B CA 1
ATOM 5872 C C . PHE B 1 259 ? 22.234 9.586 14.094 1 95.69 259 PHE B C 1
ATOM 5874 O O . PHE B 1 259 ? 21.828 8.867 15.008 1 95.69 259 PHE B O 1
ATOM 5881 N N . PRO B 1 260 ? 23.391 9.375 13.523 1 94 260 PRO B N 1
ATOM 5882 C CA . PRO B 1 260 ? 24.234 8.25 13.938 1 94 260 PRO B CA 1
ATOM 5883 C C . PRO B 1 260 ? 24.641 8.328 15.406 1 94 260 PRO B C 1
ATOM 5885 O O . PRO B 1 260 ? 25.078 9.383 15.875 1 94 260 PRO B O 1
ATOM 5888 N N . ALA B 1 261 ? 24.578 7.258 16.078 1 95.88 261 ALA B N 1
ATOM 5889 C CA . ALA B 1 261 ? 24.859 7.188 17.516 1 95.88 261 ALA B CA 1
ATOM 5890 C C . ALA B 1 261 ? 26.328 7.527 17.797 1 95.88 261 ALA B C 1
ATOM 5892 O O . ALA B 1 261 ? 26.656 7.957 18.906 1 95.88 261 ALA B O 1
ATOM 5893 N N . THR B 1 262 ? 27.172 7.344 16.828 1 95.94 262 THR B N 1
ATOM 5894 C CA . THR B 1 262 ? 28.609 7.598 16.969 1 95.94 262 THR B CA 1
ATOM 5895 C C . THR B 1 262 ? 28.891 9.094 17.031 1 95.94 262 THR B C 1
ATOM 5897 O O . THR B 1 262 ? 29.906 9.523 17.562 1 95.94 262 THR B O 1
ATOM 5900 N N . GLU B 1 263 ? 27.953 9.914 16.5 1 94.5 263 GLU B N 1
ATOM 5901 C CA . GLU B 1 263 ? 28.141 11.352 16.438 1 94.5 263 GLU B CA 1
ATOM 5902 C C . GLU B 1 263 ? 27.641 12.039 17.703 1 94.5 263 GLU B C 1
ATOM 5904 O O . GLU B 1 263 ? 28.344 12.859 18.297 1 94.5 263 GLU B O 1
ATOM 5909 N N . ALA B 1 264 ? 26.516 11.711 18.094 1 97.5 264 ALA B N 1
ATOM 5910 C CA . ALA B 1 264 ? 25.875 12.305 19.266 1 97.5 264 ALA B CA 1
ATOM 5911 C C . ALA B 1 264 ? 24.688 11.477 19.734 1 97.5 264 ALA B C 1
ATOM 5913 O O . ALA B 1 264 ? 24.156 10.656 18.969 1 97.5 264 ALA B O 1
ATOM 5914 N N . ALA B 1 265 ? 24.359 11.617 21.047 1 98.69 265 ALA B N 1
ATOM 5915 C CA . ALA B 1 265 ? 23.062 11.117 21.484 1 98.69 265 ALA B CA 1
ATOM 5916 C C . ALA B 1 265 ? 21.922 11.938 20.891 1 98.69 265 ALA B C 1
ATOM 5918 O O . ALA B 1 265 ? 22.016 13.156 20.781 1 98.69 265 ALA B O 1
ATOM 5919 N N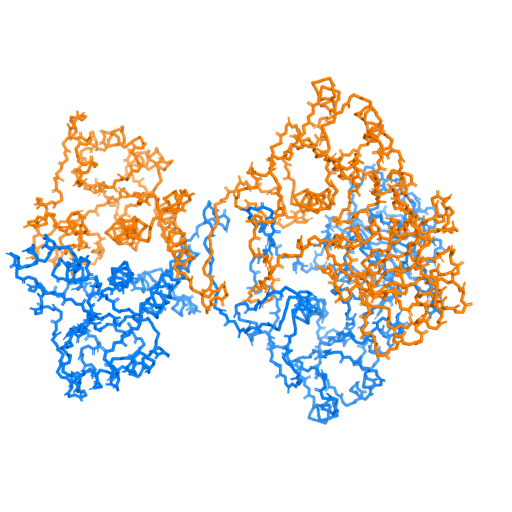 . ALA B 1 266 ? 20.891 11.273 20.469 1 98.81 266 ALA B N 1
ATOM 5920 C CA . ALA B 1 266 ? 19.766 11.969 19.844 1 98.81 266 ALA B CA 1
ATOM 5921 C C . ALA B 1 266 ? 18.438 11.5 20.438 1 98.81 266 ALA B C 1
ATOM 5923 O O . ALA B 1 266 ? 18.297 10.328 20.781 1 98.81 266 ALA B O 1
ATOM 5924 N N . VAL B 1 267 ? 17.516 12.383 20.578 1 98.88 267 VAL B N 1
ATOM 5925 C CA . VAL B 1 267 ? 16.141 12.117 21 1 98.88 267 VAL B CA 1
ATOM 5926 C C . VAL B 1 267 ? 15.172 12.727 20 1 98.88 267 VAL B C 1
ATOM 5928 O O . VAL B 1 267 ? 15.328 13.883 19.594 1 98.88 267 VAL B O 1
ATOM 5931 N N . ALA B 1 268 ? 14.25 11.945 19.531 1 98.75 268 ALA B N 1
ATOM 5932 C CA . ALA B 1 268 ? 13.141 12.422 18.703 1 98.75 268 ALA B CA 1
ATOM 5933 C C . ALA B 1 268 ? 11.805 12.148 19.375 1 98.75 268 ALA B C 1
ATOM 5935 O O . ALA B 1 268 ? 11.516 11.016 19.766 1 98.75 268 ALA B O 1
ATOM 5936 N N . ILE B 1 269 ? 11.078 13.148 19.594 1 9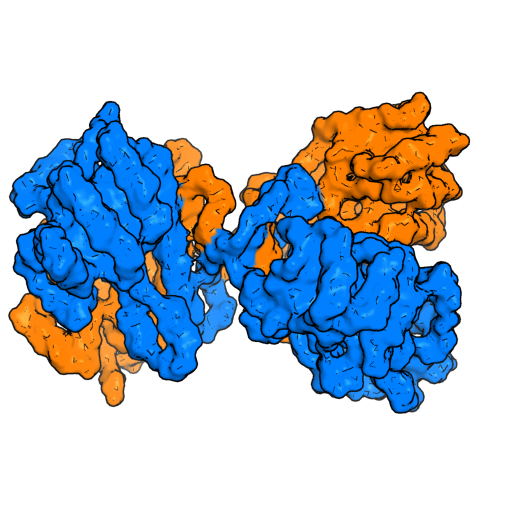8.44 269 ILE B N 1
ATOM 5937 C CA . ILE B 1 269 ? 9.734 13.039 20.141 1 98.44 269 ILE B CA 1
ATOM 5938 C C . ILE B 1 269 ? 8.695 13.18 19.031 1 98.44 269 ILE B C 1
ATOM 5940 O O . ILE B 1 269 ? 8.656 14.203 18.344 1 98.44 269 ILE B O 1
ATOM 5944 N N . ILE B 1 270 ? 7.902 12.156 18.859 1 97.44 270 ILE B N 1
ATOM 5945 C CA . ILE B 1 270 ? 6.973 12.102 17.734 1 97.44 270 ILE B CA 1
ATOM 5946 C C . ILE B 1 270 ? 5.543 12 18.266 1 97.44 270 ILE B C 1
ATOM 5948 O O . ILE B 1 270 ? 5.277 11.312 19.25 1 97.44 270 ILE B O 1
ATOM 5952 N N . LYS B 1 271 ? 4.656 12.672 17.609 1 94.56 271 LYS B N 1
ATOM 5953 C CA . LYS B 1 271 ? 3.217 12.539 17.812 1 94.56 271 LYS B CA 1
ATOM 5954 C C . LYS B 1 271 ? 2.459 12.719 16.5 1 94.56 271 LYS B C 1
ATOM 5956 O O . LYS B 1 271 ? 2.646 13.711 15.789 1 94.56 271 LYS B O 1
ATOM 5961 N N . HIS B 1 272 ? 1.58 11.711 16.188 1 93.19 272 HIS B N 1
ATOM 5962 C CA . HIS B 1 272 ? 0.809 11.711 14.945 1 93.19 272 HIS B CA 1
ATOM 5963 C C . HIS B 1 272 ? 1.717 11.867 13.727 1 93.19 272 HIS B C 1
ATOM 5965 O O . HIS B 1 272 ? 1.484 12.734 12.883 1 93.19 272 HIS B O 1
ATOM 5971 N N . THR B 1 273 ? 2.824 11.172 13.703 1 94.5 273 THR B N 1
ATOM 5972 C CA . THR B 1 273 ? 3.762 10.953 12.609 1 94.5 273 THR B CA 1
ATOM 5973 C C . THR B 1 273 ? 4.633 12.188 12.383 1 94.5 273 THR B C 1
ATOM 5975 O O . THR B 1 273 ? 5.441 12.219 11.453 1 94.5 273 THR B O 1
ATOM 5978 N N . ASN B 1 274 ? 4.504 13.281 13.242 1 96.56 274 ASN B N 1
ATOM 5979 C CA . ASN B 1 274 ? 5.324 14.477 13.148 1 96.56 274 ASN B CA 1
ATOM 5980 C C . ASN B 1 274 ? 6.227 14.641 14.367 1 96.56 274 ASN B C 1
ATOM 5982 O O . ASN B 1 274 ? 5.816 14.336 15.492 1 96.56 274 ASN B O 1
ATOM 5986 N N . PRO B 1 275 ? 7.406 15.156 14.227 1 97.31 275 PRO B N 1
ATOM 5987 C CA . PRO B 1 275 ? 8.227 15.477 15.398 1 97.31 275 PRO B CA 1
ATOM 5988 C C . PRO B 1 275 ? 7.707 16.688 16.172 1 97.31 275 PRO B C 1
ATOM 5990 O O . PRO B 1 275 ? 7.258 17.672 15.555 1 97.31 275 PRO B O 1
ATOM 5993 N N . CYS B 1 276 ? 7.793 16.609 17.469 1 95.56 276 CYS B N 1
ATOM 5994 C CA . CYS B 1 276 ? 7.488 17.703 18.375 1 95.56 276 CYS B CA 1
ATOM 5995 C C . CYS B 1 276 ? 8.766 18.359 18.891 1 95.56 276 CYS B C 1
ATOM 5997 O O . CYS B 1 276 ? 8.742 19.516 19.344 1 95.56 276 CYS B O 1
ATOM 5999 N N . GLY B 1 277 ? 9.742 17.609 18.859 1 98.06 277 GLY B N 1
ATOM 6000 C CA . GLY B 1 277 ? 11.055 18.031 19.328 1 98.06 277 GLY B CA 1
ATOM 6001 C C . GLY B 1 277 ? 12.141 17.031 19.016 1 98.06 277 GLY B C 1
ATOM 6002 O O . GLY B 1 277 ? 11.945 15.82 19.172 1 98.06 277 GLY B O 1
ATOM 6003 N N . VAL B 1 278 ? 13.195 17.484 18.578 1 98.81 278 VAL B N 1
ATOM 6004 C CA . VAL B 1 278 ? 14.375 16.672 18.266 1 98.81 278 VAL B CA 1
ATOM 6005 C C . VAL B 1 278 ? 15.625 17.375 18.797 1 98.81 278 VAL B C 1
ATOM 6007 O O . VAL B 1 278 ? 15.758 18.594 18.688 1 98.81 278 VAL B O 1
ATOM 6010 N N . ALA B 1 279 ? 16.516 16.641 19.359 1 98.88 279 ALA B N 1
ATOM 6011 C CA . ALA B 1 279 ? 17.75 17.266 19.844 1 98.88 279 ALA B CA 1
ATOM 6012 C C . ALA B 1 279 ? 18.891 16.25 19.875 1 98.88 279 ALA B C 1
ATOM 6014 O O . ALA B 1 279 ? 18.656 15.039 19.859 1 98.88 279 ALA B O 1
ATOM 6015 N N . ILE B 1 280 ? 20.047 16.703 19.812 1 98.75 280 ILE B N 1
ATOM 6016 C CA . ILE B 1 280 ? 21.266 15.914 20 1 98.75 280 ILE B CA 1
ATOM 6017 C C . ILE B 1 280 ? 22.062 16.5 21.172 1 98.75 280 ILE B C 1
ATOM 6019 O O . ILE B 1 280 ? 21.969 17.688 21.469 1 98.75 280 ILE B O 1
ATOM 6023 N N . ALA B 1 281 ? 22.781 15.711 21.859 1 98.69 281 ALA B N 1
ATOM 6024 C CA . ALA B 1 281 ? 23.641 16.109 22.969 1 98.69 281 ALA B CA 1
ATOM 6025 C C . ALA B 1 281 ? 24.672 15.031 23.281 1 98.69 281 ALA B C 1
ATOM 6027 O O . ALA B 1 281 ? 24.828 14.078 22.516 1 98.69 281 ALA B O 1
ATOM 6028 N N . ALA B 1 282 ? 25.438 15.305 24.344 1 97.94 282 ALA B N 1
ATOM 6029 C CA . ALA B 1 282 ? 26.469 14.367 24.75 1 97.94 282 ALA B CA 1
ATOM 6030 C C . ALA B 1 282 ? 25.875 13.07 25.281 1 97.94 282 ALA B C 1
ATOM 6032 O O . ALA B 1 282 ? 26.469 12 25.141 1 97.94 282 ALA B O 1
ATOM 6033 N N . ASP B 1 283 ? 24.734 13.188 25.922 1 98.25 283 ASP B N 1
ATOM 6034 C CA . ASP B 1 283 ? 24.031 12.008 26.422 1 98.25 283 ASP B CA 1
ATOM 6035 C C . ASP B 1 283 ? 22.531 12.148 26.234 1 98.25 283 ASP B C 1
ATOM 6037 O O . ASP B 1 283 ? 22.031 13.219 25.859 1 98.25 283 ASP B O 1
ATOM 6041 N N . LEU B 1 284 ? 21.859 11.039 26.453 1 98.75 284 LEU B N 1
ATOM 6042 C CA . LEU B 1 284 ? 20.438 10.984 26.156 1 98.75 284 LEU B CA 1
ATOM 6043 C C . LEU B 1 284 ? 19.656 11.906 27.094 1 98.75 284 LEU B C 1
ATOM 6045 O O . LEU B 1 284 ? 18.641 12.484 26.688 1 98.75 284 LEU B O 1
ATOM 6049 N N . HIS B 1 285 ? 20.109 12.008 28.359 1 98.56 285 HIS B N 1
ATOM 6050 C CA . HIS B 1 285 ? 19.406 12.844 29.312 1 98.56 285 HIS B CA 1
ATOM 6051 C C . HIS B 1 285 ? 19.375 14.297 28.859 1 98.56 285 HIS B C 1
ATOM 6053 O O . HIS B 1 285 ? 18.312 14.93 28.844 1 98.56 285 HIS B O 1
ATOM 6059 N N . ARG B 1 286 ? 20.5 14.82 28.469 1 98.44 286 ARG B N 1
ATOM 6060 C CA . ARG B 1 286 ? 20.609 16.188 27.984 1 98.44 286 ARG B CA 1
ATOM 6061 C C . ARG B 1 286 ? 19.844 16.375 26.672 1 98.44 286 ARG B C 1
ATOM 6063 O O . ARG B 1 286 ? 19.188 17.406 26.469 1 98.44 286 ARG B O 1
ATOM 6070 N N . ALA B 1 287 ? 19.906 15.406 25.797 1 98.75 287 ALA B N 1
ATOM 6071 C CA . ALA B 1 287 ? 19.156 15.469 24.547 1 98.75 287 ALA B CA 1
ATOM 6072 C C . ALA B 1 287 ? 17.656 15.523 24.812 1 98.75 287 ALA B C 1
ATOM 6074 O O . ALA B 1 287 ? 16.938 16.266 24.141 1 98.75 287 ALA B O 1
ATOM 6075 N N . TRP B 1 288 ? 17.219 14.742 25.781 1 98.44 288 TRP B N 1
ATOM 6076 C CA . TRP B 1 288 ? 15.812 14.742 26.172 1 98.44 288 TRP B CA 1
ATOM 6077 C C . TRP B 1 288 ? 15.375 16.125 26.641 1 98.44 288 TRP B C 1
ATOM 6079 O O . TRP B 1 288 ? 14.359 16.656 26.172 1 98.44 288 TRP B O 1
ATOM 6089 N N . GLU B 1 289 ? 16.141 16.688 27.5 1 97.81 289 GLU B N 1
ATOM 6090 C CA . GLU B 1 289 ? 15.797 18.016 28.016 1 97.81 289 GLU B CA 1
ATOM 6091 C C . GLU B 1 289 ? 15.688 19.047 26.906 1 97.81 289 GLU B C 1
ATOM 6093 O O . GLU B 1 289 ? 14.75 19.844 26.875 1 97.81 289 GLU B O 1
ATOM 6098 N N . ALA B 1 290 ? 16.625 18.969 26.016 1 98.06 290 ALA B N 1
ATOM 6099 C CA . ALA B 1 290 ? 16.641 19.922 24.906 1 98.06 290 ALA B CA 1
ATOM 6100 C C . ALA B 1 290 ? 15.469 19.688 23.953 1 98.06 290 ALA B C 1
ATOM 6102 O O . ALA B 1 290 ? 14.812 20.641 23.531 1 98.06 290 ALA B O 1
ATOM 6103 N N . ALA B 1 291 ? 15.219 18.453 23.609 1 98.5 291 ALA B N 1
ATOM 6104 C CA . ALA B 1 291 ? 14.109 18.125 22.719 1 98.5 291 ALA B CA 1
ATOM 6105 C C . ALA B 1 291 ? 12.766 18.516 23.359 1 98.5 291 ALA B C 1
ATOM 6107 O O . ALA B 1 291 ? 11.914 19.109 22.703 1 98.5 291 ALA B O 1
ATOM 6108 N N . PHE B 1 292 ? 12.625 18.172 24.625 1 97.5 292 PHE B N 1
ATOM 6109 C CA . PHE B 1 292 ? 11.383 18.406 25.344 1 97.5 292 PHE B CA 1
ATOM 6110 C C . PHE B 1 292 ? 11.102 19.906 25.469 1 97.5 292 PHE B C 1
ATOM 6112 O O . PHE B 1 292 ? 9.945 20.328 25.516 1 97.5 292 PHE B O 1
ATOM 6119 N N . ALA B 1 293 ? 12.141 20.688 25.484 1 96.62 293 ALA B N 1
ATOM 6120 C CA . ALA B 1 293 ? 12.008 22.141 25.641 1 96.62 293 ALA B CA 1
ATOM 6121 C C . ALA B 1 293 ? 11.375 22.766 24.406 1 96.62 293 ALA B C 1
ATOM 6123 O O . ALA B 1 293 ? 10.836 23.875 24.484 1 96.62 293 ALA B O 1
ATOM 6124 N N . THR B 1 294 ? 11.453 22.109 23.281 1 96.75 294 THR B N 1
ATOM 6125 C CA . THR B 1 294 ? 10.875 22.625 22.047 1 96.75 294 THR B CA 1
ATOM 6126 C C . THR B 1 294 ? 9.359 22.766 22.172 1 96.75 294 THR B C 1
ATOM 6128 O O . THR B 1 294 ? 8.773 23.734 21.703 1 96.75 294 THR B O 1
ATOM 6131 N N . ASP B 1 295 ? 8.742 21.812 22.688 1 93.88 295 ASP B N 1
ATOM 6132 C CA . ASP B 1 295 ? 7.312 21.719 22.953 1 93.88 295 ASP B CA 1
ATOM 6133 C C . ASP B 1 295 ? 7.027 20.859 24.188 1 93.88 295 ASP B C 1
ATOM 6135 O O . ASP B 1 295 ? 7.238 19.641 24.156 1 93.88 295 ASP B O 1
ATOM 6139 N N . ARG B 1 296 ? 6.508 21.391 25.203 1 91.94 296 ARG B N 1
ATOM 6140 C CA . ARG B 1 296 ? 6.309 20.656 26.438 1 91.94 296 ARG B CA 1
ATOM 6141 C C . ARG B 1 296 ? 4.891 20.094 26.531 1 91.94 296 ARG B C 1
ATOM 6143 O O . ARG B 1 296 ? 4.582 19.312 27.422 1 91.94 296 ARG B O 1
ATOM 6150 N N . GLU B 1 297 ? 4.078 20.406 25.578 1 86.25 297 GLU B N 1
ATOM 6151 C CA . GLU B 1 297 ? 2.674 20.016 25.609 1 86.25 297 GLU B CA 1
ATOM 6152 C C . GLU B 1 297 ? 2.41 18.812 24.719 1 86.25 297 GLU B C 1
ATOM 6154 O O . GLU B 1 297 ? 1.806 17.828 25.141 1 86.25 297 GLU B O 1
ATOM 6159 N N . ALA B 1 298 ? 2.879 18.797 23.547 1 86.06 298 ALA B N 1
ATOM 6160 C CA . ALA B 1 298 ? 2.527 17.844 22.5 1 86.06 298 ALA B CA 1
ATOM 6161 C C . ALA B 1 298 ? 3.018 16.453 22.844 1 86.06 298 ALA B C 1
ATOM 6163 O O . ALA B 1 298 ? 2.35 15.453 22.547 1 86.06 298 ALA B O 1
ATOM 6164 N N . PRO B 1 299 ? 4.121 16.281 23.594 1 86.56 299 PRO B N 1
ATOM 6165 C CA . PRO B 1 299 ? 4.719 14.961 23.781 1 86.56 299 PRO B CA 1
ATOM 6166 C C . PRO B 1 299 ? 3.846 14.031 24.625 1 86.56 299 PRO B C 1
ATOM 6168 O O . PRO B 1 299 ? 4.082 12.82 24.656 1 86.56 299 PRO B O 1
ATOM 6171 N N . PHE B 1 300 ? 2.959 14.602 25.312 1 85.56 300 PHE B N 1
ATOM 6172 C CA . PHE B 1 300 ? 2.127 13.75 26.156 1 85.56 300 PHE B CA 1
ATOM 6173 C C . PHE B 1 300 ? 1.406 12.695 25.328 1 85.56 300 PHE B C 1
ATOM 6175 O O . PHE B 1 300 ? 0.64 13.031 24.422 1 85.56 300 PHE B O 1
ATOM 6182 N N . GLY B 1 301 ? 1.68 11.453 25.656 1 88.88 301 GLY B N 1
ATOM 6183 C CA . GLY B 1 301 ? 1.085 10.352 24.922 1 88.88 301 GLY B CA 1
ATOM 6184 C C . GLY B 1 301 ? 1.757 10.102 23.594 1 88.88 301 GLY B C 1
ATOM 6185 O O . GLY B 1 301 ? 1.203 9.414 22.734 1 88.88 301 GLY B O 1
ATOM 6186 N N . GLY B 1 302 ? 2.879 10.688 23.422 1 94.25 302 GLY B N 1
ATOM 6187 C CA . GLY B 1 302 ? 3.58 10.531 22.156 1 94.25 302 GLY B CA 1
ATOM 6188 C C . GLY B 1 302 ? 4.59 9.398 22.172 1 94.25 302 GLY B C 1
ATOM 6189 O O . GLY B 1 302 ? 4.48 8.469 22.969 1 94.25 302 GLY B O 1
ATOM 6190 N N . ILE B 1 303 ? 5.457 9.359 21.188 1 97.69 303 ILE B N 1
ATOM 6191 C CA . ILE B 1 303 ? 6.5 8.352 21.016 1 97.69 303 ILE B CA 1
ATOM 6192 C C . ILE B 1 303 ? 7.875 9.008 21.125 1 97.69 303 ILE B C 1
ATOM 6194 O O . ILE B 1 303 ? 8.086 10.109 20.609 1 97.69 303 ILE B O 1
ATOM 6198 N N . ILE B 1 304 ? 8.75 8.391 21.859 1 98.5 304 ILE B N 1
ATOM 6199 C CA . ILE B 1 304 ? 10.109 8.875 22.016 1 98.5 304 ILE B CA 1
ATOM 6200 C C . ILE B 1 304 ? 11.094 7.855 21.422 1 98.5 304 ILE B C 1
ATOM 6202 O O . ILE B 1 304 ? 11.07 6.68 21.797 1 98.5 304 ILE B O 1
ATOM 6206 N N . ALA B 1 305 ? 11.883 8.188 20.5 1 98.75 305 ALA B N 1
ATOM 6207 C CA . ALA B 1 305 ? 12.922 7.336 19.922 1 98.75 305 ALA B CA 1
ATOM 6208 C C . ALA B 1 305 ? 14.312 7.875 20.234 1 98.75 305 ALA B C 1
ATOM 6210 O O . ALA B 1 305 ? 14.539 9.086 20.203 1 98.75 305 ALA B O 1
ATOM 6211 N N . VAL B 1 306 ? 15.219 7.031 20.609 1 98.88 306 VAL B N 1
ATOM 6212 C CA . VAL B 1 306 ? 16.594 7.414 20.906 1 98.88 306 VAL B CA 1
ATOM 6213 C C . VAL B 1 306 ? 17.562 6.539 20.109 1 98.88 306 VAL B C 1
ATOM 6215 O O . VAL B 1 306 ? 17.203 5.441 19.672 1 98.88 306 VAL B O 1
ATOM 6218 N N . ASN B 1 307 ? 18.75 7.031 19.859 1 98.5 307 ASN B N 1
ATOM 6219 C CA . ASN B 1 307 ? 19.703 6.336 18.984 1 98.5 307 ASN B CA 1
ATOM 6220 C C . ASN B 1 307 ? 20.766 5.598 19.797 1 98.5 307 ASN B C 1
ATOM 6222 O O . ASN B 1 307 ? 21.703 5.043 19.219 1 98.5 307 ASN B O 1
ATOM 6226 N N . ARG B 1 308 ? 20.656 5.668 21.141 1 98.62 308 ARG B N 1
ATOM 6227 C CA . ARG B 1 308 ? 21.578 4.965 22.031 1 98.62 308 ARG B CA 1
ATOM 6228 C C . ARG B 1 308 ? 20.828 4.184 23.094 1 98.62 308 ARG B C 1
ATOM 6230 O O . ARG B 1 308 ? 19.625 4.398 23.297 1 98.62 308 ARG B O 1
ATOM 6237 N N . PRO B 1 309 ? 21.484 3.203 23.781 1 98.69 309 PRO B N 1
ATOM 6238 C CA . PRO B 1 309 ? 20.797 2.469 24.844 1 98.69 309 PRO B CA 1
ATOM 6239 C C . PRO B 1 309 ? 20.297 3.383 25.969 1 98.69 309 PRO B C 1
ATOM 6241 O O . PRO B 1 309 ? 20.984 4.34 26.328 1 98.69 309 PRO B O 1
ATOM 6244 N N . VAL B 1 310 ? 19.156 3.102 26.438 1 98.75 310 VAL B N 1
ATOM 6245 C CA . VAL B 1 310 ? 18.516 3.893 27.484 1 98.75 310 VAL B CA 1
ATOM 6246 C C . VAL B 1 310 ? 19.172 3.598 28.828 1 98.75 310 VAL B C 1
ATOM 6248 O O . VAL B 1 310 ? 19.281 2.438 29.234 1 98.75 310 VAL B O 1
ATOM 6251 N N . ASP B 1 311 ? 19.656 4.613 29.469 1 98.44 311 ASP B N 1
ATOM 6252 C CA . ASP B 1 311 ? 20.203 4.48 30.812 1 98.44 311 ASP B CA 1
ATOM 6253 C C . ASP B 1 311 ? 19.219 4.988 31.859 1 98.44 311 ASP B C 1
ATOM 6255 O O . ASP B 1 311 ? 18.125 5.457 31.516 1 98.44 311 ASP B O 1
ATOM 6259 N N . ILE B 1 312 ? 19.578 4.875 33.094 1 98.38 312 ILE B N 1
ATOM 6260 C CA . ILE B 1 312 ? 18.672 5.164 34.188 1 98.38 312 ILE B CA 1
ATOM 6261 C C . ILE B 1 312 ? 18.391 6.664 34.25 1 98.38 312 ILE B C 1
ATOM 6263 O O . ILE B 1 312 ? 17.297 7.086 34.625 1 98.38 312 ILE B O 1
ATOM 6267 N N . ALA B 1 313 ? 19.391 7.457 33.938 1 98.25 313 ALA B N 1
ATOM 6268 C CA . ALA B 1 313 ? 19.219 8.906 34 1 98.25 313 ALA B CA 1
ATOM 6269 C C . ALA B 1 313 ? 18.156 9.375 33 1 98.25 313 ALA B C 1
ATOM 6271 O O . ALA B 1 313 ? 17.266 10.141 33.344 1 98.25 313 ALA B O 1
ATOM 6272 N N . PHE B 1 314 ? 18.281 8.898 31.781 1 98.5 314 PHE B N 1
ATOM 6273 C CA . PHE B 1 314 ? 17.266 9.203 30.766 1 98.5 314 PHE B CA 1
ATOM 6274 C C . PHE B 1 314 ? 15.906 8.648 31.172 1 98.5 314 PHE B C 1
ATOM 6276 O O . PHE B 1 314 ? 14.898 9.344 31.078 1 98.5 314 PHE B O 1
ATOM 6283 N N . ALA B 1 315 ? 15.883 7.426 31.578 1 98.62 315 ALA B N 1
ATOM 6284 C CA . ALA B 1 315 ? 14.641 6.75 31.953 1 98.62 315 ALA B CA 1
ATOM 6285 C C . ALA B 1 315 ? 13.891 7.531 33.031 1 98.62 315 ALA B C 1
ATOM 6287 O O . ALA B 1 315 ? 12.672 7.711 32.938 1 98.62 315 ALA B O 1
ATOM 6288 N N . GLU B 1 316 ? 14.594 7.969 34.031 1 98.19 316 GLU B N 1
ATOM 6289 C CA . GLU B 1 316 ? 13.977 8.727 35.125 1 98.19 316 GLU B CA 1
ATOM 6290 C C . GLU B 1 316 ? 13.375 10.031 34.625 1 98.19 316 GLU B C 1
ATOM 6292 O O . GLU B 1 316 ? 12.266 10.414 35 1 98.19 316 GLU B O 1
ATOM 6297 N N . ALA B 1 317 ? 14.07 10.695 33.75 1 97.44 317 ALA B N 1
ATOM 6298 C CA . ALA B 1 317 ? 13.617 11.977 33.219 1 97.44 317 ALA B CA 1
ATOM 6299 C C . ALA B 1 317 ? 12.367 11.797 32.344 1 97.44 317 ALA B C 1
ATOM 6301 O O . ALA B 1 317 ? 11.383 12.523 32.531 1 97.44 317 ALA B O 1
ATOM 6302 N N . VAL B 1 318 ? 12.375 10.844 31.484 1 97 318 VAL B N 1
ATOM 6303 C CA . VAL B 1 318 ? 11.281 10.672 30.531 1 97 318 VAL B CA 1
ATOM 6304 C C . VAL B 1 318 ? 10.055 10.117 31.25 1 97 318 VAL B C 1
ATOM 6306 O O . VAL B 1 318 ? 8.922 10.367 30.844 1 97 318 VAL B O 1
ATOM 6309 N N . ASP B 1 319 ? 10.281 9.398 32.344 1 96.62 319 ASP B N 1
ATOM 6310 C CA . ASP B 1 319 ? 9.195 8.781 33.094 1 96.62 319 ASP B CA 1
ATOM 6311 C C . ASP B 1 319 ? 8.328 9.836 33.781 1 96.62 319 ASP B C 1
ATOM 6313 O O . ASP B 1 319 ? 7.25 9.523 34.281 1 96.62 319 ASP B O 1
ATOM 6317 N N . GLU B 1 320 ? 8.781 11.047 33.781 1 93.75 320 GLU B N 1
ATOM 6318 C CA . GLU B 1 320 ? 8.008 12.141 34.375 1 93.75 320 GLU B CA 1
ATOM 6319 C C . GLU B 1 320 ? 6.73 12.398 33.562 1 93.75 320 GLU B C 1
ATOM 6321 O O . GLU B 1 320 ? 5.762 12.938 34.125 1 93.75 320 GLU B O 1
ATOM 6326 N N . ILE B 1 321 ? 6.773 12.062 32.312 1 90.56 321 ILE B N 1
ATOM 6327 C CA . ILE B 1 321 ? 5.562 12.156 31.516 1 90.56 321 ILE B CA 1
ATOM 6328 C C . ILE B 1 321 ? 5.195 10.781 30.969 1 90.56 321 ILE B C 1
ATOM 6330 O O . ILE B 1 321 ? 6.031 9.875 30.953 1 90.56 321 ILE B O 1
ATOM 6334 N N . PHE B 1 322 ? 3.949 10.672 30.609 1 90.56 322 PHE B N 1
ATOM 6335 C CA . PHE B 1 322 ? 3.553 9.422 29.969 1 90.56 322 PHE B CA 1
ATOM 6336 C C . PHE B 1 322 ? 3.828 9.461 28.469 1 90.56 322 PHE B C 1
ATOM 6338 O O . PHE B 1 322 ? 3.365 10.367 27.781 1 90.56 322 PHE B O 1
ATOM 6345 N N . SER B 1 323 ? 4.613 8.57 28.094 1 94.62 323 SER B N 1
ATOM 6346 C CA . SER B 1 323 ? 4.828 8.305 26.672 1 94.62 323 SER B CA 1
ATOM 6347 C C . SER B 1 323 ? 4.242 6.953 26.266 1 94.62 323 SER B C 1
ATOM 6349 O O . SER B 1 323 ? 4.387 5.965 26.984 1 94.62 323 SER B O 1
ATOM 6351 N N . GLU B 1 324 ? 3.594 6.945 25.172 1 96.44 324 GLU B N 1
ATOM 6352 C CA . GLU B 1 324 ? 2.969 5.719 24.688 1 96.44 324 GLU B CA 1
ATOM 6353 C C . GLU B 1 324 ? 4.02 4.668 24.328 1 96.44 324 GLU B C 1
ATOM 6355 O O . GLU B 1 324 ? 3.816 3.475 24.578 1 96.44 324 GLU B O 1
ATOM 6360 N N . ILE B 1 325 ? 5.043 5.078 23.672 1 98.5 325 ILE B N 1
ATOM 6361 C CA . ILE B 1 325 ? 6.078 4.16 23.219 1 98.5 325 ILE B CA 1
ATOM 6362 C C . ILE B 1 325 ? 7.453 4.793 23.422 1 98.5 325 ILE B C 1
ATOM 6364 O O . ILE B 1 325 ? 7.641 5.984 23.156 1 98.5 325 ILE B O 1
ATOM 6368 N N . ILE B 1 326 ? 8.383 4.09 23.891 1 98.69 326 ILE B N 1
ATOM 6369 C CA . ILE B 1 326 ? 9.797 4.445 23.875 1 98.69 326 ILE B CA 1
ATOM 6370 C C . ILE B 1 326 ? 10.57 3.436 23.031 1 98.69 326 ILE B C 1
ATOM 6372 O O . ILE B 1 326 ? 10.492 2.227 23.266 1 98.69 326 ILE B O 1
ATOM 6376 N N . ILE B 1 327 ? 11.258 3.844 22.016 1 98.81 327 ILE B N 1
ATOM 6377 C CA . ILE B 1 327 ? 12.039 3.018 21.109 1 98.81 327 ILE B CA 1
ATOM 6378 C C . ILE B 1 327 ? 13.531 3.258 21.344 1 98.81 327 ILE B C 1
ATOM 6380 O O . ILE B 1 327 ? 13.984 4.402 21.375 1 98.81 327 ILE B O 1
ATOM 6384 N N . ALA B 1 328 ? 14.281 2.285 21.5 1 98.88 328 ALA B N 1
ATOM 6385 C CA . ALA B 1 328 ? 15.727 2.389 21.703 1 98.88 328 ALA B CA 1
ATOM 6386 C C . ALA B 1 328 ? 16.438 1.157 21.156 1 98.88 328 ALA B C 1
ATOM 6388 O O . ALA B 1 328 ? 15.844 0.09 21.016 1 98.88 328 ALA B O 1
ATOM 6389 N N . PRO B 1 329 ? 17.703 1.314 20.812 1 98.56 329 PRO B N 1
ATOM 6390 C CA . PRO B 1 329 ? 18.453 0.122 20.406 1 98.56 329 PRO B CA 1
ATOM 6391 C C . PRO B 1 329 ? 18.578 -0.903 21.531 1 98.56 329 PRO B C 1
ATOM 6393 O O . PRO B 1 329 ? 18.719 -2.1 21.266 1 98.56 329 PRO B O 1
ATOM 6396 N N . ASP B 1 330 ? 18.562 -0.386 22.75 1 98.5 330 ASP B N 1
ATOM 6397 C CA . ASP B 1 330 ? 18.672 -1.239 23.938 1 98.5 330 ASP B CA 1
ATOM 6398 C C . ASP B 1 330 ? 18.234 -0.488 25.188 1 98.5 330 ASP B C 1
ATOM 6400 O O . ASP B 1 330 ? 18.047 0.73 25.156 1 98.5 330 ASP B O 1
ATOM 6404 N N . PHE B 1 331 ? 18 -1.237 26.281 1 98.69 331 PHE B N 1
ATOM 6405 C CA . PHE B 1 331 ? 17.656 -0.692 27.578 1 98.69 331 PHE B CA 1
ATOM 6406 C C . PHE B 1 331 ? 18.531 -1.285 28.672 1 98.69 331 PHE B C 1
ATOM 6408 O O . PHE B 1 331 ? 18.625 -2.508 28.812 1 98.69 331 PHE B O 1
ATOM 6415 N N . ALA B 1 332 ? 19.172 -0.377 29.422 1 98.56 332 ALA B N 1
ATOM 6416 C CA . ALA B 1 332 ? 19.844 -0.884 30.625 1 98.56 332 ALA B CA 1
ATOM 6417 C C . ALA B 1 332 ? 18.859 -1.559 31.562 1 98.56 332 ALA B C 1
ATOM 6419 O O . ALA B 1 332 ? 17.703 -1.112 31.703 1 98.56 332 ALA B O 1
ATOM 6420 N N . PRO B 1 333 ? 19.297 -2.641 32.281 1 98.38 333 PRO B N 1
ATOM 6421 C CA . PRO B 1 333 ? 18.375 -3.418 33.125 1 98.38 333 PRO B CA 1
ATOM 6422 C C . PRO B 1 333 ? 17.609 -2.555 34.125 1 98.38 333 PRO B C 1
ATOM 6424 O O . PRO B 1 333 ? 16.406 -2.732 34.281 1 98.38 333 PRO B O 1
ATOM 6427 N N . ASP B 1 334 ? 18.266 -1.641 34.75 1 98.44 334 ASP B N 1
ATOM 6428 C CA . ASP B 1 334 ? 17.609 -0.791 35.75 1 98.44 334 ASP B CA 1
ATOM 6429 C C . ASP B 1 334 ? 16.656 0.186 35.094 1 98.44 334 ASP B C 1
ATOM 6431 O O . ASP B 1 334 ? 15.57 0.455 35.594 1 98.44 334 ASP B O 1
ATOM 6435 N N . ALA B 1 335 ? 17.031 0.729 33.938 1 98.56 335 ALA B N 1
ATOM 6436 C CA . ALA B 1 335 ? 16.156 1.598 33.156 1 98.56 335 ALA B CA 1
ATOM 6437 C C . ALA B 1 335 ? 14.906 0.85 32.719 1 98.56 335 ALA B C 1
ATOM 6439 O O . ALA B 1 335 ? 13.797 1.374 32.812 1 98.56 335 ALA B O 1
ATOM 6440 N N . LEU B 1 336 ? 15.102 -0.345 32.219 1 98.5 336 LEU B N 1
ATOM 6441 C CA . LEU B 1 336 ? 13.992 -1.182 31.766 1 98.5 336 LEU B CA 1
ATOM 6442 C C . LEU B 1 336 ? 13.023 -1.469 32.906 1 98.5 336 LEU B C 1
ATOM 6444 O O . LEU B 1 336 ? 11.812 -1.368 32.75 1 98.5 336 LEU B O 1
ATOM 6448 N N . ALA B 1 337 ? 13.594 -1.859 34.062 1 98.31 337 ALA B N 1
ATOM 6449 C CA . ALA B 1 337 ? 12.773 -2.145 35.219 1 98.31 337 ALA B CA 1
ATOM 6450 C C . ALA B 1 337 ? 11.922 -0.937 35.625 1 98.31 337 ALA B C 1
ATOM 6452 O O . ALA B 1 337 ? 10.742 -1.076 35.938 1 98.31 337 ALA B O 1
ATOM 6453 N N . LEU B 1 338 ? 12.508 0.22 35.594 1 98.38 338 LEU B N 1
ATOM 6454 C CA . LEU B 1 338 ? 11.789 1.443 35.938 1 98.38 338 LEU B CA 1
ATOM 6455 C C . LEU B 1 338 ? 10.664 1.708 34.938 1 98.38 338 LEU B C 1
ATOM 6457 O O . LEU B 1 338 ? 9.523 1.942 35.344 1 98.38 338 LEU B O 1
ATOM 6461 N N . LEU B 1 339 ? 10.977 1.671 33.656 1 98.12 339 LEU B N 1
ATOM 6462 C CA . LEU B 1 339 ? 10.039 2.057 32.594 1 98.12 339 LEU B CA 1
ATOM 6463 C C . LEU B 1 339 ? 8.891 1.054 32.5 1 98.12 339 LEU B C 1
ATOM 6465 O O . LEU B 1 339 ? 7.824 1.374 31.969 1 98.12 339 LEU B O 1
ATOM 6469 N N . ARG B 1 340 ? 9.078 -0.183 32.969 1 97.62 340 ARG B N 1
ATOM 6470 C CA . ARG B 1 340 ? 8.062 -1.232 32.906 1 97.62 340 ARG B CA 1
ATOM 6471 C C . ARG B 1 340 ? 6.996 -1.013 33.969 1 97.62 340 ARG B C 1
ATOM 6473 O O . ARG B 1 340 ? 5.957 -1.675 33.969 1 97.62 340 ARG B O 1
ATOM 6480 N N . ARG B 1 341 ? 7.242 -0.076 34.844 1 96.88 341 ARG B N 1
ATOM 6481 C CA . ARG B 1 341 ? 6.289 0.167 35.938 1 96.88 341 ARG B CA 1
ATOM 6482 C C . ARG B 1 341 ? 4.965 0.692 35.375 1 96.88 341 ARG B C 1
ATOM 6484 O O . ARG B 1 341 ? 3.91 0.461 35.969 1 96.88 341 ARG B O 1
ATOM 6491 N N . LYS B 1 342 ? 5.016 1.438 34.344 1 95.44 342 LYS B N 1
ATOM 6492 C CA . LYS B 1 342 ? 3.785 1.865 33.688 1 95.44 342 LYS B CA 1
ATOM 6493 C C . LYS B 1 342 ? 3.279 0.8 32.719 1 95.44 342 LYS B C 1
ATOM 6495 O O . LYS B 1 342 ? 3.857 0.603 31.656 1 95.44 342 LYS B O 1
ATOM 6500 N N . LYS B 1 343 ? 2.188 0.266 33.031 1 94 343 LYS B N 1
ATOM 6501 C CA . LYS B 1 343 ? 1.704 -0.955 32.406 1 94 343 LYS B CA 1
ATOM 6502 C C . LYS B 1 343 ? 1.351 -0.706 30.922 1 94 343 LYS B C 1
ATOM 6504 O O . LYS B 1 343 ? 1.529 -1.586 30.078 1 94 343 LYS B O 1
ATOM 6509 N N . ASN B 1 344 ? 0.887 0.469 30.594 1 93.38 344 ASN B N 1
ATOM 6510 C CA . ASN B 1 344 ? 0.362 0.728 29.25 1 93.38 344 ASN B CA 1
ATOM 6511 C C . ASN B 1 344 ? 1.451 1.232 28.312 1 93.38 344 ASN B C 1
ATOM 6513 O O . ASN B 1 344 ? 1.236 1.327 27.094 1 93.38 344 ASN B O 1
ATOM 6517 N N . ARG B 1 345 ? 2.604 1.552 28.828 1 96.62 345 ARG B N 1
ATOM 6518 C CA . ARG B 1 345 ? 3.713 2.035 28.016 1 96.62 345 ARG B CA 1
ATOM 6519 C C . ARG B 1 345 ? 4.34 0.9 27.203 1 96.62 345 ARG B C 1
ATOM 6521 O O . ARG B 1 345 ? 4.637 -0.163 27.75 1 96.62 345 ARG B O 1
ATOM 6528 N N . ARG B 1 346 ? 4.449 1.067 25.984 1 98.38 346 ARG B N 1
ATOM 6529 C CA . ARG B 1 346 ? 5.164 0.098 25.156 1 98.38 346 ARG B CA 1
ATOM 6530 C C . ARG B 1 346 ? 6.652 0.436 25.094 1 98.38 346 ARG B C 1
ATOM 6532 O O . ARG B 1 346 ? 7.02 1.604 24.953 1 98.38 346 ARG B O 1
ATOM 6539 N N . LEU B 1 347 ? 7.488 -0.479 25.281 1 98.75 347 LEU B N 1
ATOM 6540 C CA . LEU B 1 347 ? 8.93 -0.381 25.078 1 98.75 347 LEU B CA 1
ATOM 6541 C C . LEU B 1 347 ? 9.375 -1.234 23.891 1 98.75 347 LEU B C 1
ATOM 6543 O O . LEU B 1 347 ? 9.148 -2.447 23.875 1 98.75 347 LEU B O 1
ATOM 6547 N N . LEU B 1 348 ? 9.922 -0.608 22.891 1 98.81 348 LEU B N 1
ATOM 6548 C CA . LEU B 1 348 ? 10.344 -1.301 21.672 1 98.81 348 LEU B CA 1
ATOM 6549 C C . LEU B 1 348 ? 11.859 -1.243 21.516 1 98.81 348 LEU B C 1
ATOM 6551 O O . LEU B 1 348 ? 12.453 -0.166 21.594 1 98.81 348 LEU B O 1
ATOM 6555 N N . GLN B 1 349 ? 12.453 -2.326 21.344 1 98.75 349 GLN B N 1
ATOM 6556 C CA . GLN B 1 349 ? 13.859 -2.391 20.953 1 98.75 349 GLN B CA 1
ATOM 6557 C C . GLN B 1 349 ? 14.016 -2.338 19.422 1 98.75 349 GLN B C 1
ATOM 6559 O O . GLN B 1 349 ? 13.453 -3.174 18.719 1 98.75 349 GLN B O 1
ATOM 6564 N N . SER B 1 350 ? 14.688 -1.343 18.906 1 97.88 350 SER B N 1
ATOM 6565 C CA . SER B 1 350 ? 15.023 -1.279 17.484 1 97.88 350 SER B CA 1
ATOM 6566 C C . SER B 1 350 ? 16.172 -2.217 17.141 1 97.88 350 SER B C 1
ATOM 6568 O O . SER B 1 350 ? 17.328 -1.946 17.5 1 97.88 350 SER B O 1
ATOM 6570 N N . VAL B 1 351 ? 15.891 -3.268 16.406 1 95.31 351 VAL B N 1
ATOM 6571 C CA . VAL B 1 351 ? 16.875 -4.336 16.266 1 95.31 351 VAL B CA 1
ATOM 6572 C C . VAL B 1 351 ? 17.641 -4.156 14.953 1 95.31 351 VAL B C 1
ATOM 6574 O O . VAL B 1 351 ? 18.781 -4.613 14.82 1 95.31 351 VAL B O 1
ATOM 6577 N N . ARG B 1 352 ? 17.031 -3.557 13.961 1 93.38 352 ARG B N 1
ATOM 6578 C CA . ARG B 1 352 ? 17.688 -3.277 12.688 1 93.38 352 ARG B CA 1
ATOM 6579 C C . ARG B 1 352 ? 17.203 -1.965 12.094 1 93.38 352 ARG B C 1
ATOM 6581 O O . ARG B 1 352 ? 16.062 -1.558 12.328 1 93.38 352 ARG B O 1
ATOM 6588 N N . PRO B 1 353 ? 18.062 -1.237 11.32 1 93.06 353 PRO B N 1
ATOM 6589 C CA . PRO B 1 353 ? 17.625 -0.011 10.656 1 93.06 353 PRO B CA 1
ATOM 6590 C C . PRO B 1 353 ? 16.516 -0.265 9.641 1 93.06 353 PRO B C 1
ATOM 6592 O O . PRO B 1 353 ? 16.453 -1.34 9.039 1 93.06 353 PRO B O 1
ATOM 6595 N N . ILE B 1 354 ? 15.625 0.688 9.586 1 92.19 354 ILE B N 1
ATOM 6596 C CA . ILE B 1 354 ? 14.555 0.507 8.617 1 92.19 354 ILE B CA 1
ATOM 6597 C C . ILE B 1 354 ? 14.93 1.168 7.293 1 92.19 354 ILE B C 1
ATOM 6599 O O . ILE B 1 354 ? 14.32 0.899 6.258 1 92.19 354 ILE B O 1
ATOM 6603 N N . THR B 1 355 ? 15.977 2.047 7.379 1 83.56 355 THR B N 1
ATOM 6604 C CA . THR B 1 355 ? 16.422 2.727 6.168 1 83.56 355 THR B CA 1
ATOM 6605 C C . THR B 1 355 ? 17.125 1.757 5.23 1 83.56 355 THR B C 1
ATOM 6607 O O . THR B 1 355 ? 18 0.999 5.664 1 83.56 355 THR B O 1
ATOM 6610 N N . GLY B 1 356 ? 16.672 1.465 4.02 1 74.31 356 GLY B N 1
ATOM 6611 C CA . GLY B 1 356 ? 17.312 0.602 3.039 1 74.31 356 GLY B CA 1
ATOM 6612 C C . GLY B 1 356 ? 16.688 -0.782 2.971 1 74.31 356 GLY B C 1
ATOM 6613 O O . GLY B 1 356 ? 17.062 -1.597 2.127 1 74.31 356 GLY B O 1
ATOM 6614 N N . ALA B 1 357 ? 15.828 -1.077 3.93 1 74.19 357 ALA B N 1
ATOM 6615 C CA . ALA B 1 357 ? 15.273 -2.424 4 1 74.19 357 ALA B CA 1
ATOM 6616 C C . ALA B 1 357 ? 14.242 -2.65 2.9 1 74.19 357 ALA B C 1
ATOM 6618 O O . ALA B 1 357 ? 14.18 -3.729 2.307 1 74.19 357 ALA B O 1
ATOM 6619 N N . ASP B 1 358 ? 13.461 -1.533 2.656 1 80.12 358 ASP B N 1
ATOM 6620 C CA . ASP B 1 358 ? 12.391 -1.686 1.667 1 80.12 358 ASP B CA 1
ATOM 6621 C C . ASP B 1 358 ? 12.719 -0.918 0.388 1 80.12 358 ASP B C 1
ATOM 6623 O O . ASP B 1 358 ? 13.148 0.236 0.442 1 80.12 358 ASP B O 1
ATOM 6627 N N . ARG B 1 359 ? 12.453 -1.508 -0.661 1 85.94 359 ARG B N 1
ATOM 6628 C CA . ARG B 1 359 ? 12.742 -0.849 -1.931 1 85.94 359 ARG B CA 1
ATOM 6629 C C . ARG B 1 359 ? 11.602 0.075 -2.342 1 85.94 359 ARG B C 1
ATOM 6631 O O . ARG B 1 359 ? 11.828 1.101 -2.986 1 85.94 359 ARG B O 1
ATOM 6638 N N . TRP B 1 360 ? 10.375 -0.303 -1.953 1 94.88 360 TRP B N 1
ATOM 6639 C CA . TRP B 1 360 ? 9.211 0.446 -2.422 1 94.88 360 TRP B CA 1
ATOM 6640 C C . TRP B 1 360 ? 8.281 0.783 -1.264 1 94.88 360 TRP B C 1
ATOM 6642 O O . TRP B 1 360 ? 8.203 0.038 -0.283 1 94.88 360 TRP B O 1
ATOM 6652 N N . GLN B 1 361 ? 7.648 1.88 -1.367 1 96.44 361 GLN B N 1
ATOM 6653 C CA . GLN B 1 361 ? 6.547 2.285 -0.503 1 96.44 361 GLN B CA 1
ATOM 6654 C C . GLN B 1 361 ? 5.223 2.295 -1.268 1 96.44 361 GLN B C 1
ATOM 6656 O O . GLN B 1 361 ? 5.168 2.74 -2.416 1 96.44 361 GLN B O 1
ATOM 6661 N N . LEU B 1 362 ? 4.238 1.753 -0.63 1 97.5 362 LEU B N 1
ATOM 6662 C CA . LEU B 1 362 ? 2.918 1.668 -1.241 1 97.5 362 LEU B CA 1
ATOM 6663 C C . LEU B 1 362 ? 1.926 2.574 -0.52 1 97.5 362 LEU B C 1
ATOM 6665 O O . LEU B 1 362 ? 1.975 2.703 0.705 1 97.5 362 LEU B O 1
ATOM 6669 N N . ARG B 1 363 ? 1.063 3.119 -1.264 1 96.62 363 ARG B N 1
ATOM 6670 C CA . ARG B 1 363 ? -0.07 3.871 -0.733 1 96.62 363 ARG B CA 1
ATOM 6671 C C . ARG B 1 363 ? -1.307 3.686 -1.607 1 96.62 363 ARG B C 1
ATOM 6673 O O . ARG B 1 363 ? -1.244 3.865 -2.826 1 96.62 363 ARG B O 1
ATOM 6680 N N . SER B 1 364 ? -2.406 3.383 -1.013 1 97.06 364 SER B N 1
ATOM 6681 C CA . SER B 1 364 ? -3.637 3.135 -1.759 1 97.06 364 SER B CA 1
ATOM 6682 C C . SER B 1 364 ? -4.18 4.422 -2.373 1 97.06 364 SER B C 1
ATOM 6684 O O . SER B 1 364 ? -4.148 5.477 -1.74 1 97.06 364 SER B O 1
ATOM 6686 N N . VAL B 1 365 ? -4.605 4.391 -3.521 1 96.75 365 VAL B N 1
ATOM 6687 C CA . VAL B 1 365 ? -5.41 5.379 -4.227 1 96.75 365 VAL B CA 1
ATOM 6688 C C . VAL B 1 365 ? -6.613 4.699 -4.879 1 96.75 365 VAL B C 1
ATOM 6690 O O . VAL B 1 365 ? -6.707 3.469 -4.887 1 96.75 365 VAL B O 1
ATOM 6693 N N . PRO B 1 366 ? -7.586 5.465 -5.359 1 95.69 366 PRO B N 1
ATOM 6694 C CA . PRO B 1 366 ? -8.766 4.824 -5.934 1 95.69 366 PRO B CA 1
ATOM 6695 C C . PRO B 1 366 ? -8.422 3.842 -7.051 1 95.69 366 PRO B C 1
ATOM 6697 O O . PRO B 1 366 ? -7.832 4.234 -8.062 1 95.69 366 PRO B O 1
ATOM 6700 N N . GLY B 1 367 ? -8.82 2.553 -6.824 1 95.31 367 GLY B N 1
ATOM 6701 C CA . GLY B 1 367 ? -8.68 1.541 -7.859 1 95.31 367 GLY B CA 1
ATOM 6702 C C . GLY B 1 367 ? -7.309 0.887 -7.875 1 95.31 367 GLY B C 1
ATOM 6703 O O . GLY B 1 367 ? -7.035 0.029 -8.719 1 95.31 367 GLY B O 1
ATOM 6704 N N . GLY B 1 368 ? -6.426 1.328 -6.871 1 96.94 368 GLY B N 1
ATOM 6705 C CA . GLY B 1 368 ? -5.102 0.733 -6.914 1 96.94 368 GLY B CA 1
ATOM 6706 C C . GLY B 1 368 ? -4.152 1.315 -5.883 1 96.94 368 GLY B C 1
ATOM 6707 O O . GLY B 1 368 ? -4.547 1.569 -4.742 1 96.94 368 GLY B O 1
ATOM 6708 N N . VAL B 1 369 ? -2.807 1.404 -6.324 1 98.12 369 VAL B N 1
ATOM 6709 C CA . VAL B 1 369 ? -1.782 1.844 -5.383 1 98.12 369 VAL B CA 1
ATOM 6710 C C . VAL B 1 369 ? -0.749 2.701 -6.105 1 98.12 369 VAL B C 1
ATOM 6712 O O . VAL B 1 369 ? -0.475 2.488 -7.289 1 98.12 369 VAL B O 1
ATOM 6715 N N . LEU B 1 370 ? -0.266 3.682 -5.441 1 98.62 370 LEU B N 1
ATOM 6716 C CA . LEU B 1 370 ? 0.971 4.363 -5.805 1 98.62 370 LEU B CA 1
ATOM 6717 C C . LEU B 1 370 ? 2.182 3.645 -5.219 1 98.62 370 LEU B C 1
ATOM 6719 O O . LEU B 1 370 ? 2.166 3.244 -4.051 1 98.62 370 LEU B O 1
ATOM 6723 N N . VAL B 1 371 ? 3.145 3.432 -6.039 1 98.44 371 VAL B N 1
ATOM 6724 C CA . VAL B 1 371 ? 4.398 2.809 -5.625 1 98.44 371 VAL B CA 1
ATOM 6725 C C . VAL B 1 371 ? 5.555 3.779 -5.844 1 98.44 371 VAL B C 1
ATOM 6727 O O . VAL B 1 371 ? 5.684 4.367 -6.922 1 98.44 371 VAL B O 1
ATOM 6730 N N . GLN B 1 372 ? 6.441 4.008 -4.852 1 97.75 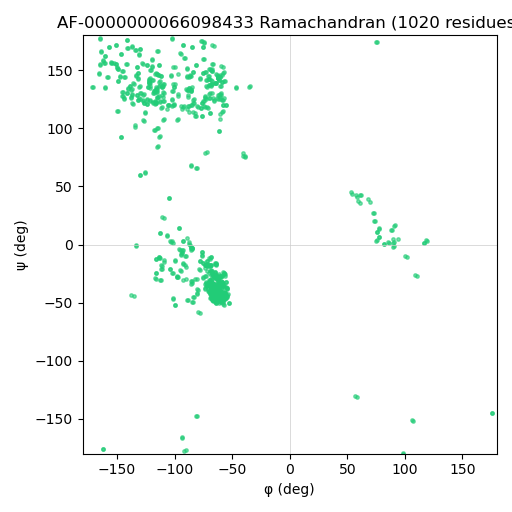372 GLN B N 1
ATOM 6731 C CA . GLN B 1 372 ? 7.602 4.879 -5.012 1 97.75 372 GLN B CA 1
ATOM 6732 C C . GLN B 1 372 ? 8.781 4.379 -4.184 1 97.75 372 GLN B C 1
ATOM 6734 O O . GLN B 1 372 ? 8.602 3.58 -3.26 1 97.75 372 GLN B O 1
ATOM 6739 N N . GLU B 1 373 ? 9.961 4.871 -4.48 1 95.88 373 GLU B N 1
ATOM 6740 C CA . GLU B 1 373 ? 11.125 4.684 -3.619 1 95.88 373 GLU B CA 1
ATOM 6741 C C . GLU B 1 373 ? 10.992 5.5 -2.336 1 95.88 373 GLU B C 1
ATOM 6743 O O . GLU B 1 373 ? 10.43 6.594 -2.342 1 95.88 373 GLU B O 1
ATOM 6748 N N . PRO B 1 374 ? 11.516 4.949 -1.199 1 94.06 374 PRO B N 1
ATOM 6749 C CA . PRO B 1 374 ? 11.562 5.781 0.006 1 94.06 374 PRO B CA 1
ATOM 6750 C C . PRO B 1 374 ? 12.578 6.918 -0.097 1 94.06 374 PRO B C 1
ATOM 6752 O O . PRO B 1 374 ? 13.523 6.836 -0.887 1 94.06 374 PRO B O 1
ATOM 6755 N N . ASP B 1 375 ? 12.352 8 0.566 1 92.5 375 ASP B N 1
ATOM 6756 C CA . ASP B 1 375 ? 13.266 9.141 0.641 1 92.5 375 ASP B CA 1
ATOM 6757 C C . ASP B 1 375 ? 14.289 8.945 1.753 1 92.5 375 ASP B C 1
ATOM 6759 O O . ASP B 1 375 ? 14.258 9.648 2.766 1 92.5 375 ASP B O 1
ATOM 6763 N N . HIS B 1 376 ? 15.258 7.957 1.606 1 80.5 376 HIS B N 1
ATOM 6764 C CA . HIS B 1 376 ? 16.203 7.617 2.656 1 80.5 376 HIS B CA 1
ATOM 6765 C C . HIS B 1 376 ? 17.594 8.195 2.352 1 80.5 376 HIS B C 1
ATOM 6767 O O . HIS B 1 376 ? 18.516 8.062 3.156 1 80.5 376 HIS B O 1
ATOM 6773 N N . ALA B 1 377 ? 17.734 8.922 1.308 1 67.94 377 ALA B N 1
ATOM 6774 C CA . ALA B 1 377 ? 19.078 9.391 0.946 1 67.94 377 ALA B CA 1
ATOM 6775 C C . ALA B 1 377 ? 19.656 10.289 2.035 1 67.94 377 ALA B C 1
ATOM 6777 O O . ALA B 1 377 ? 18.953 11.148 2.574 1 67.94 377 ALA B O 1
ATOM 6778 N N . PRO B 1 378 ? 20.922 9.867 2.402 1 65.81 378 PRO B N 1
ATOM 6779 C CA . PRO B 1 378 ? 21.547 10.719 3.412 1 65.81 378 PRO B CA 1
ATOM 6780 C C . PRO B 1 378 ? 21.703 12.172 2.951 1 65.81 378 PRO B C 1
ATOM 6782 O O . PRO B 1 378 ? 22.078 12.422 1.807 1 65.81 378 PRO B O 1
ATOM 6785 N N . LEU B 1 379 ? 21.234 13.078 3.777 1 65.19 379 LEU B N 1
ATOM 6786 C CA . LEU B 1 379 ? 21.266 14.508 3.49 1 65.19 379 LEU B CA 1
ATOM 6787 C C . LEU B 1 379 ? 22.688 15.039 3.523 1 65.19 379 LEU B C 1
ATOM 6789 O O . LEU B 1 379 ? 23.016 16 2.83 1 65.19 379 LEU B O 1
ATOM 6793 N N . VAL B 1 380 ? 23.562 14.391 4.402 1 57.25 380 VAL B N 1
ATOM 6794 C CA . VAL B 1 380 ? 24.922 14.867 4.629 1 57.25 380 VAL B CA 1
ATOM 6795 C C . VAL B 1 380 ? 25.672 14.953 3.301 1 57.25 380 VAL B C 1
ATOM 6797 O O . VAL B 1 380 ? 26.469 15.867 3.09 1 57.25 380 VAL B O 1
ATOM 6800 N N . ALA B 1 381 ? 25.266 14.164 2.432 1 57.88 381 ALA B N 1
ATOM 6801 C CA . ALA B 1 381 ? 26.016 14.023 1.192 1 57.88 381 ALA B CA 1
ATOM 6802 C C . ALA B 1 381 ? 25.578 15.055 0.155 1 57.88 381 ALA B C 1
ATOM 6804 O O . ALA B 1 381 ? 26.203 15.188 -0.899 1 57.88 381 ALA B O 1
ATOM 6805 N N . GLU B 1 382 ? 24.656 15.867 0.64 1 64.75 382 GLU B N 1
ATOM 6806 C CA . GLU B 1 382 ? 24.125 16.734 -0.404 1 64.75 382 GLU B CA 1
ATOM 6807 C C . GLU B 1 382 ? 24.969 18 -0.55 1 64.75 382 GLU B C 1
ATOM 6809 O O . GLU B 1 382 ? 25.312 18.641 0.445 1 64.75 382 GLU B O 1
ATOM 6814 N N . GLU B 1 383 ? 25.562 18.156 -1.563 1 78.25 383 GLU B N 1
ATOM 6815 C CA . GLU B 1 383 ? 26.281 19.391 -1.854 1 78.25 383 GLU B CA 1
ATOM 6816 C C . GLU B 1 383 ? 25.344 20.594 -1.872 1 78.25 383 GLU B C 1
ATOM 6818 O O . GLU B 1 383 ? 24.25 20.516 -2.445 1 78.25 383 GLU B O 1
ATOM 6823 N N . TRP B 1 384 ? 25.547 21.531 -0.821 1 88.94 384 TRP B N 1
ATOM 6824 C CA . TRP B 1 384 ? 24.703 22.719 -0.864 1 88.94 384 TRP B CA 1
ATOM 6825 C C . TRP B 1 384 ? 25.453 23.875 -1.528 1 88.94 384 TRP B C 1
ATOM 6827 O O . TRP B 1 384 ? 26.688 23.906 -1.543 1 88.94 384 TRP B O 1
ATOM 6837 N N . ARG B 1 385 ? 24.766 24.703 -2.213 1 94.94 385 ARG B N 1
ATOM 6838 C CA . ARG B 1 385 ? 25.281 25.891 -2.863 1 94.94 385 ARG B CA 1
ATOM 6839 C C . ARG B 1 385 ? 24.875 27.156 -2.105 1 94.94 385 ARG B C 1
ATOM 6841 O O . ARG B 1 385 ? 23.688 27.406 -1.921 1 94.94 385 ARG B O 1
ATOM 6848 N N . VAL B 1 386 ? 25.922 27.875 -1.662 1 97.44 386 VAL B N 1
ATOM 6849 C CA . VAL B 1 386 ? 25.625 29.172 -1.058 1 97.44 386 VAL B CA 1
ATOM 6850 C C . VAL B 1 386 ? 25.141 30.156 -2.127 1 97.44 386 VAL B C 1
ATOM 6852 O O . VAL B 1 386 ? 25.828 30.391 -3.123 1 97.44 386 VAL B O 1
ATOM 6855 N N . VAL B 1 387 ? 23.984 30.781 -1.947 1 98.19 387 VAL B N 1
ATOM 6856 C CA . VAL B 1 387 ? 23.406 31.594 -3.021 1 98.19 387 VAL B CA 1
ATOM 6857 C C . VAL B 1 387 ? 23.328 33.062 -2.588 1 98.19 387 VAL B C 1
ATOM 6859 O O . VAL B 1 387 ? 23.047 33.938 -3.402 1 98.19 387 VAL B O 1
ATOM 6862 N N . THR B 1 388 ? 23.531 33.312 -1.321 1 98.44 388 THR B N 1
ATOM 6863 C CA . THR B 1 388 ? 23.578 34.688 -0.822 1 98.44 388 THR B CA 1
ATOM 6864 C C . THR B 1 388 ? 25.016 35.219 -0.799 1 98.44 388 THR B C 1
ATOM 6866 O O . THR B 1 388 ? 25.953 34.438 -0.988 1 98.44 388 THR B O 1
ATOM 6869 N N . LYS B 1 389 ? 25.109 36.5 -0.531 1 98 389 LYS B N 1
ATOM 6870 C CA . LYS B 1 389 ? 26.438 37.125 -0.41 1 98 389 LYS B CA 1
ATOM 6871 C C . LYS B 1 389 ? 27.188 36.594 0.802 1 98 389 LYS B C 1
ATOM 6873 O O . LYS B 1 389 ? 28.375 36.281 0.719 1 98 389 LYS B O 1
ATOM 6878 N N . ARG B 1 390 ? 26.422 36.438 1.845 1 97.69 390 ARG B N 1
ATOM 6879 C CA . ARG B 1 390 ? 27 35.906 3.068 1 97.69 390 ARG B CA 1
ATOM 6880 C C . ARG B 1 390 ? 26.891 34.375 3.09 1 97.69 390 ARG B C 1
ATOM 6882 O O . ARG B 1 390 ? 25.844 33.812 2.783 1 97.69 390 ARG B O 1
ATOM 6889 N N . ALA B 1 391 ? 28 33.812 3.439 1 97.5 391 ALA B N 1
ATOM 6890 C CA . ALA B 1 391 ? 27.984 32.375 3.686 1 97.5 391 ALA B CA 1
ATOM 6891 C C . ALA B 1 391 ? 27.656 32.062 5.145 1 97.5 391 ALA B C 1
ATOM 6893 O O . ALA B 1 391 ? 27.891 32.906 6.027 1 97.5 391 ALA B O 1
ATOM 6894 N N . PRO B 1 392 ? 27.062 30.938 5.391 1 97.69 392 PRO B N 1
ATOM 6895 C CA . PRO B 1 392 ? 26.844 30.578 6.793 1 97.69 392 PRO B CA 1
ATOM 6896 C C . PRO B 1 392 ? 28.141 30.406 7.574 1 97.69 392 PRO B C 1
ATOM 6898 O O . PRO B 1 392 ? 29.141 29.938 7.023 1 97.69 392 PRO B O 1
ATOM 6901 N N . THR B 1 393 ? 28.141 30.812 8.82 1 97.25 393 THR B N 1
ATOM 6902 C CA . THR B 1 393 ? 29.234 30.469 9.711 1 97.25 393 THR B CA 1
ATOM 6903 C C . THR B 1 393 ? 29.266 28.969 9.969 1 97.25 393 THR B C 1
ATOM 6905 O O . THR B 1 393 ? 28.344 28.25 9.578 1 97.25 393 THR B O 1
ATOM 6908 N N . ASP B 1 394 ? 30.312 28.516 10.609 1 95.69 394 ASP B N 1
ATOM 6909 C CA . ASP B 1 394 ? 30.406 27.094 10.938 1 95.69 394 ASP B CA 1
ATOM 6910 C C . ASP B 1 394 ? 29.25 26.656 11.844 1 95.69 394 ASP B C 1
ATOM 6912 O O . ASP B 1 394 ? 28.688 25.578 11.656 1 95.69 394 ASP B O 1
ATOM 6916 N N . ALA B 1 395 ? 28.969 27.484 12.75 1 96.12 395 ALA B N 1
ATOM 6917 C CA . ALA B 1 395 ? 27.875 27.188 13.672 1 96.12 395 ALA B CA 1
ATOM 6918 C C . ALA B 1 395 ? 26.547 27.141 12.938 1 96.12 395 ALA B C 1
ATOM 6920 O O . ALA B 1 395 ? 25.719 26.25 13.188 1 96.12 395 ALA B O 1
ATOM 6921 N N . GLU B 1 396 ? 26.359 28.109 12.047 1 97.31 396 GLU B N 1
ATOM 6922 C CA . GLU B 1 396 ? 25.141 28.125 11.258 1 97.31 396 GLU B CA 1
ATOM 6923 C C . GLU B 1 396 ? 25.047 26.922 10.344 1 97.31 396 GLU B C 1
ATOM 6925 O O . GLU B 1 396 ? 23.984 26.328 10.172 1 97.31 396 GLU B O 1
ATOM 6930 N N . ALA B 1 397 ? 26.188 26.547 9.812 1 95.44 397 ALA B N 1
ATOM 6931 C CA . ALA B 1 397 ? 26.219 25.375 8.93 1 95.44 397 ALA B CA 1
ATOM 6932 C C . ALA B 1 397 ? 25.844 24.109 9.672 1 95.44 397 ALA B C 1
ATOM 6934 O O . ALA B 1 397 ? 25.109 23.266 9.148 1 95.44 397 ALA B O 1
ATOM 6935 N N . ALA B 1 398 ? 26.359 23.984 10.859 1 94.69 398 ALA B N 1
ATOM 6936 C CA . ALA B 1 398 ? 26 22.844 11.688 1 94.69 398 ALA B CA 1
ATOM 6937 C C . ALA B 1 398 ? 24.516 22.828 12.008 1 94.69 398 ALA B C 1
ATOM 6939 O O . ALA B 1 398 ? 23.859 21.781 11.953 1 94.69 398 ALA B O 1
ATOM 6940 N N . ALA B 1 399 ? 23.984 23.969 12.281 1 97.25 399 ALA B N 1
ATOM 6941 C CA . ALA B 1 399 ? 22.562 24.094 12.578 1 97.25 399 ALA B CA 1
ATOM 6942 C C . ALA B 1 399 ? 21.703 23.781 11.352 1 97.25 399 ALA B C 1
ATOM 6944 O O . ALA B 1 399 ? 20.672 23.141 11.461 1 97.25 399 ALA B O 1
ATOM 6945 N N . LEU B 1 400 ? 22.172 24.25 10.203 1 97 400 LEU B N 1
ATOM 6946 C CA . LEU B 1 400 ? 21.453 23.984 8.961 1 97 400 LEU B CA 1
ATOM 6947 C C . LEU B 1 400 ? 21.422 22.5 8.672 1 97 400 LEU B C 1
ATOM 6949 O O . LEU B 1 400 ? 20.375 21.969 8.25 1 97 400 LEU B O 1
ATOM 6953 N N . ARG B 1 401 ? 22.5 21.812 8.906 1 94.88 401 ARG B N 1
ATOM 6954 C CA . ARG B 1 401 ? 22.531 20.375 8.68 1 94.88 401 ARG B CA 1
ATOM 6955 C C . ARG B 1 401 ? 21.578 19.641 9.609 1 94.88 401 ARG B C 1
ATOM 6957 O O . ARG B 1 401 ? 20.859 18.734 9.188 1 94.88 401 ARG B O 1
ATOM 6964 N N . PHE B 1 402 ? 21.594 20.062 10.836 1 96.25 402 PHE B N 1
ATOM 6965 C CA . PHE B 1 402 ? 20.672 19.484 11.812 1 96.25 402 PHE B CA 1
ATOM 6966 C C . PHE B 1 402 ? 19.219 19.703 11.383 1 96.25 402 PHE B C 1
ATOM 6968 O O . PHE B 1 402 ? 18.438 18.75 11.336 1 96.25 402 PHE B O 1
ATOM 6975 N N . ALA B 1 403 ? 18.891 20.922 11.047 1 97.31 403 ALA B N 1
ATOM 6976 C CA . ALA B 1 403 ? 17.516 21.281 10.664 1 97.31 403 ALA B CA 1
ATOM 6977 C C . ALA B 1 403 ? 17.078 20.531 9.406 1 97.31 403 ALA B C 1
ATOM 6979 O O . ALA B 1 403 ? 15.922 20.125 9.289 1 97.31 403 ALA B O 1
ATOM 6980 N N . TRP B 1 404 ? 18.016 20.391 8.508 1 96.06 404 TRP B N 1
ATOM 6981 C CA . TRP B 1 404 ? 17.719 19.734 7.238 1 96.06 404 TRP B CA 1
ATOM 6982 C C . TRP B 1 404 ? 17.375 18.266 7.461 1 96.06 404 TRP B C 1
ATOM 6984 O O . TRP B 1 404 ? 16.438 17.75 6.848 1 96.06 404 TRP B O 1
ATOM 6994 N N . ARG B 1 405 ? 18.047 17.578 8.391 1 95.25 405 ARG B N 1
ATOM 6995 C CA . ARG B 1 405 ? 17.75 16.188 8.75 1 95.25 405 ARG B CA 1
ATOM 6996 C C . ARG B 1 405 ? 16.328 16.062 9.305 1 95.25 405 ARG B C 1
ATOM 6998 O O . ARG B 1 405 ? 15.625 15.102 9.008 1 95.25 405 ARG B O 1
ATOM 7005 N N . VAL B 1 406 ? 15.93 17.078 10.047 1 97.31 406 VAL B N 1
ATOM 7006 C CA . VAL B 1 406 ? 14.648 17 10.75 1 97.31 406 VAL B CA 1
ATOM 7007 C C . VAL B 1 406 ? 13.508 17.328 9.781 1 97.31 406 VAL B C 1
ATOM 7009 O O . VAL B 1 406 ? 12.5 16.625 9.75 1 97.31 406 VAL B O 1
ATOM 7012 N N . VAL B 1 407 ? 13.68 18.359 8.914 1 97.12 407 VAL B N 1
ATOM 7013 C CA . VAL B 1 407 ? 12.586 18.875 8.102 1 97.12 407 VAL B CA 1
ATOM 7014 C C . VAL B 1 407 ? 12.141 17.812 7.105 1 97.12 407 VAL B C 1
ATOM 7016 O O . VAL B 1 407 ? 10.961 17.734 6.742 1 97.12 407 VAL B O 1
ATOM 7019 N N . LYS B 1 408 ? 13.039 16.906 6.734 1 95.5 408 LYS B N 1
ATOM 7020 C CA . LYS B 1 408 ? 12.758 15.789 5.844 1 95.5 408 LYS B CA 1
ATOM 7021 C C . LYS B 1 408 ? 11.641 14.914 6.398 1 95.5 408 LYS B C 1
ATOM 7023 O O . LYS B 1 408 ? 10.945 14.234 5.641 1 95.5 408 LYS B O 1
ATOM 7028 N N . HIS B 1 409 ? 11.438 14.945 7.672 1 96.38 409 HIS B N 1
ATOM 7029 C CA . HIS B 1 409 ? 10.539 14.016 8.344 1 96.38 409 HIS B CA 1
ATOM 7030 C C . HIS B 1 409 ? 9.312 14.742 8.891 1 96.38 409 HIS B C 1
ATOM 7032 O O . HIS B 1 409 ? 8.57 14.188 9.711 1 96.38 409 HIS B O 1
ATOM 7038 N N . VAL B 1 410 ? 9.117 15.992 8.531 1 97.12 410 VAL B N 1
ATOM 7039 C CA . VAL B 1 410 ? 7.945 16.781 8.914 1 97.12 410 VAL B CA 1
ATOM 7040 C C . VAL B 1 410 ? 6.961 16.828 7.75 1 97.12 410 VAL B C 1
ATOM 7042 O O . VAL B 1 410 ? 7.359 17.016 6.598 1 97.12 410 VAL B O 1
ATOM 7045 N N . LYS B 1 411 ? 5.73 16.641 8.031 1 96.31 411 LYS B N 1
ATOM 7046 C CA . LYS B 1 411 ? 4.707 16.688 6.984 1 96.31 411 LYS B CA 1
ATOM 7047 C C . LYS B 1 411 ? 4.746 18.031 6.246 1 96.31 411 LYS B C 1
ATOM 7049 O O . LYS B 1 411 ? 4.887 19.078 6.867 1 96.31 411 LYS B O 1
ATOM 7054 N N . SER B 1 412 ? 4.559 18 4.949 1 95.81 412 SER B N 1
ATOM 7055 C CA . SER B 1 412 ? 4.617 19.172 4.094 1 95.81 412 SER B CA 1
ATOM 7056 C C . SER B 1 412 ? 3.303 19.953 4.137 1 95.81 412 SER B C 1
ATOM 7058 O O . SER B 1 412 ? 2.234 19.359 4.309 1 95.81 412 SER B O 1
ATOM 7060 N N . ASN B 1 413 ? 3.42 21.234 3.844 1 94.69 413 ASN B N 1
ATOM 7061 C CA . ASN B 1 413 ? 4.648 22.031 3.809 1 94.69 413 ASN B CA 1
ATOM 7062 C C . ASN B 1 413 ? 5.281 22.141 5.195 1 94.69 413 ASN B C 1
ATOM 7064 O O . ASN B 1 413 ? 4.582 22.359 6.184 1 94.69 413 ASN B O 1
ATOM 7068 N N . ALA B 1 414 ? 6.582 22.031 5.203 1 96.88 414 ALA B N 1
ATOM 7069 C CA . ALA B 1 414 ? 7.273 21.953 6.488 1 96.88 414 ALA B CA 1
ATOM 7070 C C . ALA B 1 414 ? 8.32 23.062 6.621 1 96.88 414 ALA B C 1
ATOM 7072 O O . ALA B 1 414 ? 9.055 23.344 5.668 1 96.88 414 ALA B O 1
ATOM 7073 N N . ILE B 1 415 ? 8.359 23.688 7.773 1 97.69 415 ILE B N 1
ATOM 7074 C CA . ILE B 1 415 ? 9.398 24.641 8.156 1 97.69 415 ILE B CA 1
ATOM 7075 C C . ILE B 1 415 ? 9.938 24.281 9.539 1 97.69 415 ILE B C 1
ATOM 7077 O O . ILE B 1 415 ? 9.172 24.047 10.477 1 97.69 415 ILE B O 1
ATOM 7081 N N . VAL B 1 416 ? 11.242 24.203 9.68 1 98.38 416 VAL B N 1
ATOM 7082 C CA . VAL B 1 416 ? 11.859 23.891 10.961 1 98.38 416 VAL B CA 1
ATOM 7083 C C . VAL B 1 416 ? 12.844 24.984 11.344 1 98.38 416 VAL B C 1
ATOM 7085 O O . VAL B 1 416 ? 13.75 25.312 10.57 1 98.38 416 VAL B O 1
ATOM 7088 N N . TYR B 1 417 ? 12.656 25.641 12.469 1 98.62 417 TYR B N 1
ATOM 7089 C CA . TYR B 1 417 ? 13.648 26.484 13.117 1 98.62 417 TYR B CA 1
ATOM 7090 C C . TYR B 1 417 ? 14.531 25.672 14.055 1 98.62 417 TYR B C 1
ATOM 7092 O O . TYR B 1 417 ? 14.039 24.844 14.828 1 98.62 417 TYR B O 1
ATOM 7100 N N . ALA B 1 418 ? 15.797 25.922 13.969 1 98.62 418 ALA B N 1
ATOM 7101 C CA . ALA B 1 418 ? 16.656 25.062 14.773 1 98.62 418 ALA B CA 1
ATOM 7102 C C . ALA B 1 418 ? 17.922 25.812 15.211 1 98.62 418 ALA B C 1
ATOM 7104 O O . ALA B 1 418 ? 18.312 26.797 14.586 1 98.62 418 ALA B O 1
ATOM 7105 N N . ALA B 1 419 ? 18.453 25.422 16.312 1 98 419 ALA B N 1
ATOM 7106 C CA . ALA B 1 419 ? 19.859 25.609 16.672 1 98 419 ALA B CA 1
ATOM 7107 C C . ALA B 1 419 ? 20.703 24.422 16.219 1 98 419 ALA B C 1
ATOM 7109 O O . ALA B 1 419 ? 20.219 23.516 15.547 1 98 419 ALA B O 1
ATOM 7110 N N . HIS B 1 420 ? 21.984 24.469 16.562 1 96 420 HIS B N 1
ATOM 7111 C CA . HIS B 1 420 ? 22.891 23.438 16.062 1 96 420 HIS B CA 1
ATOM 7112 C C . HIS B 1 420 ? 22.594 22.094 16.734 1 96 420 HIS B C 1
ATOM 7114 O O . HIS B 1 420 ? 23.016 21.047 16.234 1 96 420 HIS B O 1
ATOM 7120 N N . ASP B 1 421 ? 21.766 22.109 17.812 1 97.56 421 ASP B N 1
ATOM 7121 C CA . ASP B 1 421 ? 21.656 20.859 18.562 1 97.56 421 ASP B CA 1
ATOM 7122 C C . ASP B 1 421 ? 20.203 20.516 18.859 1 97.56 421 ASP B C 1
ATOM 7124 O O . ASP B 1 421 ? 19.906 19.484 19.469 1 97.56 421 ASP B O 1
ATOM 7128 N N . ARG B 1 422 ? 19.234 21.375 18.438 1 98.56 422 ARG B N 1
ATOM 7129 C CA . ARG B 1 422 ? 17.844 21.078 18.75 1 98.56 422 ARG B CA 1
ATOM 7130 C C . ARG B 1 422 ? 16.891 21.859 17.859 1 98.56 422 ARG B C 1
ATOM 7132 O O . ARG B 1 422 ? 17.281 22.875 17.266 1 98.56 422 ARG B O 1
ATOM 7139 N N . THR B 1 423 ? 15.758 21.391 17.766 1 98.75 423 THR B N 1
ATOM 7140 C CA . THR B 1 423 ? 14.688 22.156 17.141 1 98.75 423 THR B CA 1
ATOM 7141 C C . THR B 1 423 ? 14.195 23.266 18.078 1 98.75 423 THR B C 1
ATOM 7143 O O . THR B 1 423 ? 14.188 23.094 19.297 1 98.75 423 THR B O 1
ATOM 7146 N N . LEU B 1 424 ? 13.781 24.359 17.484 1 98.5 424 LEU B N 1
ATOM 7147 C CA . LEU B 1 424 ? 13.266 25.484 18.234 1 98.5 424 LEU B CA 1
ATOM 7148 C C . LEU B 1 424 ? 11.797 25.734 17.891 1 98.5 424 LEU B C 1
ATOM 7150 O O . LEU B 1 424 ? 11.047 26.266 18.719 1 98.5 424 LEU B O 1
ATOM 7154 N N . GLY B 1 425 ? 11.391 25.438 16.766 1 97.31 425 GLY B N 1
ATOM 7155 C CA . GLY B 1 425 ? 10.039 25.547 16.266 1 97.31 425 GLY B CA 1
ATOM 7156 C C . GLY B 1 425 ? 9.781 24.688 15.039 1 97.31 425 GLY B C 1
ATOM 7157 O O . GLY B 1 425 ? 10.617 24.641 14.133 1 97.31 425 GLY B O 1
ATOM 7158 N N . ILE B 1 426 ? 8.68 24.016 15.039 1 97.12 426 ILE B N 1
ATOM 7159 C CA . ILE B 1 426 ? 8.352 23.125 13.938 1 97.12 426 ILE B CA 1
ATOM 7160 C C . ILE B 1 426 ? 6.977 23.484 13.375 1 97.12 426 ILE B C 1
ATOM 7162 O O . ILE B 1 426 ? 5.973 23.438 14.094 1 97.12 426 ILE B O 1
ATOM 7166 N N . GLY B 1 427 ? 6.91 23.953 12.141 1 95.38 427 GLY B N 1
ATOM 7167 C CA . GLY B 1 427 ? 5.68 24.156 11.398 1 95.38 427 GLY B CA 1
ATOM 7168 C C . GLY B 1 427 ? 5.367 23.016 10.445 1 95.38 427 GLY B C 1
ATOM 7169 O O . GLY B 1 427 ? 5.91 22.953 9.344 1 95.38 427 GLY B O 1
ATOM 7170 N N . ALA B 1 428 ? 4.34 22.188 10.805 1 94.69 428 ALA B N 1
ATOM 7171 C CA . ALA B 1 428 ? 4.094 20.953 10.07 1 94.69 428 ALA B CA 1
ATOM 7172 C C . ALA B 1 428 ? 2.771 21.016 9.312 1 94.69 428 ALA B C 1
ATOM 7174 O O . ALA B 1 428 ? 1.777 21.531 9.828 1 94.69 428 ALA B O 1
ATOM 7175 N N . GLY B 1 429 ? 2.723 20.484 8.086 1 90.62 429 GLY B N 1
ATOM 7176 C CA . GLY B 1 429 ? 1.537 20 7.391 1 90.62 429 GLY B CA 1
ATOM 7177 C C . GLY B 1 429 ? 0.577 21.109 7.012 1 90.62 429 GLY B C 1
ATOM 7178 O O . GLY B 1 429 ? -0.639 20.969 7.148 1 90.62 429 GLY B O 1
ATOM 7179 N N . GLN B 1 430 ? 1.091 22.234 6.594 1 90.62 430 GLN B N 1
ATOM 7180 C CA . GLN B 1 430 ? 0.185 23.328 6.215 1 90.62 430 GLN B CA 1
ATOM 7181 C C . GLN B 1 430 ? 0.051 23.422 4.699 1 90.62 430 GLN B C 1
ATOM 7183 O O . GLN B 1 430 ? 0.943 23 3.961 1 90.62 430 GLN B O 1
ATOM 7188 N N . MET B 1 431 ? -1.051 23.922 4.23 1 90.5 431 MET B N 1
ATOM 7189 C CA . MET B 1 431 ? -1.333 24.078 2.809 1 90.5 431 MET B CA 1
ATOM 7190 C C . MET B 1 431 ? -0.461 25.172 2.201 1 90.5 431 MET B C 1
ATOM 7192 O O . MET B 1 431 ? -0.192 25.156 0.998 1 90.5 431 MET B O 1
ATOM 7196 N N . SER B 1 432 ? -0.018 26.094 3.016 1 90 432 SER B N 1
ATOM 7197 C CA . SER B 1 432 ? 0.889 27.141 2.57 1 90 432 SER B CA 1
ATOM 7198 C C . SER B 1 432 ? 2.178 27.141 3.383 1 90 432 SER B C 1
ATOM 7200 O O . SER B 1 432 ? 2.15 26.953 4.602 1 90 432 SER B O 1
ATOM 7202 N N . ARG B 1 433 ? 3.262 27.406 2.686 1 90.62 433 ARG B N 1
ATOM 7203 C CA . ARG B 1 433 ? 4.562 27.375 3.344 1 90.62 433 ARG B CA 1
ATOM 7204 C C . ARG B 1 433 ? 4.707 28.531 4.324 1 90.62 433 ARG B C 1
ATOM 7206 O O . ARG B 1 433 ? 5.328 28.391 5.383 1 90.62 433 ARG B O 1
ATOM 7213 N N . VAL B 1 434 ? 4.156 29.656 3.992 1 89.12 434 VAL B N 1
ATOM 7214 C CA . VAL B 1 434 ? 4.23 30.812 4.887 1 89.12 434 VAL B CA 1
ATOM 7215 C C . VAL B 1 434 ? 3.482 30.516 6.18 1 89.12 434 VAL B C 1
ATOM 7217 O O . VAL B 1 434 ? 3.9 30.938 7.262 1 89.12 434 VAL B O 1
ATOM 7220 N N . ASP B 1 435 ? 2.367 29.75 6.07 1 89.19 435 ASP B N 1
ATOM 7221 C CA . ASP B 1 435 ? 1.629 29.344 7.266 1 89.19 435 ASP B CA 1
ATOM 7222 C C . ASP B 1 435 ? 2.467 28.422 8.141 1 89.19 435 ASP B C 1
ATOM 7224 O O . ASP B 1 435 ? 2.414 28.5 9.375 1 89.19 435 ASP B O 1
ATOM 7228 N N . SER B 1 436 ? 3.236 27.578 7.523 1 92.19 436 SER B N 1
ATOM 7229 C CA . SER B 1 436 ? 4.129 26.719 8.289 1 92.19 436 SER B CA 1
ATOM 7230 C C . SER B 1 436 ? 5.18 27.531 9.039 1 92.19 436 SER B C 1
ATOM 7232 O O . SER B 1 436 ? 5.5 27.219 10.188 1 92.19 436 SER B O 1
ATOM 7234 N N . SER B 1 437 ? 5.73 28.531 8.344 1 91.75 437 SER B N 1
ATOM 7235 C CA . SER B 1 437 ? 6.715 29.406 8.992 1 91.75 437 SER B CA 1
ATOM 7236 C C . SER B 1 437 ? 6.109 30.141 10.18 1 91.75 437 SER B C 1
ATOM 7238 O O . SER B 1 437 ? 6.676 30.125 11.273 1 91.75 437 SER B O 1
ATOM 7240 N N . ARG B 1 438 ? 4.977 30.703 9.992 1 89 438 ARG B N 1
ATOM 7241 C CA . ARG B 1 438 ? 4.289 31.438 11.055 1 89 438 ARG B CA 1
ATOM 7242 C C . ARG B 1 438 ? 3.924 30.516 12.211 1 89 438 ARG B C 1
ATOM 7244 O O . ARG B 1 438 ? 4.039 30.906 13.375 1 89 438 ARG B O 1
ATOM 7251 N N . LEU B 1 439 ? 3.469 29.375 11.859 1 92 439 LEU B N 1
ATOM 7252 C CA . LEU B 1 439 ? 3.113 28.375 12.875 1 92 439 LEU B CA 1
ATOM 7253 C C . LEU B 1 439 ? 4.32 28.031 13.734 1 92 439 LEU B C 1
ATOM 7255 O O . LEU B 1 439 ? 4.223 27.984 14.961 1 92 439 LEU B O 1
ATOM 7259 N N . ALA B 1 440 ? 5.43 27.781 13.102 1 94.44 440 ALA B N 1
ATOM 7260 C CA . ALA B 1 440 ? 6.652 27.453 13.828 1 94.44 440 ALA B CA 1
ATOM 7261 C C . ALA B 1 440 ? 7.035 28.578 14.789 1 94.44 440 ALA B C 1
ATOM 7263 O O . ALA B 1 440 ? 7.406 28.312 15.938 1 94.44 440 ALA B O 1
ATOM 7264 N N . VAL B 1 441 ? 6.941 29.797 14.305 1 93.94 441 VAL B N 1
ATOM 7265 C CA . VAL B 1 441 ? 7.273 30.969 15.117 1 93.94 441 VAL B CA 1
ATOM 7266 C C . VAL B 1 441 ? 6.32 31.047 16.312 1 93.94 441 VAL B C 1
ATOM 7268 O O . VAL B 1 441 ? 6.75 31.266 17.438 1 93.94 441 VAL B O 1
ATOM 7271 N N . TRP B 1 442 ? 5.113 30.891 16.016 1 91.38 442 TRP B N 1
ATOM 7272 C CA . TRP B 1 442 ? 4.098 30.953 17.062 1 91.38 442 TRP B CA 1
ATOM 7273 C C . TRP B 1 442 ? 4.355 29.906 18.141 1 91.38 442 TRP B C 1
ATOM 7275 O O . TRP B 1 442 ? 4.285 30.188 19.328 1 91.38 442 TRP B O 1
ATOM 7285 N N . LYS B 1 443 ? 4.629 28.734 17.734 1 92.12 443 LYS B N 1
ATOM 7286 C CA . LYS B 1 443 ? 4.879 27.641 18.672 1 92.12 443 LYS B CA 1
ATOM 7287 C C . LYS B 1 443 ? 6.117 27.938 19.516 1 92.12 443 LYS B C 1
ATOM 7289 O O . LYS B 1 443 ? 6.133 27.656 20.719 1 92.12 443 LYS B O 1
ATOM 7294 N N . ALA B 1 444 ? 7.148 28.438 18.906 1 95.5 444 ALA B N 1
ATOM 7295 C CA . ALA B 1 444 ? 8.352 28.828 19.656 1 95.5 444 ALA B CA 1
ATOM 7296 C C . ALA B 1 444 ? 8.023 29.859 20.719 1 95.5 444 ALA B C 1
ATOM 7298 O O . ALA B 1 444 ? 8.484 29.766 21.859 1 95.5 444 ALA B O 1
ATOM 7299 N N . GLN B 1 445 ? 7.211 30.797 20.312 1 92.81 445 GLN B N 1
ATOM 7300 C CA . GLN B 1 445 ? 6.812 31.844 21.234 1 92.81 445 GLN B CA 1
ATOM 7301 C C . GLN B 1 445 ? 6.039 31.266 22.422 1 92.81 445 GLN B C 1
ATOM 7303 O O . GLN B 1 445 ? 6.281 31.641 23.562 1 92.81 445 GLN B O 1
ATOM 7308 N N . GLN B 1 446 ? 5.141 30.406 22.141 1 88.31 446 GLN B N 1
ATOM 7309 C CA . GLN B 1 446 ? 4.352 29.781 23.188 1 88.31 446 GLN B CA 1
ATOM 7310 C C . GLN B 1 446 ? 5.242 29.016 24.172 1 88.31 446 GLN B C 1
ATOM 7312 O O . GLN B 1 446 ? 4.949 28.938 25.359 1 88.31 446 GLN B O 1
ATOM 7317 N N . ALA B 1 447 ? 6.301 28.484 23.656 1 92.56 447 ALA B N 1
ATOM 7318 C CA . ALA B 1 447 ? 7.227 27.703 24.469 1 92.56 447 ALA B CA 1
ATOM 7319 C C . ALA B 1 447 ? 8.25 28.609 25.156 1 92.56 447 ALA B C 1
ATOM 7321 O O . ALA B 1 447 ? 9.102 28.141 25.906 1 92.56 447 ALA B O 1
ATOM 7322 N N . GLY B 1 448 ? 8.234 29.922 24.906 1 95 448 GLY B N 1
ATOM 7323 C CA . GLY B 1 448 ? 9.188 30.859 25.469 1 95 448 GLY B CA 1
ATOM 7324 C C . GLY B 1 448 ? 10.57 30.75 24.859 1 95 448 GLY B C 1
ATOM 7325 O O . GLY B 1 448 ? 11.57 31.047 25.531 1 95 448 GLY B O 1
ATOM 7326 N N . ILE B 1 449 ? 10.617 30.312 23.672 1 96.88 449 ILE B N 1
ATOM 7327 C CA . ILE B 1 449 ? 11.898 30.094 23 1 96.88 449 ILE B CA 1
ATOM 7328 C C . ILE B 1 449 ? 12.227 31.297 22.125 1 96.88 449 ILE B C 1
ATOM 7330 O O . ILE B 1 449 ? 11.406 31.734 21.312 1 96.88 449 ILE B O 1
ATOM 7334 N N . ASP B 1 450 ? 13.383 31.812 22.297 1 96.62 450 ASP B N 1
ATOM 7335 C CA . ASP B 1 450 ? 13.898 32.906 21.484 1 96.62 450 ASP B CA 1
ATOM 7336 C C . ASP B 1 450 ? 14.5 32.375 20.172 1 96.62 450 ASP B C 1
ATOM 7338 O O . ASP B 1 450 ? 15.398 31.547 20.203 1 96.62 450 ASP B O 1
ATOM 7342 N N . LEU B 1 451 ? 14.047 32.875 19.047 1 97.94 451 LEU B N 1
ATOM 7343 C CA . LEU B 1 451 ? 14.469 32.375 17.734 1 97.94 451 LEU B CA 1
ATOM 7344 C C . LEU B 1 451 ? 15.633 33.188 17.188 1 97.94 451 LEU B C 1
ATOM 7346 O O . LEU B 1 451 ? 16.188 32.875 16.141 1 97.94 451 LEU B O 1
ATOM 7350 N N . ARG B 1 452 ? 16 34.312 17.891 1 96.62 452 ARG B N 1
ATOM 7351 C CA . ARG B 1 452 ? 17.125 35.094 17.422 1 96.62 452 ARG B CA 1
ATOM 7352 C C . ARG B 1 452 ? 18.391 34.25 17.328 1 96.62 452 ARG B C 1
ATOM 7354 O O . ARG B 1 452 ? 18.797 33.594 18.297 1 96.62 452 ARG B O 1
ATOM 7361 N N . GLY B 1 453 ? 18.953 34.312 16.109 1 97.62 453 GLY B N 1
ATOM 7362 C CA . GLY B 1 453 ? 20.172 33.531 15.867 1 97.62 453 GLY B CA 1
ATOM 7363 C C . GLY B 1 453 ? 19.906 32.125 15.367 1 97.62 453 GLY B C 1
ATOM 7364 O O . GLY B 1 453 ? 20.844 31.391 15.078 1 97.62 453 GLY B O 1
ATOM 7365 N N . SER B 1 454 ? 18.641 31.703 15.234 1 98.44 454 SER B N 1
ATOM 7366 C CA . SER B 1 454 ? 18.297 30.375 14.742 1 98.44 454 SER B CA 1
ATOM 7367 C C . SER B 1 454 ? 18.484 30.281 13.234 1 98.44 454 SER B C 1
ATOM 7369 O O . SER B 1 454 ? 18.797 31.266 12.57 1 98.44 454 SER B O 1
ATOM 7371 N N . VAL B 1 455 ? 18.391 29.078 12.734 1 98.5 455 VAL B N 1
ATOM 7372 C CA . VAL B 1 455 ? 18.344 28.828 11.297 1 98.5 455 VAL B CA 1
ATOM 7373 C C . VAL B 1 455 ? 17 28.25 10.906 1 98.5 455 VAL B C 1
ATOM 7375 O O . VAL B 1 455 ? 16.219 27.812 11.766 1 98.5 455 VAL B O 1
ATOM 7378 N N . VAL B 1 456 ? 16.734 28.25 9.57 1 98.5 456 VAL B N 1
ATOM 7379 C CA . VAL B 1 456 ? 15.461 27.719 9.086 1 98.5 456 VAL B CA 1
ATOM 7380 C C . VAL B 1 456 ? 15.711 26.719 7.953 1 98.5 456 VAL B C 1
ATOM 7382 O O . VAL B 1 456 ? 16.578 26.953 7.105 1 98.5 456 VAL B O 1
ATOM 7385 N N . ALA B 1 457 ? 15 25.609 8.023 1 97.56 457 ALA B N 1
ATOM 7386 C CA . ALA B 1 457 ? 14.969 24.641 6.926 1 97.56 457 ALA B CA 1
ATOM 7387 C C . ALA B 1 457 ? 13.562 24.531 6.336 1 97.56 457 ALA B C 1
ATOM 7389 O O . ALA B 1 457 ? 12.578 24.453 7.074 1 97.56 457 ALA B O 1
ATOM 7390 N N . SER B 1 458 ? 13.516 24.578 5.027 1 97.88 458 SER B N 1
ATOM 7391 C CA . SER B 1 458 ? 12.273 24.359 4.297 1 97.88 458 SER B CA 1
ATOM 7392 C C . SER B 1 458 ? 12.359 23.125 3.414 1 97.88 458 SER B C 1
ATOM 7394 O O . SER B 1 458 ? 13.305 22.969 2.643 1 97.88 458 SER B O 1
ATOM 7396 N N . ASP B 1 459 ? 11.352 22.25 3.436 1 96.25 459 ASP B N 1
ATOM 7397 C CA . ASP B 1 459 ? 11.391 20.984 2.717 1 96.25 459 ASP B CA 1
ATOM 7398 C C . ASP B 1 459 ? 11.266 21.203 1.211 1 96.25 459 ASP B C 1
ATOM 7400 O O . ASP B 1 459 ? 11.555 20.297 0.422 1 96.25 459 ASP B O 1
ATOM 7404 N N . ALA B 1 460 ? 10.781 22.344 0.847 1 96.5 460 ALA B N 1
ATOM 7405 C CA . ALA B 1 460 ? 10.68 22.734 -0.555 1 96.5 460 ALA B CA 1
ATOM 7406 C C . ALA B 1 460 ? 11.008 24.219 -0.733 1 96.5 460 ALA B C 1
ATOM 7408 O O . ALA B 1 460 ? 11.273 24.922 0.243 1 96.5 460 ALA B O 1
ATOM 7409 N N . LEU B 1 461 ? 11.039 24.672 -1.965 1 96.25 461 LEU B N 1
ATOM 7410 C CA . LEU B 1 461 ? 11.43 26.047 -2.291 1 96.25 461 LEU B CA 1
ATOM 7411 C C . LEU B 1 461 ? 10.461 27.047 -1.685 1 96.25 461 LEU B C 1
ATOM 7413 O O . LEU B 1 461 ? 9.273 26.734 -1.503 1 96.25 461 LEU B O 1
ATOM 7417 N N . PHE B 1 462 ? 10.945 28.172 -1.284 1 95.38 462 PHE B N 1
ATOM 7418 C CA . PHE B 1 462 ? 10.07 29.297 -1.022 1 95.38 462 PHE B CA 1
ATOM 7419 C C . PHE B 1 462 ? 9.555 29.906 -2.326 1 95.38 462 PHE B C 1
ATOM 7421 O O . PHE B 1 462 ? 10.336 30.391 -3.139 1 95.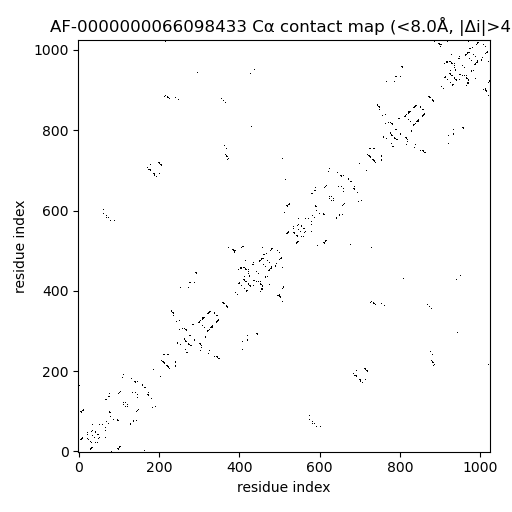38 462 PHE B O 1
ATOM 7428 N N . PRO B 1 463 ? 8.266 29.844 -2.443 1 91.12 463 PRO B N 1
ATOM 7429 C CA . PRO B 1 463 ? 7.738 30.359 -3.711 1 91.12 463 PRO B CA 1
ATOM 7430 C C . PRO B 1 463 ? 7.887 31.875 -3.844 1 91.12 463 PRO B C 1
ATOM 7432 O O . PRO B 1 463 ? 7.984 32.406 -4.957 1 91.12 463 PRO B O 1
ATOM 7435 N N . PHE B 1 464 ? 7.82 32.562 -2.646 1 91.31 464 PHE B N 1
ATOM 7436 C CA . PHE B 1 464 ? 7.934 34.031 -2.562 1 91.31 464 PHE B CA 1
ATOM 7437 C C . PHE B 1 464 ? 8.836 34.438 -1.401 1 91.31 464 PHE B C 1
ATOM 7439 O O . PHE B 1 464 ? 9.227 33.594 -0.592 1 91.31 464 PHE B O 1
ATOM 7446 N N . ALA B 1 465 ? 9.117 35.719 -1.426 1 93.69 465 ALA B N 1
ATOM 7447 C CA . ALA B 1 465 ? 10.031 36.219 -0.405 1 93.69 465 ALA B CA 1
ATOM 7448 C C . ALA B 1 465 ? 9.367 36.219 0.969 1 93.69 465 ALA B C 1
ATOM 7450 O O . ALA B 1 465 ? 10.047 36.281 1.994 1 93.69 465 ALA B O 1
ATOM 7451 N N . ASP B 1 466 ? 8.062 36.156 1.023 1 89.62 466 ASP B N 1
ATOM 7452 C CA . ASP B 1 466 ? 7.297 36.344 2.254 1 89.62 466 ASP B CA 1
ATOM 7453 C C . ASP B 1 466 ? 7.699 35.312 3.311 1 89.62 466 ASP B C 1
ATOM 7455 O O . ASP B 1 466 ? 7.828 35.656 4.488 1 89.62 466 ASP B O 1
ATOM 7459 N N . GLY B 1 467 ? 7.863 34.062 2.895 1 89.69 467 GLY B N 1
ATOM 7460 C CA . GLY B 1 467 ? 8.273 33.062 3.842 1 89.69 467 GLY B CA 1
ATOM 7461 C C . GLY B 1 467 ? 9.641 33.312 4.449 1 89.69 467 GLY B C 1
ATOM 7462 O O . GLY B 1 467 ? 9.836 33.125 5.652 1 89.69 467 GLY B O 1
ATOM 7463 N N . VAL B 1 468 ? 10.523 33.75 3.639 1 94 468 VAL B N 1
ATOM 7464 C CA . VAL B 1 468 ? 11.875 34.062 4.078 1 94 468 VAL B CA 1
ATOM 7465 C C . VAL B 1 468 ? 11.852 35.312 4.977 1 94 468 VAL B C 1
ATOM 7467 O O . VAL B 1 468 ? 12.508 35.344 6.02 1 94 468 VAL B O 1
ATOM 7470 N N . GLU B 1 469 ? 11.094 36.219 4.574 1 94.69 469 GLU B N 1
ATOM 7471 C CA . GLU B 1 469 ? 10.969 37.438 5.363 1 94.69 469 GLU B CA 1
ATOM 7472 C C . GLU B 1 469 ? 10.398 37.156 6.746 1 94.69 469 GLU B C 1
ATOM 7474 O O . GLU B 1 469 ? 10.867 37.688 7.746 1 94.69 469 GLU B O 1
ATOM 7479 N N . ALA B 1 470 ? 9.383 36.312 6.758 1 91.31 470 ALA B N 1
ATOM 7480 C CA . ALA B 1 470 ? 8.812 35.906 8.039 1 91.31 470 ALA B CA 1
ATOM 7481 C C . ALA B 1 470 ? 9.859 35.25 8.922 1 91.31 470 ALA B C 1
ATOM 7483 O O . ALA B 1 470 ? 9.922 35.5 10.125 1 91.31 470 ALA B O 1
ATOM 7484 N N . ALA B 1 471 ? 10.68 34.406 8.367 1 94.19 471 ALA B N 1
ATOM 7485 C CA . ALA B 1 471 ? 11.719 33.688 9.102 1 94.19 471 ALA B CA 1
ATOM 7486 C C . ALA B 1 471 ? 12.766 34.656 9.648 1 94.19 471 ALA B C 1
ATOM 7488 O O . ALA B 1 471 ? 13.18 34.562 10.805 1 94.19 471 ALA B O 1
ATOM 7489 N N . ILE B 1 472 ? 13.148 35.625 8.805 1 96 472 ILE B N 1
ATOM 7490 C CA . ILE B 1 472 ? 14.164 36.594 9.18 1 96 472 ILE B CA 1
ATOM 7491 C C . ILE B 1 472 ? 13.625 37.5 10.281 1 96 472 ILE B C 1
ATOM 7493 O O . ILE B 1 472 ? 14.328 37.812 11.25 1 96 472 ILE B O 1
ATOM 7497 N N . ALA B 1 473 ? 12.398 37.906 10.102 1 95.81 473 ALA B N 1
ATOM 7498 C CA . ALA B 1 473 ? 11.758 38.75 11.102 1 95.81 473 ALA B CA 1
ATOM 7499 C C . ALA B 1 473 ? 11.719 38.062 12.461 1 95.81 473 ALA B C 1
ATOM 7501 O O . ALA B 1 473 ? 11.805 38.719 13.508 1 95.81 473 ALA B O 1
ATOM 7502 N N . ALA B 1 474 ? 11.609 36.75 12.445 1 95.69 474 ALA B N 1
ATOM 7503 C CA . ALA B 1 474 ? 11.562 35.969 13.68 1 95.69 474 ALA B CA 1
ATOM 7504 C C . ALA B 1 474 ? 12.953 35.812 14.281 1 95.69 474 ALA B C 1
ATOM 7506 O O . ALA B 1 474 ? 13.086 35.406 15.438 1 95.69 474 ALA B O 1
ATOM 7507 N N . GLY B 1 475 ? 14 36.125 13.484 1 97.12 475 GLY B N 1
ATOM 7508 C CA . GLY B 1 475 ? 15.336 36.125 14.047 1 97.12 475 GLY B CA 1
ATOM 7509 C C . GLY B 1 475 ? 16.281 35.125 13.383 1 97.12 475 GLY B C 1
ATOM 7510 O O . GLY B 1 475 ? 17.422 34.969 13.789 1 97.12 475 GLY B O 1
ATOM 7511 N N . ALA B 1 476 ? 15.836 34.438 12.375 1 98.12 476 ALA B N 1
ATOM 7512 C CA . ALA B 1 476 ? 16.688 33.469 11.695 1 98.12 476 ALA B CA 1
ATOM 7513 C C . ALA B 1 476 ? 17.828 34.156 10.953 1 98.12 476 ALA B C 1
ATOM 7515 O O . ALA B 1 476 ? 17.641 35.219 10.344 1 98.12 476 ALA B O 1
ATOM 7516 N N . THR B 1 477 ? 19 33.531 11 1 98.56 477 THR B N 1
ATOM 7517 C CA . THR B 1 477 ? 20.172 34.156 10.406 1 98.56 477 THR B CA 1
ATOM 7518 C C . THR B 1 477 ? 20.656 33.375 9.195 1 98.56 477 THR B C 1
ATOM 7520 O O . THR B 1 477 ? 21.5 33.844 8.438 1 98.56 477 THR B O 1
ATOM 7523 N N . ALA B 1 478 ? 20.141 32.188 9.008 1 98.5 478 ALA B N 1
ATOM 7524 C CA . ALA B 1 478 ? 20.5 31.344 7.867 1 98.5 478 ALA B CA 1
ATOM 7525 C C . ALA B 1 478 ? 19.344 30.469 7.445 1 98.5 478 ALA B C 1
ATOM 7527 O O . ALA B 1 478 ? 18.5 30.094 8.266 1 98.5 478 ALA B O 1
ATOM 7528 N N . ILE B 1 479 ? 19.297 30.125 6.129 1 98.31 479 ILE B N 1
ATOM 7529 C CA . ILE B 1 479 ? 18.156 29.406 5.562 1 98.31 479 ILE B CA 1
ATOM 7530 C C . ILE B 1 479 ? 18.672 28.312 4.613 1 98.31 479 ILE B C 1
ATOM 7532 O O . ILE B 1 479 ? 19.578 28.562 3.812 1 98.31 479 ILE B O 1
ATOM 7536 N N . ILE B 1 480 ? 18.141 27.109 4.746 1 96.94 480 ILE B N 1
ATOM 7537 C CA . ILE B 1 480 ? 18.422 26.031 3.814 1 96.94 480 ILE B CA 1
ATOM 7538 C C . ILE B 1 480 ? 17.141 25.594 3.111 1 96.94 480 ILE B C 1
ATOM 7540 O O . ILE B 1 480 ? 16.109 25.406 3.754 1 96.94 480 ILE B O 1
ATOM 7544 N N . GLN B 1 481 ? 17.141 25.453 1.832 1 96.94 481 GLN B N 1
ATOM 7545 C CA . GLN B 1 481 ? 16.031 25.031 0.99 1 96.94 481 GLN B CA 1
ATOM 7546 C C . GLN B 1 481 ? 16.516 24.453 -0.331 1 96.94 481 GLN B C 1
ATOM 7548 O O . GLN B 1 481 ? 17.703 24.594 -0.675 1 96.94 481 GLN B O 1
ATOM 7553 N N . PRO B 1 482 ? 15.68 23.844 -1.124 1 95.12 482 PRO B N 1
ATOM 7554 C CA . PRO B 1 482 ? 16.125 23.25 -2.389 1 95.12 482 PRO B CA 1
ATOM 7555 C C . PRO B 1 482 ? 16.438 24.297 -3.455 1 95.12 482 PRO B C 1
ATOM 7557 O O . PRO B 1 482 ? 17.312 24.078 -4.293 1 95.12 482 PRO B O 1
ATOM 7560 N N . GLY B 1 483 ? 15.758 25.406 -3.469 1 95.38 483 GLY B N 1
ATOM 7561 C CA . GLY B 1 483 ? 15.766 26.297 -4.617 1 95.38 483 GLY B CA 1
ATOM 7562 C C . GLY B 1 483 ? 14.938 25.781 -5.777 1 95.38 483 GLY B C 1
ATOM 7563 O O . GLY B 1 483 ? 14.297 24.734 -5.676 1 95.38 483 GLY B O 1
ATOM 7564 N N . GLY B 1 484 ? 14.805 26.641 -6.855 1 93.12 484 GLY B N 1
ATOM 7565 C CA . GLY B 1 484 ? 14.117 26.203 -8.062 1 93.12 484 GLY B CA 1
ATOM 7566 C C . GLY B 1 484 ? 12.859 27 -8.352 1 93.12 484 GLY B C 1
ATOM 7567 O O . GLY B 1 484 ? 12.117 26.688 -9.289 1 93.12 484 GLY B O 1
ATOM 7568 N N . SER B 1 485 ? 12.578 27.953 -7.527 1 92.94 485 SER B N 1
ATOM 7569 C CA . SER B 1 485 ? 11.453 28.828 -7.805 1 92.94 485 SER B CA 1
ATOM 7570 C C . SER B 1 485 ? 11.773 29.797 -8.945 1 92.94 485 SER B C 1
ATOM 7572 O O . SER B 1 485 ? 12.922 30.234 -9.094 1 92.94 485 SER B O 1
ATOM 7574 N N . VAL B 1 486 ? 10.781 30.141 -9.68 1 92.12 486 VAL B N 1
ATOM 7575 C CA . VAL B 1 486 ? 10.945 31.188 -10.695 1 92.12 486 VAL B CA 1
ATOM 7576 C C . VAL B 1 486 ? 11.273 32.5 -10.016 1 92.12 486 VAL B C 1
ATOM 7578 O O . VAL B 1 486 ? 11.844 33.406 -10.641 1 92.12 486 VAL B O 1
ATOM 7581 N N . ARG B 1 487 ? 11.016 32.594 -8.711 1 94.62 487 ARG B N 1
ATOM 7582 C CA . ARG B 1 487 ? 11.242 33.812 -7.965 1 94.62 487 ARG B CA 1
ATOM 7583 C C . ARG B 1 487 ? 12.414 33.688 -7.004 1 94.62 487 ARG B C 1
ATOM 7585 O O . ARG B 1 487 ? 12.461 34.344 -5.961 1 94.62 487 ARG B O 1
ATOM 7592 N N . ASP B 1 488 ? 13.289 32.781 -7.273 1 96.75 488 ASP B N 1
ATOM 7593 C CA . ASP B 1 488 ? 14.438 32.562 -6.406 1 96.75 488 ASP B CA 1
ATOM 7594 C C . ASP B 1 488 ? 15.227 33.844 -6.184 1 96.75 488 ASP B C 1
ATOM 7596 O O . ASP B 1 488 ? 15.703 34.094 -5.074 1 96.75 488 ASP B O 1
ATOM 7600 N N . GLU B 1 489 ? 15.32 34.625 -7.234 1 97.25 489 GLU B N 1
ATOM 7601 C CA . GLU B 1 489 ? 16.109 35.844 -7.129 1 97.25 489 GLU B CA 1
ATOM 7602 C C . GLU B 1 489 ? 15.523 36.781 -6.082 1 97.25 489 GLU B C 1
ATOM 7604 O O . GLU B 1 489 ? 16.266 37.406 -5.32 1 97.25 489 GLU B O 1
ATOM 7609 N N . GLU B 1 490 ? 14.219 36.844 -6.074 1 96.81 490 GLU B N 1
ATOM 7610 C CA . GLU B 1 490 ? 13.547 37.688 -5.082 1 96.81 490 GLU B CA 1
ATOM 7611 C C . GLU B 1 490 ? 13.758 37.156 -3.67 1 96.81 490 GLU B C 1
ATOM 7613 O O . GLU B 1 490 ? 13.953 37.938 -2.729 1 96.81 490 GLU B O 1
ATOM 7618 N N . VAL B 1 491 ? 13.719 35.875 -3.529 1 97.19 491 VAL B N 1
ATOM 7619 C CA . VAL B 1 491 ? 13.906 35.219 -2.246 1 97.19 491 VAL B CA 1
ATOM 7620 C C . VAL B 1 491 ? 15.328 35.438 -1.749 1 97.19 491 VAL B C 1
ATOM 7622 O O . VAL B 1 491 ? 15.539 35.781 -0.583 1 97.19 491 VAL B O 1
ATOM 7625 N N . ILE B 1 492 ? 16.297 35.281 -2.652 1 98.12 492 ILE B N 1
ATOM 7626 C CA . ILE B 1 492 ? 17.703 35.5 -2.342 1 98.12 492 ILE B CA 1
ATOM 7627 C C . ILE B 1 492 ? 17.938 36.969 -1.967 1 98.12 492 ILE B C 1
ATOM 7629 O O . ILE B 1 492 ? 18.641 37.25 -0.99 1 98.12 492 ILE B O 1
ATOM 7633 N N . ALA B 1 493 ? 17.344 37.844 -2.684 1 98.06 493 ALA B N 1
ATOM 7634 C CA . ALA B 1 493 ? 17.5 39.281 -2.432 1 98.06 493 ALA B CA 1
ATOM 7635 C C . ALA B 1 493 ? 17 39.625 -1.039 1 98.06 493 ALA B C 1
ATOM 7637 O O . ALA B 1 493 ? 17.609 40.469 -0.356 1 98.06 493 ALA B O 1
ATOM 7638 N N . ALA B 1 494 ? 15.875 39.062 -0.692 1 97.56 494 ALA B N 1
ATOM 7639 C CA . ALA B 1 494 ? 15.328 39.312 0.641 1 97.56 494 ALA B CA 1
ATOM 7640 C C . ALA B 1 494 ? 16.312 38.875 1.724 1 97.56 494 ALA B C 1
ATOM 7642 O O . ALA B 1 494 ? 16.5 39.562 2.719 1 97.56 494 ALA B O 1
ATOM 7643 N N . ALA B 1 495 ? 16.922 37.75 1.581 1 98.25 495 ALA B N 1
ATOM 7644 C CA . ALA B 1 495 ? 17.922 37.25 2.527 1 98.25 495 ALA B CA 1
ATOM 7645 C C . ALA B 1 495 ? 19.156 38.156 2.561 1 98.25 495 ALA B C 1
ATOM 7647 O O . ALA B 1 495 ? 19.641 38.5 3.637 1 98.25 495 ALA B O 1
ATOM 7648 N N . ASP B 1 496 ? 19.609 38.594 1.404 1 98.38 496 ASP B N 1
ATOM 7649 C CA . ASP B 1 496 ? 20.766 39.469 1.301 1 98.38 496 ASP B CA 1
ATOM 7650 C C . ASP B 1 496 ? 20.516 40.781 2.014 1 98.38 496 ASP B C 1
ATOM 7652 O O . ASP B 1 496 ? 21.391 41.312 2.725 1 98.38 496 ASP B O 1
ATOM 7656 N N . ALA B 1 497 ? 19.375 41.312 1.769 1 98 497 ALA B N 1
ATOM 7657 C CA . ALA B 1 497 ? 19.031 42.594 2.355 1 98 497 ALA B CA 1
ATOM 7658 C C . ALA B 1 497 ? 19.078 42.531 3.879 1 98 497 ALA B C 1
ATOM 7660 O O . ALA B 1 497 ? 19.438 43.531 4.531 1 98 497 ALA B O 1
ATOM 7661 N N . ALA B 1 498 ? 18.766 41.438 4.43 1 97.62 498 ALA B N 1
ATOM 7662 C CA . ALA B 1 498 ? 18.734 41.25 5.879 1 97.62 498 ALA B CA 1
ATOM 7663 C C . ALA B 1 498 ? 20.062 40.719 6.402 1 97.62 498 ALA B C 1
ATOM 7665 O O . ALA B 1 498 ? 20.25 40.562 7.609 1 97.62 498 ALA B O 1
ATOM 7666 N N . GLY B 1 499 ? 21.031 40.406 5.5 1 97.75 499 GLY B N 1
ATOM 7667 C CA . GLY B 1 499 ? 22.312 39.844 5.891 1 97.75 499 GLY B CA 1
ATOM 7668 C C . GLY B 1 499 ? 22.203 38.375 6.32 1 97.75 499 GLY B C 1
ATOM 7669 O O . GLY B 1 499 ? 23.031 37.906 7.109 1 97.75 499 GLY B O 1
ATOM 7670 N N . ALA B 1 500 ? 21.188 37.688 5.938 1 98.44 500 ALA B N 1
ATOM 7671 C CA . ALA B 1 500 ? 21.016 36.281 6.238 1 98.44 500 ALA B CA 1
ATOM 7672 C C . ALA B 1 500 ? 21.688 35.406 5.184 1 98.44 500 ALA B C 1
ATOM 7674 O O . ALA B 1 500 ? 21.703 35.75 3.998 1 98.44 500 ALA B O 1
ATOM 7675 N N . ALA B 1 501 ? 22.234 34.312 5.59 1 98.44 501 ALA B N 1
ATOM 7676 C CA . ALA B 1 501 ? 22.797 33.344 4.648 1 98.44 501 ALA B CA 1
ATOM 7677 C C . ALA B 1 501 ? 21.719 32.406 4.109 1 98.44 501 ALA B C 1
ATOM 7679 O O . ALA B 1 501 ? 20.734 32.125 4.793 1 98.44 501 ALA B O 1
ATOM 7680 N N . MET B 1 502 ? 21.906 31.984 2.893 1 98.44 502 MET B N 1
ATOM 7681 C CA . MET B 1 502 ? 20.984 31.016 2.303 1 98.44 502 MET B CA 1
ATOM 7682 C C . MET B 1 502 ? 21.734 29.984 1.471 1 98.44 502 MET B C 1
ATOM 7684 O O . MET B 1 502 ? 22.672 30.328 0.741 1 98.44 502 MET B O 1
ATOM 7688 N N . VAL B 1 503 ? 21.391 28.766 1.66 1 97 503 VAL B N 1
ATOM 7689 C CA . VAL B 1 503 ? 21.984 27.703 0.857 1 97 503 VAL B CA 1
ATOM 7690 C C . VAL B 1 503 ? 20.875 26.938 0.124 1 97 503 VAL B C 1
ATOM 7692 O O . VAL B 1 503 ? 19.797 26.734 0.668 1 97 503 VAL B O 1
ATOM 7695 N N . PHE B 1 504 ? 21.109 26.531 -1.126 1 96.94 504 PHE B N 1
ATOM 7696 C CA . PHE B 1 504 ? 20.266 25.672 -1.936 1 96.94 504 PHE B CA 1
ATOM 7697 C C . PHE B 1 504 ? 20.812 24.25 -1.974 1 96.94 504 PHE B C 1
ATOM 7699 O O . PHE B 1 504 ? 22.016 24.047 -2.135 1 96.94 504 PHE B O 1
ATOM 7706 N N . THR B 1 505 ? 19.969 23.281 -1.752 1 94.19 505 THR B N 1
ATOM 7707 C CA . THR B 1 505 ? 20.406 21.891 -1.778 1 94.19 505 THR B CA 1
ATOM 7708 C C . THR B 1 505 ? 20.109 21.25 -3.131 1 94.19 505 THR B C 1
ATOM 7710 O O . THR B 1 505 ? 20.703 20.234 -3.492 1 94.19 505 THR B O 1
ATOM 7713 N N . GLY B 1 506 ? 19.031 21.781 -3.816 1 92.69 506 GLY B N 1
ATOM 7714 C CA . GLY B 1 506 ? 18.594 21.188 -5.074 1 92.69 506 GLY B CA 1
ATOM 7715 C C . GLY B 1 506 ? 17.703 19.984 -4.891 1 92.69 506 GLY B C 1
ATOM 7716 O O . GLY B 1 506 ? 17.203 19.422 -5.867 1 92.69 506 GLY B O 1
ATOM 7717 N N . ARG B 1 507 ? 17.422 19.625 -3.697 1 92.88 507 ARG B N 1
ATOM 7718 C CA . ARG B 1 507 ? 16.656 18.406 -3.439 1 92.88 507 ARG B CA 1
ATOM 7719 C C . ARG B 1 507 ? 15.445 18.719 -2.553 1 92.88 507 ARG B C 1
ATOM 7721 O O . ARG B 1 507 ? 15.594 19.234 -1.444 1 92.88 507 ARG B O 1
ATOM 7728 N N . ARG B 1 508 ? 14.297 18.422 -3.039 1 94.06 508 ARG B N 1
ATOM 7729 C CA . ARG B 1 508 ? 13.047 18.594 -2.312 1 94.06 508 ARG B CA 1
ATOM 7730 C C . ARG B 1 508 ? 12.742 17.359 -1.46 1 94.06 508 ARG B C 1
ATOM 7732 O O . ARG B 1 508 ? 13 16.234 -1.875 1 94.06 508 ARG B O 1
ATOM 7739 N N . HIS B 1 509 ? 12.141 17.531 -0.291 1 94.94 509 HIS B N 1
ATOM 7740 C CA . HIS B 1 509 ? 11.766 16.438 0.589 1 94.94 509 HIS B CA 1
ATOM 7741 C C . HIS B 1 509 ? 10.312 16.562 1.034 1 94.94 509 HIS B C 1
ATOM 7743 O O . HIS B 1 509 ? 10.023 16.562 2.234 1 94.94 509 HIS B O 1
ATOM 7749 N N . PHE B 1 510 ? 9.406 16.547 0.035 1 95.56 510 PHE B N 1
ATOM 7750 C CA . PHE B 1 510 ? 7.984 16.516 0.344 1 95.56 510 PHE B CA 1
ATOM 7751 C C . PHE B 1 510 ? 7.609 15.234 1.07 1 95.56 510 PHE B C 1
ATOM 7753 O O . PHE B 1 510 ? 8.109 14.156 0.735 1 95.56 510 PHE B O 1
ATOM 7760 N N . ARG B 1 511 ? 6.785 15.406 2.031 1 95.06 511 ARG B N 1
ATOM 7761 C CA . ARG B 1 511 ? 6.211 14.281 2.76 1 95.06 511 ARG B CA 1
ATOM 7762 C C . ARG B 1 511 ? 4.707 14.461 2.953 1 95.06 511 ARG B C 1
ATOM 7764 O O . ARG B 1 511 ? 4.277 15.188 3.854 1 95.06 511 ARG B O 1
ATOM 7771 N N . HIS B 1 512 ? 3.918 13.758 2.115 1 92.44 512 HIS B N 1
ATOM 7772 C CA . HIS B 1 512 ? 2.467 13.898 2.188 1 92.44 512 HIS B CA 1
ATOM 7773 C C . HIS B 1 512 ? 1.83 12.664 2.828 1 92.44 512 HIS B C 1
ATOM 7775 O O . HIS B 1 512 ? 2.211 11.531 2.523 1 92.44 512 HIS B O 1
#

Foldseek 3Di:
DLPQQAAAEEEEEEPPCVCVLVLLVLCVVLNHAYEYEDPSCVVNVVSVRDYHYQCVQQVDDQDPVNLDGQPHCLNLLQLQQDPPDVVSVVVCVVVVHHHHAEYEYAAFPLVVQVPDPPRDPVNSVVRDRDNRLSNLLSNLVNLSRHAYHHDPVCSVVVSVQSVVSHDDSVVSNVRSVVSVLNVLQSVLSVCCVPDPDNDDPDHRDHWAFPFFACAAPDNVHGDGDTHCPVVFKDWPAADDAHNQSVLLVVLQLLLQVLDAVVVFKKKFQTDSQATQKIFTDNDPLVRCVQRCLQDVPRSAQTEMEIEAEADQNNLVVVVVGDYQEYEYLHYDPVSVVSNNVDRHHIYMHGPDRPQPPDQWDWDDDPPGIDIDGDPNDRLVPFDKAWDAPDADDPQQVLLQNVQQSRQLRAAPQWKWKTGNTMTQFIQGHDPDNLNSLVRRLVSSVVSVHQSAAIEMEGLADDQALNSVLSSVVSHHQEYEHADDHPCVVRNNVSNRVSNHIYIHRNHHRHDD/DLPQQAAAEEEEEEPPCVCVLVLLVLCVVLNHAYEYEDPSCVVNVVSVRDYHYQCVQQVDDQDPVNLDGQPHCLNLLQLQQAPVDVVSVVVCVVVVHHHHAEYEYAAFPLVVQVVDPPRDPVNSVVRQRDNRLSNLLSNLVNLSRHAYHHDPVCSVVVSVQSVVSHDDSVVSNVRSVVSVLNVLQSVLSVCCVPDPDNDDPDHRDHWAFPFFACAAPDNVHGDGDTHCPVVFKDWPAADDAHNQSVLLVVLQLLLQVLDAVVVFKKKFQTDSQATQKIFTHNDPLVNCVQRCLLDVPRSAQTEMEIEAEDDQNNLVVVVVGDYQEYEYLHYDPVSVVSNNVDRHHIYMHGPDRPQPPDQWDWDDDPPGIDIDGDPNDRLVPFDKAWDAPDADDPQQVLLQNVQQSRQLRAAPQWKWKTGNTMTQFIQGDDPDNLNSLVRRLVSSVVSVHQSAAIEMEGLADDQALNSVLSSVVSHHQEYEHADDHPCVVRNNVSNRVSNHIYIHRNHHRHDD

Organism: Chloroflexus aurantiacus (strain ATCC 29366 / DSM 635 / J-10-fl) (NCBI:txid324602)

pLDDT: mean 95.24, std 6.88, range [30.39, 98.88]

Solvent-accessible surface area (backbone atoms only — not comparable to full-atom values): 50709 Å² total; per-residue (Å²): 124,87,63,84,68,72,71,52,27,32,41,40,44,42,64,72,60,66,63,46,61,64,50,50,47,54,41,44,73,73,66,28,45,37,32,19,40,73,71,37,32,51,55,32,46,75,71,70,38,81,54,46,49,43,41,75,72,61,75,46,74,67,38,65,92,60,71,40,62,61,45,30,52,49,50,50,46,17,29,55,48,46,86,90,36,65,68,31,52,51,50,30,57,75,68,73,41,56,72,41,24,29,38,39,38,34,63,53,62,39,71,67,49,63,69,39,87,82,60,45,71,70,62,49,41,70,30,60,59,50,46,57,52,43,52,49,48,32,19,29,59,30,20,92,66,11,39,40,40,61,49,66,86,49,52,62,63,52,50,53,22,55,73,71,64,52,67,53,65,70,56,26,36,40,34,20,14,50,40,29,20,50,52,10,35,53,26,16,53,51,14,61,73,43,43,81,53,96,81,45,61,52,47,37,45,55,36,42,53,62,43,81,28,91,16,23,74,26,80,88,18,55,28,33,36,29,28,43,49,66,68,32,39,46,74,77,40,46,62,83,70,45,46,56,52,51,50,30,48,46,41,33,51,61,49,35,65,70,45,54,52,89,78,34,22,32,25,33,31,26,25,84,49,25,66,56,16,34,12,42,28,93,37,53,45,58,3,41,56,45,10,41,58,22,35,80,67,44,51,64,61,14,34,39,25,35,44,46,62,39,40,52,68,32,41,58,60,55,63,74,48,61,44,41,32,41,35,18,59,37,62,36,71,69,17,44,58,58,61,58,68,47,63,72,29,24,35,32,30,44,72,43,79,62,74,82,70,56,73,65,36,46,38,52,45,66,59,35,33,40,40,22,40,64,93,67,73,69,70,85,74,50,66,67,42,71,71,28,86,42,68,65,50,72,65,49,46,46,9,41,53,46,20,46,60,52,21,51,51,23,33,32,31,24,24,22,32,11,41,59,44,26,39,41,20,65,6,43,31,26,62,33,58,48,56,6,42,51,45,9,51,51,46,10,52,76,51,70,48,80,42,65,73,20,24,37,16,34,22,44,47,57,70,45,39,62,42,55,49,53,42,42,74,55,24,31,41,33,38,37,27,13,55,84,34,97,35,38,67,54,33,39,49,53,32,42,74,71,69,19,15,36,31,29,48,70,56,56,32,58,34,130,123,90,64,85,70,72,70,52,28,31,41,39,43,41,62,72,61,66,63,46,60,63,50,51,47,53,40,44,73,73,64,30,45,38,32,16,40,74,70,39,32,52,56,33,47,75,70,69,38,81,55,45,49,45,41,74,70,61,73,46,74,67,39,66,92,60,71,40,63,60,44,29,52,49,52,50,48,18,28,54,47,47,86,90,37,68,70,29,52,50,49,31,57,74,69,74,40,56,71,40,25,30,39,39,38,35,63,54,62,38,72,67,48,63,70,39,88,83,58,45,72,70,62,49,41,71,31,61,58,50,46,57,52,42,52,48,49,32,17,26,59,30,20,91,66,11,39,40,40,59,50,66,86,50,51,63,62,53,49,53,22,54,74,71,63,53,68,54,63,68,56,27,37,39,34,20,15,50,41,28,21,50,50,10,32,53,26,16,53,50,14,63,73,44,44,81,52,95,81,47,62,53,46,35,45,54,35,42,52,64,44,81,29,92,18,23,76,26,81,90,18,54,28,34,37,29,29,44,48,66,69,32,38,45,74,76,39,45,62,82,70,45,45,56,53,52,51,32,48,46,41,33,52,60,51,35,64,71,46,54,52,89,79,34,22,33,26,34,30,26,27,84,49,25,65,56,17,32,12,42,28,93,37,54,45,58,2,41,55,45,9,43,57,23,36,80,67,42,50,63,61,12,34,38,24,34,44,45,61,39,41,51,67,33,40,58,60,55,62,75,48,61,45,40,31,41,36,19,58,36,62,36,71,68,18,44,59,58,60,58,68,47,64,73,29,26,34,31,31,44,72,42,76,64,75,81,70,56,72,64,36,46,34,53,46,64,59,35,34,40,39,22,40,64,90,67,73,71,65,86,75,51,67,62,43,70,71,28,88,43,68,65,50,70,63,50,45,45,9,41,54,46,21,46,58,51,21,51,52,23,33,30,31,24,26,23,30,12,41,60,44,26,39,42,20,66,6,44,30,27,64,32,59,50,56,6,42,52,44,9,52,50,46,11,51,77,52,71,47,79,42,65,74,18,23,37,16,32,23,43,47,58,71,46,38,62,42,55,48,54,44,41,73,55,25,31,42,34,39,38,26,13,55,83,36,97,36,38,66,55,33,40,47,52,32,42,74,71,69,19,15,33,34,29,50,71,57,56,32,58,34,130

InterPro domains:
  IPR002695 Bifunctional purine biosynthesis protein PurH-like [MF_00139] (7-512)
  IPR002695 Bifunctional purine biosynthesis protein PurH-like [PF01808] (139-443)
  IPR002695 Bifunctional purine biosynthesis protein PurH-like [PIRSF000414] (6-512)
  IPR002695 Bifunctional purine biosynthesis protein PurH-like [PTHR11692] (8-512)
  IPR002695 Bifunctional purine biosynthesis protein PurH-like [SM00798] (139-444)
  IPR002695 Bifunctional purine biosynthesis protein PurH-like [TIGR00355] (9-512)
  IPR011607 Methylglyoxal synthase-like domain [PF02142] (19-133)
  IPR011607 Methylglyoxal synthase-like domain [PS51855] (1-150)
  IPR011607 Methylglyoxal synthase-like domain [SM00851] (19-134)
  IPR016193 Cytidine deaminase-like [SSF53927] (208-512)
  IPR024051 AICAR transformylase, duplicated domain superfamily [G3DSA:3.40.140.20] (205-355)
  IPR024051 AICAR transformylase, duplicated domain superfamily [G3DSA:3.40.140.20] (379-512)
  IPR036914 Methylglyoxal synthase-like domain superfamily [G3DSA:3.40.50.1380] (3-199)
  IPR036914 Methylglyoxal synthase-like domain superfamily [SSF52335] (9-196)

Secondary structure (DSSP, 8-state):
--------EEEEEESS-TTHHHHHHHHHHTT-EEEE-HHHHHHHHHTT---EEHHHHHS---BTTTTBSS-SHHHHHHHH--TT-HHHHHHHHHTT-----EEEEE---HHHHHTSTT--HHHHHTT--SHHHHHHHHHHHTTTT-EEE--GGGHHHHHHHHHHT---HHHHHHHHHHHHHHHHHHHHHHHHHH-SSSS-SEEEEEEEEEEEES-SSSTTS-EEEEE-GGGTEEEEESSPPPHHHHHHHHHHHHHHTTS-TTT-EEEEEEETTEEEEEEEESSHHHHHHHHHHH-SSTTTT-EEEESS-B-HHHHHHHTTS--SEEEES-B-HHHHHHHTTSTT-EEEEE-S--TTT-S-EEEEETTEEEEE------STT---EE-SSSPPPHHHHHHHHHHHHHHTTSPSS-EEEE-SSBEEEEE-S-SSHHHHHHHHHHHHHHTT---TT-EEEESS--SSHHHHHHHHHHT--EEEE----TTHHHHHHHHHHHT-EEEE-S------/--------EEEEEESS-TTHHHHHHHHHHTT-EEEE-HHHHHHHHHTT---EEHHHHHS---BTTTTBSS-SHHHHHHHH--TT-HHHHHHHHHTT-----EEEEE---HHHHHTSTT--HHHHHTT--SHHHHHHHHHHHTTTT-EEE--GGGHHHHHHHHHHT---HHHHHHHHHHHHHHHHHHHHHHHHHH-SSSS-SEEEEEEEEEEEES-SSSTTS-EEEEE-GGGTEEEEESSPPPHHHHHHHHHHHHHHTTS-TTT-EEEEEEETTEEEEEEEESSHHHHHHHHHHH-SSTTTT-EEEESS-B-HHHHHHHTTS--SEEEES-B-HHHHHHHTTSTT-EEEEE-S--TTT-S-EEEEETTEEEEE------STT---EE-SSSPPPHHHHHHHHHHHHHHTTSPSS-EEEE-SSBEEEEE-S-SSHHHHHHHHHHHHHHTT---TT-EEEESS--SSHHHHHHHHHTT--EEEE----TTHHHHHHHHHHHT-EEEE-S------

Radius of gyration: 32.33 Å; Cα contacts (8 Å, |Δi|>4): 2439; chains: 2; bounding box: 62×90×79 Å

Nearest PDB structures (foldseek):
  4a1o-assembly1_B  TM=8.908E-01  e=8.576E-58  Mycobacterium tuberculosis H37Rv
  4a1o-assembly1_A  TM=8.837E-01  e=1.785E-57  Mycobacterium tuberculosis H37Rv
  4ehi-assembly2_A  TM=8.433E-01  e=4.395E-46  Campylobacter jejuni subsp. jejuni NCTC 11168 = ATCC 700819
  4ehi-assembly2_B-2  TM=8.158E-01  e=1.317E-47  Campylobacter jejuni subsp. jejuni NCTC 11168 = ATCC 700819
  6nko-assembly5_D  TM=8.836E-01  e=9.947E-15  Streptomyces kaniharaensis

Sequence (1024 aa):
MIGEERVVRALMSVYDKTGIVEFAQALHNLGIEIISTGQTQRVLREAGIPALPVSDVTGFPEILDGRVKTLHPAIHAGLLARRDVPAHMAELAAHNLQPIDLVVVNLYPFAATIARPDVTMAEAQEQIDIGGVALLRAAAKNFPAVLVLVDPADYAGVLDGLRAGDVPLSERQRLAAKAFAHTAEYDATIAAYLRTEPLPDVLPLAWRKYQPLRYGENPHQAAALYGDFGAFFHQLHGKELSYNNILDTAAAQELIEEFPATEAAAVAIIKHTNPCGVAIAADLHRAWEAAFATDREAPFGGIIAVNRPVDIAFAEAVDEIFSEIIIAPDFAPDALALLRRKKNRRLLQSVRPITGADRWQLRSVPGGVLVQEPDHAPLVAEEWRVVTKRAPTDAEAAALRFAWRVVKHVKSNAIVYAAHDRTLGIGAGQMSRVDSSRLAVWKAQQAGIDLRGSVVASDALFPFADGVEAAIAAGATAIIQPGGSVRDEEVIAAADAAGAAMVFTGRRHFRHMIGEERVVRALMSVYDKTGIVEFAQALHNLGIEIISTGQTQRVLREAGIPALPVSDVTGFPEILDGRVKTLHPAIHAGLLARRDVPAHMAELAAHNLQPIDLVVVNLYPFAATIARPDVTMAEAQEQIDIGGVALLRAAAKNFPAVLVLVDPADYAGVLDGLRAGDVPLSERQRLAAKAFAHTAEYDATIAAYLRTEPLPDVLPLAWRKYQPLRYGENPHQAAALYGDFGAFFHQLHGKELSYNNILDTAAAQELIEEFPATEAAAVAIIKHTNPCGVAIAADLHRAWEAAFATDREAPFGGIIAVNRPVDIAFAEAVDEIFSEIIIAPDFAPDALALLRRKKNRRLLQSVRPITGADRWQLRSVPGGVLVQEPDHAPLVAEEWRVVTKRAPTDAEAAALRFAWRVVKHVKSNAIVYAAHDRTLGIGAGQMSRVDSSRLAVWKAQQAGIDLRGSVVASDALFPFADGVEAAIAAGATAIIQPGGSVRDEEVIAAADAAGAAMVFTGRRHFRH